Protein AF-A0A1F5AJS1-F1 (afdb_monomer)

Radius of gyration: 30.63 Å; Cα contacts (8 Å, |Δi|>4): 1383; chains: 1; bounding box: 76×81×74 Å

Foldseek 3Di:
DDQLLVVLLVLLVVLPPPPDDLVVLVVVLVVLVVCVVVSLPPDDPVSSVSSVVSSVSSNVSNPPDDDPDCVPVCPVVVQEDDDPPPPQVPDPSSLSHQLPVVDDDDDDPVSVVVSVLVSVVVNVVVVVVVCVQPDDDDPVVVVVLVVSVVVVLPDADDDPVSVLVVVVSLQQPLQPPPVVCVVVLVDCVSQVRCVVHPVDPDPPPDPPPPPDDDDDSLPRVCPRFLLSVLVPPPCVPPPLLVVLLVPQAQQQPDGPVRLVLLQVVCPDPLNVVVLVVLVVQQVVLVVDPADLADDQDSAQVCNVVVLVSQVNLVSNQVSLVSNCSNHVDVVSLLSNVVSLVSVLVNCNVRVQLQDNDDDRTRALNSVFCVLVSLLNNCSRCSNVVNDDPVRSSSSLSSSLSSLVRLLVCLVSVDDAAFLVNLRSLLSNLLCLLSRVSNPCSVVSVVSSVVCVLVNQVQAFLQGAGLLLFPVSLLSNCLSVLSSQVSCCRRPVDRQQPDDHPNGGNVSSLVVLLVQFDQCQFHAQAFQAWGDGLLPSPSSVVVCLVVLPLCSCLSSVPPPPPDPDPPPPRPDSDHDPDPDAWDAPVQSAKTWHWQGRHQQTKIKMFGAAFQSPPRGALAHRFMWIDGHNDTFFGQFHRPLRFHQRTQAKDKQNHGFAGKGKDWQAWFDDDQKTKTKIWIPSDVFKIKIWIWMDGPPFKIKIKIKIFGNPLAKMKMKRKTKTLAPDWDDDQQWIWGDDDQKIKIKGFAPPDPFFDKDKAKDFSPPDDPPVPPPPPCNTGRGIIIMIITMHIDSGMDMTIIMMGIGRHDDQPKHKHWDDDPFWTKIWIDRPLFIKIWIAGPPSRWIWIQGSVRDIDTGD

Solvent-accessible surface area (backbone atoms only — not comparable to full-atom values): 47138 Å² total; per-residue (Å²): 136,80,58,59,51,57,54,38,46,53,50,30,56,50,56,70,39,88,80,57,55,71,66,59,41,48,52,50,34,52,48,47,72,75,39,43,77,71,59,42,56,94,48,56,73,72,50,27,53,57,30,52,53,32,48,51,52,37,48,59,65,59,63,80,74,91,74,92,87,56,68,83,80,39,68,87,64,73,82,75,87,79,71,88,88,70,70,65,79,83,44,73,68,54,55,50,49,52,48,55,76,74,41,97,64,93,69,55,78,63,57,50,54,50,39,52,53,53,47,54,52,51,46,53,48,54,48,48,63,61,38,65,78,75,56,85,91,53,76,69,62,57,58,51,56,55,53,54,49,64,57,59,74,74,58,91,76,89,52,80,63,56,55,54,54,49,46,60,54,51,51,71,48,83,69,69,53,67,68,52,53,74,66,52,75,79,50,70,69,66,55,53,53,44,63,75,60,59,78,67,85,79,70,92,77,68,67,91,77,84,79,73,87,80,87,60,92,74,74,68,64,34,79,83,38,67,35,38,34,65,71,60,61,78,52,81,85,34,73,46,56,54,54,55,61,65,68,51,67,30,65,77,81,44,37,66,65,58,42,53,49,48,29,59,54,43,71,34,81,81,33,43,69,59,47,50,52,38,47,52,45,24,51,52,28,70,67,50,94,56,66,53,56,75,84,73,48,91,47,77,90,49,34,69,57,43,52,54,39,52,49,42,37,49,58,30,45,53,30,20,46,51,33,17,61,47,62,69,44,59,73,34,44,50,56,30,45,54,46,53,54,28,45,50,49,38,28,57,78,62,54,50,52,73,38,92,70,95,64,103,55,83,50,66,69,16,43,43,58,48,52,58,55,51,51,42,46,46,33,65,35,44,53,68,66,72,44,53,74,68,55,49,48,54,49,53,51,51,45,49,52,43,40,52,49,34,49,53,45,62,71,72,65,80,86,74,83,52,51,68,52,34,26,44,40,9,41,33,33,25,45,24,42,74,41,64,48,45,89,61,19,67,58,40,39,53,52,38,63,72,42,44,64,59,58,43,67,34,41,31,83,63,15,32,38,62,43,58,18,63,52,49,40,52,58,15,45,42,35,34,50,52,15,33,49,37,24,32,71,70,67,73,39,72,52,62,79,48,70,50,97,84,26,41,68,63,33,42,62,50,27,54,41,73,68,38,32,40,50,10,53,44,79,19,44,32,51,7,53,68,45,42,49,75,74,38,63,56,62,53,50,50,30,61,78,70,55,41,19,38,46,46,43,32,25,42,57,66,92,76,66,76,66,63,82,64,90,82,58,80,83,60,65,77,34,80,67,96,70,53,58,49,76,33,72,70,52,16,36,42,38,42,38,59,51,68,48,41,53,31,27,30,38,38,37,35,28,20,59,38,16,70,96,44,32,40,26,43,65,62,16,44,36,35,31,43,69,66,40,60,41,33,40,48,54,12,57,87,53,44,53,21,80,54,25,28,25,75,25,53,68,89,39,60,40,46,93,38,56,35,42,84,68,36,60,31,82,54,96,59,43,34,36,41,26,38,34,34,63,31,39,98,52,34,44,42,33,41,38,40,36,40,37,64,66,53,36,38,40,41,38,38,42,36,40,54,72,75,73,50,72,44,39,37,35,43,28,37,34,31,56,36,86,46,70,46,68,53,99,46,31,43,38,33,42,48,98,76,27,35,40,36,38,32,31,29,71,80,61,80,78,56,51,77,50,55,43,81,43,69,63,64,91,78,63,58,82,92,57,71,74,66,57,76,82,38,51,68,51,68,28,28,39,35,38,40,36,40,74,43,50,56,73,47,75,50,57,38,39,40,36,64,36,54,85,68,80,84,82,59,46,33,35,68,48,80,56,98,56,35,45,35,39,41,42,33,52,88,90,42,46,33,40,38,40,36,31,69,85,78,67,45,40,36,37,29,42,65,88,67,55,72,43,80,52,78

pLDDT: mean 73.3, std 24.86, range [25.78, 98.75]

Sequence (856 aa):
MLDQTRILKGLMYAADLSTVPADARKAWTEFVKSNLPGLVRDLTPSKEEETLEAAANVIEISGRYPAPGLESRLAGWRRWVMDPRFIGPEGDIGRLGLALVLLPGRPDAVALKYAETLLEAMIDASRYENEMHRFGTGPAGQALAHRLLSQVAAAPVKTLHDRKLNWILVTNYKYLTRKAAATALTDYAFEDALLEHGLLYHSRHFGPELLQETPGQLARAHYYSVIARFASENEKGSAWLSRAKSVMTPRLVATAEEWSRMIARNRTPAYAAEMKRTLEAAAAALALDVPVYYEPAPNLDERGRTNALAQGVGRKMGPLRAAYLATGDEKWGRAYKDVVMSQVRQFEDYGDFRCYYNLNIPGPWDGLGTVVSHSGAYDILAPRNLLTDDEKDRLILMVREIGRELAWTITYSNFIVHNAWGRWLGSLGFVASCWPDIPEAPDWKTLVEGRLPFLYSGIDKDGGWWEKTIAYHIFTFDLVEEWFDAARKLRGVDLFGREFNGRRLDMMLDWLVKIAPPGGEMPLFNDSQKLNLRNEGAALRMAKTLRRGDFFKAMNLDAVKAAPAEPDIPKIAWRTPGFTSLLLEESGYGIFRSGWEPDDFYGAVKFGEHGGGHGHYDKASIYVQAFGRPWLIDPGYGQRETYKHNTVVVDGRDQDRATGRLLAWHQGDDLDMIAVSHCGYADVVHRRAVFYVKPGMLLVADVLDPLDGRAHAYDWMLQFNSDNGIAGETSWLSRAQGSGIKVTFPGNDKDGARELGAALNVNELPSNYQRMDNNSLYLEIWRGKWAKKTEGRAVFAALIEPFSKNEPAKTLSQKLTDEAFVLEAKDGSRTRLFEWRLKDDTFSCTAPDGKRIELK

Secondary structure (DSSP, 8-state):
---HHHHHHHHHHHHHSTTS-HHHHHHHHHHHHHHHHHHSTT--HHHHHHHHHHHHHHHHHHT-SPPTT-HHHHTTTTTS---TTS--TTSHHHHHHHHHHS-SSS--HHHHHHHHHHHHHHHHHHHHHHHTTTS---HHHHHHHHHHHHHHTTS---SHHHHHHHHHHHHH-TT--THHHHHHTT-THHHHHHHHTT-----TT--GGGGSS---TTTTGGGT-HHHHHHHS--TT-HHHHHHHT--S--SS--HHHHHHHHHHHTSGGGHHHHHHHHHHHHHHHH----SS-PPPSSTTTHHHHHHHHHHHHHHHHHHHHHHHHH--HHHHHHHHHHHHHHHHHHHHH-----S---SS-STTTTTTHHHHHHHHHHHHGGGT-S-HHHHHHHHHHHHHHHHHHHHHHHH--S---HHHHHHHHHHHHHHHH-TTSTTHHHHHHHHHHHHHHHHTTB-TTS-BTT--HHHHHHHHHHHHHHHHHHHHHH----TT--BTTB-THHHHHHHHHHPPTTSBPP-TTT----BGGG-HHHHHHHHHTT-HHHHHHTT--TTS-PPP-TTS--PPP---S-SSEEETTTTEEEEES-SSTTS-EEEEE-S---GGG--S-TT-EEEEETTEEEE----TT---GGGSSSEEETTBPPPS---EEEEEE--SSEEEEEEEEEEETTEEEEEEEEEETTTEEEEEEEEEESSS--EEEEEEEEE-SSEEEE-SSEEEEEETTEEEEEEPBTT---SEEEEEEEES-TT--TTTTTS-GGGS--EEEEEEEEEEESS-EEEEEEEEEESSSPP--EEEEEE-SSEEEEEEEETTEEEEEEEETTTTEEEEE-TTS-EEEE-

Structure (mmCIF, N/CA/C/O backbone):
data_AF-A0A1F5AJS1-F1
#
_entry.id   AF-A0A1F5AJS1-F1
#
loop_
_atom_site.group_PDB
_atom_site.id
_atom_site.type_symbol
_atom_site.label_atom_id
_atom_site.label_alt_id
_atom_site.label_comp_id
_atom_site.label_asym_id
_atom_site.label_entity_id
_atom_site.label_seq_id
_atom_site.pdbx_PDB_ins_code
_atom_site.Cartn_x
_atom_site.Cartn_y
_atom_site.Cartn_z
_atom_site.occupancy
_atom_site.B_iso_or_equiv
_atom_site.auth_seq_id
_atom_site.auth_comp_id
_atom_site.auth_asym_id
_atom_site.auth_atom_id
_atom_site.pdbx_PDB_model_num
ATOM 1 N N . MET A 1 1 ? -18.292 -30.568 -20.063 1.00 30.80 1 MET A N 1
ATOM 2 C CA . MET A 1 1 ? -17.630 -31.592 -19.230 1.00 30.80 1 MET A CA 1
ATOM 3 C C . MET A 1 1 ? -16.307 -31.011 -18.770 1.00 30.80 1 MET A C 1
ATOM 5 O O . MET A 1 1 ? -15.469 -30.729 -19.614 1.00 30.80 1 MET A O 1
ATOM 9 N N . LEU A 1 2 ? -16.184 -30.686 -17.483 1.00 31.52 2 LEU A N 1
ATOM 10 C CA . LEU A 1 2 ? -14.940 -30.175 -16.899 1.00 31.52 2 LEU A CA 1
ATOM 11 C C . LEU A 1 2 ? -13.988 -31.350 -16.636 1.00 31.52 2 LEU A C 1
ATOM 13 O O . LEU A 1 2 ? -14.443 -32.421 -16.248 1.00 31.52 2 LEU A O 1
ATOM 17 N N . ASP A 1 3 ? -12.692 -31.131 -16.857 1.00 56.22 3 ASP A N 1
ATOM 18 C CA . ASP A 1 3 ? -11.611 -32.064 -16.512 1.00 56.22 3 ASP A CA 1
ATOM 19 C C . ASP A 1 3 ? -11.630 -32.368 -14.997 1.00 56.22 3 ASP A C 1
ATOM 21 O O . ASP A 1 3 ? -11.782 -31.453 -14.179 1.00 56.22 3 ASP A O 1
ATOM 25 N N . GLN A 1 4 ? -11.492 -33.644 -14.628 1.00 50.84 4 GLN A N 1
ATOM 26 C CA . GLN A 1 4 ? -11.555 -34.149 -13.251 1.00 50.84 4 GLN A CA 1
ATOM 27 C C . GLN A 1 4 ? -10.521 -33.461 -12.339 1.00 50.84 4 GLN A C 1
ATOM 29 O O . GLN A 1 4 ? -10.839 -33.123 -11.195 1.00 50.84 4 GLN A O 1
ATOM 34 N N . THR A 1 5 ? -9.341 -33.114 -12.870 1.00 46.16 5 THR A N 1
ATOM 35 C CA . THR A 1 5 ? -8.299 -32.359 -12.149 1.00 46.16 5 THR A CA 1
ATOM 36 C C . THR A 1 5 ? -8.745 -30.931 -11.806 1.00 46.16 5 THR A C 1
ATOM 38 O O . THR A 1 5 ? -8.427 -30.400 -10.741 1.00 46.16 5 THR A O 1
ATOM 41 N N . ARG A 1 6 ? -9.531 -30.283 -12.679 1.00 46.81 6 ARG A N 1
ATOM 42 C CA . ARG A 1 6 ? -10.058 -28.924 -12.441 1.00 46.81 6 ARG A CA 1
ATOM 43 C C . ARG A 1 6 ? -11.188 -28.908 -11.417 1.00 46.81 6 ARG A C 1
ATOM 45 O O . ARG A 1 6 ? -11.289 -27.945 -10.663 1.00 46.81 6 ARG A O 1
ATOM 52 N N . ILE A 1 7 ? -11.999 -29.966 -11.365 1.00 48.75 7 ILE A N 1
ATOM 53 C CA . ILE A 1 7 ? -13.036 -30.136 -10.338 1.00 48.75 7 ILE A CA 1
ATOM 54 C C . ILE A 1 7 ? -12.376 -30.256 -8.957 1.00 48.75 7 ILE A C 1
ATOM 56 O O . ILE A 1 7 ? -12.764 -29.541 -8.038 1.00 48.75 7 ILE A O 1
ATOM 60 N N . LEU A 1 8 ? -11.320 -31.065 -8.824 1.00 49.03 8 LEU A N 1
ATOM 61 C CA . LEU A 1 8 ? -10.590 -31.235 -7.561 1.00 49.03 8 LEU A CA 1
ATOM 62 C C . LEU A 1 8 ? -9.824 -29.986 -7.123 1.00 49.03 8 LEU A C 1
ATOM 64 O O . LEU A 1 8 ? -9.855 -29.641 -5.947 1.00 49.03 8 LEU A O 1
ATOM 68 N N . LYS A 1 9 ? -9.213 -29.247 -8.054 1.00 47.22 9 LYS A N 1
ATOM 69 C CA . LYS A 1 9 ? -8.603 -27.946 -7.738 1.00 47.22 9 LYS A CA 1
ATOM 70 C C . LYS A 1 9 ? -9.639 -26.914 -7.299 1.00 47.22 9 LYS A C 1
ATOM 72 O O . LYS A 1 9 ? -9.387 -26.179 -6.351 1.00 47.22 9 LYS A O 1
ATOM 77 N N . GLY A 1 10 ? -10.817 -26.896 -7.925 1.00 43.59 10 GLY A N 1
ATOM 78 C CA . GLY A 1 10 ? -11.945 -26.075 -7.476 1.00 43.59 10 GLY A CA 1
ATOM 79 C C . GLY A 1 10 ? -12.418 -26.437 -6.062 1.00 43.59 10 GLY A C 1
ATOM 80 O O . GLY A 1 10 ? -12.671 -25.544 -5.257 1.00 43.59 10 GLY A O 1
ATOM 81 N N . LEU A 1 11 ? -12.468 -27.733 -5.735 1.00 43.59 11 LEU A N 1
ATOM 82 C CA . LEU A 1 11 ? -12.800 -28.234 -4.394 1.00 43.59 11 LEU A CA 1
ATOM 83 C C . LEU A 1 11 ? -11.699 -27.923 -3.363 1.00 43.59 11 LEU A C 1
ATOM 85 O O . LEU A 1 11 ? -12.010 -27.616 -2.221 1.00 43.59 11 LEU A O 1
ATOM 89 N N . MET A 1 12 ? -10.424 -27.941 -3.752 1.00 45.62 12 MET A N 1
ATOM 90 C CA . MET A 1 12 ? -9.295 -27.569 -2.891 1.00 45.62 12 MET A CA 1
ATOM 91 C C . MET A 1 12 ? -9.331 -26.080 -2.530 1.00 45.62 12 MET A C 1
ATOM 93 O O . MET A 1 12 ? -9.241 -25.737 -1.355 1.00 45.62 12 MET A O 1
ATOM 97 N N . TYR A 1 13 ? -9.571 -25.208 -3.515 1.00 40.75 13 TYR A N 1
ATOM 98 C CA . TYR A 1 13 ? -9.762 -23.776 -3.273 1.00 40.75 13 TYR A CA 1
ATOM 99 C C . TYR A 1 13 ? -10.955 -23.501 -2.355 1.00 40.75 13 TYR A C 1
ATOM 101 O O . TYR A 1 13 ? -10.861 -22.656 -1.475 1.00 40.75 13 TYR A O 1
ATOM 109 N N . ALA A 1 14 ? -12.070 -24.215 -2.517 1.00 36.38 14 ALA A N 1
ATOM 110 C CA . ALA A 1 14 ? -13.219 -24.030 -1.638 1.00 36.38 14 ALA A CA 1
ATOM 111 C C . ALA A 1 14 ? -13.053 -24.694 -0.256 1.00 36.38 14 ALA A C 1
ATOM 113 O O . ALA A 1 14 ? -13.620 -24.200 0.710 1.00 36.38 14 ALA A O 1
ATOM 114 N N . ALA A 1 15 ? -12.242 -25.745 -0.113 1.00 39.25 15 ALA A N 1
ATOM 115 C CA . ALA A 1 15 ? -11.919 -26.329 1.189 1.00 39.25 15 ALA A CA 1
ATOM 116 C C . ALA A 1 15 ? -10.979 -25.433 2.021 1.00 39.25 15 ALA A C 1
ATOM 118 O O . ALA A 1 15 ? -11.141 -25.373 3.241 1.00 39.25 15 ALA A O 1
ATOM 119 N N . ASP A 1 16 ? -10.035 -24.739 1.373 1.00 39.81 16 ASP A N 1
ATOM 120 C CA . ASP A 1 16 ? -9.068 -23.821 2.003 1.00 39.81 16 ASP A CA 1
ATOM 121 C C . ASP A 1 16 ? -9.682 -22.449 2.359 1.00 39.81 16 ASP A C 1
ATOM 123 O O . ASP A 1 16 ? -9.185 -21.726 3.222 1.00 39.81 16 ASP A O 1
ATOM 127 N N . LEU A 1 17 ? -10.832 -22.107 1.763 1.00 35.12 17 LEU A N 1
ATOM 128 C CA . LEU A 1 17 ? -11.657 -20.990 2.215 1.00 35.12 17 LEU A CA 1
ATOM 129 C C . LEU A 1 17 ? -12.317 -21.367 3.551 1.00 35.12 17 LEU A C 1
ATOM 131 O O . LEU A 1 17 ? -13.228 -22.196 3.627 1.00 35.12 17 LEU A O 1
ATOM 135 N N . SER A 1 18 ? -11.886 -20.707 4.624 1.00 38.59 18 SER A N 1
ATOM 136 C CA . SER A 1 18 ? -12.386 -20.860 6.001 1.00 38.59 18 SER A CA 1
ATOM 137 C C . SER A 1 18 ? -13.908 -20.662 6.169 1.00 38.59 18 SER A C 1
ATOM 139 O O . SER A 1 18 ? -14.444 -20.935 7.244 1.00 38.59 18 SER A O 1
ATOM 141 N N . THR A 1 19 ? -14.622 -20.264 5.111 1.00 39.78 19 THR A N 1
ATOM 142 C CA . THR A 1 19 ? -16.060 -19.965 5.060 1.00 39.78 19 THR A CA 1
ATOM 143 C C . THR A 1 19 ? -16.970 -21.150 4.699 1.00 39.78 19 THR A C 1
ATOM 145 O O . THR A 1 19 ? -18.185 -21.030 4.856 1.00 39.78 19 THR A O 1
ATOM 148 N N . VAL A 1 20 ? -16.447 -22.299 4.244 1.00 44.59 20 VAL A N 1
ATOM 149 C CA . VAL A 1 20 ? -17.294 -23.468 3.917 1.00 44.59 20 VAL A CA 1
ATOM 150 C C . VAL A 1 20 ? -17.751 -24.194 5.194 1.00 44.59 20 VAL A C 1
ATOM 152 O O . VAL A 1 20 ? -16.917 -24.511 6.040 1.00 44.59 20 VAL A O 1
ATOM 155 N N . PRO A 1 21 ? -19.049 -24.497 5.376 1.00 47.78 21 PRO A N 1
ATOM 156 C CA . PRO A 1 21 ? -19.542 -25.243 6.536 1.00 47.78 21 PRO A CA 1
ATOM 157 C C . PRO A 1 21 ? -18.831 -26.596 6.751 1.00 47.78 21 PRO A C 1
ATOM 159 O O . PRO A 1 21 ? -18.429 -27.280 5.806 1.00 47.78 21 PRO A O 1
ATOM 162 N N . ALA A 1 22 ? -18.628 -26.990 8.014 1.00 49.50 22 ALA A N 1
ATOM 163 C CA . ALA A 1 22 ? -17.832 -28.173 8.373 1.00 49.50 22 ALA A CA 1
ATOM 164 C C . ALA A 1 22 ? -18.412 -29.502 7.843 1.00 49.50 22 ALA A C 1
ATOM 166 O O . ALA A 1 22 ? -17.666 -30.426 7.523 1.00 49.50 22 ALA A O 1
ATOM 167 N N . ASP A 1 23 ? -19.731 -29.582 7.714 1.00 50.88 23 ASP A N 1
ATOM 168 C CA . ASP A 1 23 ? -20.494 -30.679 7.117 1.00 50.88 23 ASP A CA 1
ATOM 169 C C . ASP A 1 23 ? -20.267 -30.799 5.603 1.00 50.88 23 ASP A C 1
ATOM 171 O O . ASP A 1 23 ? -20.047 -31.907 5.107 1.00 50.88 23 ASP A O 1
ATOM 175 N N . ALA A 1 24 ? -20.212 -29.676 4.883 1.00 51.84 24 ALA A N 1
ATOM 176 C CA . ALA A 1 24 ? -19.862 -29.658 3.464 1.00 51.84 24 ALA A CA 1
ATOM 177 C C . ALA A 1 24 ? -18.412 -30.126 3.237 1.00 51.84 24 ALA A C 1
ATOM 179 O O . ALA A 1 24 ? -18.172 -30.976 2.380 1.00 51.84 24 ALA A O 1
ATOM 180 N N . ARG A 1 25 ? -17.457 -29.681 4.069 1.00 51.59 25 ARG A N 1
ATOM 181 C CA . ARG A 1 25 ? -16.060 -30.163 4.024 1.00 51.59 25 ARG A CA 1
ATOM 182 C C . ARG A 1 25 ? -15.954 -31.665 4.290 1.00 51.59 25 ARG A C 1
ATOM 184 O O . ARG A 1 25 ? -15.229 -32.366 3.590 1.00 51.59 25 ARG A O 1
ATOM 191 N N . LYS A 1 26 ? -16.718 -32.180 5.258 1.00 57.66 26 LYS A N 1
ATOM 192 C CA . LYS A 1 26 ? -16.784 -33.619 5.551 1.00 57.66 26 LYS A CA 1
ATOM 193 C C . LYS A 1 26 ? -17.346 -34.410 4.366 1.00 57.66 26 LYS A C 1
ATOM 195 O O . LYS A 1 26 ? -16.777 -35.436 4.001 1.00 57.66 26 LYS A O 1
ATOM 200 N N . ALA A 1 27 ? -18.417 -33.925 3.738 1.00 56.38 27 ALA A N 1
ATOM 201 C CA . ALA A 1 27 ? -19.000 -34.554 2.556 1.00 56.38 27 ALA A CA 1
ATOM 202 C C . ALA A 1 27 ? -18.018 -34.590 1.371 1.00 56.38 27 ALA A C 1
ATOM 204 O O . ALA A 1 27 ? -17.968 -35.582 0.646 1.00 56.38 27 ALA A O 1
ATOM 205 N N . TRP A 1 28 ? -17.203 -33.547 1.196 1.00 57.69 28 TRP A N 1
ATOM 206 C CA . TRP A 1 28 ? -16.209 -33.471 0.120 1.00 57.69 28 TRP A CA 1
ATOM 207 C C . TRP A 1 28 ? -15.058 -34.444 0.336 1.00 57.69 28 TRP A C 1
ATOM 209 O O . TRP A 1 28 ? -14.650 -35.137 -0.592 1.00 57.69 28 TRP A O 1
ATOM 219 N N . THR A 1 29 ? -14.588 -34.568 1.570 1.00 56.72 29 THR A N 1
ATOM 220 C CA . THR A 1 29 ? -13.565 -35.550 1.932 1.00 56.72 29 THR A CA 1
ATOM 221 C C . THR A 1 29 ? -14.045 -36.977 1.738 1.00 56.72 29 THR A C 1
ATOM 223 O O . THR A 1 29 ? -13.311 -37.792 1.183 1.00 56.72 29 THR A O 1
ATOM 226 N N . GLU A 1 30 ? -15.278 -37.289 2.140 1.00 61.50 30 GLU A N 1
ATOM 227 C CA . GLU A 1 30 ? -15.865 -38.612 1.903 1.00 61.50 30 GLU A CA 1
ATOM 228 C C . GLU A 1 30 ? -16.081 -38.880 0.408 1.00 61.50 30 GLU A C 1
ATOM 230 O O . GLU A 1 30 ? -15.829 -39.991 -0.064 1.00 61.50 30 GLU A O 1
ATOM 235 N N . PHE A 1 31 ? -16.454 -37.854 -0.363 1.00 66.00 31 PHE A N 1
ATOM 236 C CA . PHE A 1 31 ? -16.539 -37.941 -1.817 1.00 66.00 31 PHE A CA 1
ATOM 237 C C . PHE A 1 31 ? -15.178 -38.256 -2.453 1.00 66.00 31 PHE A C 1
ATOM 239 O O . PHE A 1 31 ? -15.083 -39.223 -3.208 1.00 66.00 31 PHE A O 1
ATOM 246 N N . VAL A 1 32 ? -14.118 -37.503 -2.130 1.00 58.81 32 VAL A N 1
ATOM 247 C CA . VAL A 1 32 ? -12.772 -37.731 -2.684 1.00 58.81 32 VAL A CA 1
ATOM 248 C C . VAL A 1 32 ? -12.253 -39.111 -2.280 1.00 58.81 32 VAL A C 1
ATOM 250 O O . VAL A 1 32 ? -11.823 -39.865 -3.148 1.00 58.81 32 VAL A O 1
ATOM 253 N N . LYS A 1 33 ? -12.381 -39.503 -1.005 1.00 57.47 33 LYS A N 1
ATOM 254 C CA . LYS A 1 33 ? -11.964 -40.834 -0.523 1.00 57.47 33 LYS A CA 1
ATOM 255 C C . LYS A 1 33 ? -12.675 -41.979 -1.243 1.00 57.47 33 LYS A C 1
ATOM 257 O O . LYS A 1 33 ? -12.034 -42.966 -1.589 1.00 57.47 33 LYS A O 1
ATOM 262 N N . SER A 1 34 ? -13.980 -41.848 -1.479 1.00 62.84 34 SER A N 1
ATOM 263 C CA . SER A 1 34 ? -14.789 -42.915 -2.084 1.00 62.84 34 SER A CA 1
ATOM 264 C C . SER A 1 34 ? -14.625 -43.014 -3.602 1.00 62.84 34 SER A C 1
ATOM 266 O O . SER A 1 34 ? -14.922 -44.058 -4.178 1.00 62.84 34 SER A O 1
ATOM 268 N N . ASN A 1 35 ? -14.165 -41.944 -4.260 1.00 61.28 35 ASN A N 1
ATOM 269 C CA . ASN A 1 35 ? -14.143 -41.848 -5.722 1.00 61.28 35 ASN A CA 1
ATOM 270 C C . ASN A 1 35 ? -12.737 -41.662 -6.320 1.00 61.28 35 ASN A C 1
ATOM 272 O O . ASN A 1 35 ? -12.619 -41.645 -7.544 1.00 61.28 35 ASN A O 1
ATOM 276 N N . LEU A 1 36 ? -11.672 -41.568 -5.507 1.00 60.06 36 LEU A N 1
ATOM 277 C CA . LEU A 1 36 ? -10.298 -41.306 -5.968 1.00 60.06 36 LEU A CA 1
ATOM 278 C C . LEU A 1 36 ? -9.834 -42.220 -7.116 1.00 60.06 36 LEU A C 1
ATOM 280 O O . LEU A 1 36 ? -9.361 -41.678 -8.113 1.00 60.06 36 LEU A O 1
ATOM 284 N N . PRO A 1 37 ? -10.039 -43.555 -7.078 1.00 64.06 37 PRO A N 1
ATOM 285 C CA . PRO A 1 37 ? -9.635 -44.426 -8.183 1.00 64.06 37 PRO A CA 1
ATOM 286 C C . PRO A 1 37 ? -10.332 -44.098 -9.511 1.00 64.06 37 PRO A C 1
ATOM 288 O O . PRO A 1 37 ? -9.763 -44.324 -10.570 1.00 64.06 37 PRO A O 1
ATOM 291 N N . GLY A 1 38 ? -11.558 -43.565 -9.472 1.00 65.81 38 GLY A N 1
ATOM 292 C CA . GLY A 1 38 ? -12.298 -43.130 -10.660 1.00 65.81 38 GLY A CA 1
ATOM 293 C C . GLY A 1 38 ? -11.971 -41.703 -11.110 1.00 65.81 38 GLY A C 1
ATOM 294 O O . GLY A 1 38 ? -12.219 -41.372 -12.266 1.00 65.81 38 GLY A O 1
ATOM 295 N N . LEU A 1 39 ? -11.420 -40.876 -10.215 1.00 57.25 39 LEU A N 1
ATOM 296 C CA . LEU A 1 39 ? -11.001 -39.497 -10.489 1.00 57.25 39 LEU A CA 1
ATOM 297 C C . LEU A 1 39 ? -9.638 -39.412 -11.180 1.00 57.25 39 LEU A C 1
ATOM 299 O O . LEU A 1 39 ? -9.358 -38.400 -11.808 1.00 57.25 39 LEU A O 1
ATOM 303 N N . VAL A 1 40 ? -8.805 -40.447 -11.046 1.00 56.38 40 VAL A N 1
ATOM 304 C CA . VAL A 1 40 ? -7.486 -40.533 -11.697 1.00 56.38 40 VAL A CA 1
ATOM 305 C C . VAL A 1 40 ? -7.473 -41.455 -12.916 1.00 56.38 40 VAL A C 1
ATOM 307 O O . VAL A 1 40 ? -6.496 -41.496 -13.659 1.00 56.38 40 VAL A O 1
ATOM 310 N N . ARG A 1 41 ? -8.559 -42.206 -13.127 1.00 65.75 41 ARG A N 1
ATOM 311 C CA . ARG A 1 41 ? -8.666 -43.178 -14.214 1.00 65.75 41 ARG A CA 1
ATOM 312 C C . ARG A 1 41 ? -8.655 -42.466 -15.564 1.00 65.75 41 ARG A C 1
ATOM 314 O O . ARG A 1 41 ? -9.360 -41.481 -15.748 1.00 65.75 41 ARG A O 1
ATOM 321 N N . ASP A 1 42 ? -7.899 -43.015 -16.510 1.00 66.00 42 ASP A N 1
ATOM 322 C CA . ASP A 1 42 ? -7.802 -42.531 -17.894 1.00 66.00 42 ASP A CA 1
ATOM 323 C C . ASP A 1 42 ? -7.158 -41.130 -18.040 1.00 66.00 42 ASP A C 1
ATOM 325 O O . ASP A 1 42 ? -7.196 -40.535 -19.121 1.00 66.00 42 ASP A O 1
ATOM 329 N N . LEU A 1 43 ? -6.524 -40.608 -16.979 1.00 56.31 43 LEU A N 1
ATOM 330 C CA . LEU A 1 43 ? -5.712 -39.393 -17.039 1.00 56.31 43 LEU A CA 1
ATOM 331 C C . LEU A 1 43 ? -4.317 -39.683 -17.606 1.00 56.31 43 LEU A C 1
ATOM 333 O O . LEU A 1 43 ? -3.780 -40.784 -17.502 1.00 56.31 43 LEU A O 1
ATOM 337 N N . THR A 1 44 ? -3.695 -38.667 -18.205 1.00 60.53 44 THR A N 1
ATOM 338 C CA . THR A 1 44 ? -2.269 -38.753 -18.542 1.00 60.53 44 THR A CA 1
ATOM 339 C C . THR A 1 44 ? -1.437 -38.780 -17.253 1.00 60.53 44 THR A C 1
ATOM 341 O O . THR A 1 44 ? -1.866 -38.183 -16.268 1.00 60.53 44 THR A O 1
ATOM 344 N N . PRO A 1 45 ? -0.226 -39.368 -17.237 1.00 53.56 45 PRO A N 1
ATOM 345 C CA . PRO A 1 45 ? 0.573 -39.493 -16.009 1.00 53.56 45 PRO A CA 1
ATOM 346 C C . PRO A 1 45 ? 0.798 -38.165 -15.266 1.00 53.56 45 PRO A C 1
ATOM 348 O O . PRO A 1 45 ? 0.694 -38.098 -14.048 1.00 53.56 45 PRO A O 1
ATOM 351 N N . SER A 1 46 ? 1.013 -37.072 -16.008 1.00 45.06 46 SER A N 1
ATOM 352 C CA . SER A 1 46 ? 1.143 -35.727 -15.427 1.00 45.06 46 SER A CA 1
ATOM 353 C C . SER A 1 46 ? -0.159 -35.217 -14.797 1.00 45.06 46 SER A C 1
ATOM 355 O O . SER A 1 46 ? -0.108 -34.480 -13.817 1.00 45.06 46 SER A O 1
ATOM 357 N N . LYS A 1 47 ? -1.321 -35.580 -15.352 1.00 46.94 47 LYS A N 1
ATOM 358 C CA . LYS A 1 47 ? -2.634 -35.191 -14.822 1.00 46.94 47 LYS A CA 1
ATOM 359 C C . LYS A 1 47 ? -3.076 -36.085 -13.674 1.00 46.94 47 LYS A C 1
ATOM 361 O O . LYS A 1 47 ? -3.717 -35.591 -12.756 1.00 46.94 47 LYS A O 1
ATOM 366 N N . GLU A 1 48 ? -2.709 -37.358 -13.696 1.00 50.28 48 GLU A N 1
ATOM 367 C CA . GLU A 1 48 ? -2.877 -38.292 -12.585 1.00 50.28 48 GLU A CA 1
ATOM 368 C C . GLU A 1 48 ? -2.116 -37.807 -11.344 1.00 50.28 48 GLU A C 1
ATOM 370 O O . GLU A 1 48 ? -2.723 -37.654 -10.286 1.00 50.28 48 GLU A O 1
ATOM 375 N N . GLU A 1 49 ? -0.840 -37.444 -11.493 1.00 46.31 49 GLU A N 1
ATOM 376 C CA . GLU A 1 49 ? -0.011 -36.900 -10.408 1.00 46.31 49 GLU A CA 1
ATOM 377 C C . GLU A 1 49 ? -0.603 -35.599 -9.830 1.00 46.31 49 GLU A C 1
ATOM 379 O O . GLU A 1 49 ? -0.808 -35.480 -8.622 1.00 46.31 49 GLU A O 1
ATOM 384 N N . GLU A 1 50 ? -1.007 -34.666 -10.699 1.00 45.25 50 GLU A N 1
ATOM 385 C CA . GLU A 1 50 ? -1.655 -33.400 -10.319 1.00 45.25 50 GLU A CA 1
ATOM 386 C C . GLU A 1 50 ? -3.017 -33.606 -9.614 1.00 45.25 50 GLU A C 1
ATOM 388 O O . GLU A 1 50 ? -3.425 -32.810 -8.764 1.00 45.25 50 GLU A O 1
ATOM 393 N N . THR A 1 51 ? -3.740 -34.673 -9.963 1.00 48.12 51 THR A N 1
ATOM 394 C CA . THR A 1 51 ? -5.054 -35.029 -9.399 1.00 48.12 51 THR A CA 1
ATOM 395 C C . THR A 1 51 ? -4.912 -35.703 -8.036 1.00 48.12 51 THR A C 1
ATOM 397 O O . THR A 1 51 ? -5.689 -35.409 -7.126 1.00 48.12 51 THR A O 1
ATOM 400 N N . LEU A 1 52 ? -3.901 -36.560 -7.873 1.00 49.44 52 LEU A N 1
ATOM 401 C CA . LEU A 1 52 ? -3.548 -37.186 -6.599 1.00 49.44 52 LEU A CA 1
ATOM 402 C C . LEU A 1 52 ? -3.075 -36.144 -5.577 1.00 49.44 52 LEU A C 1
ATOM 404 O O . LEU A 1 52 ? -3.509 -36.185 -4.427 1.00 49.44 52 LEU A O 1
ATOM 408 N N . GLU A 1 53 ? -2.268 -35.170 -6.006 1.00 47.56 53 GLU A N 1
ATOM 409 C CA . GLU A 1 53 ? -1.824 -34.046 -5.172 1.00 47.56 53 GLU A CA 1
ATOM 410 C C . GLU A 1 53 ? -3.013 -33.192 -4.692 1.00 47.56 53 GLU A C 1
ATOM 412 O O . GLU A 1 53 ? -3.165 -32.931 -3.498 1.00 47.56 53 GLU A O 1
ATOM 417 N N . ALA A 1 54 ? -3.929 -32.824 -5.596 1.00 46.66 54 ALA A N 1
ATOM 418 C CA . ALA A 1 54 ? -5.126 -32.061 -5.235 1.00 46.66 54 ALA A CA 1
ATOM 419 C C . ALA A 1 54 ? -6.070 -32.838 -4.294 1.00 46.66 54 ALA A C 1
ATOM 421 O O . ALA A 1 54 ? -6.655 -32.258 -3.377 1.00 46.66 54 ALA A O 1
ATOM 422 N N . ALA A 1 55 ? -6.213 -34.152 -4.493 1.00 52.25 55 ALA A N 1
ATOM 423 C CA . ALA A 1 55 ? -7.018 -35.016 -3.634 1.00 52.25 55 ALA A CA 1
ATOM 424 C C . ALA A 1 55 ? -6.429 -35.158 -2.221 1.00 52.25 55 ALA A C 1
ATOM 426 O O . ALA A 1 55 ? -7.182 -35.135 -1.243 1.00 52.25 55 ALA A O 1
ATOM 427 N N . ALA A 1 56 ? -5.102 -35.260 -2.106 1.00 49.84 56 ALA A N 1
ATOM 428 C CA . ALA A 1 56 ? -4.402 -35.306 -0.825 1.00 49.84 56 ALA A CA 1
ATOM 429 C C . ALA A 1 56 ? -4.645 -34.026 -0.008 1.00 49.84 56 ALA A C 1
ATOM 431 O O . ALA A 1 56 ? -5.039 -34.107 1.158 1.00 49.84 56 ALA A O 1
ATOM 432 N N . ASN A 1 57 ? -4.547 -32.861 -0.653 1.00 46.00 57 ASN A N 1
ATOM 433 C CA . ASN A 1 57 ? -4.785 -31.566 -0.015 1.00 46.00 57 ASN A CA 1
ATOM 434 C C . ASN A 1 57 ? -6.234 -31.413 0.498 1.00 46.00 57 ASN A C 1
ATOM 436 O O . ASN A 1 57 ? -6.448 -30.947 1.615 1.00 46.00 57 ASN A O 1
ATOM 440 N N . VAL A 1 58 ? -7.251 -31.854 -0.260 1.00 49.47 58 VAL A N 1
ATOM 441 C CA . VAL A 1 58 ? -8.666 -31.813 0.188 1.00 49.47 58 VAL A CA 1
ATOM 442 C C . VAL A 1 58 ? -8.897 -32.688 1.428 1.00 49.47 58 VAL A C 1
ATOM 444 O O . VAL A 1 58 ? -9.605 -32.287 2.356 1.00 49.47 58 VAL A O 1
ATOM 447 N N . ILE A 1 59 ? -8.281 -33.873 1.472 1.00 51.94 59 ILE A N 1
ATOM 448 C CA . ILE A 1 59 ? -8.393 -34.793 2.611 1.00 51.94 59 ILE A CA 1
ATOM 449 C C . ILE A 1 59 ? -7.721 -34.194 3.857 1.00 51.94 59 ILE A C 1
ATOM 451 O O . ILE A 1 59 ? -8.305 -34.248 4.942 1.00 51.94 59 ILE A O 1
ATOM 455 N N . GLU A 1 60 ? -6.554 -33.567 3.701 1.00 45.78 60 GLU A N 1
ATOM 456 C CA . GLU A 1 60 ? -5.804 -32.917 4.782 1.00 45.78 60 GLU A CA 1
ATOM 457 C C . GLU A 1 60 ? -6.551 -31.716 5.393 1.00 45.78 60 GLU A C 1
ATOM 459 O O . GLU A 1 60 ? -6.666 -31.606 6.616 1.00 45.78 60 GLU A O 1
ATOM 464 N N . ILE A 1 61 ? -7.133 -30.846 4.560 1.00 38.69 61 ILE A N 1
ATOM 465 C CA . ILE A 1 61 ? -7.828 -29.626 5.009 1.00 38.69 61 ILE A CA 1
ATOM 466 C C . ILE A 1 61 ? -9.044 -29.941 5.905 1.00 38.69 61 ILE A C 1
ATOM 468 O O . ILE A 1 61 ? -9.335 -29.216 6.858 1.00 38.69 61 ILE A O 1
ATOM 472 N N . SER A 1 62 ? -9.738 -31.054 5.657 1.00 36.84 62 SER A N 1
ATOM 473 C CA . SER A 1 62 ? -10.937 -31.455 6.410 1.00 36.84 62 SER A CA 1
ATOM 474 C C . SER A 1 62 ? -10.690 -32.113 7.778 1.00 36.84 62 SER A C 1
ATOM 476 O O . SER A 1 62 ? -11.623 -32.240 8.571 1.00 36.84 62 SER A O 1
ATOM 478 N N . GLY A 1 63 ? -9.459 -32.549 8.066 1.00 39.06 63 GLY A N 1
ATOM 479 C CA . GLY A 1 63 ? -9.121 -33.380 9.230 1.00 39.06 63 GLY A CA 1
ATOM 480 C C . GLY A 1 63 ? -8.789 -32.624 10.523 1.00 39.06 63 GLY A C 1
ATOM 481 O O . GLY A 1 63 ? -8.266 -33.228 11.455 1.00 39.06 63 GLY A O 1
ATOM 482 N N . ARG A 1 64 ? -9.043 -31.312 10.598 1.00 34.34 64 ARG A N 1
ATOM 483 C CA . ARG A 1 64 ? -8.435 -30.421 11.606 1.00 34.34 64 ARG A CA 1
ATOM 484 C C . ARG A 1 64 ? -9.079 -30.362 13.011 1.00 34.34 64 ARG A C 1
ATOM 486 O O . ARG A 1 64 ? -8.587 -29.575 13.805 1.00 34.34 64 ARG A O 1
ATOM 493 N N . TYR A 1 65 ? -10.085 -31.172 13.385 1.00 31.19 65 TYR A N 1
ATOM 494 C CA . TYR A 1 65 ? -10.560 -31.254 14.793 1.00 31.19 65 TYR A CA 1
ATOM 495 C C . TYR A 1 65 ? -11.057 -32.659 15.219 1.00 31.19 65 TYR A C 1
ATOM 497 O O . TYR A 1 65 ? -11.577 -33.401 14.382 1.00 31.19 65 TYR A O 1
ATOM 505 N N . PRO A 1 66 ? -10.894 -33.051 16.506 1.00 31.88 66 PRO A N 1
ATOM 506 C CA . PRO A 1 66 ? -10.942 -34.447 16.949 1.00 31.88 66 PRO A CA 1
ATOM 507 C C . PRO A 1 66 ? -12.371 -34.965 17.175 1.00 31.88 66 PRO A C 1
ATOM 509 O O . PRO A 1 66 ? -13.180 -34.325 17.841 1.00 31.88 66 PRO A O 1
ATOM 512 N N . ALA A 1 67 ? -12.662 -36.175 16.687 1.00 30.58 67 ALA A N 1
ATOM 513 C CA . ALA A 1 67 ? -13.858 -36.936 17.051 1.00 30.58 67 ALA A CA 1
ATOM 514 C C . ALA A 1 67 ? -13.477 -38.065 18.038 1.00 30.58 67 ALA A C 1
ATOM 516 O O . ALA A 1 67 ? -12.653 -38.912 17.678 1.00 30.58 67 ALA A O 1
ATOM 517 N N . PRO A 1 68 ? -14.046 -38.114 19.258 1.00 29.27 68 PRO A N 1
ATOM 518 C CA . PRO A 1 68 ? -13.777 -39.185 20.222 1.00 29.27 68 PRO A CA 1
ATOM 519 C C . PRO A 1 68 ? -14.377 -40.528 19.775 1.00 29.27 68 PRO A C 1
ATOM 521 O O . PRO A 1 68 ? -15.512 -40.567 19.300 1.00 29.27 68 PRO A O 1
ATOM 524 N N . GLY A 1 69 ? -13.645 -41.635 19.965 1.00 39.47 69 GLY A N 1
ATOM 525 C CA . GLY A 1 69 ? -14.168 -43.002 19.790 1.00 39.47 69 GLY A CA 1
ATOM 526 C C . GLY A 1 69 ? -13.618 -43.811 18.607 1.00 39.47 69 GLY A C 1
ATOM 527 O O . GLY A 1 69 ? -14.087 -44.922 18.364 1.00 39.47 69 GLY A O 1
ATOM 528 N N . LEU A 1 70 ? -12.616 -43.307 17.877 1.00 37.81 70 LEU A N 1
ATOM 529 C CA . LEU A 1 70 ? -11.977 -44.034 16.766 1.00 37.81 70 LEU A CA 1
ATOM 530 C C . LEU A 1 70 ? -10.628 -44.693 17.126 1.00 37.81 70 LEU A C 1
ATOM 532 O O . LEU A 1 70 ? -9.977 -45.268 16.249 1.00 37.81 70 LEU A O 1
ATOM 536 N N . GLU A 1 71 ? -10.200 -44.669 18.396 1.00 39.88 71 GLU A N 1
ATOM 537 C CA . GLU A 1 71 ? -8.860 -45.135 18.794 1.00 39.88 71 GLU A CA 1
ATOM 538 C C . GLU A 1 71 ? -8.597 -46.627 18.542 1.00 39.88 71 GLU A C 1
ATOM 540 O O . GLU A 1 71 ? -7.469 -46.998 18.216 1.00 39.88 71 GLU A O 1
ATOM 545 N N . SER A 1 72 ? -9.608 -47.493 18.638 1.00 34.66 72 SER A N 1
ATOM 546 C CA . SER A 1 72 ? -9.397 -48.947 18.567 1.00 34.66 72 SER A CA 1
ATOM 547 C C . SER A 1 72 ? -9.283 -49.494 17.140 1.00 34.66 72 SER A C 1
ATOM 549 O O . SER A 1 72 ? -8.592 -50.488 16.926 1.00 34.66 72 SER A O 1
ATOM 551 N N . ARG A 1 73 ? -9.889 -48.835 16.138 1.00 34.44 73 ARG A N 1
ATOM 552 C CA . ARG A 1 73 ? -9.769 -49.239 14.719 1.00 34.44 73 ARG A CA 1
ATOM 553 C C . ARG A 1 73 ? -8.571 -48.596 14.014 1.00 34.44 73 ARG A C 1
ATOM 555 O O . ARG A 1 73 ? -8.092 -49.142 13.026 1.00 34.44 73 ARG A O 1
ATOM 562 N N . LEU A 1 74 ? -8.051 -47.483 14.540 1.00 35.56 74 LEU A N 1
ATOM 563 C CA . LEU A 1 74 ? -6.886 -46.776 13.989 1.00 35.56 74 LEU A CA 1
ATOM 564 C C . LEU A 1 74 ? -5.534 -47.288 14.511 1.00 35.56 74 LEU A C 1
ATOM 566 O O . LEU A 1 74 ? -4.501 -46.902 13.969 1.00 35.56 74 LEU A O 1
ATOM 570 N N . ALA A 1 75 ? -5.507 -48.185 15.502 1.00 33.94 75 ALA A N 1
ATOM 571 C CA . ALA A 1 75 ? -4.268 -48.714 16.084 1.00 33.94 75 ALA A CA 1
ATOM 572 C C . ALA A 1 75 ? -3.344 -49.421 15.065 1.00 33.94 75 ALA A C 1
ATOM 574 O O . ALA A 1 75 ? -2.130 -49.424 15.246 1.00 33.94 75 ALA A O 1
ATOM 575 N N . GLY A 1 76 ? -3.892 -49.959 13.967 1.00 30.67 76 GLY A N 1
ATOM 576 C CA . GLY A 1 76 ? -3.111 -50.611 12.904 1.00 30.67 76 GLY A CA 1
ATOM 577 C C . GLY A 1 76 ? -2.571 -49.680 11.810 1.00 30.67 76 GLY A C 1
ATOM 578 O O . GLY A 1 76 ? -1.714 -50.095 11.040 1.00 30.67 76 GLY A O 1
ATOM 579 N N . TRP A 1 77 ? -3.058 -48.439 11.724 1.00 28.11 77 TRP A N 1
ATOM 580 C CA . TRP A 1 77 ? -2.709 -47.479 10.658 1.00 28.11 77 TRP A CA 1
ATOM 581 C C . TRP A 1 77 ? -2.021 -46.215 11.188 1.00 28.11 77 TRP A C 1
ATOM 583 O O . TRP A 1 77 ? -1.579 -45.363 10.424 1.00 28.11 77 TRP A O 1
ATOM 593 N N . ARG A 1 78 ? -1.895 -46.101 12.512 1.00 30.47 78 ARG A N 1
ATOM 594 C CA . ARG A 1 78 ? -1.537 -44.883 13.246 1.00 30.47 78 ARG A CA 1
ATOM 595 C C . ARG A 1 78 ? -0.111 -44.356 13.077 1.00 30.47 78 ARG A C 1
ATOM 597 O O . ARG A 1 78 ? 0.304 -43.552 13.903 1.00 30.47 78 ARG A O 1
ATOM 604 N N . ARG A 1 79 ? 0.672 -44.791 12.089 1.00 31.73 79 ARG A N 1
ATOM 605 C CA . ARG A 1 79 ? 2.111 -44.473 12.089 1.00 31.73 79 ARG A CA 1
ATOM 606 C C . ARG A 1 79 ? 2.615 -43.494 11.042 1.00 31.73 79 ARG A C 1
ATOM 608 O O . ARG A 1 79 ? 3.816 -43.267 11.017 1.00 31.73 79 ARG A O 1
ATOM 615 N N . TRP A 1 80 ? 1.759 -42.909 10.213 1.00 30.47 80 TRP A N 1
ATOM 616 C CA . TRP A 1 80 ? 2.240 -42.081 9.111 1.00 30.47 80 TRP A CA 1
ATOM 617 C C . TRP A 1 80 ? 1.327 -40.883 8.870 1.00 30.47 80 TRP A C 1
ATOM 619 O O . TRP A 1 80 ? 0.116 -41.054 8.770 1.00 30.47 80 TRP A O 1
ATOM 629 N N . VAL A 1 81 ? 1.965 -39.721 8.700 1.00 27.70 81 VAL A N 1
ATOM 630 C CA . VAL A 1 81 ? 1.452 -38.431 8.201 1.00 27.70 81 VAL A CA 1
ATOM 631 C C . VAL A 1 81 ? 1.066 -37.406 9.286 1.00 27.70 81 VAL A C 1
ATOM 633 O O . VAL A 1 81 ? -0.024 -37.451 9.853 1.00 27.70 81 VAL A O 1
ATOM 636 N N . MET A 1 82 ? 1.986 -36.458 9.539 1.00 27.62 82 MET A N 1
ATOM 637 C CA . MET A 1 82 ? 1.791 -35.230 10.330 1.00 27.62 82 MET A CA 1
ATOM 638 C C . MET A 1 82 ? 2.505 -34.007 9.699 1.00 27.62 82 MET A C 1
ATOM 640 O O . MET A 1 82 ? 3.665 -34.108 9.316 1.00 27.62 82 MET A O 1
ATOM 644 N N . ASP A 1 83 ? 1.751 -32.900 9.620 1.00 34.06 83 ASP A N 1
ATOM 645 C CA . ASP A 1 83 ? 2.035 -31.440 9.655 1.00 34.06 83 ASP A CA 1
ATOM 646 C C . ASP A 1 83 ? 3.449 -30.870 9.315 1.00 34.06 83 ASP A C 1
ATOM 648 O O . ASP A 1 83 ? 4.390 -31.085 10.080 1.00 34.06 83 ASP A O 1
ATOM 652 N N . PRO A 1 84 ? 3.603 -30.007 8.278 1.00 29.98 84 PRO A N 1
ATOM 653 C CA . PRO A 1 84 ? 4.846 -29.273 7.980 1.00 29.98 84 PRO A CA 1
ATOM 654 C C . PRO A 1 84 ? 5.127 -28.037 8.857 1.00 29.98 84 PRO A C 1
ATOM 656 O O . PRO A 1 84 ? 6.219 -27.479 8.780 1.00 29.98 84 PRO A O 1
ATOM 659 N N . ARG A 1 85 ? 4.168 -27.552 9.659 1.00 27.50 85 ARG A N 1
ATOM 660 C CA . ARG A 1 85 ? 4.298 -26.282 10.409 1.00 27.50 85 ARG A CA 1
ATOM 661 C C . ARG A 1 85 ? 4.706 -26.455 11.873 1.00 27.50 85 ARG A C 1
ATOM 663 O O . ARG A 1 85 ? 5.011 -25.461 12.523 1.00 27.50 85 ARG A O 1
ATOM 670 N N . PHE A 1 86 ? 4.784 -27.695 12.362 1.00 26.89 86 PHE A N 1
ATOM 671 C CA . PHE A 1 86 ? 5.311 -28.043 13.691 1.00 26.89 86 PHE A CA 1
ATOM 672 C C . PHE A 1 86 ? 6.625 -28.841 13.659 1.00 26.89 86 PHE A C 1
ATOM 674 O O . PHE A 1 86 ? 7.045 -29.374 14.685 1.00 26.89 86 PHE A O 1
ATOM 681 N N . ILE A 1 87 ? 7.330 -28.895 12.525 1.00 34.19 87 ILE A N 1
ATOM 682 C CA . ILE A 1 87 ? 8.651 -29.537 12.458 1.00 34.19 87 ILE A CA 1
ATOM 683 C C . ILE A 1 87 ? 9.721 -28.566 12.978 1.00 34.19 87 ILE A C 1
ATOM 685 O O . ILE A 1 87 ? 10.538 -28.029 12.239 1.00 34.19 87 ILE A O 1
ATOM 689 N N . GLY A 1 88 ? 9.722 -28.362 14.293 1.00 33.41 88 GLY A N 1
ATOM 690 C CA . GLY A 1 88 ? 10.982 -28.301 15.020 1.00 33.41 88 GLY A CA 1
ATOM 691 C C . GLY A 1 88 ? 11.485 -29.743 15.162 1.00 33.41 88 GLY A C 1
ATOM 692 O O . GLY A 1 88 ? 10.717 -30.611 15.583 1.00 33.41 88 GLY A O 1
ATOM 693 N N . PRO A 1 89 ? 12.732 -30.067 14.806 1.00 34.81 89 PRO A N 1
ATOM 694 C CA . PRO A 1 89 ? 13.191 -31.452 14.709 1.00 34.81 89 PRO A CA 1
ATOM 695 C C . PRO A 1 89 ? 13.636 -32.056 16.049 1.00 34.81 89 PRO A C 1
ATOM 697 O O . PRO A 1 89 ? 14.615 -32.805 16.152 1.00 34.81 89 PRO A O 1
ATOM 700 N N . GLU A 1 90 ? 12.923 -31.705 17.108 1.00 33.50 90 GLU A N 1
ATOM 701 C CA . GLU A 1 90 ? 13.362 -31.962 18.474 1.00 33.50 90 GLU A CA 1
ATOM 702 C C . GLU A 1 90 ? 12.852 -33.304 19.024 1.00 33.50 90 GLU A C 1
ATOM 704 O O . GLU A 1 90 ? 13.290 -33.724 20.090 1.00 33.50 90 GLU A O 1
ATOM 709 N N . GLY A 1 91 ? 11.993 -34.026 18.283 1.00 34.53 91 GLY A N 1
ATOM 710 C CA . GLY A 1 91 ? 11.419 -35.309 18.713 1.00 34.53 91 GLY A CA 1
ATOM 711 C C . GLY A 1 91 ? 11.457 -36.435 17.672 1.00 34.53 91 GLY A C 1
ATOM 712 O O . GLY A 1 91 ? 11.286 -36.217 16.470 1.00 34.53 91 GLY A O 1
ATOM 713 N N . ASP A 1 92 ? 11.602 -37.671 18.159 1.00 33.44 92 ASP A N 1
ATOM 714 C CA . ASP A 1 92 ? 11.768 -38.903 17.364 1.00 33.44 92 ASP A CA 1
ATOM 715 C C . ASP A 1 92 ? 10.613 -39.187 16.387 1.00 33.44 92 ASP A C 1
ATOM 717 O O . ASP A 1 92 ? 10.806 -39.792 15.333 1.00 33.44 92 ASP A O 1
ATOM 721 N N . ILE A 1 93 ? 9.406 -38.707 16.698 1.00 33.84 93 ILE A N 1
ATOM 722 C CA . ILE A 1 93 ? 8.213 -38.871 15.854 1.00 33.84 93 ILE A CA 1
ATOM 723 C C . ILE A 1 93 ? 8.278 -37.969 14.606 1.00 33.84 93 ILE A C 1
ATOM 725 O O . ILE A 1 93 ? 7.846 -38.392 13.535 1.00 33.84 93 ILE A O 1
ATOM 729 N N . GLY A 1 94 ? 8.873 -36.773 14.709 1.00 37.91 94 GLY A N 1
ATOM 730 C CA . GLY A 1 94 ? 9.090 -35.869 13.570 1.00 37.91 94 GLY A CA 1
ATOM 731 C C . GLY A 1 94 ? 10.202 -36.359 12.637 1.00 37.91 94 GLY A C 1
ATOM 732 O O . GLY A 1 94 ? 10.065 -36.293 11.416 1.00 37.91 94 GLY A O 1
ATOM 733 N N . ARG A 1 95 ? 11.259 -36.952 13.209 1.00 39.16 95 ARG A N 1
ATOM 734 C CA . ARG A 1 95 ? 12.348 -37.603 12.457 1.00 39.16 95 ARG A CA 1
ATOM 735 C C . ARG A 1 95 ? 11.842 -38.805 11.665 1.00 39.16 95 ARG A C 1
ATOM 737 O O . ARG A 1 95 ? 12.170 -38.957 10.492 1.00 39.16 95 ARG A O 1
ATOM 744 N N . LEU A 1 96 ? 10.975 -39.615 12.279 1.00 33.84 96 LEU A N 1
ATOM 745 C CA . LEU A 1 96 ? 10.329 -40.729 11.596 1.00 33.84 96 LEU A CA 1
ATOM 746 C C . LEU A 1 96 ? 9.388 -40.208 10.498 1.00 33.84 96 LEU A C 1
ATOM 748 O O . LEU A 1 96 ? 9.500 -40.652 9.371 1.00 33.84 96 LEU A O 1
ATOM 752 N N . GLY A 1 97 ? 8.541 -39.205 10.753 1.00 36.72 97 GLY A N 1
ATOM 753 C CA . GLY A 1 97 ? 7.636 -38.640 9.738 1.00 36.72 97 GLY A CA 1
ATOM 754 C C . GLY A 1 97 ? 8.321 -38.178 8.439 1.00 36.72 97 GLY A C 1
ATOM 755 O O . GLY A 1 97 ? 7.792 -38.431 7.358 1.00 36.72 97 GLY A O 1
ATOM 756 N N . LEU A 1 98 ? 9.515 -37.581 8.524 1.00 36.94 98 LEU A N 1
ATOM 757 C CA . LEU A 1 98 ? 10.269 -37.119 7.351 1.00 36.94 98 LEU A CA 1
ATOM 758 C C . LEU A 1 98 ? 10.954 -38.269 6.587 1.00 36.94 98 LEU A C 1
ATOM 760 O O . LEU A 1 98 ? 10.860 -38.325 5.365 1.00 36.94 98 LEU A O 1
ATOM 764 N N . ALA A 1 99 ? 11.580 -39.225 7.289 1.00 33.81 99 ALA A N 1
ATOM 765 C CA . ALA A 1 99 ? 12.246 -40.397 6.685 1.00 33.81 99 ALA A CA 1
ATOM 766 C C . ALA A 1 99 ? 11.299 -41.240 5.813 1.00 33.81 99 ALA A C 1
ATOM 768 O O . ALA A 1 99 ? 11.689 -41.928 4.874 1.00 33.81 99 ALA A O 1
ATOM 769 N N . LEU A 1 100 ? 10.029 -41.162 6.161 1.00 33.91 100 LEU A N 1
ATOM 770 C CA . LEU A 1 100 ? 8.923 -41.915 5.628 1.00 33.91 100 LEU A CA 1
ATOM 771 C C . LEU A 1 100 ? 8.303 -41.240 4.382 1.00 33.91 100 LEU A C 1
ATOM 773 O O . LEU A 1 100 ? 7.933 -41.922 3.431 1.00 33.91 100 LEU A O 1
ATOM 777 N N . VAL A 1 101 ? 8.308 -39.905 4.308 1.00 36.72 101 VAL A N 1
ATOM 778 C CA . VAL A 1 101 ? 8.008 -39.161 3.065 1.00 36.72 101 VAL A CA 1
ATOM 779 C C . VAL A 1 101 ? 9.126 -39.328 2.021 1.00 36.72 101 VAL A C 1
ATOM 781 O O . VAL A 1 101 ? 8.857 -39.324 0.822 1.00 36.72 101 VAL A O 1
ATOM 784 N N . LEU A 1 102 ? 10.371 -39.516 2.469 1.00 33.44 102 LEU A N 1
ATOM 785 C CA . LEU A 1 102 ? 11.565 -39.594 1.620 1.00 33.44 102 LEU A CA 1
ATOM 786 C C . LEU A 1 102 ? 11.813 -40.978 0.979 1.00 33.44 102 LEU A C 1
ATOM 788 O O . LEU A 1 102 ? 12.595 -41.072 0.035 1.00 33.44 102 LEU A O 1
ATOM 792 N N . LEU A 1 103 ? 11.175 -42.053 1.462 1.00 34.75 103 LEU A N 1
ATOM 793 C CA . LEU A 1 103 ? 11.467 -43.433 1.042 1.00 34.75 103 LEU A CA 1
ATOM 794 C C . LEU A 1 103 ? 10.182 -44.201 0.664 1.00 34.75 103 LEU A C 1
ATOM 796 O O . LEU A 1 103 ? 9.478 -44.697 1.548 1.00 34.75 103 LEU A O 1
ATOM 800 N N . PRO A 1 104 ? 9.857 -44.370 -0.634 1.00 31.89 104 PRO A N 1
ATOM 801 C CA . PRO A 1 104 ? 8.747 -45.223 -1.039 1.00 31.89 104 PRO A CA 1
ATOM 802 C C . PRO A 1 104 ? 9.158 -46.705 -0.944 1.00 31.89 104 PRO A C 1
ATOM 804 O O . PRO A 1 104 ? 9.807 -47.245 -1.837 1.00 31.89 104 PRO A O 1
ATOM 807 N N . GLY A 1 105 ? 8.768 -47.377 0.145 1.00 40.25 105 GLY A N 1
ATOM 808 C CA . GLY A 1 105 ? 8.950 -48.826 0.350 1.00 40.25 105 GLY A CA 1
ATOM 809 C C . GLY A 1 105 ? 9.781 -49.194 1.587 1.00 40.25 105 GLY A C 1
ATOM 810 O O . GLY A 1 105 ? 10.382 -48.331 2.215 1.00 40.25 105 GLY A O 1
ATOM 811 N N . ARG A 1 106 ? 9.794 -50.486 1.974 1.00 38.31 106 ARG A N 1
ATOM 812 C CA . ARG A 1 106 ? 10.598 -50.991 3.111 1.00 38.31 106 ARG A CA 1
ATOM 813 C C . ARG A 1 106 ? 12.092 -50.807 2.792 1.00 38.31 106 ARG A C 1
ATOM 815 O O . ARG A 1 106 ? 12.585 -51.556 1.949 1.00 38.31 106 ARG A O 1
ATOM 822 N N . PRO A 1 107 ? 12.803 -49.857 3.425 1.00 39.62 107 PRO A N 1
ATOM 823 C CA . PRO A 1 107 ? 14.167 -49.532 3.034 1.00 39.62 107 PRO A CA 1
ATOM 824 C C . PRO A 1 107 ? 15.149 -50.542 3.626 1.00 39.62 107 PRO A C 1
ATOM 826 O O . PRO A 1 107 ? 14.914 -51.096 4.703 1.00 39.62 107 PRO A O 1
ATOM 829 N N . ASP A 1 108 ? 16.265 -50.764 2.937 1.00 40.69 108 ASP A N 1
ATOM 830 C CA . ASP A 1 108 ? 17.409 -51.456 3.523 1.00 40.69 108 ASP A CA 1
ATOM 831 C C . ASP A 1 108 ? 18.160 -50.547 4.521 1.00 40.69 108 ASP A C 1
ATOM 833 O O . ASP A 1 108 ? 17.894 -49.348 4.653 1.00 40.69 108 ASP A O 1
ATOM 837 N N . ALA A 1 109 ? 19.103 -51.132 5.263 1.00 38.88 109 ALA A N 1
ATOM 838 C CA . ALA A 1 109 ? 19.854 -50.429 6.304 1.00 38.88 109 ALA A CA 1
ATOM 839 C C . ALA A 1 109 ? 20.685 -49.243 5.770 1.00 38.88 109 ALA A C 1
ATOM 841 O O . ALA A 1 109 ? 21.020 -48.339 6.535 1.00 38.88 109 ALA A O 1
ATOM 842 N N . VAL A 1 110 ? 21.011 -49.228 4.475 1.00 40.19 110 VAL A N 1
ATOM 843 C CA . VAL A 1 110 ? 21.790 -48.159 3.841 1.00 40.19 110 VAL A CA 1
ATOM 844 C C . VAL A 1 110 ? 20.885 -46.967 3.531 1.00 40.19 110 VAL A C 1
ATOM 846 O O . VAL A 1 110 ? 21.250 -45.834 3.835 1.00 40.19 110 VAL A O 1
ATOM 849 N N . ALA A 1 111 ? 19.676 -47.216 3.022 1.00 37.97 111 ALA A N 1
ATOM 850 C CA . ALA A 1 111 ? 18.667 -46.184 2.784 1.00 37.97 111 ALA A CA 1
ATOM 851 C C . ALA A 1 111 ? 18.182 -45.515 4.084 1.00 37.97 111 ALA A C 1
ATOM 853 O O . ALA A 1 111 ? 17.985 -44.302 4.119 1.00 37.97 111 ALA A O 1
ATOM 854 N N . LEU A 1 112 ? 18.055 -46.284 5.172 1.00 40.00 112 LEU A N 1
ATOM 855 C CA . LEU A 1 112 ? 17.756 -45.747 6.506 1.00 40.00 112 LEU A CA 1
ATOM 856 C C . LEU A 1 112 ? 18.875 -44.837 7.026 1.00 40.00 112 LEU A C 1
ATOM 858 O O . LEU A 1 112 ? 18.600 -43.728 7.473 1.00 40.00 112 LEU A O 1
ATOM 862 N N . LYS A 1 113 ? 20.136 -45.259 6.888 1.00 42.06 113 LYS A N 1
ATOM 863 C CA . LYS A 1 113 ? 21.296 -44.464 7.315 1.00 42.06 113 LYS A CA 1
ATOM 864 C C . LYS A 1 113 ? 21.488 -43.193 6.478 1.00 42.06 113 LYS A C 1
ATOM 866 O O . LYS A 1 113 ? 21.915 -42.158 6.989 1.00 42.06 113 LYS A O 1
ATOM 871 N N . TYR A 1 114 ? 21.137 -43.256 5.195 1.00 40.47 114 TYR A N 1
ATOM 872 C CA . TYR A 1 114 ? 21.097 -42.101 4.302 1.00 40.47 114 TYR A CA 1
ATOM 873 C C . TYR A 1 114 ? 20.004 -41.101 4.706 1.00 40.47 114 TYR A C 1
ATOM 875 O O . TYR A 1 114 ? 20.282 -39.908 4.807 1.00 40.47 114 TYR A O 1
ATOM 883 N N . ALA A 1 115 ? 18.794 -41.578 5.017 1.00 39.69 115 ALA A N 1
ATOM 884 C CA . ALA A 1 115 ? 17.706 -40.729 5.498 1.00 39.69 115 ALA A CA 1
ATOM 885 C C . ALA A 1 115 ? 18.022 -40.086 6.857 1.00 39.69 115 ALA A C 1
ATOM 887 O O . ALA A 1 115 ? 17.730 -38.910 7.030 1.00 39.69 115 ALA A O 1
ATOM 888 N N . GLU A 1 116 ? 18.666 -40.809 7.780 1.00 40.84 116 GLU A N 1
ATOM 889 C CA . GLU A 1 116 ? 19.166 -40.257 9.051 1.00 40.84 116 GLU A CA 1
ATOM 890 C C . GLU A 1 116 ? 20.176 -39.122 8.825 1.00 40.84 116 GLU A C 1
ATOM 892 O O . GLU A 1 116 ? 20.024 -38.048 9.399 1.00 40.84 116 GLU A O 1
ATOM 897 N N . THR A 1 117 ? 21.144 -39.317 7.924 1.00 41.97 117 THR A N 1
ATOM 898 C CA . THR A 1 117 ? 22.160 -38.299 7.594 1.00 41.97 117 THR A CA 1
ATOM 899 C C . THR A 1 117 ? 21.534 -37.059 6.936 1.00 41.97 117 THR A C 1
ATOM 901 O O . THR A 1 117 ? 21.902 -35.926 7.245 1.00 41.97 117 THR A O 1
ATOM 904 N N . LEU A 1 118 ? 20.560 -37.258 6.039 1.00 40.47 118 LEU A N 1
ATOM 905 C CA . LEU A 1 118 ? 19.830 -36.179 5.367 1.00 40.47 118 LEU A CA 1
ATOM 906 C C . LEU A 1 118 ? 18.954 -35.391 6.354 1.00 40.47 118 LEU A C 1
ATOM 908 O O . LEU A 1 118 ? 18.898 -34.16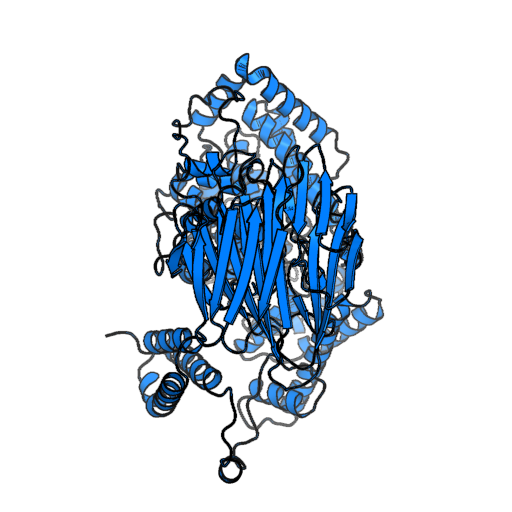4 6.296 1.00 40.47 118 LEU A O 1
ATOM 912 N N . LEU A 1 119 ? 18.308 -36.100 7.282 1.00 39.56 119 LEU A N 1
ATOM 913 C CA . LEU A 1 119 ? 17.557 -35.522 8.387 1.00 39.56 119 LEU A CA 1
ATOM 914 C C . LEU A 1 119 ? 18.465 -34.664 9.260 1.00 39.56 119 LEU A C 1
ATOM 916 O O . LEU A 1 119 ? 18.181 -33.487 9.412 1.00 39.56 119 LEU A O 1
ATOM 920 N N . GLU A 1 120 ? 19.578 -35.193 9.764 1.00 41.69 120 GLU A N 1
ATOM 921 C CA . GLU A 1 120 ? 20.536 -34.428 10.577 1.00 41.69 120 GLU A CA 1
ATOM 922 C C . GLU A 1 120 ? 21.034 -33.159 9.861 1.00 41.69 120 GLU A C 1
ATOM 924 O O . GLU A 1 120 ? 21.060 -32.083 10.459 1.00 41.69 120 GLU A O 1
ATOM 929 N N . ALA A 1 121 ? 21.308 -33.233 8.554 1.00 40.44 121 ALA A N 1
ATOM 930 C CA . ALA A 1 121 ? 21.691 -32.070 7.754 1.00 40.44 121 ALA A CA 1
ATOM 931 C C . ALA A 1 121 ? 20.570 -31.016 7.629 1.00 40.44 121 ALA A C 1
ATOM 933 O O . ALA A 1 121 ? 20.840 -29.816 7.690 1.00 40.44 121 ALA A O 1
ATOM 934 N N . MET A 1 122 ? 19.309 -31.438 7.475 1.00 39.28 122 MET A N 1
ATOM 935 C CA . MET A 1 122 ? 18.147 -30.537 7.436 1.00 39.28 122 MET A CA 1
ATOM 936 C C . MET A 1 122 ? 17.863 -29.901 8.802 1.00 39.28 122 MET A C 1
ATOM 938 O O . MET A 1 122 ? 17.498 -28.729 8.874 1.00 39.28 122 MET A O 1
ATOM 942 N N . ILE A 1 123 ? 18.069 -30.656 9.883 1.00 37.66 123 ILE A N 1
ATOM 943 C CA . ILE A 1 123 ? 17.943 -30.193 11.270 1.00 37.66 123 ILE A CA 1
ATOM 944 C C . ILE A 1 123 ? 18.934 -29.070 11.552 1.00 37.66 123 ILE A C 1
ATOM 946 O O . ILE A 1 123 ? 18.545 -28.017 12.062 1.00 37.66 123 ILE A O 1
ATOM 950 N N . ASP A 1 124 ? 20.192 -29.277 11.176 1.00 39.22 124 ASP A N 1
ATOM 951 C CA . ASP A 1 124 ? 21.249 -28.299 11.393 1.00 39.22 124 ASP A CA 1
ATOM 952 C C . ASP A 1 124 ? 21.120 -27.093 10.449 1.00 39.22 124 ASP A C 1
ATOM 954 O O . ASP A 1 124 ? 21.398 -25.969 10.863 1.00 39.22 124 ASP A O 1
ATOM 958 N N . ALA A 1 125 ? 20.605 -27.271 9.226 1.00 37.94 125 ALA A N 1
ATOM 959 C CA . ALA A 1 125 ? 20.310 -26.169 8.306 1.00 37.94 125 ALA A CA 1
ATOM 960 C C . ALA A 1 125 ? 19.121 -25.301 8.767 1.00 37.94 125 ALA A C 1
ATOM 962 O O . ALA A 1 125 ? 19.213 -24.075 8.727 1.00 37.94 125 ALA A O 1
ATOM 963 N N . SER A 1 126 ? 18.030 -25.898 9.262 1.00 34.94 126 SER A N 1
ATOM 964 C CA . SER A 1 126 ? 16.909 -25.139 9.843 1.00 34.94 126 SER A CA 1
ATOM 965 C C . SER A 1 126 ? 17.253 -24.519 11.198 1.00 34.94 126 SER A C 1
ATOM 967 O O . SER A 1 126 ? 16.733 -23.451 11.525 1.00 34.94 126 SER A O 1
ATOM 969 N N . ARG A 1 127 ? 18.138 -25.137 11.994 1.00 35.09 127 ARG A N 1
ATOM 970 C CA . ARG A 1 127 ? 18.729 -24.470 13.166 1.00 35.09 127 ARG A CA 1
ATOM 971 C C . ARG A 1 127 ? 19.560 -23.271 12.739 1.00 35.09 127 ARG A C 1
ATOM 973 O O . ARG A 1 127 ? 19.353 -22.199 13.282 1.00 35.09 127 ARG A O 1
ATOM 980 N N . TYR A 1 128 ? 20.394 -23.409 11.714 1.00 35.38 128 TYR A N 1
ATOM 981 C CA . TYR A 1 128 ? 21.190 -22.315 11.160 1.00 35.38 128 TYR A CA 1
ATOM 982 C C . TYR A 1 128 ? 20.330 -21.156 10.619 1.00 35.38 128 TYR A C 1
ATOM 984 O O . TYR A 1 128 ? 20.648 -19.994 10.862 1.00 35.38 128 TYR A O 1
ATOM 992 N N . GLU A 1 129 ? 19.209 -21.445 9.951 1.00 34.00 129 GLU A N 1
ATOM 993 C CA . GLU A 1 129 ? 18.269 -20.435 9.436 1.00 34.00 129 GLU A CA 1
ATOM 994 C C . GLU A 1 129 ? 17.509 -19.707 10.567 1.00 34.00 129 GLU A C 1
ATOM 996 O O . GLU A 1 129 ? 17.334 -18.489 10.521 1.00 34.00 129 GLU A O 1
ATOM 1001 N N . ASN A 1 130 ? 17.144 -20.418 11.641 1.00 31.42 130 ASN A N 1
ATOM 1002 C CA . ASN A 1 130 ? 16.540 -19.822 12.840 1.00 31.42 130 ASN A CA 1
ATOM 1003 C C . ASN A 1 130 ? 17.562 -19.086 13.738 1.00 31.42 130 ASN A C 1
ATOM 1005 O O . ASN A 1 130 ? 17.220 -18.092 14.383 1.00 31.42 130 ASN A O 1
ATOM 1009 N N . GLU A 1 131 ? 18.817 -19.538 13.786 1.00 32.34 131 GLU A N 1
ATOM 1010 C CA . GLU A 1 131 ? 19.905 -18.957 14.589 1.00 32.34 131 GLU A CA 1
ATOM 1011 C C . GLU A 1 131 ? 20.563 -17.741 13.917 1.00 32.34 131 GLU A C 1
ATOM 1013 O O . GLU A 1 131 ? 21.018 -16.841 14.625 1.00 32.34 131 GLU A O 1
ATOM 1018 N N . MET A 1 132 ? 20.513 -17.636 12.582 1.00 33.72 132 MET A N 1
ATOM 1019 C CA . MET A 1 132 ? 20.854 -16.430 11.802 1.00 33.72 132 MET A CA 1
ATOM 1020 C C . MET A 1 132 ? 20.100 -15.178 12.272 1.00 33.72 132 MET A C 1
ATOM 1022 O O . MET A 1 132 ? 20.594 -14.058 12.141 1.00 33.72 132 MET A O 1
ATOM 1026 N N . HIS A 1 133 ? 18.909 -15.357 12.847 1.00 34.50 133 HIS A N 1
ATOM 1027 C CA . HIS A 1 133 ? 18.127 -14.268 13.424 1.00 34.50 133 HIS A CA 1
ATOM 1028 C C . HIS A 1 133 ? 18.520 -13.917 14.870 1.00 34.50 133 HIS A C 1
ATOM 1030 O O . HIS A 1 133 ? 18.034 -12.912 15.387 1.00 34.50 133 HIS A O 1
ATOM 1036 N N . ARG A 1 134 ? 19.388 -14.701 15.533 1.00 31.73 134 ARG A N 1
ATOM 1037 C CA . ARG A 1 134 ? 19.723 -14.534 16.961 1.00 31.73 134 ARG A CA 1
ATOM 1038 C C . ARG A 1 134 ? 21.218 -14.356 17.292 1.00 31.73 134 ARG A C 1
ATOM 1040 O O . ARG A 1 134 ? 21.478 -13.674 18.277 1.00 31.73 134 ARG A O 1
ATOM 1047 N N . PHE A 1 135 ? 22.194 -14.861 16.522 1.00 27.45 135 PHE A N 1
ATOM 1048 C CA . PHE A 1 135 ? 23.639 -14.645 16.789 1.00 27.45 135 PHE A CA 1
ATOM 1049 C C . PHE A 1 135 ? 24.525 -14.624 15.518 1.00 27.45 135 PHE A C 1
ATOM 1051 O O . PHE A 1 135 ? 24.168 -15.182 14.488 1.00 27.45 135 PHE A O 1
ATOM 1058 N N . GLY A 1 136 ? 25.694 -13.963 15.597 1.00 36.50 136 GLY A N 1
ATOM 1059 C CA . GLY A 1 136 ? 26.630 -13.733 14.479 1.00 36.50 136 GLY A CA 1
ATOM 1060 C C . GLY A 1 136 ? 27.484 -14.941 14.044 1.00 36.50 136 GLY A C 1
ATOM 1061 O O . GLY A 1 136 ? 27.777 -15.847 14.824 1.00 36.50 136 GLY A O 1
ATOM 1062 N N . THR A 1 137 ? 27.916 -14.929 12.777 1.00 42.34 137 THR A N 1
ATOM 1063 C CA . THR A 1 137 ? 28.488 -16.062 12.025 1.00 42.34 137 THR A CA 1
ATOM 1064 C C . THR A 1 137 ? 30.004 -16.262 12.185 1.00 42.34 137 THR A C 1
ATOM 1066 O O . THR A 1 137 ? 30.802 -15.738 11.412 1.00 42.34 137 THR A O 1
ATOM 1069 N N . GLY A 1 138 ? 30.431 -17.084 13.150 1.00 36.44 138 GLY A N 1
ATOM 1070 C CA . GLY A 1 138 ? 31.848 -17.436 13.349 1.00 36.44 138 GLY A CA 1
ATOM 1071 C C . GLY A 1 138 ? 32.398 -18.576 12.451 1.00 36.44 138 GLY A C 1
ATOM 1072 O O . GLY A 1 138 ? 31.626 -19.355 11.885 1.00 36.44 138 GLY A O 1
ATOM 1073 N N . PRO A 1 139 ? 33.739 -18.759 12.382 1.00 33.47 139 PRO A N 1
ATOM 1074 C CA . PRO A 1 139 ? 34.436 -19.765 11.552 1.00 33.47 139 PRO A CA 1
ATOM 1075 C C . PRO A 1 139 ? 33.990 -21.226 11.750 1.00 33.47 139 PRO A C 1
ATOM 1077 O O . PRO A 1 139 ? 34.125 -22.055 10.850 1.00 33.47 139 PRO A O 1
ATOM 1080 N N . ALA A 1 140 ? 33.432 -21.551 12.918 1.00 38.31 140 ALA A N 1
ATOM 1081 C CA . ALA A 1 140 ? 32.917 -22.883 13.225 1.00 38.31 140 ALA A CA 1
ATOM 1082 C C . ALA A 1 140 ? 31.686 -23.259 12.375 1.00 38.31 140 ALA A C 1
ATOM 1084 O O . ALA A 1 140 ? 31.563 -24.415 11.968 1.00 38.31 140 ALA A O 1
ATOM 1085 N N . GLY A 1 141 ? 30.826 -22.288 12.036 1.00 40.16 141 GLY A N 1
ATOM 1086 C CA . GLY A 1 141 ? 29.660 -22.514 11.172 1.00 40.16 141 GLY A CA 1
ATOM 1087 C C . GLY A 1 141 ? 30.051 -22.821 9.723 1.00 40.16 141 GLY A C 1
ATOM 1088 O O . GLY A 1 141 ? 29.445 -23.669 9.073 1.00 40.16 141 GLY A O 1
ATOM 1089 N N . GLN A 1 142 ? 31.137 -22.214 9.236 1.00 38.44 142 GLN A N 1
ATOM 1090 C CA . GLN A 1 142 ? 31.659 -22.459 7.886 1.00 38.44 142 GLN A CA 1
ATOM 1091 C C . GLN A 1 142 ? 32.297 -23.852 7.747 1.00 38.44 142 GLN A C 1
ATOM 1093 O O . GLN A 1 142 ? 32.115 -24.521 6.731 1.00 38.44 142 GLN A O 1
ATOM 1098 N N . ALA A 1 143 ? 32.999 -24.332 8.778 1.00 41.00 143 ALA A N 1
ATOM 1099 C CA . ALA A 1 143 ? 33.581 -25.677 8.788 1.00 41.00 143 ALA A CA 1
ATOM 1100 C C . ALA A 1 143 ? 32.517 -26.793 8.854 1.00 41.00 143 ALA A C 1
ATOM 1102 O O . ALA A 1 143 ? 32.732 -27.891 8.334 1.00 41.00 143 ALA A O 1
ATOM 1103 N N . LEU A 1 144 ? 31.365 -26.523 9.478 1.00 40.00 144 LEU A N 1
ATOM 1104 C CA . LEU A 1 144 ? 30.229 -27.445 9.515 1.00 40.00 144 LEU A CA 1
ATOM 1105 C C . LEU A 1 144 ? 29.574 -27.585 8.133 1.00 40.00 144 LEU A C 1
ATOM 1107 O O . LEU A 1 144 ? 29.417 -28.705 7.650 1.00 40.00 144 LEU A O 1
ATOM 1111 N N . ALA A 1 145 ? 29.306 -26.464 7.460 1.00 39.56 145 ALA A N 1
ATOM 1112 C CA . ALA A 1 145 ? 28.731 -26.445 6.116 1.00 39.56 145 ALA A CA 1
ATOM 1113 C C . ALA A 1 145 ? 29.602 -27.199 5.086 1.00 39.56 145 ALA A C 1
ATOM 1115 O O . ALA A 1 145 ? 29.098 -27.984 4.282 1.00 39.56 145 ALA A O 1
ATOM 1116 N N . HIS A 1 146 ? 30.930 -27.053 5.179 1.00 39.69 146 HIS A N 1
ATOM 1117 C CA . HIS A 1 146 ? 31.877 -27.779 4.329 1.00 39.69 146 HIS A CA 1
ATOM 1118 C C . HIS A 1 146 ? 31.855 -29.303 4.520 1.00 39.69 146 HIS A C 1
ATOM 1120 O O . HIS A 1 146 ? 32.009 -30.031 3.543 1.00 39.69 146 HIS A O 1
ATOM 1126 N N . ARG A 1 147 ? 31.661 -29.807 5.747 1.00 42.84 147 ARG A N 1
ATOM 1127 C CA . ARG A 1 147 ? 31.583 -31.259 6.002 1.00 42.84 147 ARG A CA 1
ATOM 1128 C C . ARG A 1 147 ? 30.294 -31.876 5.468 1.00 42.84 147 ARG A C 1
ATOM 1130 O O . ARG A 1 147 ? 30.345 -32.970 4.914 1.00 42.84 147 ARG A O 1
ATOM 1137 N N . LEU A 1 148 ? 29.174 -31.167 5.606 1.00 38.34 148 LEU A N 1
ATOM 1138 C CA . LEU A 1 148 ? 27.863 -31.623 5.139 1.00 38.34 148 LEU A CA 1
ATOM 1139 C C . LEU A 1 148 ? 27.820 -31.739 3.608 1.00 38.34 148 LEU A C 1
ATOM 1141 O O . LEU A 1 148 ? 27.333 -32.732 3.075 1.00 38.34 148 LEU A O 1
ATOM 1145 N N . LEU A 1 149 ? 28.424 -30.790 2.886 1.00 36.88 149 LEU A N 1
ATOM 1146 C CA . LEU A 1 149 ? 28.519 -30.854 1.424 1.00 36.88 149 LEU A CA 1
ATOM 1147 C C . LEU A 1 149 ? 29.336 -32.039 0.909 1.00 36.88 149 LEU A C 1
ATOM 1149 O O . LEU A 1 149 ? 28.931 -32.675 -0.061 1.00 36.88 149 LEU A O 1
ATOM 1153 N N . SER A 1 150 ? 30.454 -32.365 1.561 1.00 39.19 150 SER A N 1
ATOM 1154 C CA . SER A 1 150 ? 31.277 -33.519 1.178 1.00 39.19 150 SER A CA 1
ATOM 1155 C C . SER A 1 150 ? 30.544 -34.851 1.360 1.00 39.19 150 SER A C 1
ATOM 1157 O O . SER A 1 150 ? 30.843 -35.815 0.664 1.00 39.19 150 SER A O 1
ATOM 1159 N N . GLN A 1 151 ? 29.578 -34.911 2.280 1.00 38.53 151 GLN A N 1
ATOM 1160 C CA . GLN A 1 151 ? 28.746 -36.093 2.508 1.00 38.53 151 GLN A CA 1
ATOM 1161 C C . GLN A 1 151 ? 27.579 -36.181 1.513 1.00 38.53 151 GLN A C 1
ATOM 1163 O O . GLN A 1 151 ? 27.272 -37.270 1.035 1.00 38.53 151 GLN A O 1
ATOM 1168 N N . VAL A 1 152 ? 26.970 -35.046 1.149 1.00 39.03 152 VAL A N 1
ATOM 1169 C CA . VAL A 1 152 ? 25.881 -34.979 0.155 1.00 39.03 152 VAL A CA 1
ATOM 1170 C C . VAL A 1 152 ? 26.387 -35.245 -1.270 1.00 39.03 152 VAL A C 1
ATOM 1172 O O . VAL A 1 152 ? 25.718 -35.933 -2.035 1.00 39.03 152 VAL A O 1
ATOM 1175 N N . ALA A 1 153 ? 27.587 -34.769 -1.618 1.00 36.66 153 ALA A N 1
ATOM 1176 C CA . ALA A 1 153 ? 28.190 -34.944 -2.945 1.00 36.66 153 ALA A CA 1
ATOM 1177 C C . ALA A 1 153 ? 28.541 -36.404 -3.303 1.00 36.66 153 ALA A C 1
ATOM 1179 O O . ALA A 1 153 ? 28.747 -36.708 -4.473 1.00 36.66 153 ALA A O 1
ATOM 1180 N N . ALA A 1 154 ? 28.608 -37.305 -2.319 1.00 36.88 154 ALA A N 1
ATOM 1181 C CA . ALA A 1 154 ? 28.991 -38.705 -2.509 1.00 36.88 154 ALA A CA 1
ATOM 1182 C C . ALA A 1 154 ? 27.793 -39.672 -2.675 1.00 36.88 154 ALA A C 1
ATOM 1184 O O . ALA A 1 154 ? 27.999 -40.885 -2.739 1.00 36.88 154 ALA A O 1
ATOM 1185 N N . ALA A 1 155 ? 26.548 -39.174 -2.714 1.00 35.31 155 ALA A N 1
ATOM 1186 C CA . ALA A 1 155 ? 25.338 -40.002 -2.709 1.00 35.31 155 ALA A CA 1
ATOM 1187 C C . ALA A 1 155 ? 24.633 -40.082 -4.088 1.00 35.31 155 ALA A C 1
ATOM 1189 O O . ALA A 1 155 ? 24.495 -39.062 -4.762 1.00 35.31 155 ALA A O 1
ATOM 1190 N N . PRO A 1 156 ? 24.136 -41.263 -4.514 1.00 32.91 156 PRO A N 1
ATOM 1191 C CA . PRO A 1 156 ? 23.511 -41.443 -5.830 1.00 32.91 156 PRO A CA 1
ATOM 1192 C C . PRO A 1 156 ? 22.079 -40.873 -5.895 1.00 32.91 156 PRO A C 1
ATOM 1194 O O . PRO A 1 156 ? 21.251 -41.162 -5.034 1.00 32.91 156 PRO A O 1
ATOM 1197 N N . VAL A 1 157 ? 21.765 -40.119 -6.957 1.00 42.06 157 VAL A N 1
ATOM 1198 C CA . VAL A 1 157 ? 20.518 -39.335 -7.121 1.00 42.06 157 VAL A CA 1
ATOM 1199 C C . VAL A 1 157 ? 19.576 -39.977 -8.156 1.00 42.06 157 VAL A C 1
ATOM 1201 O O . VAL A 1 157 ? 20.030 -40.329 -9.246 1.00 42.06 157 VAL A O 1
ATOM 1204 N N . LYS A 1 158 ? 18.267 -40.143 -7.866 1.00 32.81 158 LYS A N 1
ATOM 1205 C CA . LYS A 1 158 ? 17.337 -40.904 -8.743 1.00 32.81 158 LYS A CA 1
ATOM 1206 C C . LYS A 1 158 ? 15.963 -40.265 -9.032 1.00 32.81 158 LYS A C 1
ATOM 1208 O O . LYS A 1 158 ? 15.258 -40.796 -9.889 1.00 32.81 158 LYS A O 1
ATOM 1213 N N . THR A 1 159 ? 15.555 -39.147 -8.415 1.00 36.72 159 THR A N 1
ATOM 1214 C CA . THR A 1 159 ? 14.185 -38.594 -8.579 1.00 36.72 159 THR A CA 1
ATOM 1215 C C . THR A 1 159 ? 14.092 -37.071 -8.816 1.00 36.72 159 THR A C 1
ATOM 1217 O O . THR A 1 159 ? 15.018 -36.306 -8.551 1.00 36.72 159 THR A O 1
ATOM 1220 N N . LEU A 1 160 ? 12.933 -36.601 -9.316 1.00 31.28 160 LEU A N 1
ATOM 1221 C CA . LEU A 1 160 ? 12.584 -35.174 -9.495 1.00 31.28 160 LEU A CA 1
ATOM 1222 C C . LEU A 1 160 ? 12.548 -34.401 -8.157 1.00 31.28 160 LEU A C 1
ATOM 1224 O O . LEU A 1 160 ? 12.763 -33.189 -8.128 1.00 31.28 160 LEU A O 1
ATOM 1228 N N . HIS A 1 161 ? 12.307 -35.106 -7.051 1.00 34.47 161 HIS A N 1
ATOM 1229 C CA . HIS A 1 161 ? 12.325 -34.568 -5.693 1.00 34.47 161 HIS A CA 1
ATOM 1230 C C . HIS A 1 161 ? 13.766 -34.330 -5.203 1.00 34.47 161 HIS A C 1
ATOM 1232 O O . HIS A 1 161 ? 14.061 -33.268 -4.655 1.00 34.47 161 HIS A O 1
ATOM 1238 N N . ASP A 1 162 ? 14.699 -35.221 -5.551 1.00 38.84 162 ASP A N 1
ATOM 1239 C CA . ASP A 1 162 ? 16.134 -35.049 -5.274 1.00 38.84 162 ASP A CA 1
ATOM 1240 C C . ASP A 1 162 ? 16.723 -33.829 -6.014 1.00 38.84 162 ASP A C 1
ATOM 1242 O O . ASP A 1 162 ? 17.647 -33.166 -5.537 1.00 38.84 162 ASP A O 1
ATOM 1246 N N . ARG A 1 163 ? 16.151 -33.467 -7.173 1.00 38.41 163 ARG A N 1
ATOM 1247 C CA . ARG A 1 163 ? 16.487 -32.234 -7.912 1.00 38.41 163 ARG A CA 1
ATOM 1248 C C . ARG A 1 163 ? 15.998 -30.964 -7.198 1.00 38.41 163 ARG A C 1
ATOM 1250 O O . ARG A 1 163 ? 16.672 -29.939 -7.277 1.00 38.41 163 ARG A O 1
ATOM 1257 N N . LYS A 1 164 ? 14.875 -31.022 -6.466 1.00 34.94 164 LYS A N 1
ATOM 1258 C CA . LYS A 1 164 ? 14.345 -29.912 -5.641 1.00 34.94 164 LYS A CA 1
ATOM 1259 C C . LYS A 1 164 ? 15.130 -29.714 -4.337 1.00 34.94 164 LYS A C 1
ATOM 1261 O O . LYS A 1 164 ? 15.289 -28.585 -3.891 1.00 34.94 164 LYS A O 1
ATOM 1266 N N . LEU A 1 165 ? 15.657 -30.774 -3.735 1.00 35.44 165 LEU A N 1
ATOM 1267 C CA . LEU A 1 165 ? 16.527 -30.666 -2.554 1.00 35.44 165 LEU A CA 1
ATOM 1268 C C . LEU A 1 165 ? 17.920 -30.132 -2.916 1.00 35.44 165 LEU A C 1
ATOM 1270 O O . LEU A 1 165 ? 18.441 -29.249 -2.236 1.00 35.44 165 LEU A O 1
ATOM 1274 N N . ASN A 1 166 ? 18.464 -30.559 -4.060 1.00 38.12 166 ASN A N 1
ATOM 1275 C CA . ASN A 1 166 ? 19.663 -29.946 -4.633 1.00 38.12 166 ASN A CA 1
ATOM 1276 C C . ASN A 1 166 ? 19.450 -28.465 -4.984 1.00 38.12 166 ASN A C 1
ATOM 1278 O O . ASN A 1 166 ? 20.357 -27.665 -4.793 1.00 38.12 166 ASN A O 1
ATOM 1282 N N . TRP A 1 167 ? 18.249 -28.069 -5.421 1.00 34.19 167 TRP A N 1
ATOM 1283 C CA . TRP A 1 167 ? 17.873 -26.663 -5.609 1.00 34.19 167 TRP A CA 1
ATOM 1284 C C . TRP A 1 167 ? 18.002 -25.863 -4.302 1.00 34.19 167 TRP A C 1
ATOM 1286 O O . TRP A 1 167 ? 18.687 -24.847 -4.289 1.00 34.19 167 TRP A O 1
ATOM 1296 N N . ILE A 1 168 ? 17.458 -26.334 -3.177 1.00 35.34 168 ILE A N 1
ATOM 1297 C CA . ILE A 1 168 ? 17.566 -25.632 -1.879 1.00 35.34 168 ILE A CA 1
ATOM 1298 C C . ILE A 1 168 ? 19.034 -25.484 -1.436 1.00 35.34 168 ILE A C 1
ATOM 1300 O O . ILE A 1 168 ? 19.444 -24.416 -0.979 1.00 35.34 168 ILE A O 1
ATOM 1304 N N . LEU A 1 169 ? 19.850 -26.524 -1.623 1.00 33.53 169 LEU A N 1
ATOM 1305 C CA . LEU A 1 169 ? 21.257 -26.525 -1.214 1.00 33.53 169 LEU A CA 1
ATOM 1306 C C . LEU A 1 169 ? 22.151 -25.681 -2.139 1.00 33.53 169 LEU A C 1
ATOM 1308 O O . LEU A 1 169 ? 22.945 -24.887 -1.648 1.00 33.53 169 LEU A O 1
ATOM 1312 N N . VAL A 1 170 ? 21.996 -25.779 -3.463 1.00 32.94 170 VAL A N 1
ATOM 1313 C CA . VAL A 1 170 ? 22.799 -25.035 -4.457 1.00 32.94 170 VAL A CA 1
ATOM 1314 C C . VAL A 1 170 ? 22.464 -23.544 -4.460 1.00 32.94 170 VAL A C 1
ATOM 1316 O O . VAL A 1 170 ? 23.363 -22.710 -4.581 1.00 32.94 170 VAL A O 1
ATOM 1319 N N . THR A 1 171 ? 21.191 -23.180 -4.279 1.00 32.91 171 THR A N 1
ATOM 1320 C CA . THR A 1 171 ? 20.775 -21.766 -4.270 1.00 32.91 171 THR A CA 1
ATOM 1321 C C . THR A 1 171 ? 21.302 -21.032 -3.030 1.00 32.91 171 THR A C 1
ATOM 1323 O O . THR A 1 171 ? 21.657 -19.860 -3.123 1.00 32.91 171 THR A O 1
ATOM 1326 N N . ASN A 1 172 ? 21.474 -21.738 -1.904 1.00 32.22 172 ASN A N 1
ATOM 1327 C CA . ASN A 1 172 ? 22.103 -21.203 -0.692 1.00 32.22 172 ASN A CA 1
ATOM 1328 C C . ASN A 1 172 ? 23.648 -21.171 -0.742 1.00 32.22 172 ASN A C 1
ATOM 1330 O O . ASN A 1 172 ? 24.264 -20.471 0.060 1.00 32.22 172 ASN A O 1
ATOM 1334 N N . TYR A 1 173 ? 24.292 -21.864 -1.694 1.00 32.97 173 TYR A N 1
ATOM 1335 C CA . TYR A 1 173 ? 25.754 -22.062 -1.734 1.00 32.97 173 TYR A CA 1
ATOM 1336 C C . TYR A 1 173 ? 26.489 -21.391 -2.911 1.00 32.97 173 TYR A C 1
ATOM 1338 O O . TYR A 1 173 ? 27.665 -21.682 -3.140 1.00 32.97 173 TYR A O 1
ATOM 1346 N N . LYS A 1 174 ? 25.864 -20.440 -3.628 1.00 34.66 174 LYS A N 1
ATOM 1347 C CA . LYS A 1 174 ? 26.464 -19.678 -4.757 1.00 34.66 174 LYS A CA 1
ATOM 1348 C C . LYS A 1 174 ? 27.759 -18.887 -4.418 1.00 34.66 174 LYS A C 1
ATOM 1350 O O . LYS A 1 174 ? 28.290 -18.200 -5.282 1.00 34.66 174 LYS A O 1
ATOM 1355 N N . TYR A 1 175 ? 28.301 -18.991 -3.197 1.00 31.67 175 TYR A N 1
ATOM 1356 C CA . TYR A 1 175 ? 29.475 -18.252 -2.709 1.00 31.67 175 TYR A CA 1
ATOM 1357 C C . TYR A 1 175 ? 30.682 -19.110 -2.282 1.00 31.67 175 TYR A C 1
ATOM 1359 O O . TYR A 1 175 ? 31.574 -18.608 -1.592 1.00 31.67 175 TYR A O 1
ATOM 1367 N N . LEU A 1 176 ? 30.796 -20.370 -2.723 1.00 33.34 176 LEU A N 1
ATOM 1368 C CA . LEU A 1 176 ? 32.110 -21.032 -2.740 1.00 33.34 176 LEU A CA 1
ATOM 1369 C C . LEU A 1 176 ? 32.975 -20.414 -3.837 1.00 33.34 176 LEU A C 1
ATOM 1371 O O . LEU A 1 176 ? 33.132 -20.937 -4.937 1.00 33.34 176 LEU A O 1
ATOM 1375 N N . THR A 1 177 ? 33.501 -19.240 -3.505 1.00 30.67 177 THR A N 1
ATOM 1376 C CA . THR A 1 177 ? 34.469 -18.468 -4.270 1.00 30.67 177 THR A CA 1
ATOM 1377 C C . THR A 1 177 ? 35.543 -19.371 -4.874 1.00 30.67 177 THR A C 1
ATOM 1379 O O . THR A 1 177 ? 35.985 -20.337 -4.249 1.00 30.67 177 THR A O 1
ATOM 1382 N N . ARG A 1 178 ? 35.958 -19.012 -6.098 1.00 34.41 178 ARG A N 1
ATOM 1383 C CA . ARG A 1 178 ? 37.055 -19.517 -6.957 1.00 34.41 178 ARG A CA 1
ATOM 1384 C C . ARG A 1 178 ? 38.104 -20.450 -6.337 1.00 34.41 178 ARG A C 1
ATOM 1386 O O . ARG A 1 178 ? 38.584 -21.338 -7.027 1.00 34.41 178 ARG A O 1
ATOM 1393 N N . LYS A 1 179 ? 38.474 -20.266 -5.071 1.00 30.45 179 LYS A N 1
ATOM 1394 C CA . LYS A 1 179 ? 39.393 -21.123 -4.321 1.00 30.45 179 LYS A CA 1
ATOM 1395 C C . LYS A 1 179 ? 38.865 -22.554 -4.152 1.00 30.45 179 LYS A C 1
ATOM 1397 O O . LYS A 1 179 ? 39.631 -23.483 -4.351 1.00 30.45 179 LYS A O 1
ATOM 1402 N N . ALA A 1 180 ? 37.578 -22.758 -3.869 1.00 31.62 180 ALA A N 1
ATOM 1403 C CA . ALA A 1 180 ? 37.004 -24.104 -3.764 1.00 31.62 180 ALA A CA 1
ATOM 1404 C C . ALA A 1 180 ? 36.903 -24.792 -5.134 1.00 31.62 180 ALA A C 1
ATOM 1406 O O . ALA A 1 180 ? 37.313 -25.938 -5.266 1.00 31.62 180 ALA A O 1
ATOM 1407 N N . ALA A 1 181 ? 36.471 -24.066 -6.172 1.00 34.19 181 ALA A N 1
ATOM 1408 C CA . ALA A 1 181 ? 36.451 -24.571 -7.546 1.00 34.19 181 ALA A CA 1
ATOM 1409 C C . ALA A 1 181 ? 37.864 -24.930 -8.050 1.00 34.19 181 ALA A C 1
ATOM 1411 O O . ALA A 1 181 ? 38.062 -26.013 -8.585 1.00 34.19 181 ALA A O 1
ATOM 1412 N N . ALA A 1 182 ? 38.874 -24.094 -7.787 1.00 34.16 182 ALA A N 1
ATOM 1413 C CA . ALA A 1 182 ? 40.268 -24.383 -8.137 1.00 34.16 182 ALA A CA 1
ATOM 1414 C C . ALA A 1 182 ? 40.875 -25.572 -7.362 1.00 34.16 182 ALA A C 1
ATOM 1416 O O . ALA A 1 182 ? 41.879 -26.120 -7.804 1.00 34.16 182 ALA A O 1
ATOM 1417 N N . THR A 1 183 ? 40.280 -25.970 -6.229 1.00 32.28 183 THR A N 1
ATOM 1418 C CA . THR A 1 183 ? 40.760 -27.090 -5.396 1.00 32.28 183 THR A CA 1
ATOM 1419 C C . THR A 1 183 ? 39.936 -28.374 -5.595 1.00 32.28 183 THR A C 1
ATOM 1421 O O . THR A 1 183 ? 40.444 -29.457 -5.341 1.00 32.28 183 THR A O 1
ATOM 1424 N N . ALA A 1 184 ? 38.682 -28.277 -6.055 1.00 31.59 184 ALA A N 1
ATOM 1425 C CA . ALA A 1 184 ? 37.781 -29.414 -6.282 1.00 31.59 184 ALA A CA 1
ATOM 1426 C C . ALA A 1 184 ? 37.803 -29.934 -7.733 1.00 31.59 184 ALA A C 1
ATOM 1428 O O . ALA A 1 184 ? 37.544 -31.110 -7.964 1.00 31.59 184 ALA A O 1
ATOM 1429 N N . LEU A 1 185 ? 38.169 -29.095 -8.713 1.00 33.41 185 LEU A N 1
ATOM 1430 C CA . LEU A 1 185 ? 38.273 -29.470 -10.137 1.00 33.41 185 LEU A CA 1
ATOM 1431 C C . LEU A 1 185 ? 39.443 -30.419 -10.468 1.00 33.41 185 LEU A C 1
ATOM 1433 O O . LEU A 1 185 ? 39.698 -30.703 -11.636 1.00 33.41 185 LEU A O 1
ATOM 1437 N N . THR A 1 186 ? 40.169 -30.919 -9.469 1.00 34.00 186 THR A N 1
ATOM 1438 C CA . THR A 1 186 ? 41.173 -31.974 -9.660 1.00 34.00 186 THR A CA 1
ATOM 1439 C C . THR A 1 186 ? 40.590 -33.386 -9.597 1.00 34.00 186 THR A C 1
ATOM 1441 O O . THR A 1 186 ? 41.318 -34.328 -9.899 1.00 34.00 186 THR A O 1
ATOM 1444 N N . ASP A 1 187 ? 39.317 -33.549 -9.219 1.00 37.56 187 ASP A N 1
ATOM 1445 C CA . ASP A 1 187 ? 38.700 -34.864 -9.021 1.00 37.56 187 ASP A CA 1
ATOM 1446 C C . ASP A 1 187 ? 37.599 -35.138 -10.062 1.00 37.56 187 ASP A C 1
ATOM 1448 O O . ASP A 1 187 ? 36.478 -34.631 -9.979 1.00 37.56 187 ASP A O 1
ATOM 1452 N N . TYR A 1 188 ? 37.948 -35.934 -11.077 1.00 34.28 188 TYR A N 1
ATOM 1453 C CA . TYR A 1 188 ? 37.104 -36.284 -12.230 1.00 34.28 188 TYR A CA 1
ATOM 1454 C C . TYR A 1 188 ? 35.774 -36.969 -11.835 1.00 34.28 188 TYR A C 1
ATOM 1456 O O . TYR A 1 188 ? 34.803 -36.913 -12.587 1.00 34.28 188 TYR A O 1
ATOM 1464 N N . ALA A 1 189 ? 35.687 -37.559 -10.637 1.00 34.88 189 ALA A N 1
ATOM 1465 C CA . ALA A 1 189 ? 34.531 -38.336 -10.182 1.00 34.88 189 ALA A CA 1
ATOM 1466 C C . ALA A 1 189 ? 33.254 -37.506 -9.932 1.00 34.88 189 ALA A C 1
ATOM 1468 O O . ALA A 1 189 ? 32.145 -38.018 -10.080 1.00 34.88 189 ALA A O 1
ATOM 1469 N N . PHE A 1 190 ? 33.381 -36.225 -9.569 1.00 36.25 190 PHE A N 1
ATOM 1470 C CA . PHE A 1 190 ? 32.218 -35.355 -9.336 1.00 36.25 190 PHE A CA 1
ATOM 1471 C C . PHE A 1 190 ? 31.550 -34.922 -10.650 1.00 36.25 190 PHE A C 1
ATOM 1473 O O . PHE A 1 190 ? 30.344 -34.691 -10.714 1.00 36.25 190 PHE A O 1
ATOM 1480 N N . GLU A 1 191 ? 32.337 -34.839 -11.718 1.00 38.12 191 GLU A N 1
ATOM 1481 C CA . GLU A 1 191 ? 31.900 -34.409 -13.041 1.00 38.12 191 GLU A CA 1
ATOM 1482 C C . GLU A 1 191 ? 31.131 -35.513 -13.782 1.00 38.12 191 GLU A C 1
ATOM 1484 O O . GLU A 1 191 ? 30.065 -35.249 -14.346 1.00 38.12 191 GLU A O 1
ATOM 1489 N N . ASP A 1 192 ? 31.608 -36.757 -13.693 1.00 38.81 192 ASP A N 1
ATOM 1490 C CA . ASP A 1 192 ? 30.935 -37.929 -14.267 1.00 38.81 192 ASP A CA 1
ATOM 1491 C C . ASP A 1 192 ? 29.586 -38.206 -13.578 1.00 38.81 192 ASP A C 1
ATOM 1493 O O . ASP A 1 192 ? 28.600 -38.513 -14.249 1.00 38.81 192 ASP A O 1
ATOM 1497 N N . ALA A 1 193 ? 29.484 -37.966 -12.265 1.00 34.94 193 ALA A N 1
ATOM 1498 C CA . ALA A 1 193 ? 28.222 -38.071 -11.531 1.00 34.94 193 ALA A CA 1
ATOM 1499 C C . ALA A 1 193 ? 27.171 -37.047 -12.014 1.00 34.94 193 ALA A C 1
ATOM 1501 O O . ALA A 1 193 ? 25.990 -37.366 -12.154 1.00 34.94 193 ALA A O 1
ATOM 1502 N N . LEU A 1 194 ? 27.567 -35.809 -12.328 1.00 34.59 194 LEU A N 1
ATOM 1503 C CA . LEU A 1 194 ? 26.632 -34.783 -12.815 1.00 34.59 194 LEU A CA 1
ATOM 1504 C C . LEU A 1 194 ? 26.144 -35.058 -14.253 1.00 34.59 194 LEU A C 1
ATOM 1506 O O . LEU A 1 194 ? 24.987 -34.756 -14.576 1.00 34.59 194 LEU A O 1
ATOM 1510 N N . LEU A 1 195 ? 26.997 -35.664 -15.089 1.00 36.75 195 LEU A N 1
ATOM 1511 C CA . LEU A 1 195 ? 26.687 -36.121 -16.451 1.00 36.75 195 LEU A CA 1
ATOM 1512 C C . LEU A 1 195 ? 25.771 -37.359 -16.460 1.00 36.75 195 LEU A C 1
ATOM 1514 O O . LEU A 1 195 ? 24.776 -37.362 -17.188 1.00 36.75 195 LEU A O 1
ATOM 1518 N N . GLU A 1 196 ? 26.038 -38.368 -15.623 1.00 33.06 196 GLU A N 1
ATOM 1519 C CA . GLU A 1 196 ? 25.208 -39.582 -15.514 1.00 33.06 196 GLU A CA 1
ATOM 1520 C C . GLU A 1 196 ? 23.812 -39.314 -14.917 1.00 33.06 196 GLU A C 1
ATOM 1522 O O . GLU A 1 196 ? 22.852 -40.018 -15.240 1.00 33.06 196 GLU A O 1
ATOM 1527 N N . HIS A 1 197 ? 23.651 -38.271 -14.093 1.00 29.91 197 HIS A N 1
ATOM 1528 C CA . HIS A 1 197 ? 22.393 -37.977 -13.386 1.00 29.91 197 HIS A CA 1
ATOM 1529 C C . HIS A 1 197 ? 21.465 -36.954 -14.081 1.00 29.91 197 HIS A C 1
ATOM 1531 O O . HIS A 1 197 ? 20.407 -36.587 -13.546 1.00 29.91 197 HIS A O 1
ATOM 1537 N N . GLY A 1 198 ? 21.796 -36.518 -15.304 1.00 27.33 198 GLY A N 1
ATOM 1538 C CA . GLY A 1 198 ? 20.901 -35.718 -16.154 1.00 27.33 198 GLY A CA 1
ATOM 1539 C C . GLY A 1 198 ? 20.587 -34.315 -15.617 1.00 27.33 198 GLY A C 1
ATOM 1540 O O . GLY A 1 198 ? 19.512 -33.777 -15.891 1.00 27.33 198 GLY A O 1
ATOM 1541 N N . LEU A 1 199 ? 21.507 -33.730 -14.841 1.00 29.30 199 LEU A N 1
ATOM 1542 C CA . LEU A 1 199 ? 21.445 -32.345 -14.346 1.00 29.30 199 LEU A CA 1
ATOM 1543 C C . LEU A 1 199 ? 21.920 -31.315 -15.396 1.00 29.30 199 LEU A C 1
ATOM 1545 O O . LEU A 1 199 ? 21.833 -30.110 -15.174 1.00 29.30 199 LEU A O 1
ATOM 1549 N N . LEU A 1 200 ? 22.335 -31.798 -16.571 1.00 29.64 200 LEU A N 1
ATOM 1550 C CA . LEU A 1 200 ? 22.543 -31.051 -17.810 1.00 29.64 200 LEU A CA 1
ATOM 1551 C C . LEU A 1 200 ? 21.307 -31.206 -18.707 1.00 29.64 200 LEU A C 1
ATOM 1553 O O . LEU A 1 200 ? 21.181 -32.192 -19.430 1.00 29.64 200 LEU A O 1
ATOM 1557 N N . TYR A 1 201 ? 20.375 -30.251 -18.679 1.00 26.25 201 TYR A N 1
ATOM 1558 C CA . TYR A 1 201 ? 19.205 -30.287 -19.564 1.00 26.25 201 TYR A CA 1
ATOM 1559 C C . TYR A 1 201 ? 19.268 -29.195 -20.636 1.00 26.25 201 TYR A C 1
ATOM 1561 O O . TYR A 1 201 ? 18.616 -28.169 -20.516 1.00 26.25 201 TYR A O 1
ATOM 1569 N N . HIS A 1 202 ? 20.043 -29.457 -21.695 1.00 25.78 202 HIS A N 1
ATOM 1570 C CA . HIS A 1 202 ? 19.781 -29.020 -23.079 1.00 25.78 202 HIS A CA 1
ATOM 1571 C C . HIS A 1 202 ? 20.469 -29.979 -24.079 1.00 25.78 202 HIS A C 1
ATOM 1573 O O . HIS A 1 202 ? 21.253 -29.580 -24.932 1.00 25.78 202 HIS A O 1
ATOM 1579 N N . SER A 1 203 ? 20.176 -31.283 -23.993 1.00 29.69 203 SER A N 1
ATOM 1580 C CA . SER A 1 203 ? 20.749 -32.307 -24.889 1.00 29.69 203 SER A CA 1
ATOM 1581 C C . SER A 1 203 ? 19.900 -32.638 -26.126 1.00 29.69 203 SER A C 1
ATOM 1583 O O . SER A 1 203 ? 20.280 -33.492 -26.917 1.00 29.69 203 SER A O 1
ATOM 1585 N N . ARG A 1 204 ? 18.775 -31.952 -26.375 1.00 26.61 204 ARG A N 1
ATOM 1586 C CA . ARG A 1 204 ? 17.950 -32.202 -27.579 1.00 26.61 204 ARG A CA 1
ATOM 1587 C C . ARG A 1 204 ? 18.438 -31.506 -28.860 1.00 26.61 204 ARG A C 1
ATOM 1589 O O . ARG A 1 204 ? 17.739 -31.577 -29.866 1.00 26.61 204 ARG A O 1
ATOM 1596 N N . HIS A 1 205 ? 19.582 -30.819 -28.851 1.00 29.23 205 HIS A N 1
ATOM 1597 C CA . HIS A 1 205 ? 20.073 -30.045 -30.008 1.00 29.23 205 HIS A CA 1
ATOM 1598 C C . HIS A 1 205 ? 21.475 -30.410 -30.511 1.00 29.23 205 HIS A C 1
ATOM 1600 O O . HIS A 1 205 ? 21.926 -29.817 -31.486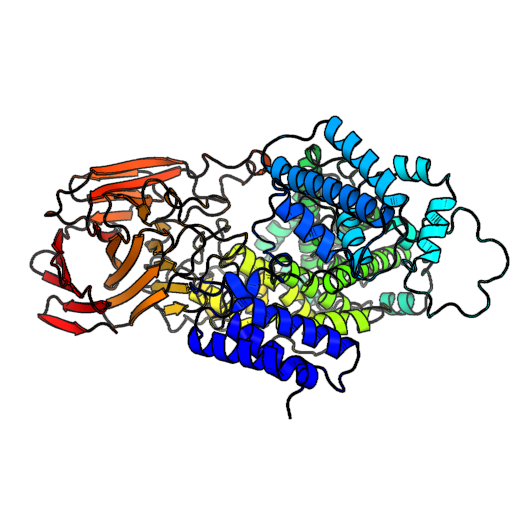 1.00 29.23 205 HIS A O 1
ATOM 1606 N N . PHE A 1 206 ? 22.140 -31.415 -29.938 1.00 29.86 206 PHE A N 1
ATOM 1607 C CA . PHE A 1 206 ? 23.414 -31.895 -30.473 1.00 29.86 206 PHE A CA 1
ATOM 1608 C C . PHE A 1 206 ? 23.208 -33.235 -31.176 1.00 29.86 206 PHE A C 1
ATOM 1610 O O . PHE A 1 206 ? 22.804 -34.221 -30.564 1.00 29.86 206 PHE A O 1
ATOM 1617 N N . GLY A 1 207 ? 23.410 -33.223 -32.496 1.00 29.34 207 GLY A N 1
ATOM 1618 C CA . GLY A 1 207 ? 23.355 -34.406 -33.348 1.00 29.34 207 GLY A CA 1
ATOM 1619 C C . GLY A 1 207 ? 24.462 -35.426 -33.033 1.00 29.34 207 GLY A C 1
ATOM 1620 O O . GLY A 1 207 ? 25.293 -35.186 -32.157 1.00 29.34 207 GLY A O 1
ATOM 1621 N N . PRO A 1 208 ? 24.502 -36.558 -33.761 1.00 28.28 208 PRO A N 1
ATOM 1622 C CA . PRO A 1 208 ? 25.331 -37.735 -33.455 1.00 28.28 208 PRO A CA 1
ATOM 1623 C C . PRO A 1 208 ? 26.862 -37.540 -33.424 1.00 28.28 208 PRO A C 1
ATOM 1625 O O . PRO A 1 208 ? 27.587 -38.507 -33.218 1.00 28.28 208 PRO A O 1
ATOM 1628 N N . GLU A 1 209 ? 27.379 -36.329 -33.628 1.00 32.16 209 GLU A N 1
ATOM 1629 C CA . GLU A 1 209 ? 28.807 -36.061 -33.853 1.00 32.16 209 GLU A CA 1
ATOM 1630 C C . GLU A 1 209 ? 29.594 -35.672 -32.588 1.00 32.16 209 GLU A C 1
ATOM 1632 O O . GLU A 1 209 ? 30.810 -35.535 -32.647 1.00 32.16 209 GLU A O 1
ATOM 1637 N N . LEU A 1 210 ? 28.953 -35.558 -31.417 1.00 29.38 210 LEU A N 1
ATOM 1638 C CA . LEU A 1 210 ? 29.638 -35.202 -30.158 1.00 29.38 210 LEU A CA 1
ATOM 1639 C C . LEU A 1 210 ? 30.190 -36.406 -29.367 1.00 29.38 210 LEU A C 1
ATOM 1641 O O . LEU A 1 210 ? 30.607 -36.258 -28.221 1.00 29.38 210 LEU A O 1
ATOM 1645 N N . LEU A 1 211 ? 30.216 -37.596 -29.977 1.00 30.25 211 LEU A N 1
ATOM 1646 C CA . LEU A 1 211 ? 30.711 -38.840 -29.372 1.00 30.25 211 LEU A CA 1
ATOM 1647 C C . LEU A 1 211 ? 32.086 -39.297 -29.885 1.00 30.25 211 LEU A C 1
ATOM 1649 O O . LEU A 1 211 ? 32.411 -40.475 -29.754 1.00 30.25 211 LEU A O 1
ATOM 1653 N N . GLN A 1 212 ? 32.925 -38.406 -30.425 1.00 30.03 212 GLN A N 1
ATOM 1654 C CA . GLN A 1 212 ? 34.320 -38.766 -30.708 1.00 30.03 212 GLN A CA 1
ATOM 1655 C C . GLN A 1 212 ? 35.343 -37.865 -30.002 1.00 30.03 212 GLN A C 1
ATOM 1657 O O . GLN A 1 212 ? 35.469 -36.674 -30.264 1.00 30.03 212 GLN A O 1
ATOM 1662 N N . GLU A 1 213 ? 36.030 -38.531 -29.069 1.00 37.09 213 GLU A N 1
ATOM 1663 C CA . GLU A 1 213 ? 37.370 -38.334 -28.510 1.00 37.09 213 GLU A CA 1
ATOM 1664 C C . GLU A 1 213 ? 37.773 -36.924 -28.029 1.00 37.09 213 GLU A C 1
ATOM 1666 O O . GLU A 1 213 ? 38.539 -36.191 -28.643 1.00 37.09 213 GLU A O 1
ATOM 1671 N N . THR A 1 214 ? 37.385 -36.683 -26.770 1.00 38.69 214 THR A N 1
ATOM 1672 C CA . THR A 1 214 ? 38.072 -35.873 -25.739 1.00 38.69 214 THR A CA 1
ATOM 1673 C C . THR A 1 214 ? 37.976 -34.338 -25.836 1.00 38.69 214 THR A C 1
ATOM 1675 O O . THR A 1 214 ? 38.901 -33.671 -26.300 1.00 38.69 214 THR A O 1
ATOM 1678 N N . PRO A 1 215 ? 36.927 -33.718 -25.257 1.00 31.27 215 PRO A N 1
ATOM 1679 C CA . PRO A 1 215 ? 36.939 -32.292 -24.933 1.00 31.27 215 PRO A CA 1
ATOM 1680 C C . PRO A 1 215 ? 37.875 -32.035 -23.737 1.00 31.27 215 PRO A C 1
ATOM 1682 O O . PRO A 1 215 ? 37.718 -32.656 -22.683 1.00 31.27 215 PRO A O 1
ATOM 1685 N N . GLY A 1 216 ? 38.844 -31.126 -23.889 1.00 32.44 216 GLY A N 1
ATOM 1686 C CA . GLY A 1 216 ? 39.827 -30.778 -22.852 1.00 32.44 216 GLY A CA 1
ATOM 1687 C C . GLY A 1 216 ? 39.254 -30.045 -21.625 1.00 32.44 216 GLY A C 1
ATOM 1688 O O . GLY A 1 216 ? 38.167 -29.470 -21.671 1.00 32.44 216 GLY A O 1
ATOM 1689 N N . GLN A 1 217 ? 40.046 -30.030 -20.543 1.00 32.47 217 GLN A N 1
ATOM 1690 C CA . GLN A 1 217 ? 39.736 -29.593 -19.163 1.00 32.47 217 GLN A CA 1
ATOM 1691 C C . GLN A 1 217 ? 39.073 -28.211 -18.982 1.00 32.47 217 GLN A C 1
ATOM 1693 O O . GLN A 1 217 ? 38.512 -27.952 -17.922 1.00 32.47 217 GLN A O 1
ATOM 1698 N N . LEU A 1 218 ? 39.103 -27.318 -19.977 1.00 30.25 218 LEU A N 1
ATOM 1699 C CA . LEU A 1 218 ? 38.416 -26.025 -19.881 1.00 30.25 218 LEU A CA 1
ATOM 1700 C C . LEU A 1 218 ? 36.920 -26.099 -20.218 1.00 30.25 218 LEU A C 1
ATOM 1702 O O . LEU A 1 218 ? 36.169 -25.315 -19.658 1.00 30.25 218 LEU A O 1
ATOM 1706 N N . ALA A 1 219 ? 36.470 -27.052 -21.044 1.00 32.62 219 ALA A N 1
ATOM 1707 C CA . ALA A 1 219 ? 35.136 -27.042 -21.661 1.00 32.62 219 ALA A CA 1
ATOM 1708 C C . ALA A 1 219 ? 33.948 -27.366 -20.721 1.00 32.62 219 ALA A C 1
ATOM 1710 O O . ALA A 1 219 ? 32.795 -27.297 -21.144 1.00 32.62 219 ALA A O 1
ATOM 1711 N N . ARG A 1 220 ? 34.193 -27.732 -19.453 1.00 34.06 220 ARG A N 1
ATOM 1712 C CA . ARG A 1 220 ? 33.166 -28.300 -18.552 1.00 34.06 220 ARG A CA 1
ATOM 1713 C C . ARG A 1 220 ? 32.800 -27.433 -17.338 1.00 34.06 220 ARG A C 1
ATOM 1715 O O . ARG A 1 220 ? 31.673 -27.506 -16.855 1.00 34.06 220 ARG A O 1
ATOM 1722 N N . ALA A 1 221 ? 33.650 -26.474 -16.952 1.00 28.25 221 ALA A N 1
ATOM 1723 C CA . ALA A 1 221 ? 33.318 -25.419 -15.973 1.00 28.25 221 ALA A CA 1
ATOM 1724 C C . ALA A 1 221 ? 32.166 -24.481 -16.429 1.00 28.25 221 ALA A C 1
ATOM 1726 O O . ALA A 1 221 ? 31.695 -23.625 -15.678 1.00 28.25 221 ALA A O 1
ATOM 1727 N N . HIS A 1 222 ? 31.706 -24.674 -17.665 1.00 31.56 222 HIS A N 1
ATOM 1728 C CA . HIS A 1 222 ? 30.768 -23.882 -18.449 1.00 31.56 222 HIS A CA 1
ATOM 1729 C C . HIS A 1 222 ? 29.324 -23.896 -17.926 1.00 31.56 222 HIS A C 1
ATOM 1731 O O . HIS A 1 222 ? 28.528 -23.036 -18.295 1.00 31.56 222 HIS A O 1
ATOM 1737 N N . TYR A 1 223 ? 28.964 -24.857 -17.069 1.00 33.44 223 TYR A N 1
ATOM 1738 C CA . TYR A 1 223 ? 27.557 -25.098 -16.746 1.00 33.44 223 TYR A CA 1
ATOM 1739 C C . TYR A 1 223 ? 27.048 -24.469 -15.444 1.00 33.44 223 TYR A C 1
ATOM 1741 O O . TYR A 1 223 ? 25.852 -24.187 -15.368 1.00 33.44 223 TYR A O 1
ATOM 1749 N N . TYR A 1 224 ? 27.910 -24.189 -14.458 1.00 34.69 224 TYR A N 1
ATOM 1750 C CA . TYR A 1 224 ? 27.465 -23.767 -13.115 1.00 34.69 224 TYR A CA 1
ATOM 1751 C C . TYR A 1 224 ? 27.792 -22.328 -12.721 1.00 34.69 224 TYR A C 1
ATOM 1753 O O . TYR A 1 224 ? 27.166 -21.810 -11.799 1.00 34.69 224 TYR A O 1
ATOM 1761 N N . SER A 1 225 ? 28.717 -21.652 -13.405 1.00 41.25 225 SER A N 1
ATOM 1762 C CA . SER A 1 225 ? 28.882 -20.210 -13.210 1.00 41.25 225 SER A CA 1
ATOM 1763 C C . SER A 1 225 ? 28.296 -19.472 -14.404 1.00 41.25 225 SER A C 1
ATOM 1765 O O . SER A 1 225 ? 28.662 -19.741 -15.547 1.00 41.25 225 SER A O 1
ATOM 1767 N N . VAL A 1 226 ? 27.386 -18.536 -14.128 1.00 47.72 226 VAL A N 1
ATOM 1768 C CA . VAL A 1 226 ? 26.845 -17.589 -15.115 1.00 47.72 226 VAL A CA 1
ATOM 1769 C C . VAL A 1 226 ? 27.984 -16.943 -15.914 1.00 47.72 226 VAL A C 1
ATOM 1771 O O . VAL A 1 226 ? 27.895 -16.823 -17.128 1.00 47.72 226 VAL A O 1
ATOM 1774 N N . ILE A 1 227 ? 29.108 -16.666 -15.245 1.00 42.12 227 ILE A N 1
ATOM 1775 C CA . ILE A 1 227 ? 30.366 -16.183 -15.828 1.00 42.12 227 ILE A CA 1
ATOM 1776 C C . ILE A 1 227 ? 30.928 -17.145 -16.888 1.00 42.12 227 ILE A C 1
ATOM 1778 O O . ILE A 1 227 ? 31.266 -16.721 -17.988 1.00 42.12 227 ILE A O 1
ATOM 1782 N N . ALA A 1 228 ? 31.036 -18.444 -16.590 1.00 40.31 228 ALA A N 1
ATOM 1783 C CA . ALA A 1 228 ? 31.590 -19.422 -17.527 1.00 40.31 228 ALA A CA 1
ATOM 1784 C C . ALA A 1 228 ? 30.636 -19.740 -18.687 1.00 40.31 228 ALA A C 1
ATOM 1786 O O . ALA A 1 228 ? 31.109 -20.023 -19.785 1.00 40.31 228 ALA A O 1
ATOM 1787 N N . ARG A 1 229 ? 29.314 -19.660 -18.487 1.00 50.94 229 ARG A N 1
ATOM 1788 C CA . ARG A 1 229 ? 28.331 -19.798 -19.574 1.00 50.94 229 ARG A CA 1
ATOM 1789 C C . ARG A 1 229 ? 28.369 -18.591 -20.512 1.00 50.94 229 ARG A C 1
ATOM 1791 O O . ARG A 1 229 ? 28.557 -18.763 -21.712 1.00 50.94 229 ARG A O 1
ATOM 1798 N N . PHE A 1 230 ? 28.322 -17.386 -19.941 1.00 49.09 230 PHE A N 1
ATOM 1799 C CA . PHE A 1 230 ? 28.470 -16.117 -20.657 1.00 49.09 230 PHE A CA 1
ATOM 1800 C C . PHE A 1 230 ? 29.780 -16.049 -21.459 1.00 49.09 230 PHE A C 1
ATOM 1802 O O . PHE A 1 230 ? 29.792 -15.587 -22.594 1.00 49.09 230 PHE A O 1
ATOM 1809 N N . ALA A 1 231 ? 30.888 -16.541 -20.895 1.00 45.56 231 ALA A N 1
ATOM 1810 C CA . ALA A 1 231 ? 32.192 -16.527 -21.556 1.00 45.56 231 ALA A CA 1
ATOM 1811 C C . ALA A 1 231 ? 32.368 -17.607 -22.642 1.00 45.56 231 ALA A C 1
ATOM 1813 O O . ALA A 1 231 ? 33.305 -17.509 -23.436 1.00 45.56 231 ALA A O 1
ATOM 1814 N N . SER A 1 232 ? 31.524 -18.645 -22.675 1.00 41.06 232 SER A N 1
ATOM 1815 C CA . SER A 1 232 ? 31.750 -19.827 -23.516 1.00 41.06 232 SER A CA 1
ATOM 1816 C C . SER A 1 232 ? 30.746 -20.071 -24.628 1.00 41.06 232 SER A C 1
ATOM 1818 O O . SER A 1 232 ? 31.107 -20.680 -25.639 1.00 41.06 232 SER A O 1
ATOM 1820 N N . GLU A 1 233 ? 29.515 -19.585 -24.487 1.00 54.59 233 GLU A N 1
ATOM 1821 C CA . GLU A 1 233 ? 28.613 -19.442 -25.621 1.00 54.59 233 GLU A CA 1
ATOM 1822 C C . GLU A 1 233 ? 29.180 -18.307 -26.485 1.00 54.59 233 GLU A C 1
ATOM 1824 O O . GLU A 1 233 ? 28.898 -17.129 -26.281 1.00 54.59 233 GLU A O 1
ATOM 1829 N N . ASN A 1 234 ? 30.077 -18.640 -27.420 1.00 51.25 234 ASN A N 1
ATOM 1830 C CA . ASN A 1 234 ? 30.623 -17.664 -28.356 1.00 51.25 234 ASN A CA 1
ATOM 1831 C C . ASN A 1 234 ? 29.537 -17.302 -29.378 1.00 51.25 234 ASN A C 1
ATOM 1833 O O . ASN A 1 234 ? 29.488 -17.821 -30.490 1.00 51.25 234 ASN A O 1
ATOM 1837 N N . GLU A 1 235 ? 28.618 -16.435 -28.962 1.00 59.09 235 GLU A N 1
ATOM 1838 C CA . GLU A 1 235 ? 27.470 -15.994 -29.755 1.00 59.09 235 GLU A CA 1
ATOM 1839 C C . GLU A 1 235 ? 27.784 -14.779 -30.625 1.00 59.09 235 GLU A C 1
ATOM 1841 O O . GLU A 1 235 ? 26.914 -14.312 -31.371 1.00 59.09 235 GLU A O 1
ATOM 1846 N N . LYS A 1 236 ? 29.028 -14.280 -30.559 1.00 59.59 236 LYS A N 1
ATOM 1847 C CA . LYS A 1 236 ? 29.522 -13.194 -31.405 1.00 59.59 236 LYS A CA 1
ATOM 1848 C C . LYS A 1 236 ? 29.328 -13.568 -32.872 1.00 59.59 236 LYS A C 1
ATOM 1850 O O . LYS A 1 236 ? 29.894 -14.533 -33.373 1.00 59.59 236 LYS A O 1
ATOM 1855 N N . GLY A 1 237 ? 28.499 -12.786 -33.560 1.00 63.28 237 GLY A N 1
ATOM 1856 C CA . GLY A 1 237 ? 28.172 -13.004 -34.971 1.00 63.28 237 GLY A CA 1
ATOM 1857 C C . GLY A 1 237 ? 27.061 -14.025 -35.236 1.00 63.28 237 GLY A C 1
ATOM 1858 O O . GLY A 1 237 ? 26.760 -14.283 -36.400 1.00 63.28 237 GLY A O 1
ATOM 1859 N N . SER A 1 238 ? 26.402 -14.574 -34.207 1.00 81.31 238 SER A N 1
ATOM 1860 C CA . SER A 1 238 ? 25.218 -15.413 -34.414 1.00 81.31 238 SER A CA 1
ATOM 1861 C C . SER A 1 238 ? 24.100 -14.629 -35.121 1.00 81.31 238 SER A C 1
ATOM 1863 O O . SER A 1 238 ? 23.957 -13.406 -34.981 1.00 81.31 238 SER A O 1
ATOM 1865 N N . ALA A 1 239 ? 23.285 -15.332 -35.912 1.00 86.00 239 ALA A N 1
ATOM 1866 C CA . ALA A 1 239 ? 22.219 -14.697 -36.685 1.00 86.00 239 ALA A CA 1
ATOM 1867 C C . ALA A 1 239 ? 21.155 -14.046 -35.786 1.00 86.00 239 ALA A C 1
ATOM 1869 O O . ALA A 1 239 ? 20.604 -13.007 -36.143 1.00 86.00 239 ALA A O 1
ATOM 1870 N N . TRP A 1 240 ? 20.864 -14.639 -34.625 1.00 88.06 240 TRP A N 1
ATOM 1871 C CA . TRP A 1 240 ? 19.885 -14.095 -33.685 1.00 88.06 240 TRP A CA 1
ATOM 1872 C C . TRP A 1 240 ? 20.417 -12.834 -32.992 1.00 88.06 240 TRP A C 1
ATOM 1874 O O . TRP A 1 240 ? 19.700 -11.837 -32.935 1.00 88.06 240 TRP A O 1
ATOM 1884 N N . LEU A 1 241 ? 21.689 -12.826 -32.573 1.00 88.31 241 LEU A N 1
ATOM 1885 C CA . LEU A 1 241 ? 22.312 -11.667 -31.932 1.00 88.31 241 LEU A CA 1
ATOM 1886 C C . LEU A 1 241 ? 22.439 -10.499 -32.913 1.00 88.31 241 LEU A C 1
ATOM 1888 O O . LEU A 1 241 ? 22.164 -9.354 -32.565 1.00 88.31 241 LEU A O 1
ATOM 1892 N N . SER A 1 242 ? 22.759 -10.790 -34.177 1.00 89.44 242 SER A N 1
ATOM 1893 C CA . SER A 1 242 ? 22.732 -9.797 -35.256 1.00 89.44 242 SER A CA 1
ATOM 1894 C C . SER A 1 242 ? 21.340 -9.175 -35.441 1.00 89.44 242 SER A C 1
ATOM 1896 O O . SER A 1 242 ? 21.236 -7.957 -35.585 1.00 89.44 242 SER A O 1
ATOM 1898 N N . ARG A 1 243 ? 20.259 -9.971 -35.380 1.00 90.44 243 ARG A N 1
ATOM 1899 C CA . ARG A 1 243 ? 18.884 -9.438 -35.429 1.00 90.44 243 ARG A CA 1
ATOM 1900 C C . ARG A 1 243 ? 18.559 -8.600 -34.196 1.00 90.44 243 ARG A C 1
ATOM 1902 O O . ARG A 1 243 ? 18.113 -7.467 -34.357 1.00 90.44 243 ARG A O 1
ATOM 1909 N N . ALA A 1 244 ? 18.863 -9.096 -32.997 1.00 88.56 244 ALA A N 1
ATOM 1910 C CA . ALA A 1 244 ? 18.646 -8.366 -31.749 1.00 88.56 244 ALA A CA 1
ATOM 1911 C C . ALA A 1 244 ? 19.364 -7.003 -31.754 1.00 88.56 244 ALA A C 1
ATOM 1913 O O . ALA A 1 244 ? 18.778 -5.989 -31.374 1.00 88.56 244 ALA A O 1
ATOM 1914 N N . LYS A 1 245 ? 20.599 -6.959 -32.275 1.00 89.25 245 LYS A N 1
ATOM 1915 C CA . LYS A 1 245 ? 21.383 -5.728 -32.438 1.00 89.25 245 LYS A CA 1
ATOM 1916 C C . LYS A 1 245 ? 20.819 -4.745 -33.456 1.00 89.25 245 LYS A C 1
ATOM 1918 O O . LYS A 1 245 ? 20.998 -3.540 -33.296 1.00 89.25 245 LYS A O 1
ATOM 1923 N N . SER A 1 246 ? 20.172 -5.244 -34.511 1.00 83.50 246 SER A N 1
ATOM 1924 C CA . SER A 1 246 ? 19.695 -4.424 -35.635 1.00 83.50 246 SER A CA 1
ATOM 1925 C C . SER A 1 246 ? 18.619 -3.404 -35.242 1.00 83.50 246 SER A C 1
ATOM 1927 O O . SER A 1 246 ? 18.339 -2.467 -35.992 1.00 83.50 246 SER A O 1
ATOM 1929 N N . VAL A 1 247 ? 18.044 -3.542 -34.045 1.00 74.75 247 VAL A N 1
ATOM 1930 C CA . VAL A 1 247 ? 17.126 -2.565 -33.463 1.00 74.75 247 VAL A CA 1
ATOM 1931 C C . VAL A 1 247 ? 17.893 -1.292 -33.090 1.00 74.75 247 VAL A C 1
ATOM 1933 O O . VAL A 1 247 ? 18.486 -1.190 -32.019 1.00 74.75 247 VAL A O 1
ATOM 1936 N N . MET A 1 248 ? 17.845 -0.302 -33.982 1.00 74.25 248 MET A N 1
ATOM 1937 C CA . MET A 1 248 ? 18.566 0.975 -33.864 1.00 74.25 248 MET A CA 1
ATOM 1938 C C . MET A 1 248 ? 17.627 2.185 -33.752 1.00 74.25 248 MET A C 1
ATOM 1940 O O . MET A 1 248 ? 18.034 3.315 -34.003 1.00 74.25 248 MET A O 1
ATOM 1944 N N . THR A 1 249 ? 16.362 1.979 -33.386 1.00 75.88 249 THR A N 1
ATOM 1945 C CA . THR A 1 249 ? 15.389 3.063 -33.191 1.00 75.88 249 THR A CA 1
ATOM 1946 C C . THR A 1 249 ? 14.880 3.047 -31.751 1.00 75.88 249 THR A C 1
ATOM 1948 O O . THR A 1 249 ? 14.356 2.007 -31.343 1.00 75.88 249 THR A O 1
ATOM 1951 N N . PRO A 1 250 ? 14.990 4.167 -31.002 1.00 81.81 250 PRO A N 1
ATOM 1952 C CA . PRO A 1 250 ? 14.416 4.279 -29.666 1.00 81.81 250 PRO A CA 1
ATOM 1953 C C . PRO A 1 250 ? 12.909 4.037 -29.721 1.00 81.81 250 PRO A C 1
ATOM 1955 O O . PRO A 1 250 ? 12.215 4.628 -30.556 1.00 81.81 250 PRO A O 1
ATOM 1958 N N . ARG A 1 251 ? 12.412 3.143 -28.871 1.00 85.25 251 ARG A N 1
ATOM 1959 C CA . ARG A 1 251 ? 11.016 2.672 -28.895 1.00 85.25 251 ARG A CA 1
ATOM 1960 C C . ARG A 1 251 ? 10.444 2.347 -27.518 1.00 85.25 251 ARG A C 1
ATOM 1962 O O . ARG A 1 251 ? 9.235 2.169 -27.395 1.00 85.25 251 ARG A O 1
ATOM 1969 N N . LEU A 1 252 ? 11.294 2.240 -26.500 1.00 84.88 252 LEU A N 1
ATOM 1970 C CA . LEU A 1 252 ? 10.916 1.837 -25.150 1.00 84.88 252 LEU A CA 1
ATOM 1971 C C . LEU A 1 252 ? 10.864 3.045 -24.207 1.00 84.88 252 LEU A C 1
ATOM 1973 O O . LEU A 1 252 ? 9.832 3.300 -23.587 1.00 84.88 252 LEU A O 1
ATOM 1977 N N . VAL A 1 253 ? 11.972 3.788 -24.107 1.00 84.69 253 VAL A N 1
ATOM 1978 C CA . VAL A 1 253 ? 12.096 4.936 -23.191 1.00 84.69 253 VAL A CA 1
ATOM 1979 C C . VAL A 1 253 ? 11.363 6.152 -23.748 1.00 84.69 253 VAL A C 1
ATOM 1981 O O . VAL A 1 253 ? 10.607 6.802 -23.031 1.00 84.69 253 VAL A O 1
ATOM 1984 N N . ALA A 1 254 ? 11.601 6.447 -25.021 1.00 82.75 254 ALA A N 1
ATOM 1985 C CA . ALA A 1 254 ? 10.900 7.448 -25.813 1.00 82.75 254 ALA A CA 1
ATOM 1986 C C . ALA A 1 254 ? 11.112 7.104 -27.287 1.00 82.75 254 ALA A C 1
ATOM 1988 O O . ALA A 1 254 ? 12.195 6.656 -27.663 1.00 82.75 254 ALA A O 1
ATOM 1989 N N . THR A 1 255 ? 10.117 7.342 -28.132 1.00 86.56 255 THR A N 1
ATOM 1990 C CA . THR A 1 255 ? 10.315 7.297 -29.584 1.00 86.56 255 THR A CA 1
ATOM 1991 C C . THR A 1 255 ? 11.272 8.405 -30.035 1.00 86.56 255 THR A C 1
ATOM 1993 O O . THR A 1 255 ? 11.450 9.420 -29.354 1.00 86.56 255 THR A O 1
ATOM 1996 N N . ALA A 1 256 ? 11.880 8.256 -31.216 1.00 85.50 256 ALA A N 1
ATOM 1997 C CA . ALA A 1 256 ? 12.752 9.292 -31.781 1.00 85.50 256 ALA A CA 1
ATOM 1998 C C . ALA A 1 256 ? 12.053 10.667 -31.894 1.00 85.50 256 ALA A C 1
ATOM 2000 O O . ALA A 1 256 ? 12.676 11.709 -31.664 1.00 85.50 256 ALA A O 1
ATOM 2001 N N . GLU A 1 257 ? 10.756 10.669 -32.211 1.00 86.00 257 GLU A N 1
ATOM 2002 C CA . GLU A 1 257 ? 9.933 11.875 -32.309 1.00 86.00 257 GLU A CA 1
ATOM 2003 C C . GLU A 1 257 ? 9.636 12.487 -30.933 1.00 86.00 257 GLU A C 1
ATOM 2005 O O . GLU A 1 257 ? 9.852 13.684 -30.735 1.00 86.00 257 GLU A O 1
ATOM 2010 N N . GLU A 1 258 ? 9.184 11.686 -29.961 1.00 85.81 258 GLU A N 1
ATOM 2011 C CA . GLU A 1 258 ? 8.954 12.145 -28.580 1.00 85.81 258 GLU A CA 1
ATOM 2012 C C . GLU A 1 258 ? 10.228 12.721 -27.963 1.00 85.81 258 GLU A C 1
ATOM 2014 O O . GLU A 1 258 ? 10.199 13.785 -27.345 1.00 85.81 258 GLU A O 1
ATOM 2019 N N . TRP A 1 259 ? 11.371 12.065 -28.175 1.00 88.31 259 TRP A N 1
ATOM 2020 C CA . TRP A 1 259 ? 12.638 12.540 -27.638 1.00 88.31 259 TRP A CA 1
ATOM 2021 C C . TRP A 1 259 ? 13.068 13.869 -28.273 1.00 88.31 259 TRP A C 1
ATOM 2023 O O . TRP A 1 259 ? 13.471 14.796 -27.569 1.00 88.31 259 TRP A O 1
ATOM 2033 N N . SER A 1 260 ? 12.921 14.006 -29.594 1.00 88.38 260 SER A N 1
ATOM 2034 C CA . SER A 1 260 ? 13.228 15.257 -30.300 1.00 88.38 260 SER A CA 1
ATOM 2035 C C . SER A 1 260 ? 12.351 16.414 -29.809 1.00 88.38 260 SER A C 1
ATOM 2037 O O . SER A 1 260 ? 12.859 17.512 -29.562 1.00 88.38 260 SER A O 1
ATOM 2039 N N . ARG A 1 261 ? 11.054 16.159 -29.590 1.00 87.69 261 ARG A N 1
ATOM 2040 C CA . ARG A 1 261 ? 10.124 17.139 -29.009 1.00 87.69 261 ARG A CA 1
ATOM 2041 C C . ARG A 1 261 ? 10.495 17.509 -27.577 1.00 87.69 261 ARG A C 1
ATOM 2043 O O . ARG A 1 261 ? 10.539 18.696 -27.256 1.00 87.69 261 ARG A O 1
ATOM 2050 N N . MET A 1 262 ? 10.850 16.531 -26.743 1.00 87.12 262 MET A N 1
ATOM 2051 C CA . MET A 1 262 ? 11.311 16.773 -25.373 1.00 87.12 262 MET A CA 1
ATOM 2052 C C . MET A 1 262 ? 12.549 17.682 -25.339 1.00 87.12 262 MET A C 1
ATOM 2054 O O . MET A 1 262 ? 12.568 18.655 -24.586 1.00 87.12 262 MET A O 1
ATOM 2058 N N . ILE A 1 263 ? 13.557 17.430 -26.181 1.00 90.44 263 ILE A N 1
ATOM 2059 C CA . ILE A 1 263 ? 14.759 18.278 -26.258 1.00 90.44 263 ILE A CA 1
ATOM 2060 C C . ILE A 1 263 ? 14.392 19.705 -26.691 1.00 90.44 263 ILE A C 1
ATOM 2062 O O . ILE A 1 263 ? 14.870 20.672 -26.096 1.00 90.44 263 ILE A O 1
ATOM 2066 N N . ALA A 1 264 ? 13.535 19.857 -27.706 1.00 90.06 264 ALA A N 1
ATOM 2067 C CA . ALA A 1 264 ? 13.095 21.169 -28.179 1.00 90.06 264 ALA A CA 1
ATOM 2068 C C . ALA A 1 264 ? 12.343 21.950 -27.086 1.00 90.06 264 ALA A C 1
ATOM 2070 O O . ALA A 1 264 ? 12.664 23.109 -26.820 1.00 90.06 264 ALA A O 1
ATOM 2071 N N . ARG A 1 265 ? 11.402 21.293 -26.399 1.00 87.00 265 ARG A N 1
ATOM 2072 C CA . ARG A 1 265 ? 10.646 21.832 -25.258 1.00 87.00 265 ARG A CA 1
ATOM 2073 C C . ARG A 1 265 ? 11.573 22.322 -24.149 1.00 87.00 265 ARG A C 1
ATOM 2075 O O . ARG A 1 265 ? 11.429 23.441 -23.656 1.00 87.00 265 ARG A O 1
ATOM 2082 N N . ASN A 1 266 ? 12.549 21.501 -23.787 1.00 89.69 266 ASN A N 1
ATOM 2083 C CA . ASN A 1 266 ? 13.451 21.760 -22.676 1.00 89.69 266 ASN A CA 1
ATOM 2084 C C . ASN A 1 266 ? 14.421 22.935 -22.915 1.00 89.69 266 ASN A C 1
ATOM 2086 O O . ASN A 1 266 ? 15.013 23.442 -21.964 1.00 89.69 266 ASN A O 1
ATOM 2090 N N . ARG A 1 267 ? 14.576 23.392 -24.166 1.00 89.50 267 ARG A N 1
ATOM 2091 C CA . ARG A 1 267 ? 15.346 24.600 -24.518 1.00 89.50 267 ARG A CA 1
ATOM 2092 C C . ARG A 1 267 ? 14.560 25.899 -24.326 1.00 89.50 267 ARG A C 1
ATOM 2094 O O . ARG A 1 267 ? 15.130 26.978 -24.466 1.00 89.50 267 ARG A O 1
ATOM 2101 N N . THR A 1 268 ? 13.263 25.824 -24.032 1.00 89.62 268 THR A N 1
ATOM 2102 C CA . THR A 1 268 ? 12.426 27.017 -23.860 1.00 89.62 268 THR A CA 1
ATOM 2103 C C . THR A 1 268 ? 12.607 27.645 -22.468 1.00 89.62 268 THR A C 1
ATOM 2105 O O . THR A 1 268 ? 12.851 26.924 -21.496 1.00 89.62 268 THR A O 1
ATOM 2108 N N . PRO A 1 269 ? 12.431 28.976 -22.319 1.00 89.06 269 PRO A N 1
ATOM 2109 C CA . PRO A 1 269 ? 12.568 29.656 -21.026 1.00 89.06 269 PRO A CA 1
ATOM 2110 C C . PRO A 1 269 ? 11.669 29.087 -19.922 1.00 89.06 269 PRO A C 1
ATOM 2112 O O . PRO A 1 269 ? 12.052 29.087 -18.755 1.00 89.06 269 PRO A O 1
ATOM 2115 N N . ALA A 1 270 ? 10.499 28.554 -20.289 1.00 85.12 270 ALA A N 1
ATOM 2116 C CA . ALA A 1 270 ? 9.547 27.975 -19.347 1.00 85.12 270 ALA A CA 1
ATOM 2117 C C . ALA A 1 270 ? 10.123 26.769 -18.577 1.00 85.12 270 ALA A C 1
ATOM 2119 O O . ALA A 1 270 ? 9.779 26.570 -17.417 1.00 85.12 270 ALA A O 1
ATOM 2120 N N . TYR A 1 271 ? 11.040 26.008 -19.184 1.00 85.12 271 TYR A N 1
ATOM 2121 C CA . TYR A 1 271 ? 11.659 24.820 -18.582 1.00 85.12 271 TYR A CA 1
ATOM 2122 C C . TYR A 1 271 ? 13.073 25.076 -18.039 1.00 85.12 271 TYR A C 1
ATOM 2124 O O . TYR A 1 271 ? 13.714 24.157 -17.529 1.00 85.12 271 TYR A O 1
ATOM 2132 N N . ALA A 1 272 ? 13.575 26.316 -18.088 1.00 88.38 272 ALA A N 1
ATOM 2133 C CA . ALA A 1 272 ? 14.956 26.631 -17.716 1.00 88.38 272 ALA A CA 1
ATOM 2134 C C . ALA A 1 272 ? 15.301 26.228 -16.269 1.00 88.38 272 ALA A C 1
ATOM 2136 O O . ALA A 1 272 ? 16.392 25.722 -16.007 1.00 88.38 272 ALA A O 1
ATOM 2137 N N . ALA A 1 273 ? 14.365 26.396 -15.328 1.00 88.06 273 ALA A N 1
ATOM 2138 C CA . ALA A 1 273 ? 14.568 26.012 -13.930 1.00 88.06 273 ALA A CA 1
ATOM 2139 C C . ALA A 1 273 ? 14.641 24.485 -13.734 1.00 88.06 273 ALA A C 1
ATOM 2141 O O . ALA A 1 273 ? 15.441 24.003 -12.935 1.00 88.06 273 ALA A O 1
ATOM 2142 N N . GLU A 1 274 ? 13.823 23.720 -14.460 1.00 86.50 274 GLU A N 1
ATOM 2143 C CA . GLU A 1 274 ? 13.852 22.252 -14.437 1.00 86.50 274 GLU A CA 1
ATOM 2144 C C . GLU A 1 274 ? 15.128 21.713 -15.084 1.00 86.50 274 GLU A C 1
ATOM 2146 O O . GLU A 1 274 ? 15.793 20.843 -14.517 1.00 86.50 274 GLU A O 1
ATOM 2151 N N . MET A 1 275 ? 15.516 22.287 -16.224 1.00 92.50 275 MET A N 1
ATOM 2152 C CA . MET A 1 275 ? 16.763 21.952 -16.901 1.00 92.50 275 MET A CA 1
ATOM 2153 C C . MET A 1 275 ? 17.970 22.221 -15.998 1.00 92.50 275 MET A C 1
ATOM 2155 O O . MET A 1 275 ? 18.825 21.352 -15.844 1.00 92.50 275 MET A O 1
ATOM 2159 N N . LYS A 1 276 ? 18.012 23.383 -15.331 1.00 94.31 276 LYS A N 1
ATOM 2160 C CA . LYS A 1 276 ? 19.073 23.714 -14.372 1.00 94.31 276 LYS A CA 1
ATOM 2161 C C . LYS A 1 276 ? 19.190 22.653 -13.272 1.00 94.31 276 LYS A C 1
ATOM 2163 O O . LYS A 1 276 ? 20.276 22.114 -13.088 1.00 94.31 276 LYS A O 1
ATOM 2168 N N . ARG A 1 277 ? 18.080 22.288 -12.614 1.00 93.00 277 ARG A N 1
ATOM 2169 C CA . ARG A 1 277 ? 18.073 21.235 -11.577 1.00 93.00 277 ARG A CA 1
ATOM 2170 C C . ARG A 1 277 ? 18.552 19.885 -12.113 1.00 93.00 277 ARG A C 1
ATOM 2172 O O . ARG A 1 277 ? 19.313 19.196 -11.443 1.00 93.00 277 ARG A O 1
ATOM 2179 N N . THR A 1 278 ? 18.123 19.517 -13.320 1.00 93.38 278 THR A N 1
ATOM 2180 C CA . THR A 1 278 ? 18.515 18.256 -13.969 1.00 93.38 278 THR A CA 1
ATOM 2181 C C . THR A 1 278 ? 20.025 18.205 -14.216 1.00 93.38 278 THR A C 1
ATOM 2183 O O . THR A 1 278 ? 20.673 17.206 -13.907 1.00 93.38 278 THR A O 1
ATOM 2186 N N . LEU A 1 279 ? 20.604 19.295 -14.726 1.00 96.75 279 LEU A N 1
ATOM 2187 C CA . LEU A 1 279 ? 22.040 19.394 -14.994 1.00 96.75 279 LEU A CA 1
ATOM 2188 C C . LEU A 1 279 ? 22.876 19.475 -13.713 1.00 96.75 279 LEU A C 1
ATOM 2190 O O . LEU A 1 279 ? 23.937 18.858 -13.647 1.00 96.75 279 LEU A O 1
ATOM 2194 N N . GLU A 1 280 ? 22.402 20.187 -12.689 1.00 96.62 280 GLU A N 1
ATOM 2195 C CA . GLU A 1 280 ? 23.044 20.231 -11.369 1.00 96.62 280 GLU A CA 1
ATOM 2196 C C . GLU A 1 280 ? 23.067 18.843 -10.716 1.00 96.62 280 GLU A C 1
ATOM 2198 O O . GLU A 1 280 ? 24.109 18.421 -10.216 1.00 96.62 280 GLU A O 1
ATOM 2203 N N . ALA A 1 281 ? 21.965 18.088 -10.793 1.00 94.62 281 ALA A N 1
ATOM 2204 C CA . ALA A 1 281 ? 21.908 16.713 -10.299 1.00 94.62 281 ALA A CA 1
ATOM 2205 C C . ALA A 1 281 ? 22.873 15.782 -11.054 1.00 94.62 281 ALA A C 1
ATOM 2207 O O . ALA A 1 281 ? 23.546 14.958 -10.437 1.00 94.62 281 ALA A O 1
ATOM 2208 N N . ALA A 1 282 ? 22.984 15.923 -12.379 1.00 96.19 282 ALA A N 1
ATOM 2209 C CA . ALA A 1 282 ? 23.928 15.146 -13.180 1.00 96.19 282 ALA A CA 1
ATOM 2210 C C . ALA A 1 282 ? 25.394 15.520 -12.900 1.00 96.19 282 ALA A C 1
ATOM 2212 O O . ALA A 1 282 ? 26.256 14.644 -12.831 1.00 96.19 282 ALA A O 1
ATOM 2213 N N . ALA A 1 283 ? 25.686 16.804 -12.681 1.00 95.38 283 ALA A N 1
ATOM 2214 C CA . ALA A 1 283 ? 27.010 17.256 -12.263 1.00 95.38 283 ALA A CA 1
ATOM 2215 C C . ALA A 1 283 ? 27.377 16.716 -10.870 1.00 95.38 283 ALA A C 1
ATOM 2217 O O . ALA A 1 283 ? 28.482 16.209 -10.683 1.00 95.38 283 ALA A O 1
ATOM 2218 N N . ALA A 1 284 ? 26.440 16.749 -9.918 1.00 94.00 284 ALA A N 1
ATOM 2219 C CA . ALA A 1 284 ? 26.624 16.157 -8.596 1.00 94.00 284 ALA A CA 1
ATOM 2220 C C . ALA A 1 284 ? 26.857 14.639 -8.681 1.00 94.00 284 ALA A C 1
ATOM 2222 O O . ALA A 1 284 ? 27.748 14.120 -8.017 1.00 94.00 284 ALA A O 1
ATOM 2223 N N . ALA A 1 285 ? 26.122 13.937 -9.550 1.00 91.50 285 ALA A N 1
ATOM 2224 C CA . ALA A 1 285 ? 26.317 12.512 -9.810 1.00 91.50 285 ALA A CA 1
ATOM 2225 C C . ALA A 1 285 ? 27.727 12.185 -10.336 1.00 91.50 285 ALA A C 1
ATOM 2227 O O . ALA A 1 285 ? 28.326 11.205 -9.892 1.00 91.50 285 ALA A O 1
ATOM 2228 N N . LEU A 1 286 ? 28.285 13.004 -11.235 1.00 90.00 286 LEU A N 1
ATOM 2229 C CA . LEU A 1 286 ? 29.673 12.847 -11.694 1.00 90.00 286 LEU A CA 1
ATOM 2230 C C . LEU A 1 286 ? 30.691 13.047 -10.567 1.00 90.00 286 LEU A C 1
ATOM 2232 O O . LEU A 1 286 ? 31.707 12.359 -10.541 1.00 90.00 286 LEU A O 1
ATOM 2236 N N . ALA A 1 287 ? 30.410 13.967 -9.644 1.00 89.69 287 ALA A N 1
ATOM 2237 C CA . ALA A 1 287 ? 31.284 14.281 -8.517 1.00 89.69 287 ALA A CA 1
ATOM 2238 C C . ALA A 1 287 ? 31.209 13.260 -7.366 1.00 89.69 287 ALA A C 1
ATOM 2240 O O . ALA A 1 287 ? 32.035 13.317 -6.457 1.00 89.69 287 ALA A O 1
ATOM 2241 N N . LEU A 1 288 ? 30.238 12.335 -7.373 1.00 85.50 288 LEU A N 1
ATOM 2242 C CA . LEU A 1 288 ? 30.135 11.297 -6.346 1.00 85.50 288 LEU A CA 1
ATOM 2243 C C . LEU A 1 288 ? 31.369 10.387 -6.375 1.00 85.50 288 LEU A C 1
ATOM 2245 O O . LEU A 1 288 ? 31.616 9.696 -7.368 1.00 85.50 288 LEU A O 1
ATOM 2249 N N . ASP A 1 289 ? 32.069 10.290 -5.248 1.00 83.25 289 ASP A N 1
ATOM 2250 C CA . ASP A 1 289 ? 33.154 9.326 -5.037 1.00 83.25 289 ASP A CA 1
ATOM 2251 C C . ASP A 1 289 ? 32.594 7.938 -4.685 1.00 83.25 289 ASP A C 1
ATOM 2253 O O . ASP A 1 289 ? 32.742 7.410 -3.585 1.00 83.25 289 ASP A O 1
ATOM 2257 N N . VAL A 1 290 ? 31.821 7.380 -5.618 1.00 74.94 290 VAL A N 1
ATOM 2258 C CA . VAL A 1 290 ? 31.304 6.012 -5.539 1.00 74.94 290 VAL A CA 1
ATOM 2259 C C . VAL A 1 290 ? 31.893 5.214 -6.700 1.00 74.94 290 VAL A C 1
ATOM 2261 O O . VAL A 1 290 ? 31.659 5.598 -7.859 1.00 74.94 290 VAL A O 1
ATOM 2264 N N . PRO A 1 291 ? 32.616 4.111 -6.434 1.00 78.12 291 PRO A N 1
ATOM 2265 C CA . PRO A 1 291 ? 33.100 3.239 -7.488 1.00 78.12 291 PRO A CA 1
ATOM 2266 C C . PRO A 1 291 ? 31.916 2.544 -8.170 1.00 78.12 291 PRO A C 1
ATOM 2268 O O . PRO A 1 291 ? 31.039 1.979 -7.519 1.00 78.12 291 PRO A O 1
ATOM 2271 N N . VAL A 1 292 ? 31.884 2.608 -9.501 1.00 73.88 292 VAL A N 1
ATOM 2272 C CA . VAL A 1 292 ? 30.848 1.970 -10.341 1.00 73.88 292 VAL A CA 1
ATOM 2273 C C . VAL A 1 292 ? 31.168 0.516 -10.690 1.00 73.88 292 VAL A C 1
ATOM 2275 O O . VAL A 1 292 ? 30.365 -0.162 -11.322 1.00 73.88 292 VAL A O 1
ATOM 2278 N N . TYR A 1 293 ? 32.340 0.056 -10.260 1.00 79.31 293 TYR A N 1
ATOM 2279 C CA . TYR A 1 293 ? 32.828 -1.314 -10.306 1.00 79.31 293 TYR A CA 1
ATOM 2280 C C . TYR A 1 293 ? 33.458 -1.599 -8.944 1.00 79.31 293 TYR A C 1
ATOM 2282 O O . TYR A 1 293 ? 34.249 -0.787 -8.459 1.00 79.31 293 TYR A O 1
ATOM 2290 N N . TYR A 1 294 ? 33.114 -2.713 -8.313 1.00 69.50 294 TYR A N 1
ATOM 2291 C CA . TYR A 1 294 ? 33.583 -3.032 -6.968 1.00 69.50 294 TYR A CA 1
ATOM 2292 C C . TYR A 1 294 ? 33.626 -4.539 -6.752 1.00 69.50 294 TYR A C 1
ATOM 2294 O O . TYR A 1 294 ? 32.819 -5.277 -7.299 1.00 69.50 294 TYR A O 1
ATOM 2302 N N . GLU A 1 295 ? 34.536 -5.023 -5.914 1.00 66.62 295 GLU A N 1
ATOM 2303 C CA . GLU A 1 295 ? 34.522 -6.438 -5.553 1.00 66.62 295 GLU A CA 1
ATOM 2304 C C . GLU A 1 295 ? 33.326 -6.723 -4.622 1.00 66.62 295 GLU A C 1
ATOM 2306 O O . GLU A 1 295 ? 33.154 -6.025 -3.612 1.00 66.62 295 GLU A O 1
ATOM 2311 N N . PRO A 1 296 ? 32.456 -7.697 -4.942 1.00 63.16 296 PRO A N 1
ATOM 2312 C CA . PRO A 1 296 ? 31.328 -8.007 -4.083 1.00 63.16 296 PRO A CA 1
ATOM 2313 C C . PRO A 1 296 ? 31.797 -8.622 -2.759 1.00 63.16 296 PRO A C 1
ATOM 2315 O O . PRO A 1 296 ? 32.670 -9.489 -2.740 1.00 63.16 296 PRO A O 1
ATOM 2318 N N . ALA A 1 297 ? 31.190 -8.198 -1.644 1.00 54.69 297 ALA A N 1
ATOM 2319 C CA . ALA A 1 297 ? 31.601 -8.618 -0.304 1.00 54.69 297 ALA A CA 1
ATOM 2320 C C . ALA A 1 297 ? 31.665 -10.152 -0.168 1.00 54.69 297 ALA A C 1
ATOM 2322 O O . ALA A 1 297 ? 30.709 -10.824 -0.565 1.00 54.69 297 ALA A O 1
ATOM 2323 N N . PRO A 1 298 ? 32.740 -10.709 0.422 1.00 46.03 298 PRO A N 1
ATOM 2324 C CA . PRO A 1 298 ? 32.994 -12.147 0.430 1.00 46.03 298 PRO A CA 1
ATOM 2325 C C . PRO A 1 298 ? 32.042 -12.950 1.330 1.00 46.03 298 PRO A C 1
ATOM 2327 O O . PRO A 1 298 ? 31.982 -14.173 1.223 1.00 46.03 298 PRO A O 1
ATOM 2330 N N . ASN A 1 299 ? 31.327 -12.284 2.241 1.00 45.62 299 ASN A N 1
ATOM 2331 C CA . ASN A 1 299 ? 30.448 -12.897 3.234 1.00 45.62 299 ASN A CA 1
ATOM 2332 C C . ASN A 1 299 ? 29.267 -11.973 3.598 1.00 45.62 299 ASN A C 1
ATOM 2334 O O . ASN A 1 299 ? 29.181 -10.832 3.137 1.00 45.62 299 ASN A O 1
ATOM 2338 N N . LEU A 1 300 ? 28.340 -12.495 4.408 1.00 42.06 300 LEU A N 1
ATOM 2339 C CA . LEU A 1 300 ? 27.100 -11.823 4.814 1.00 42.06 300 LEU A CA 1
ATOM 2340 C C . LEU A 1 300 ? 27.340 -10.576 5.683 1.00 42.06 300 LEU A C 1
ATOM 2342 O O . LEU A 1 300 ? 26.665 -9.569 5.476 1.00 42.06 300 LEU A O 1
ATOM 2346 N N . ASP A 1 301 ? 28.331 -10.602 6.576 1.00 42.78 301 ASP A N 1
ATOM 2347 C CA . ASP A 1 301 ? 28.629 -9.504 7.510 1.00 42.78 301 ASP A CA 1
ATOM 2348 C C . ASP A 1 301 ? 29.126 -8.235 6.793 1.00 42.78 301 ASP A C 1
ATOM 2350 O O . ASP A 1 301 ? 28.875 -7.106 7.222 1.00 42.78 301 ASP A O 1
ATOM 2354 N N . GLU A 1 302 ? 29.788 -8.399 5.646 1.00 49.00 302 GLU A N 1
ATOM 2355 C CA . GLU A 1 302 ? 30.306 -7.290 4.842 1.00 49.00 302 GLU A CA 1
ATOM 2356 C C . GLU A 1 302 ? 29.333 -6.813 3.739 1.00 49.00 302 GLU A C 1
ATOM 2358 O O . GLU A 1 302 ? 29.569 -5.765 3.126 1.00 49.00 302 GLU A O 1
ATOM 2363 N N . ARG A 1 303 ? 28.192 -7.499 3.514 1.00 54.34 303 ARG A N 1
ATOM 2364 C CA . ARG A 1 303 ? 27.222 -7.176 2.435 1.00 54.34 303 ARG A CA 1
ATOM 2365 C C . ARG A 1 303 ? 26.614 -5.787 2.522 1.00 54.34 303 ARG A C 1
ATOM 2367 O O . ARG A 1 303 ? 26.339 -5.181 1.485 1.00 54.34 303 ARG A O 1
ATOM 2374 N N . GLY A 1 304 ? 26.444 -5.250 3.730 1.00 55.69 304 GLY A N 1
ATOM 2375 C CA . GLY A 1 304 ? 25.941 -3.888 3.916 1.00 55.69 304 GLY A CA 1
ATOM 2376 C C . GLY A 1 304 ? 26.791 -2.837 3.186 1.00 55.69 304 GLY A C 1
ATOM 2377 O O . GLY A 1 304 ? 26.261 -1.808 2.768 1.00 55.69 304 GLY A O 1
ATOM 2378 N N . ARG A 1 305 ? 28.092 -3.103 2.981 1.00 62.47 305 ARG A N 1
ATOM 2379 C CA . ARG A 1 305 ? 28.987 -2.232 2.201 1.00 62.47 305 ARG A CA 1
ATOM 2380 C C . ARG A 1 305 ? 28.691 -2.326 0.707 1.00 62.47 305 ARG A C 1
ATOM 2382 O O . ARG A 1 305 ? 28.516 -1.295 0.066 1.00 62.47 305 ARG A O 1
ATOM 2389 N N . THR A 1 306 ? 28.564 -3.534 0.160 1.00 61.88 306 THR A N 1
ATOM 2390 C CA . THR A 1 306 ? 28.252 -3.731 -1.265 1.00 61.88 306 THR A CA 1
ATOM 2391 C C . THR A 1 306 ? 26.876 -3.175 -1.639 1.00 61.88 306 THR A C 1
ATOM 2393 O O . THR A 1 306 ? 26.742 -2.543 -2.681 1.00 61.88 306 THR A O 1
ATOM 2396 N N . ASN A 1 307 ? 25.875 -3.299 -0.763 1.00 61.00 307 ASN A N 1
ATOM 2397 C CA . ASN A 1 307 ? 24.549 -2.713 -0.993 1.00 61.00 307 ASN A CA 1
ATOM 2398 C C . ASN A 1 307 ? 24.602 -1.180 -1.068 1.00 61.00 307 ASN A C 1
ATOM 2400 O O . ASN A 1 307 ? 23.987 -0.574 -1.945 1.00 61.00 307 ASN A O 1
ATOM 2404 N N . ALA A 1 308 ? 25.373 -0.538 -0.185 1.00 65.75 308 ALA A N 1
ATOM 2405 C CA . ALA A 1 308 ? 25.562 0.910 -0.219 1.00 65.75 308 ALA A CA 1
ATOM 2406 C C . ALA A 1 308 ? 26.268 1.375 -1.509 1.00 65.75 308 ALA A C 1
ATOM 2408 O O . ALA A 1 308 ? 25.934 2.440 -2.040 1.00 65.75 308 ALA A O 1
ATOM 2409 N N . LEU A 1 309 ? 27.200 0.567 -2.031 1.00 73.62 309 LEU A N 1
ATOM 2410 C CA . LEU A 1 309 ? 27.852 0.804 -3.321 1.00 73.62 309 LEU A CA 1
ATOM 2411 C C . LEU A 1 309 ? 26.858 0.670 -4.480 1.00 73.62 309 LEU A C 1
ATOM 2413 O O . LEU A 1 309 ? 26.746 1.606 -5.266 1.00 73.62 309 LEU A O 1
ATOM 2417 N N . ALA A 1 310 ? 26.068 -0.407 -4.537 1.00 70.25 310 ALA A N 1
ATOM 2418 C CA . ALA A 1 310 ? 25.021 -0.602 -5.546 1.00 70.25 310 ALA A CA 1
ATOM 2419 C C . ALA A 1 310 ? 24.002 0.554 -5.562 1.00 70.25 310 ALA A C 1
ATOM 2421 O O . ALA A 1 310 ? 23.697 1.120 -6.613 1.00 70.25 310 ALA A O 1
ATOM 2422 N N . GLN A 1 311 ? 23.543 0.991 -4.385 1.00 70.00 311 GLN A N 1
ATOM 2423 C CA . GLN A 1 311 ? 22.685 2.173 -4.263 1.00 70.00 311 GLN A CA 1
ATOM 2424 C C . GLN A 1 311 ? 23.381 3.450 -4.748 1.00 70.00 311 GLN A C 1
ATOM 2426 O O . GLN A 1 311 ? 22.753 4.329 -5.339 1.00 70.00 311 GLN A O 1
ATOM 2431 N N . GLY A 1 312 ? 24.684 3.574 -4.499 1.00 73.44 312 GLY A N 1
ATOM 2432 C CA . GLY A 1 312 ? 25.486 4.675 -5.012 1.00 73.44 312 GLY A CA 1
ATOM 2433 C C . GLY A 1 312 ? 25.639 4.656 -6.535 1.00 73.44 312 GLY A C 1
ATOM 2434 O O . GLY A 1 312 ? 25.615 5.725 -7.144 1.00 73.44 312 GLY A O 1
ATOM 2435 N N . VAL A 1 313 ? 25.695 3.478 -7.166 1.00 81.69 313 VAL A N 1
ATOM 2436 C CA . VAL A 1 313 ? 25.682 3.351 -8.631 1.00 81.69 313 VAL A CA 1
ATOM 2437 C C . VAL A 1 313 ? 24.399 3.928 -9.213 1.00 81.69 313 VAL A C 1
ATOM 2439 O O . VAL A 1 313 ? 24.469 4.745 -10.131 1.00 81.69 313 VAL A O 1
ATOM 2442 N N . GLY A 1 314 ? 23.223 3.593 -8.677 1.00 76.62 314 GLY A N 1
ATOM 2443 C CA . GLY A 1 314 ? 21.991 4.167 -9.223 1.00 76.62 314 GLY A CA 1
ATOM 2444 C C . GLY A 1 314 ? 21.818 5.663 -8.909 1.00 76.62 314 GLY A C 1
ATOM 2445 O O . GLY A 1 314 ? 21.260 6.381 -9.743 1.00 76.62 314 GLY A O 1
ATOM 2446 N N . ARG A 1 315 ? 22.416 6.182 -7.816 1.00 82.56 315 ARG A N 1
ATOM 2447 C CA . ARG A 1 315 ? 22.566 7.641 -7.594 1.00 82.56 315 ARG A CA 1
ATOM 2448 C C . ARG A 1 315 ? 23.408 8.328 -8.678 1.00 82.56 315 ARG A C 1
ATOM 2450 O O . ARG A 1 315 ? 23.229 9.523 -8.891 1.00 82.56 315 ARG A O 1
ATOM 2457 N N . LYS A 1 316 ? 24.280 7.598 -9.387 1.00 87.81 316 LYS A N 1
ATOM 2458 C CA . LYS A 1 316 ? 24.955 8.091 -10.600 1.00 87.81 316 LYS A CA 1
ATOM 2459 C C . LYS A 1 316 ? 24.104 7.894 -11.850 1.00 87.81 316 LYS A C 1
ATOM 2461 O O . LYS A 1 316 ? 23.900 8.823 -12.627 1.00 87.81 316 LYS A O 1
ATOM 2466 N N . MET A 1 317 ? 23.589 6.682 -12.028 1.00 88.19 317 MET A N 1
ATOM 2467 C CA . MET A 1 317 ? 22.912 6.239 -13.242 1.00 88.19 317 MET A CA 1
ATOM 2468 C C . MET A 1 317 ? 21.670 7.086 -13.577 1.00 88.19 317 MET A C 1
ATOM 2470 O O . MET A 1 317 ? 21.508 7.515 -14.720 1.00 88.19 317 MET A O 1
ATOM 2474 N N . GLY A 1 318 ? 20.809 7.354 -12.588 1.00 88.81 318 GLY A N 1
ATOM 2475 C CA . GLY A 1 318 ? 19.548 8.082 -12.775 1.00 88.81 318 GLY A CA 1
ATOM 2476 C C . GLY A 1 318 ? 19.727 9.524 -13.272 1.00 88.81 318 GLY A C 1
ATOM 2477 O O . GLY A 1 318 ? 19.191 9.858 -14.332 1.00 88.81 318 GLY A O 1
ATOM 2478 N N . PRO A 1 319 ? 20.493 10.380 -12.566 1.00 94.00 319 PRO A N 1
ATOM 2479 C CA . PRO A 1 319 ? 20.719 11.764 -12.986 1.00 94.00 319 PRO A CA 1
ATOM 2480 C C . PRO A 1 319 ? 21.419 11.894 -14.344 1.00 94.00 319 PRO A C 1
ATOM 2482 O O . PRO A 1 319 ? 21.044 12.749 -15.144 1.00 94.00 319 PRO A O 1
ATOM 2485 N N . LEU A 1 320 ? 22.391 11.023 -14.645 1.00 95.62 320 LEU A N 1
ATOM 2486 C CA . LEU A 1 320 ? 23.084 11.025 -15.940 1.00 95.62 320 LEU A CA 1
ATOM 2487 C C . LEU A 1 320 ? 22.136 10.669 -17.091 1.00 95.62 320 LEU A C 1
ATOM 2489 O O . LEU A 1 320 ? 22.103 11.373 -18.103 1.00 95.62 320 LEU A O 1
ATOM 2493 N N . ARG A 1 321 ? 21.308 9.630 -16.911 1.00 94.44 321 ARG A N 1
ATOM 2494 C CA . ARG A 1 321 ? 20.242 9.276 -17.860 1.00 94.44 321 ARG A CA 1
ATOM 2495 C C . ARG A 1 321 ? 19.275 10.442 -18.063 1.00 94.44 321 ARG A C 1
ATOM 2497 O O . ARG A 1 321 ? 18.944 10.758 -19.203 1.00 94.44 321 ARG A O 1
ATOM 2504 N N . ALA A 1 322 ? 18.832 11.081 -16.980 1.00 93.00 322 ALA A N 1
ATOM 2505 C CA . ALA A 1 322 ? 17.894 12.200 -17.037 1.00 93.00 322 ALA A CA 1
ATOM 2506 C C . ALA A 1 322 ? 18.471 13.395 -17.811 1.00 93.00 322 ALA A C 1
ATOM 2508 O O . ALA A 1 322 ? 17.803 13.920 -18.698 1.00 93.00 322 ALA A O 1
ATOM 2509 N N . ALA A 1 323 ? 19.724 13.782 -17.551 1.00 96.12 323 ALA A N 1
ATOM 2510 C CA . ALA A 1 323 ? 20.384 14.857 -18.292 1.00 96.12 323 ALA A CA 1
ATOM 2511 C C . ALA A 1 323 ? 20.584 14.513 -19.772 1.00 96.12 323 ALA A C 1
ATOM 2513 O O . ALA A 1 323 ? 20.357 15.371 -20.631 1.00 96.12 323 ALA A O 1
ATOM 2514 N N . TYR A 1 324 ? 20.949 13.267 -20.091 1.00 95.94 324 TYR A N 1
ATOM 2515 C CA . TYR A 1 324 ? 21.085 12.834 -21.480 1.00 95.94 324 TYR A CA 1
ATOM 2516 C C . TYR A 1 324 ? 19.752 12.889 -22.228 1.00 95.94 324 TYR A C 1
ATOM 2518 O O . TYR A 1 324 ? 19.671 13.475 -23.306 1.00 95.94 324 TYR A O 1
ATOM 2526 N N . LEU A 1 325 ? 18.684 12.362 -21.625 1.00 92.06 325 LEU A N 1
ATOM 2527 C CA . LEU A 1 325 ? 17.336 12.460 -22.177 1.00 92.06 325 LEU A CA 1
ATOM 2528 C C . LEU A 1 325 ? 16.916 13.923 -22.356 1.00 92.06 325 LEU A C 1
ATOM 2530 O O . LEU A 1 325 ? 16.437 14.301 -23.421 1.00 92.06 325 LEU A O 1
ATOM 2534 N N . ALA A 1 326 ? 17.151 14.768 -21.354 1.00 92.44 326 ALA A N 1
ATOM 2535 C CA . ALA A 1 326 ? 16.687 16.146 -21.371 1.00 92.44 326 A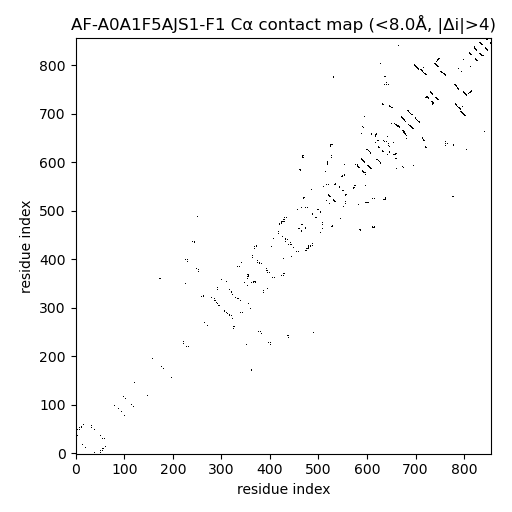LA A CA 1
ATOM 2536 C C . ALA A 1 326 ? 17.391 17.022 -22.423 1.00 92.44 326 ALA A C 1
ATOM 2538 O O . ALA A 1 326 ? 16.776 17.967 -22.921 1.00 92.44 326 ALA A O 1
ATOM 2539 N N . THR A 1 327 ? 18.654 16.729 -22.754 1.00 94.25 327 THR A N 1
ATOM 2540 C CA . THR A 1 327 ? 19.506 17.602 -23.587 1.00 94.25 327 THR A CA 1
ATOM 2541 C C . THR A 1 327 ? 19.896 17.018 -24.942 1.00 94.25 327 THR A C 1
ATOM 2543 O O . THR A 1 327 ? 20.126 17.780 -25.884 1.00 94.25 327 THR A O 1
ATOM 2546 N N . GLY A 1 328 ? 20.001 15.691 -25.043 1.00 92.62 328 GLY A N 1
ATOM 2547 C CA . GLY A 1 328 ? 20.658 15.002 -26.153 1.00 92.62 328 GLY A CA 1
ATOM 2548 C C . GLY A 1 328 ? 22.184 15.173 -26.194 1.00 92.62 328 GLY A C 1
ATOM 2549 O O . GLY A 1 328 ? 22.799 14.754 -27.170 1.00 92.62 328 GLY A O 1
ATOM 2550 N N . ASP A 1 329 ? 22.805 15.786 -25.179 1.00 95.38 329 ASP A N 1
ATOM 2551 C CA . ASP A 1 329 ? 24.250 16.041 -25.146 1.00 95.38 329 ASP A CA 1
ATOM 2552 C C . ASP A 1 329 ? 25.031 14.746 -24.857 1.00 95.38 329 ASP A C 1
ATOM 2554 O O . ASP A 1 329 ? 24.876 14.109 -23.808 1.00 95.38 329 ASP A O 1
ATOM 2558 N N . GLU A 1 330 ? 25.894 14.364 -25.802 1.00 95.56 330 GLU A N 1
ATOM 2559 C CA . GLU A 1 330 ? 26.716 13.157 -25.728 1.00 95.56 330 GLU A CA 1
ATOM 2560 C C . GLU A 1 330 ? 27.622 13.108 -24.502 1.00 95.56 330 GLU A C 1
ATOM 2562 O O . GLU A 1 330 ? 27.962 12.008 -24.073 1.00 95.56 330 GLU A O 1
ATOM 2567 N N . LYS A 1 331 ? 27.996 14.244 -23.901 1.00 95.88 331 LYS A N 1
ATOM 2568 C CA . LYS A 1 331 ? 28.757 14.255 -22.646 1.00 95.88 331 LYS A CA 1
ATOM 2569 C C . LYS A 1 331 ? 28.046 13.428 -21.572 1.00 95.88 331 LYS A C 1
ATOM 2571 O O . LYS A 1 331 ? 28.662 12.573 -20.936 1.00 95.88 331 LYS A O 1
ATOM 2576 N N . TRP A 1 332 ? 26.748 13.666 -21.385 1.00 96.81 332 TRP A N 1
ATOM 2577 C CA . TRP A 1 332 ? 25.942 12.936 -20.406 1.00 96.81 332 TRP A CA 1
ATOM 2578 C C . TRP A 1 332 ? 25.678 11.504 -20.860 1.00 96.81 332 TRP A C 1
ATOM 2580 O O . TRP A 1 332 ? 25.716 10.594 -20.038 1.00 96.81 332 TRP A O 1
ATOM 2590 N N . GLY A 1 333 ? 25.475 11.295 -22.165 1.00 96.12 333 GLY A N 1
ATOM 2591 C CA . GLY A 1 333 ? 25.295 9.964 -22.746 1.00 96.12 333 GLY A CA 1
ATOM 2592 C C . GLY A 1 333 ? 26.512 9.054 -22.552 1.00 96.12 333 GLY A C 1
ATOM 2593 O O . GLY A 1 333 ? 26.353 7.903 -22.159 1.00 96.12 333 GLY A O 1
ATOM 2594 N N . ARG A 1 334 ? 27.730 9.572 -22.757 1.00 96.56 334 ARG A N 1
ATOM 2595 C CA . ARG A 1 334 ? 28.994 8.850 -22.533 1.00 96.56 334 ARG A CA 1
ATOM 2596 C C . ARG A 1 334 ? 29.213 8.556 -21.052 1.00 96.56 334 ARG A C 1
ATOM 2598 O O . ARG A 1 334 ? 29.465 7.413 -20.707 1.00 96.56 334 ARG A O 1
ATOM 2605 N N . ALA A 1 335 ? 28.991 9.532 -20.172 1.00 95.50 335 ALA A N 1
ATOM 2606 C CA . ALA A 1 335 ? 29.067 9.291 -18.732 1.00 95.50 335 ALA A CA 1
ATOM 2607 C C . ALA A 1 335 ? 28.051 8.236 -18.256 1.00 95.50 335 ALA A C 1
ATOM 2609 O O . ALA A 1 335 ? 28.381 7.366 -17.457 1.00 95.50 335 ALA A O 1
ATOM 2610 N N . TYR A 1 336 ? 26.812 8.290 -18.754 1.00 96.00 336 TYR A N 1
ATOM 2611 C CA . TYR A 1 336 ? 25.790 7.285 -18.462 1.00 96.00 336 TYR A CA 1
ATOM 2612 C C . TYR A 1 336 ? 26.200 5.898 -18.975 1.00 96.00 336 TYR A C 1
ATOM 2614 O O . TYR A 1 336 ? 26.113 4.920 -18.232 1.00 96.00 336 TYR A O 1
ATOM 2622 N N . LYS A 1 337 ? 26.706 5.825 -20.214 1.00 95.75 337 LYS A N 1
ATOM 2623 C CA . LYS A 1 337 ? 27.274 4.609 -20.801 1.00 95.75 337 LYS A CA 1
ATOM 2624 C C . LYS A 1 337 ? 28.375 4.022 -19.919 1.00 95.75 337 LYS A C 1
ATOM 2626 O O . LYS A 1 337 ? 28.347 2.820 -19.685 1.00 95.75 337 LYS A O 1
ATOM 2631 N N . ASP A 1 338 ? 29.314 4.827 -19.430 1.00 93.44 338 ASP A N 1
ATOM 2632 C CA . ASP A 1 338 ? 30.440 4.332 -18.628 1.00 93.44 338 ASP A CA 1
ATOM 2633 C C . ASP A 1 338 ? 29.952 3.632 -17.352 1.00 93.44 338 ASP A C 1
ATOM 2635 O O . ASP A 1 338 ? 30.461 2.570 -16.986 1.00 93.44 338 ASP A O 1
ATOM 2639 N N . VAL A 1 339 ? 28.908 4.171 -16.709 1.00 91.69 339 VAL A N 1
ATOM 2640 C CA . VAL A 1 339 ? 28.254 3.522 -15.562 1.00 91.69 339 VAL A CA 1
ATOM 2641 C C . VAL A 1 339 ? 27.607 2.199 -15.980 1.00 91.69 339 VAL A C 1
ATOM 2643 O O . VAL A 1 339 ? 27.845 1.180 -15.337 1.00 91.69 339 VAL A O 1
ATOM 2646 N N . VAL A 1 340 ? 26.832 2.193 -17.069 1.00 91.69 340 VAL A N 1
ATOM 2647 C CA . VAL A 1 340 ? 26.152 0.993 -17.595 1.00 91.69 340 VAL A CA 1
ATOM 2648 C C . VAL A 1 340 ? 27.157 -0.108 -17.942 1.00 91.69 340 VAL A C 1
ATOM 2650 O O . VAL A 1 340 ? 27.012 -1.242 -17.496 1.00 91.69 340 VAL A O 1
ATOM 2653 N N . MET A 1 341 ? 28.217 0.216 -18.682 1.00 91.25 341 MET A N 1
ATOM 2654 C CA . MET A 1 341 ? 29.225 -0.767 -19.084 1.00 91.25 341 MET A CA 1
ATOM 2655 C C . MET A 1 341 ? 30.098 -1.225 -17.915 1.00 91.25 341 MET A C 1
ATOM 2657 O O . MET A 1 341 ? 30.587 -2.353 -17.933 1.00 91.25 341 MET A O 1
ATOM 2661 N N . SER A 1 342 ? 30.247 -0.408 -16.868 1.00 87.06 342 SER A N 1
ATOM 2662 C CA . SER A 1 342 ? 30.869 -0.852 -15.616 1.00 87.06 342 SER A CA 1
ATOM 2663 C C . SER A 1 342 ? 30.021 -1.908 -14.906 1.00 87.06 342 SER A C 1
ATOM 2665 O O . SER A 1 342 ? 30.583 -2.843 -14.348 1.00 87.06 342 SER A O 1
ATOM 2667 N N . GLN A 1 343 ? 28.688 -1.806 -14.968 1.00 83.62 343 GLN A N 1
ATOM 2668 C CA . GLN A 1 343 ? 27.778 -2.830 -14.439 1.00 83.62 343 GLN A CA 1
ATOM 2669 C C . GLN A 1 343 ? 27.763 -4.097 -15.303 1.00 83.62 343 GLN A C 1
ATOM 2671 O O . GLN A 1 343 ? 27.753 -5.196 -14.762 1.00 83.62 343 GLN A O 1
ATOM 2676 N N . VAL A 1 344 ? 27.860 -3.968 -16.630 1.00 81.62 344 VAL A N 1
ATOM 2677 C CA . VAL A 1 344 ? 28.076 -5.128 -17.516 1.00 81.62 344 VAL A CA 1
ATOM 2678 C C . VAL A 1 344 ? 29.384 -5.834 -17.155 1.00 81.62 344 VAL A C 1
ATOM 2680 O O . VAL A 1 344 ? 29.400 -7.044 -16.974 1.00 81.62 344 VAL A O 1
ATOM 2683 N N . ARG A 1 345 ? 30.473 -5.085 -16.958 1.00 78.69 345 ARG A N 1
ATOM 2684 C CA . ARG A 1 345 ? 31.757 -5.654 -16.530 1.00 78.69 345 ARG A CA 1
ATOM 2685 C C . ARG A 1 345 ? 31.687 -6.288 -15.136 1.00 78.69 345 ARG A C 1
ATOM 2687 O O . ARG A 1 345 ? 32.249 -7.353 -14.924 1.00 78.69 345 ARG A O 1
ATOM 2694 N N . GLN A 1 346 ? 30.989 -5.655 -14.193 1.00 75.50 346 GLN A N 1
ATOM 2695 C CA . GLN A 1 346 ? 30.715 -6.210 -12.864 1.00 75.50 346 GLN A CA 1
ATOM 2696 C C . GLN A 1 346 ? 30.016 -7.575 -12.972 1.00 75.50 346 GLN A C 1
ATOM 2698 O O . GLN A 1 346 ? 30.399 -8.530 -12.298 1.00 75.50 346 GLN A O 1
ATOM 2703 N N . PHE A 1 347 ? 29.012 -7.671 -13.845 1.00 73.81 347 PHE A N 1
ATOM 2704 C CA . PHE A 1 347 ? 28.300 -8.911 -14.117 1.00 73.81 347 PHE A CA 1
ATOM 2705 C C . PHE A 1 347 ? 29.215 -9.979 -14.730 1.00 73.81 347 PHE A C 1
ATOM 2707 O O . PHE A 1 347 ? 29.205 -11.123 -14.286 1.00 73.81 347 PHE A O 1
ATOM 2714 N N . GLU A 1 348 ? 30.046 -9.614 -15.701 1.00 71.94 348 GLU A N 1
ATOM 2715 C CA . GLU A 1 348 ? 30.998 -10.533 -16.332 1.00 71.94 348 GLU A CA 1
ATOM 2716 C C . GLU A 1 348 ? 32.043 -11.067 -15.349 1.00 71.94 348 GLU A C 1
ATOM 2718 O O . GLU A 1 348 ? 32.336 -12.260 -15.345 1.00 71.94 348 GLU A O 1
ATOM 2723 N N . ASP A 1 349 ? 32.589 -10.196 -14.500 1.00 64.81 349 ASP A N 1
ATOM 2724 C CA . ASP A 1 349 ? 33.681 -10.551 -13.595 1.00 64.81 349 ASP A CA 1
ATOM 2725 C C . ASP A 1 349 ? 33.189 -11.365 -12.382 1.00 64.81 349 ASP A C 1
ATOM 2727 O O . ASP A 1 349 ? 33.945 -12.181 -11.843 1.00 64.81 349 ASP A O 1
ATOM 2731 N N . TYR A 1 350 ? 31.930 -11.181 -11.959 1.00 62.00 350 TYR A N 1
ATOM 2732 C CA . TYR A 1 350 ? 31.423 -11.741 -10.698 1.00 62.00 350 TYR A CA 1
ATOM 2733 C C . TYR A 1 350 ? 30.134 -12.561 -10.802 1.00 62.00 350 TYR A C 1
ATOM 2735 O O . TYR A 1 350 ? 29.754 -13.200 -9.820 1.00 62.00 350 TYR A O 1
ATOM 2743 N N . GLY A 1 351 ? 29.452 -12.576 -11.951 1.00 57.41 351 GLY A N 1
ATOM 2744 C CA . GLY A 1 351 ? 28.102 -13.147 -12.068 1.00 57.41 351 GLY A CA 1
ATOM 2745 C C . GLY A 1 351 ? 27.121 -12.469 -11.110 1.00 57.41 351 GLY A C 1
ATOM 2746 O O . GLY A 1 351 ? 26.114 -13.058 -10.717 1.00 57.41 351 GLY A O 1
ATOM 2747 N N . ASP A 1 352 ? 27.480 -11.263 -10.667 1.00 52.03 352 ASP A N 1
ATOM 2748 C CA . ASP A 1 352 ? 26.812 -10.553 -9.600 1.00 52.03 352 ASP A CA 1
ATOM 2749 C C . ASP A 1 352 ? 25.680 -9.751 -10.212 1.00 52.03 352 ASP A C 1
ATOM 2751 O O . ASP A 1 352 ? 25.880 -8.752 -10.898 1.00 52.03 352 ASP A O 1
ATOM 2755 N N . PHE A 1 353 ? 24.473 -10.240 -9.994 1.00 54.00 353 PHE A N 1
ATOM 2756 C CA . PHE A 1 353 ? 23.270 -9.648 -10.541 1.00 54.00 353 PHE A CA 1
ATOM 2757 C C . PHE A 1 353 ? 22.810 -8.418 -9.731 1.00 54.00 353 PHE A C 1
ATOM 2759 O O . PHE A 1 353 ? 21.852 -7.781 -10.142 1.00 54.00 353 PHE A O 1
ATOM 2766 N N . ARG A 1 354 ? 23.420 -8.123 -8.566 1.00 46.84 354 ARG A N 1
ATOM 2767 C CA . ARG A 1 354 ? 22.831 -7.361 -7.441 1.00 46.84 354 ARG A CA 1
ATOM 2768 C C . ARG A 1 354 ? 22.019 -6.127 -7.843 1.00 46.84 354 ARG A C 1
ATOM 2770 O O . ARG A 1 354 ? 22.563 -5.116 -8.287 1.00 46.84 354 ARG A O 1
ATOM 2777 N N . CYS A 1 355 ? 20.718 -6.175 -7.548 1.00 36.50 355 CYS A N 1
ATOM 2778 C CA . CYS A 1 355 ? 19.866 -4.995 -7.494 1.00 36.50 355 CYS A CA 1
ATOM 2779 C C . CYS A 1 355 ? 19.708 -4.484 -6.053 1.00 36.50 355 CYS A C 1
ATOM 2781 O O . CYS A 1 355 ? 20.091 -5.104 -5.067 1.00 36.50 355 CYS A O 1
ATOM 2783 N N . TYR A 1 356 ? 19.109 -3.306 -5.971 1.00 33.41 356 TYR A N 1
ATOM 2784 C CA . TYR A 1 356 ? 18.883 -2.427 -4.828 1.00 33.41 356 TYR A CA 1
ATOM 2785 C C . TYR A 1 356 ? 18.336 -3.014 -3.503 1.00 33.41 356 TYR A C 1
ATOM 2787 O O . TYR A 1 356 ? 18.252 -2.251 -2.537 1.00 33.41 356 TYR A O 1
ATOM 2795 N N . TYR A 1 357 ? 17.948 -4.294 -3.416 1.00 31.55 357 TYR A N 1
ATOM 2796 C CA . TYR A 1 357 ? 17.171 -4.831 -2.289 1.00 31.55 357 TYR A CA 1
ATOM 2797 C C . TYR A 1 357 ? 17.846 -5.965 -1.504 1.00 31.55 357 TYR A C 1
ATOM 2799 O O . TYR A 1 357 ? 18.544 -6.830 -2.015 1.00 31.55 357 TYR A O 1
ATOM 2807 N N . ASN A 1 358 ? 17.610 -5.894 -0.198 1.00 32.53 358 ASN A N 1
ATOM 2808 C CA . ASN A 1 358 ? 18.378 -6.457 0.900 1.00 32.53 358 ASN A CA 1
ATOM 2809 C C . ASN A 1 358 ? 17.865 -7.842 1.343 1.00 32.53 358 ASN A C 1
ATOM 2811 O O . ASN A 1 358 ? 17.203 -7.926 2.375 1.00 32.53 358 ASN A O 1
ATOM 2815 N N . LEU A 1 359 ? 18.140 -8.923 0.604 1.00 32.41 359 LEU A N 1
ATOM 2816 C CA . LEU A 1 359 ? 17.814 -10.282 1.069 1.00 32.41 359 LEU A CA 1
ATOM 2817 C C . LEU A 1 359 ? 19.035 -11.213 0.987 1.00 32.41 359 LEU A C 1
ATOM 2819 O O . LEU A 1 359 ? 19.813 -11.193 0.038 1.00 32.41 359 LEU A O 1
ATOM 2823 N N . ASN A 1 360 ? 19.234 -11.997 2.046 1.00 33.62 360 ASN A N 1
ATOM 2824 C CA . ASN A 1 360 ? 20.468 -12.693 2.433 1.00 33.62 360 ASN A CA 1
ATOM 2825 C C . ASN A 1 360 ? 20.931 -13.855 1.521 1.00 33.62 360 ASN A C 1
ATOM 2827 O O . ASN A 1 360 ? 21.759 -14.660 1.931 1.00 33.62 360 ASN A O 1
ATOM 2831 N N . ILE A 1 361 ? 20.517 -13.924 0.252 1.00 33.22 361 ILE A N 1
ATOM 2832 C CA . ILE A 1 361 ? 20.879 -15.008 -0.682 1.00 33.22 361 ILE A CA 1
ATOM 2833 C C . ILE A 1 361 ? 21.137 -14.401 -2.076 1.00 33.22 361 ILE A C 1
ATOM 2835 O O . ILE A 1 361 ? 20.270 -13.664 -2.541 1.00 33.22 361 ILE A O 1
ATOM 2839 N N . PRO A 1 362 ? 22.277 -14.669 -2.756 1.00 32.69 362 PRO A N 1
ATOM 2840 C CA . PRO A 1 362 ? 22.425 -14.324 -4.168 1.00 32.69 362 PRO A CA 1
ATOM 2841 C C . PRO A 1 362 ? 21.403 -15.140 -4.951 1.00 32.69 362 PRO A C 1
ATOM 2843 O O . PRO A 1 362 ? 21.398 -16.372 -4.891 1.00 32.69 362 PRO A O 1
ATOM 2846 N N . GLY A 1 363 ? 20.505 -14.469 -5.650 1.00 41.38 363 GLY A N 1
ATOM 2847 C CA . GLY A 1 363 ? 19.309 -15.113 -6.160 1.00 41.38 363 GLY A CA 1
ATOM 2848 C C . GLY A 1 363 ? 18.619 -14.305 -7.247 1.00 41.38 363 GLY A C 1
ATOM 2849 O O . GLY A 1 363 ? 19.044 -13.208 -7.583 1.00 41.38 363 GLY A O 1
ATOM 2850 N N . PRO A 1 364 ? 17.504 -14.806 -7.785 1.00 41.72 364 PRO A N 1
ATOM 2851 C CA . PRO A 1 364 ? 16.702 -14.124 -8.812 1.00 41.72 364 PRO A CA 1
ATOM 2852 C C . PRO A 1 364 ? 16.205 -12.729 -8.421 1.00 41.72 364 PRO A C 1
ATOM 2854 O O . PRO A 1 364 ? 15.692 -11.995 -9.261 1.00 41.72 364 PRO A O 1
ATOM 2857 N N . TRP A 1 365 ? 16.339 -12.366 -7.145 1.00 45.66 365 TRP A N 1
ATOM 2858 C CA . TRP A 1 365 ? 16.177 -11.013 -6.632 1.00 45.66 365 TRP A CA 1
ATOM 2859 C C . TRP A 1 365 ? 17.109 -10.021 -7.298 1.00 45.66 365 TRP A C 1
ATOM 2861 O O . TRP A 1 365 ? 16.703 -8.904 -7.571 1.00 45.66 365 TRP A O 1
ATOM 2871 N N . ASP A 1 366 ? 18.322 -10.437 -7.613 1.00 49.16 366 ASP A N 1
ATOM 2872 C CA . ASP A 1 366 ? 19.376 -9.563 -8.073 1.00 49.16 366 ASP A CA 1
ATOM 2873 C C . ASP A 1 366 ? 19.105 -9.053 -9.514 1.00 49.16 366 ASP A C 1
ATOM 2875 O O . ASP A 1 366 ? 19.250 -7.872 -9.797 1.00 49.16 366 ASP A O 1
ATOM 2879 N N . GLY A 1 367 ? 18.537 -9.869 -10.410 1.00 52.84 367 GLY A N 1
ATOM 2880 C CA . GLY A 1 367 ? 18.185 -9.454 -11.782 1.00 52.84 367 GLY A CA 1
ATOM 2881 C C . GLY A 1 367 ? 16.964 -8.521 -11.917 1.00 52.84 367 GLY A C 1
ATOM 2882 O O . GLY A 1 367 ? 16.655 -8.061 -13.024 1.00 52.84 367 GLY A O 1
ATOM 2883 N N . LEU A 1 368 ? 16.252 -8.248 -10.817 1.00 66.56 368 LEU A N 1
ATOM 2884 C CA . LEU A 1 368 ? 14.991 -7.502 -10.812 1.00 66.56 368 LEU A CA 1
ATOM 2885 C C . LEU A 1 368 ? 15.191 -6.031 -11.179 1.00 66.56 368 LEU A C 1
ATOM 2887 O O . LEU A 1 368 ? 15.955 -5.306 -10.548 1.00 66.56 368 LEU A O 1
ATOM 2891 N N . GLY A 1 369 ? 14.489 -5.568 -12.214 1.00 70.62 369 GLY A N 1
ATOM 2892 C CA . GLY A 1 369 ? 14.586 -4.185 -12.700 1.00 70.62 369 GLY A CA 1
ATOM 2893 C C . GLY A 1 369 ? 15.915 -3.835 -13.395 1.00 70.62 369 GLY A C 1
ATOM 2894 O O . GLY A 1 369 ? 15.960 -2.868 -14.161 1.00 70.62 369 GLY A O 1
ATOM 2895 N N . THR A 1 370 ? 16.971 -4.641 -13.222 1.00 78.38 370 THR A N 1
ATOM 2896 C CA . THR A 1 370 ? 18.242 -4.538 -13.959 1.00 78.38 370 THR A CA 1
ATOM 2897 C C . THR A 1 370 ? 18.006 -4.715 -15.453 1.00 78.38 370 THR A C 1
ATOM 2899 O O . THR A 1 370 ? 18.461 -3.884 -16.240 1.00 78.38 370 THR A O 1
ATOM 2902 N N . VAL A 1 371 ? 17.217 -5.720 -15.850 1.00 85.25 371 VAL A N 1
ATOM 2903 C CA . VAL A 1 371 ? 16.833 -5.924 -17.258 1.00 85.25 371 VAL A CA 1
ATOM 2904 C C . VAL A 1 371 ? 16.039 -4.751 -17.822 1.00 85.25 371 VAL A C 1
ATOM 2906 O O . VAL A 1 371 ? 16.288 -4.358 -18.957 1.00 85.25 371 VAL A O 1
ATOM 2909 N N . VAL A 1 372 ? 15.154 -4.131 -17.035 1.00 87.25 372 VAL A N 1
ATOM 2910 C CA . VAL A 1 372 ? 14.400 -2.937 -17.456 1.00 87.25 372 VAL A CA 1
ATOM 2911 C C . VAL A 1 372 ? 15.351 -1.765 -17.684 1.00 87.25 372 VAL A C 1
ATOM 2913 O O . VAL A 1 372 ? 15.361 -1.156 -18.754 1.00 87.25 372 VAL A O 1
ATOM 2916 N N . SER A 1 373 ? 16.221 -1.500 -16.708 1.00 86.25 373 SER A N 1
ATOM 2917 C CA . SER A 1 373 ? 17.175 -0.388 -16.745 1.00 86.25 373 SER A CA 1
ATOM 2918 C C . SER A 1 373 ? 18.178 -0.513 -17.895 1.00 86.25 373 SER A C 1
ATOM 2920 O O . SER A 1 373 ? 18.406 0.462 -18.610 1.00 86.25 373 SER A O 1
ATOM 2922 N N . HIS A 1 374 ? 18.748 -1.701 -18.115 1.00 89.75 374 HIS A N 1
ATOM 2923 C CA . HIS A 1 374 ? 19.762 -1.933 -19.149 1.00 89.75 374 HIS A CA 1
ATOM 2924 C C . HIS A 1 374 ? 19.157 -2.074 -20.548 1.00 89.75 374 HIS A C 1
ATOM 2926 O O . HIS A 1 374 ? 19.754 -1.597 -21.512 1.00 89.75 374 HIS A O 1
ATOM 2932 N N . SER A 1 375 ? 17.940 -2.616 -20.674 1.00 92.19 375 SER A N 1
ATOM 2933 C CA . SER A 1 375 ? 17.202 -2.553 -21.945 1.00 92.19 375 SER A CA 1
ATOM 2934 C C . SER A 1 375 ? 16.881 -1.107 -22.321 1.00 92.19 375 SER A C 1
ATOM 2936 O O . SER A 1 375 ? 17.054 -0.718 -23.472 1.00 92.19 375 SER A O 1
ATOM 2938 N N . GLY A 1 376 ? 16.485 -0.283 -21.343 1.00 91.69 376 GLY A N 1
ATOM 2939 C CA . GLY A 1 376 ? 16.300 1.155 -21.537 1.00 91.69 376 GLY A CA 1
ATOM 2940 C C . GLY A 1 376 ? 17.599 1.889 -21.886 1.00 91.69 376 GLY A C 1
ATOM 2941 O O . GLY A 1 376 ? 17.575 2.802 -22.707 1.00 91.69 376 GLY A O 1
ATOM 2942 N N . ALA A 1 377 ? 18.737 1.481 -21.313 1.00 93.12 377 ALA A N 1
ATOM 2943 C CA . ALA A 1 377 ? 20.048 2.019 -21.673 1.00 93.12 377 ALA A CA 1
ATOM 2944 C C . ALA A 1 377 ? 20.399 1.710 -23.134 1.00 93.12 377 ALA A C 1
ATOM 2946 O O . ALA A 1 377 ? 20.792 2.612 -23.875 1.00 93.12 377 ALA A O 1
ATOM 2947 N N . TYR A 1 378 ? 20.205 0.460 -23.564 1.00 94.38 378 TYR A N 1
ATOM 2948 C CA . TYR A 1 378 ? 20.402 0.058 -24.955 1.00 94.38 378 TYR A CA 1
ATOM 2949 C C . TYR A 1 378 ? 19.518 0.878 -25.905 1.00 94.38 378 TYR A C 1
ATOM 2951 O O . TYR A 1 378 ? 20.026 1.431 -26.881 1.00 94.38 378 TYR A O 1
ATOM 2959 N N . ASP A 1 379 ? 18.228 1.023 -25.576 1.00 92.12 379 ASP A N 1
ATOM 2960 C CA . ASP A 1 379 ? 17.222 1.736 -26.378 1.00 92.12 379 ASP A CA 1
ATOM 2961 C C . ASP A 1 379 ? 17.597 3.197 -26.677 1.00 92.12 379 ASP A C 1
ATOM 2963 O O . ASP A 1 379 ? 17.249 3.711 -27.737 1.00 92.12 379 ASP A O 1
ATOM 2967 N N . ILE A 1 380 ? 18.342 3.866 -25.787 1.00 92.00 380 ILE A N 1
ATOM 2968 C CA . ILE A 1 380 ? 18.727 5.277 -25.968 1.00 92.00 380 ILE A CA 1
ATOM 2969 C C . ILE A 1 380 ? 20.193 5.482 -26.376 1.00 92.00 380 ILE A C 1
ATOM 2971 O O . ILE A 1 380 ? 20.502 6.494 -27.005 1.00 92.00 380 ILE A O 1
ATOM 2975 N N . LEU A 1 381 ? 21.099 4.547 -26.057 1.00 94.31 381 LEU A N 1
ATOM 2976 C CA . LEU A 1 381 ? 22.530 4.657 -26.372 1.00 94.31 381 LEU A CA 1
ATOM 2977 C C . LEU A 1 381 ? 22.896 4.046 -27.733 1.00 94.31 381 LEU A C 1
ATOM 2979 O O . LEU A 1 381 ? 23.694 4.635 -28.470 1.00 94.31 381 LEU A O 1
ATOM 2983 N N . ALA A 1 382 ? 22.333 2.882 -28.088 1.00 92.56 382 ALA A N 1
ATOM 2984 C CA . ALA A 1 382 ? 22.679 2.190 -29.333 1.00 92.56 382 ALA A CA 1
ATOM 2985 C C . ALA A 1 382 ? 22.298 3.003 -30.586 1.00 92.56 382 ALA A C 1
ATOM 2987 O O . ALA A 1 382 ? 23.176 3.201 -31.429 1.00 92.56 382 ALA A O 1
ATOM 2988 N N . PRO A 1 383 ? 21.083 3.586 -30.694 1.00 88.88 383 PRO A N 1
ATOM 2989 C CA . PRO A 1 383 ? 20.677 4.399 -31.852 1.00 88.88 383 PRO A CA 1
ATOM 2990 C C . PRO A 1 383 ? 21.543 5.631 -32.126 1.00 88.88 383 PRO A C 1
ATOM 2992 O O . PRO A 1 383 ? 21.482 6.218 -33.204 1.00 88.88 383 PRO A O 1
ATOM 2995 N N . ARG A 1 384 ? 22.327 6.061 -31.134 1.00 87.81 384 ARG A N 1
ATOM 2996 C CA . ARG A 1 384 ? 23.197 7.240 -31.196 1.00 87.81 384 ARG A CA 1
ATOM 2997 C C . ARG A 1 384 ? 24.664 6.876 -31.394 1.00 87.81 384 ARG A C 1
ATOM 2999 O O . ARG A 1 384 ? 25.521 7.739 -31.262 1.00 87.81 384 ARG A O 1
ATOM 3006 N N . ASN A 1 385 ? 24.953 5.610 -31.707 1.00 91.19 385 ASN A N 1
ATOM 3007 C CA . ASN A 1 385 ? 26.307 5.085 -31.892 1.00 91.19 385 ASN A CA 1
ATOM 3008 C C . ASN A 1 385 ? 27.226 5.327 -30.682 1.00 91.19 385 ASN A C 1
ATOM 3010 O O . ASN A 1 385 ? 28.445 5.403 -30.828 1.00 91.19 385 ASN A O 1
ATOM 3014 N N . LEU A 1 386 ? 26.652 5.443 -29.477 1.00 94.94 386 LEU A N 1
ATOM 3015 C CA . LEU A 1 386 ? 27.441 5.559 -28.252 1.00 94.94 386 LEU A CA 1
ATOM 3016 C C . LEU A 1 386 ? 27.967 4.194 -27.801 1.00 94.94 386 LEU A C 1
ATOM 3018 O O . LEU A 1 386 ? 29.040 4.132 -27.204 1.00 94.94 386 LEU A O 1
ATOM 3022 N N . LEU A 1 387 ? 27.255 3.108 -28.116 1.00 94.81 387 LEU A N 1
ATOM 3023 C CA . LEU A 1 387 ? 27.723 1.735 -27.913 1.00 94.81 387 LEU A CA 1
ATOM 3024 C C . LEU A 1 387 ? 28.449 1.228 -29.163 1.00 94.81 387 LEU A C 1
ATOM 3026 O O . LEU A 1 387 ? 27.909 1.291 -30.271 1.00 94.81 387 LEU A O 1
ATOM 3030 N N . THR A 1 388 ? 29.647 0.686 -28.969 1.00 93.81 388 THR A N 1
ATOM 3031 C CA . THR A 1 388 ? 30.343 -0.140 -29.964 1.00 93.81 388 THR A CA 1
ATOM 3032 C C . THR A 1 388 ? 29.602 -1.462 -30.167 1.00 93.81 388 THR A C 1
ATOM 3034 O O . THR A 1 388 ? 28.788 -1.863 -29.334 1.00 93.81 388 THR A O 1
ATOM 3037 N N . ASP A 1 389 ? 29.880 -2.171 -31.260 1.00 89.25 389 ASP A N 1
ATOM 3038 C CA . ASP A 1 389 ? 29.210 -3.450 -31.524 1.00 89.25 389 ASP A CA 1
ATOM 3039 C C . ASP A 1 389 ? 29.530 -4.530 -30.479 1.00 89.25 389 ASP A C 1
ATOM 3041 O O . ASP A 1 389 ? 28.643 -5.311 -30.141 1.00 89.25 389 ASP A O 1
ATOM 3045 N N . ASP A 1 390 ? 30.741 -4.529 -29.912 1.00 88.19 390 ASP A N 1
ATOM 3046 C CA . ASP A 1 390 ? 31.112 -5.419 -28.803 1.00 88.19 390 ASP A CA 1
ATOM 3047 C C . ASP A 1 390 ? 30.326 -5.097 -27.523 1.00 88.19 390 ASP A C 1
ATOM 3049 O O . ASP A 1 390 ? 29.809 -5.991 -26.859 1.00 88.19 390 ASP A O 1
ATOM 3053 N N . GLU A 1 391 ? 30.163 -3.813 -27.196 1.00 92.00 391 GLU A N 1
ATOM 3054 C CA . GLU A 1 391 ? 29.388 -3.394 -26.022 1.00 92.00 391 GLU A CA 1
ATOM 3055 C C . GLU A 1 391 ? 27.895 -3.709 -26.175 1.00 92.00 391 GLU A C 1
ATOM 3057 O O . GLU A 1 391 ? 27.247 -4.089 -25.199 1.00 92.00 391 GLU A O 1
ATOM 3062 N N . LYS A 1 392 ? 27.349 -3.597 -27.397 1.00 92.06 392 LYS A N 1
ATOM 3063 C CA . LYS A 1 392 ? 25.982 -4.043 -27.708 1.00 92.06 392 LYS A CA 1
ATOM 3064 C C . LYS A 1 392 ? 25.828 -5.541 -27.454 1.00 92.06 392 LYS A C 1
ATOM 3066 O O . LYS A 1 392 ? 24.871 -5.931 -26.791 1.00 92.06 392 LYS A O 1
ATOM 3071 N N . ASP A 1 393 ? 26.765 -6.353 -27.950 1.00 88.94 393 ASP A N 1
ATOM 3072 C CA . ASP A 1 393 ? 26.757 -7.804 -27.740 1.00 88.94 393 ASP A CA 1
ATOM 3073 C C . ASP A 1 393 ? 26.760 -8.134 -26.246 1.00 88.94 393 ASP A C 1
ATOM 3075 O O . ASP A 1 393 ? 25.858 -8.814 -25.764 1.00 88.94 393 ASP A O 1
ATOM 3079 N N . ARG A 1 394 ? 27.711 -7.581 -25.489 1.00 87.50 394 ARG A N 1
ATOM 3080 C CA . ARG A 1 394 ? 27.863 -7.851 -24.050 1.00 87.50 394 ARG A CA 1
ATOM 3081 C C . ARG A 1 394 ? 26.621 -7.480 -23.240 1.00 87.50 394 ARG A C 1
ATOM 3083 O O . ARG A 1 394 ? 26.196 -8.248 -22.379 1.00 87.50 394 ARG A O 1
ATOM 3090 N N . LEU A 1 395 ? 25.995 -6.341 -23.541 1.00 89.00 395 LEU A N 1
ATOM 3091 C CA . LEU A 1 395 ? 24.758 -5.927 -22.877 1.00 89.00 395 LEU A CA 1
ATOM 3092 C C . LEU A 1 395 ? 23.596 -6.881 -23.199 1.00 89.00 395 LEU A C 1
ATOM 3094 O O . LEU A 1 395 ? 22.898 -7.310 -22.280 1.00 89.00 395 LEU A O 1
ATOM 3098 N N . ILE A 1 396 ? 23.393 -7.241 -24.473 1.00 90.19 396 ILE A N 1
ATOM 3099 C CA . ILE A 1 396 ? 22.321 -8.169 -24.882 1.00 90.19 396 ILE A CA 1
ATOM 3100 C C . ILE A 1 396 ? 22.518 -9.542 -24.230 1.00 90.19 396 ILE A C 1
ATOM 3102 O O . ILE A 1 396 ? 21.561 -10.119 -23.713 1.00 90.19 396 ILE A O 1
ATOM 3106 N N . LEU A 1 397 ? 23.755 -10.041 -24.208 1.00 84.19 397 LEU A N 1
ATOM 3107 C CA . LEU A 1 397 ? 24.105 -11.309 -23.572 1.00 84.19 397 LEU A CA 1
ATOM 3108 C C . LEU A 1 397 ? 23.841 -11.274 -22.063 1.00 84.19 397 LEU A C 1
ATOM 3110 O O . LEU A 1 397 ? 23.254 -12.209 -21.527 1.00 84.19 397 LEU A O 1
ATOM 3114 N N . MET A 1 398 ? 24.165 -10.170 -21.382 1.00 84.62 398 MET A N 1
ATOM 3115 C CA . MET A 1 398 ? 23.838 -10.011 -19.963 1.00 84.62 398 MET A CA 1
ATOM 3116 C C . MET A 1 398 ? 22.320 -10.056 -19.740 1.00 84.62 398 MET A C 1
ATOM 3118 O O . MET A 1 398 ? 21.849 -10.749 -18.840 1.00 84.62 398 MET A O 1
ATOM 3122 N N . VAL A 1 399 ? 21.535 -9.358 -20.569 1.00 88.06 399 VAL A N 1
ATOM 3123 C CA . VAL A 1 399 ? 20.064 -9.389 -20.484 1.00 88.06 399 VAL A CA 1
ATOM 3124 C C . VAL A 1 399 ? 19.522 -10.805 -20.695 1.00 88.06 399 VAL A C 1
ATOM 3126 O O . VAL A 1 399 ? 18.620 -11.222 -19.964 1.00 88.06 399 VAL A O 1
ATOM 3129 N N . ARG A 1 400 ? 20.075 -11.556 -21.654 1.00 86.94 400 ARG A N 1
ATOM 3130 C CA . ARG A 1 400 ? 19.707 -12.955 -21.908 1.00 86.94 400 ARG A CA 1
ATOM 3131 C C . ARG A 1 400 ? 19.996 -13.844 -20.701 1.00 86.94 400 ARG A C 1
ATOM 3133 O O . ARG A 1 400 ? 19.106 -14.582 -20.285 1.00 86.94 400 ARG A O 1
ATOM 3140 N N . GLU A 1 401 ? 21.183 -13.739 -20.107 1.00 79.56 401 GLU A N 1
ATOM 3141 C CA . GLU A 1 401 ? 21.550 -14.534 -18.929 1.00 79.56 401 GLU A CA 1
ATOM 3142 C C . GLU A 1 401 ? 20.669 -14.218 -17.716 1.00 79.56 401 GLU A C 1
ATOM 3144 O O . GLU A 1 401 ? 20.190 -15.135 -17.048 1.00 79.56 401 GLU A O 1
ATOM 3149 N N . ILE A 1 402 ? 20.351 -12.940 -17.473 1.00 79.56 402 ILE A N 1
ATOM 3150 C CA . ILE A 1 402 ? 19.381 -12.578 -16.430 1.00 79.56 402 ILE A CA 1
ATOM 3151 C C . ILE A 1 402 ? 18.009 -13.208 -16.723 1.00 79.56 402 ILE A C 1
ATOM 3153 O O . ILE A 1 402 ? 17.366 -13.747 -15.822 1.00 79.56 402 ILE A O 1
ATOM 3157 N N . GLY A 1 403 ? 17.557 -13.170 -17.981 1.00 82.75 403 GLY A N 1
ATOM 3158 C CA . GLY A 1 403 ? 16.304 -13.796 -18.410 1.00 82.75 403 GLY A CA 1
ATOM 3159 C C . GLY A 1 403 ? 16.266 -15.305 -18.148 1.00 82.75 403 GLY A C 1
ATOM 3160 O O . GLY A 1 403 ? 15.261 -15.815 -17.650 1.00 82.75 403 GLY A O 1
ATOM 3161 N N . ARG A 1 404 ? 17.370 -16.017 -18.405 1.00 77.25 404 ARG A N 1
ATOM 3162 C CA . ARG A 1 404 ? 17.506 -17.458 -18.130 1.00 77.25 404 ARG A CA 1
ATOM 3163 C C . ARG A 1 404 ? 17.369 -17.771 -16.640 1.00 77.25 404 ARG A C 1
ATOM 3165 O O . ARG A 1 404 ? 16.600 -18.665 -16.283 1.00 77.25 404 ARG A O 1
ATOM 3172 N N . GLU A 1 405 ? 18.043 -17.014 -15.774 1.00 73.94 405 GLU A N 1
ATOM 3173 C CA . GLU A 1 405 ? 17.928 -17.189 -14.317 1.00 73.94 405 GLU A CA 1
ATOM 3174 C C . GLU A 1 405 ? 16.508 -16.885 -13.821 1.00 73.94 405 GLU A C 1
ATOM 3176 O O . GLU A 1 405 ? 15.946 -17.655 -13.041 1.00 73.94 405 GLU A O 1
ATOM 3181 N N . LEU A 1 406 ? 15.881 -15.810 -14.314 1.00 77.44 406 LEU A N 1
ATOM 3182 C CA . LEU A 1 406 ? 14.494 -15.481 -13.975 1.00 77.44 406 LEU A CA 1
ATOM 3183 C C . LEU A 1 406 ? 13.530 -16.596 -14.398 1.00 77.44 406 LEU A C 1
ATOM 3185 O O . LEU A 1 406 ? 12.666 -16.993 -13.616 1.00 77.44 406 LEU A O 1
ATOM 3189 N N . ALA A 1 407 ? 13.678 -17.127 -15.615 1.00 75.88 407 ALA A N 1
ATOM 3190 C CA . ALA A 1 407 ? 12.847 -18.216 -16.122 1.00 75.88 407 ALA A CA 1
ATOM 3191 C C . ALA A 1 407 ? 13.004 -19.488 -15.291 1.00 75.88 407 ALA A C 1
ATOM 3193 O O . ALA A 1 407 ? 12.010 -20.137 -14.951 1.00 75.88 407 ALA A O 1
ATOM 3194 N N . TRP A 1 408 ? 14.239 -19.814 -14.914 1.00 68.75 408 TRP A N 1
ATOM 3195 C CA . TRP A 1 408 ? 14.521 -20.914 -14.005 1.00 68.75 408 TRP A CA 1
ATOM 3196 C C . TRP A 1 408 ? 13.815 -20.702 -12.662 1.00 68.75 408 TRP A C 1
ATOM 3198 O O . TRP A 1 408 ? 13.042 -21.556 -12.229 1.00 68.75 408 TRP A O 1
ATOM 3208 N N . THR A 1 409 ? 13.961 -19.530 -12.046 1.00 69.88 409 THR A N 1
ATOM 3209 C CA . THR A 1 409 ? 13.284 -19.212 -10.784 1.00 69.88 409 THR A CA 1
ATOM 3210 C C . THR A 1 409 ? 11.775 -19.327 -10.886 1.00 69.88 409 THR A C 1
ATOM 3212 O O . THR A 1 409 ? 11.170 -20.031 -10.087 1.00 69.88 409 THR A O 1
ATOM 3215 N N . ILE A 1 410 ? 11.150 -18.692 -11.875 1.00 71.44 410 ILE A N 1
ATOM 3216 C CA . ILE A 1 410 ? 9.691 -18.728 -12.040 1.00 71.44 410 ILE A CA 1
ATOM 3217 C C . ILE A 1 410 ? 9.196 -20.166 -12.235 1.00 71.44 410 ILE A C 1
ATOM 3219 O O . ILE A 1 410 ? 8.119 -20.524 -11.760 1.00 71.44 410 ILE A O 1
ATOM 3223 N N . THR A 1 411 ? 9.976 -21.006 -12.915 1.00 66.44 411 THR A N 1
ATOM 3224 C CA . THR A 1 411 ? 9.626 -22.412 -13.143 1.00 66.44 411 THR A CA 1
ATOM 3225 C C . THR A 1 411 ? 9.588 -23.207 -11.836 1.00 66.44 411 THR A C 1
ATOM 3227 O O . THR A 1 411 ? 8.666 -24.007 -11.640 1.00 66.44 411 THR A O 1
ATOM 3230 N N . TYR A 1 412 ? 10.543 -22.968 -10.931 1.00 56.28 412 TYR A N 1
ATOM 3231 C CA . TYR A 1 412 ? 10.746 -23.782 -9.725 1.00 56.28 412 TYR A CA 1
ATOM 3232 C C . TYR A 1 412 ? 10.211 -23.160 -8.421 1.00 56.28 412 TYR A C 1
ATOM 3234 O O . TYR A 1 412 ? 10.007 -23.882 -7.446 1.00 56.28 412 TYR A O 1
ATOM 3242 N N . SER A 1 413 ? 9.896 -21.864 -8.393 1.00 52.41 413 SER A N 1
ATOM 3243 C CA . SER A 1 413 ? 9.276 -21.171 -7.255 1.00 52.41 413 SER A CA 1
ATOM 3244 C C . SER A 1 413 ? 7.742 -21.248 -7.329 1.00 52.41 413 SER A C 1
ATOM 3246 O O . SER A 1 413 ? 7.097 -20.312 -7.796 1.00 52.41 413 SER A O 1
ATOM 3248 N N . ASN A 1 414 ? 7.145 -22.365 -6.888 1.00 45.81 414 ASN A N 1
ATOM 3249 C CA . ASN A 1 414 ? 5.689 -22.622 -6.981 1.00 45.81 414 ASN A CA 1
ATOM 3250 C C . ASN A 1 414 ? 4.957 -22.710 -5.625 1.00 45.81 414 ASN A C 1
ATOM 3252 O O . ASN A 1 414 ? 3.922 -23.362 -5.543 1.00 45.81 414 ASN A O 1
ATOM 3256 N N . PHE A 1 415 ? 5.472 -22.103 -4.553 1.00 47.66 415 PHE A N 1
ATOM 3257 C CA . PHE A 1 415 ? 5.001 -22.453 -3.206 1.00 47.66 415 PHE A CA 1
ATOM 3258 C C . PHE A 1 415 ? 3.966 -21.483 -2.606 1.00 47.66 415 PHE A C 1
ATOM 3260 O O . PHE A 1 415 ? 3.038 -21.962 -1.965 1.00 47.66 415 PHE A O 1
ATOM 3267 N N . ILE A 1 416 ? 4.073 -20.157 -2.810 1.00 52.12 416 ILE A N 1
ATOM 3268 C CA . ILE A 1 416 ? 3.158 -19.138 -2.236 1.00 52.12 416 ILE A CA 1
ATOM 3269 C C . ILE A 1 416 ? 3.153 -17.872 -3.125 1.00 52.12 416 ILE A C 1
ATOM 3271 O O . ILE A 1 416 ? 4.200 -17.494 -3.655 1.00 52.12 416 ILE A O 1
ATOM 3275 N N . VAL A 1 417 ? 2.000 -17.208 -3.299 1.00 63.75 417 VAL A N 1
ATOM 3276 C CA . VAL A 1 417 ? 1.926 -15.873 -3.931 1.00 63.75 417 VAL A CA 1
ATOM 3277 C C . VAL A 1 417 ? 2.648 -14.867 -3.032 1.00 63.75 417 VAL A C 1
ATOM 3279 O O . VAL A 1 417 ? 2.355 -14.790 -1.851 1.00 63.75 417 VAL A O 1
ATOM 3282 N N . HIS A 1 418 ? 3.601 -14.099 -3.555 1.00 71.69 418 HIS A N 1
ATOM 3283 C CA . HIS A 1 418 ? 4.402 -13.139 -2.779 1.00 71.69 418 HIS A CA 1
ATOM 3284 C C . HIS A 1 418 ? 4.893 -12.014 -3.699 1.00 71.69 418 HIS A C 1
ATOM 3286 O O . HIS A 1 418 ? 4.986 -12.222 -4.914 1.00 71.69 418 HIS A O 1
ATOM 3292 N N . ASN A 1 419 ? 5.226 -10.839 -3.154 1.00 74.88 419 ASN A N 1
ATOM 3293 C CA . ASN A 1 419 ? 5.638 -9.673 -3.952 1.00 74.88 419 ASN A CA 1
ATOM 3294 C C . ASN A 1 419 ? 6.787 -9.954 -4.944 1.00 74.88 419 ASN A C 1
ATOM 3296 O O . ASN A 1 419 ? 6.768 -9.488 -6.085 1.00 74.88 419 ASN A O 1
ATOM 3300 N N . ALA A 1 420 ? 7.740 -10.797 -4.534 1.00 76.06 420 ALA A N 1
ATOM 3301 C CA . ALA A 1 420 ? 8.848 -11.307 -5.343 1.00 76.06 420 ALA A CA 1
ATOM 3302 C C . ALA A 1 420 ? 8.404 -11.782 -6.727 1.00 76.06 420 ALA A C 1
ATOM 3304 O O . ALA A 1 420 ? 9.039 -11.514 -7.745 1.00 76.06 420 ALA A O 1
ATOM 3305 N N . TRP A 1 421 ? 7.291 -12.510 -6.740 1.00 76.50 421 TRP A N 1
ATOM 3306 C CA . TRP A 1 421 ? 6.823 -13.240 -7.897 1.00 76.50 421 TRP A CA 1
ATOM 3307 C C . TRP A 1 421 ? 6.268 -12.294 -8.954 1.00 76.50 421 TRP A C 1
ATOM 3309 O O . TRP A 1 421 ? 6.598 -12.439 -10.130 1.00 76.50 421 TRP A O 1
ATOM 3319 N N . GLY A 1 422 ? 5.517 -11.270 -8.529 1.00 85.44 422 GLY A N 1
ATOM 3320 C CA . GLY A 1 422 ? 5.090 -10.182 -9.412 1.00 85.44 422 GLY A CA 1
ATOM 3321 C C . GLY A 1 422 ? 6.283 -9.537 -10.110 1.00 85.44 422 GLY A C 1
ATOM 3322 O O . GLY A 1 422 ? 6.282 -9.382 -11.331 1.00 85.44 422 GLY A O 1
ATOM 3323 N N . ARG A 1 423 ? 7.367 -9.294 -9.371 1.00 87.81 423 ARG A N 1
ATOM 3324 C CA . ARG A 1 423 ? 8.584 -8.700 -9.930 1.00 87.81 423 ARG A CA 1
ATOM 3325 C C . ARG A 1 423 ? 9.369 -9.624 -10.854 1.00 87.81 423 ARG A C 1
ATOM 3327 O O . ARG A 1 423 ? 9.846 -9.153 -11.890 1.00 87.81 423 ARG A O 1
ATOM 3334 N N . TRP A 1 424 ? 9.493 -10.915 -10.539 1.00 84.56 424 TRP A N 1
ATOM 3335 C CA . TRP A 1 424 ? 10.149 -11.876 -11.435 1.00 84.56 424 TRP A CA 1
ATOM 3336 C C . TRP A 1 424 ? 9.376 -12.008 -12.746 1.00 84.56 424 TRP A C 1
ATOM 3338 O O . TRP A 1 424 ? 9.967 -11.884 -13.820 1.00 84.56 424 TRP A O 1
ATOM 3348 N N . LEU A 1 425 ? 8.053 -12.193 -12.661 1.00 88.81 425 LEU A N 1
ATOM 3349 C CA . LEU A 1 425 ? 7.181 -12.279 -13.831 1.00 88.81 425 LEU A CA 1
ATOM 3350 C C . LEU A 1 425 ? 7.223 -11.004 -14.667 1.00 88.81 425 LEU A C 1
ATOM 3352 O O . LEU A 1 425 ? 7.377 -11.085 -15.883 1.00 88.81 425 LEU A O 1
ATOM 3356 N N . GLY A 1 426 ? 7.127 -9.842 -14.016 1.00 92.94 426 GLY A N 1
ATOM 3357 C CA . GLY A 1 426 ? 7.248 -8.545 -14.668 1.00 92.94 426 GLY A CA 1
ATOM 3358 C C . GLY A 1 426 ? 8.581 -8.401 -15.399 1.00 92.94 426 GLY A C 1
ATOM 3359 O O . GLY A 1 426 ? 8.610 -8.102 -16.585 1.00 92.94 426 GLY A O 1
ATOM 3360 N N . SER A 1 427 ? 9.698 -8.725 -14.747 1.00 92.44 427 SER A N 1
ATOM 3361 C CA . SER A 1 427 ? 11.029 -8.635 -15.366 1.00 92.44 427 SER A CA 1
ATOM 3362 C C . SER A 1 427 ? 11.186 -9.568 -16.570 1.00 92.44 427 SER A C 1
ATOM 3364 O O . SER A 1 427 ? 11.630 -9.135 -17.633 1.00 92.44 427 SER A O 1
ATOM 3366 N N . LEU A 1 428 ? 10.808 -10.844 -16.436 1.00 91.88 428 LEU A N 1
ATOM 3367 C CA . LEU A 1 428 ? 10.960 -11.815 -17.520 1.00 91.88 428 LEU A CA 1
ATOM 3368 C C . LEU A 1 428 ? 9.997 -11.533 -18.678 1.00 91.88 428 LEU A C 1
ATOM 3370 O O . LEU A 1 428 ? 10.384 -11.608 -19.844 1.00 91.88 428 LEU A O 1
ATOM 3374 N N . GLY A 1 429 ? 8.756 -11.163 -18.365 1.00 95.62 429 GLY A N 1
ATOM 3375 C CA . GLY A 1 429 ? 7.776 -10.769 -19.365 1.00 95.62 429 GLY A CA 1
ATOM 3376 C C . GLY A 1 429 ? 8.204 -9.514 -20.112 1.00 95.62 429 GLY A C 1
ATOM 3377 O O . GLY A 1 429 ? 8.091 -9.455 -21.338 1.00 95.62 429 GLY A O 1
ATOM 3378 N N . PHE A 1 430 ? 8.769 -8.537 -19.404 1.00 95.81 430 PHE A N 1
ATOM 3379 C CA . PHE A 1 430 ? 9.360 -7.354 -20.010 1.00 95.81 430 PHE A CA 1
ATOM 3380 C C . PHE A 1 430 ? 10.474 -7.727 -20.993 1.00 95.81 430 PHE A C 1
ATOM 3382 O O . PHE A 1 430 ? 10.468 -7.236 -22.123 1.00 95.81 430 PHE A O 1
ATOM 3389 N N . VAL A 1 431 ? 11.396 -8.620 -20.608 1.00 93.75 431 VAL A N 1
ATOM 3390 C CA . VAL A 1 431 ? 12.469 -9.097 -21.498 1.00 93.75 431 VAL A CA 1
ATOM 3391 C C . VAL A 1 431 ? 11.883 -9.780 -22.729 1.00 93.75 431 VAL A C 1
ATOM 3393 O O . VAL A 1 431 ? 12.247 -9.412 -23.844 1.00 93.75 431 VAL A O 1
ATOM 3396 N N . ALA A 1 432 ? 10.929 -10.696 -22.552 1.00 95.75 432 ALA A N 1
ATOM 3397 C CA . ALA A 1 432 ? 10.272 -11.389 -23.658 1.00 95.75 432 ALA A CA 1
ATOM 3398 C C . ALA A 1 432 ? 9.553 -10.419 -24.620 1.00 95.75 432 ALA A C 1
ATOM 3400 O O . ALA A 1 432 ? 9.547 -10.621 -25.835 1.00 95.75 432 ALA A O 1
ATOM 3401 N N . SER A 1 433 ? 8.989 -9.326 -24.095 1.00 95.50 433 SER A N 1
ATOM 3402 C CA . SER A 1 433 ? 8.385 -8.257 -24.894 1.00 95.50 433 SER A CA 1
ATOM 3403 C C . SER A 1 433 ? 9.420 -7.365 -25.583 1.00 95.50 433 SER A C 1
ATOM 3405 O O . SER A 1 433 ? 9.190 -6.958 -26.720 1.00 95.50 433 SER A O 1
ATOM 3407 N N . CYS A 1 434 ? 10.548 -7.046 -24.949 1.00 93.44 434 CYS A N 1
ATOM 3408 C CA . CYS A 1 434 ? 11.548 -6.111 -25.484 1.00 93.44 434 CYS A CA 1
ATOM 3409 C C . CYS A 1 434 ? 12.527 -6.760 -26.470 1.00 93.44 434 CYS A C 1
ATOM 3411 O O . CYS A 1 434 ? 12.915 -6.124 -27.456 1.00 93.44 434 CYS A O 1
ATOM 3413 N N . TRP A 1 435 ? 12.868 -8.026 -26.238 1.00 93.19 435 TRP A N 1
ATOM 3414 C CA . TRP A 1 435 ? 13.939 -8.762 -26.908 1.00 93.19 435 TRP A CA 1
ATOM 3415 C C . TRP A 1 435 ? 13.413 -10.057 -27.543 1.00 93.19 435 TRP A C 1
ATOM 3417 O O . TRP A 1 435 ? 13.726 -11.151 -27.086 1.00 93.19 435 TRP A O 1
ATOM 3427 N N . PRO A 1 436 ? 12.611 -9.957 -28.616 1.00 92.69 436 PRO A N 1
ATOM 3428 C CA . PRO A 1 436 ? 11.912 -11.102 -29.197 1.00 92.69 436 PRO A CA 1
ATOM 3429 C C . PRO A 1 436 ? 12.861 -12.017 -29.984 1.00 92.69 436 PRO A C 1
ATOM 3431 O O . PRO A 1 436 ? 12.523 -13.159 -30.266 1.00 92.69 436 PRO A O 1
ATOM 3434 N N . ASP A 1 437 ? 14.024 -11.487 -30.376 1.00 92.69 437 ASP A N 1
ATOM 3435 C CA . ASP A 1 437 ? 15.052 -12.185 -31.141 1.00 92.69 437 ASP A CA 1
ATOM 3436 C C . ASP A 1 437 ? 15.953 -13.053 -30.257 1.00 92.69 437 ASP A C 1
ATOM 3438 O O . ASP A 1 437 ? 16.702 -13.865 -30.798 1.00 92.69 437 ASP A O 1
ATOM 3442 N N . ILE A 1 438 ? 15.882 -12.902 -28.924 1.00 90.69 438 ILE A N 1
ATOM 3443 C CA . ILE A 1 438 ? 16.520 -13.842 -27.998 1.00 90.69 438 ILE A CA 1
ATOM 3444 C C . ILE A 1 438 ? 15.843 -15.210 -28.183 1.00 90.69 438 ILE A C 1
ATOM 3446 O O . ILE A 1 438 ? 14.613 -15.276 -28.096 1.00 90.69 438 ILE A O 1
ATOM 3450 N N . PRO A 1 439 ? 16.602 -16.298 -28.416 1.00 88.44 439 PRO A N 1
ATOM 3451 C CA . PRO A 1 439 ? 16.036 -17.607 -28.740 1.00 88.44 439 PRO A CA 1
ATOM 3452 C C . PRO A 1 439 ? 15.001 -18.114 -27.729 1.00 88.44 439 PRO A C 1
ATOM 3454 O O . PRO A 1 439 ? 14.003 -18.711 -28.119 1.00 88.44 439 PRO A O 1
ATOM 3457 N N . GLU A 1 440 ? 15.216 -17.847 -26.443 1.00 89.19 440 GLU A N 1
ATOM 3458 C CA . GLU A 1 440 ? 14.361 -18.294 -25.343 1.00 89.19 440 GLU A CA 1
ATOM 3459 C C . GLU A 1 440 ? 13.120 -17.408 -25.107 1.00 89.19 440 GLU A C 1
ATOM 3461 O O . GLU A 1 440 ? 12.209 -17.800 -24.375 1.00 89.19 440 GLU A O 1
ATOM 3466 N N . ALA A 1 441 ? 13.042 -16.220 -25.719 1.00 91.31 441 ALA A N 1
ATOM 3467 C CA . ALA A 1 441 ? 11.965 -15.259 -25.468 1.00 91.31 441 ALA A CA 1
ATOM 3468 C C . ALA A 1 441 ? 10.538 -15.809 -25.710 1.00 91.31 441 ALA A C 1
ATOM 3470 O O . ALA A 1 441 ? 9.650 -15.489 -24.910 1.00 91.31 441 ALA A O 1
ATOM 3471 N N . PRO A 1 442 ? 10.263 -16.644 -26.739 1.00 91.19 442 PRO A N 1
ATOM 3472 C CA . PRO A 1 442 ? 8.947 -17.266 -26.916 1.00 91.19 442 PRO A CA 1
ATOM 3473 C C . PRO A 1 442 ? 8.539 -18.191 -25.757 1.00 91.19 442 PRO A C 1
ATOM 3475 O O . PRO A 1 442 ? 7.382 -18.167 -25.319 1.00 91.19 442 PRO A O 1
ATOM 3478 N N . ASP A 1 443 ? 9.486 -18.965 -25.223 1.00 88.19 443 ASP A N 1
ATOM 3479 C CA . ASP A 1 443 ? 9.251 -19.861 -24.088 1.00 88.19 443 ASP A CA 1
ATOM 3480 C C . ASP A 1 443 ? 9.034 -19.054 -22.809 1.00 88.19 443 ASP A C 1
ATOM 3482 O O . ASP A 1 443 ? 8.102 -19.321 -22.048 1.00 88.19 443 ASP A O 1
ATOM 3486 N N . TRP A 1 444 ? 9.825 -17.998 -22.609 1.00 93.00 444 TRP A N 1
ATOM 3487 C CA . TRP A 1 444 ? 9.659 -17.069 -21.493 1.00 93.00 444 TRP A CA 1
ATOM 3488 C C . TRP A 1 444 ? 8.299 -16.385 -21.508 1.00 93.00 444 TRP A C 1
ATOM 3490 O O . TRP A 1 444 ? 7.631 -16.356 -20.477 1.00 93.00 444 TRP A O 1
ATOM 3500 N N . LYS A 1 445 ? 7.850 -15.898 -22.673 1.00 95.00 445 LYS A N 1
ATOM 3501 C CA . LYS A 1 445 ? 6.507 -15.328 -22.852 1.00 95.00 445 LYS A CA 1
ATOM 3502 C C . LYS A 1 445 ? 5.428 -16.330 -22.445 1.00 95.00 445 LYS A C 1
ATOM 3504 O O . LYS A 1 445 ? 4.514 -15.983 -21.699 1.00 95.00 445 LYS A O 1
ATOM 3509 N N . THR A 1 446 ? 5.538 -17.568 -22.926 1.00 90.25 446 THR A N 1
ATOM 3510 C CA . THR A 1 446 ? 4.587 -18.643 -22.609 1.00 90.25 446 THR A CA 1
ATOM 3511 C C . THR A 1 446 ? 4.568 -18.938 -21.110 1.00 90.25 446 THR A C 1
ATOM 3513 O O . THR A 1 446 ? 3.491 -19.032 -20.518 1.00 90.25 446 THR A O 1
ATOM 3516 N N . LEU A 1 447 ? 5.745 -19.008 -20.481 1.00 84.56 447 LEU A N 1
ATOM 3517 C CA . LEU A 1 447 ? 5.894 -19.207 -19.045 1.00 84.56 447 LEU A CA 1
ATOM 3518 C C . LEU A 1 447 ? 5.200 -18.092 -18.254 1.00 84.56 447 LEU A C 1
ATOM 3520 O O . LEU A 1 447 ? 4.317 -18.390 -17.453 1.00 84.56 447 LEU A O 1
ATOM 3524 N N . VAL A 1 448 ? 5.547 -16.819 -18.480 1.00 91.44 448 VAL A N 1
ATOM 3525 C CA . VAL A 1 448 ? 5.004 -15.714 -17.670 1.00 91.44 448 VAL A CA 1
ATOM 3526 C C . VAL A 1 448 ? 3.509 -15.498 -17.885 1.00 91.44 448 VAL A C 1
ATOM 3528 O O . VAL A 1 448 ? 2.784 -15.243 -16.924 1.00 91.44 448 VAL A O 1
ATOM 3531 N N . GLU A 1 449 ? 3.004 -15.655 -19.112 1.00 91.00 449 GLU A N 1
ATOM 3532 C CA . GLU A 1 449 ? 1.570 -15.525 -19.374 1.00 91.00 449 GLU A CA 1
ATOM 3533 C C . GLU A 1 449 ? 0.776 -16.680 -18.757 1.00 91.00 449 GLU A C 1
ATOM 3535 O O . GLU A 1 449 ? -0.301 -16.450 -18.206 1.00 91.00 449 GLU A O 1
ATOM 3540 N N . GLY A 1 450 ? 1.330 -17.898 -18.763 1.00 84.75 450 GLY A N 1
ATOM 3541 C CA . GLY A 1 450 ? 0.753 -19.051 -18.066 1.00 84.75 450 GLY A CA 1
ATOM 3542 C C . GLY A 1 450 ? 0.713 -18.892 -16.541 1.00 84.75 450 GLY A C 1
ATOM 3543 O O . GLY A 1 450 ? -0.042 -19.591 -15.866 1.00 84.75 450 GLY A O 1
ATOM 3544 N N . ARG A 1 451 ? 1.492 -17.953 -15.991 1.00 84.19 451 ARG A N 1
ATOM 3545 C CA . ARG A 1 451 ? 1.565 -17.634 -14.560 1.00 84.19 451 ARG A CA 1
ATOM 3546 C C . ARG A 1 451 ? 0.676 -16.465 -14.124 1.00 84.19 451 ARG A C 1
ATOM 3548 O O . ARG A 1 451 ? 0.434 -16.325 -12.925 1.00 84.19 451 ARG A O 1
ATOM 3555 N N . LEU A 1 452 ? 0.104 -15.693 -15.053 1.00 85.50 452 LEU A N 1
ATOM 3556 C CA . LEU A 1 452 ? -0.806 -14.582 -14.732 1.00 85.50 452 LEU A CA 1
ATOM 3557 C C . LEU A 1 452 ? -1.967 -14.973 -13.793 1.00 85.50 452 LEU A C 1
ATOM 3559 O O . LEU A 1 452 ? -2.200 -14.223 -12.847 1.00 85.50 452 LEU A O 1
ATOM 3563 N N . PRO A 1 453 ? -2.649 -16.130 -13.943 1.00 81.44 453 PRO A N 1
ATOM 3564 C CA . PRO A 1 453 ? -3.731 -16.500 -13.027 1.00 81.44 453 PRO A CA 1
ATOM 3565 C C . PRO A 1 453 ? -3.306 -16.591 -11.554 1.00 81.44 453 PRO A C 1
ATOM 3567 O O . PRO A 1 453 ? -4.071 -16.208 -10.674 1.00 81.44 453 PRO A O 1
ATOM 3570 N N . PHE A 1 454 ? -2.087 -17.063 -11.270 1.00 77.31 454 PHE A N 1
ATOM 3571 C CA . PHE A 1 454 ? -1.575 -17.142 -9.897 1.00 77.31 454 PHE A CA 1
ATOM 3572 C C . PHE A 1 454 ? -1.172 -15.761 -9.373 1.00 77.31 454 PHE A C 1
ATOM 3574 O O . PHE A 1 454 ? -1.465 -15.448 -8.226 1.00 77.31 454 PHE A O 1
ATOM 3581 N N . LEU A 1 455 ? -0.602 -14.890 -10.213 1.00 83.06 455 LEU A N 1
ATOM 3582 C CA . LEU A 1 455 ? -0.276 -13.512 -9.822 1.00 83.06 455 LEU A CA 1
ATOM 3583 C C . LEU A 1 455 ? -1.556 -12.772 -9.427 1.00 83.06 455 LEU A C 1
ATOM 3585 O O . LEU A 1 455 ? -1.624 -12.135 -8.382 1.00 83.06 455 LEU A O 1
ATOM 3589 N N . TYR A 1 456 ? -2.591 -12.922 -10.250 1.00 85.50 456 TYR A N 1
ATOM 3590 C CA . TYR A 1 456 ? -3.884 -12.287 -10.042 1.00 85.50 456 TYR A CA 1
ATOM 3591 C C . TYR A 1 456 ? -4.611 -12.863 -8.829 1.00 85.50 456 TYR A C 1
ATOM 3593 O O . TYR A 1 456 ? -5.425 -12.166 -8.244 1.00 85.50 456 TYR A O 1
ATOM 3601 N N . SER A 1 457 ? -4.303 -14.091 -8.400 1.00 81.88 457 SER A N 1
ATOM 3602 C CA . SER A 1 457 ? -4.865 -14.644 -7.163 1.00 81.88 457 SER A CA 1
ATOM 3603 C C . SER A 1 457 ? -4.407 -13.914 -5.893 1.00 81.88 457 SER A C 1
ATOM 3605 O O . SER A 1 457 ? -5.079 -14.031 -4.877 1.00 81.88 457 SER A O 1
ATOM 3607 N N . GLY A 1 458 ? -3.324 -13.125 -5.961 1.00 84.38 458 GLY A N 1
ATOM 3608 C CA . GLY A 1 458 ? -2.878 -12.251 -4.869 1.00 84.38 458 GLY A CA 1
ATOM 3609 C C . GLY A 1 458 ? -3.504 -10.856 -4.858 1.00 84.38 458 GLY A C 1
ATOM 3610 O O . GLY A 1 458 ? -3.190 -10.070 -3.966 1.00 84.38 458 GLY A O 1
ATOM 3611 N N . ILE A 1 459 ? -4.339 -10.525 -5.848 1.00 92.00 459 ILE A N 1
ATOM 3612 C CA . ILE A 1 459 ? -5.083 -9.264 -5.897 1.00 92.00 459 ILE A CA 1
ATOM 3613 C C . ILE A 1 459 ? -6.453 -9.522 -5.269 1.00 92.00 459 ILE A C 1
ATOM 3615 O O . ILE A 1 459 ? -7.181 -10.396 -5.722 1.00 92.00 459 ILE A O 1
ATOM 3619 N N . ASP A 1 460 ? -6.844 -8.781 -4.248 1.00 92.38 460 ASP A N 1
ATOM 3620 C CA . ASP A 1 460 ? -8.187 -8.859 -3.677 1.00 92.38 460 ASP A CA 1
ATOM 3621 C C . ASP A 1 460 ? -9.227 -8.333 -4.684 1.00 92.38 460 ASP A C 1
ATOM 3623 O O . ASP A 1 460 ? -8.910 -7.518 -5.556 1.00 92.38 460 ASP A O 1
ATOM 3627 N N . LYS A 1 461 ? -10.503 -8.727 -4.584 1.00 91.50 461 LYS A N 1
ATOM 3628 C CA . LYS A 1 461 ? -11.546 -8.207 -5.498 1.00 91.50 461 LYS A CA 1
ATOM 3629 C C . LYS A 1 461 ? -11.809 -6.708 -5.355 1.00 91.50 461 LYS A C 1
ATOM 3631 O O . LYS A 1 461 ? -12.424 -6.112 -6.234 1.00 91.50 461 LYS A O 1
ATOM 3636 N N . ASP A 1 462 ? -11.366 -6.088 -4.270 1.00 95.19 462 ASP A N 1
ATOM 3637 C CA . ASP A 1 462 ? -11.389 -4.634 -4.093 1.00 95.19 462 ASP A CA 1
ATOM 3638 C C . ASP A 1 462 ? -10.077 -3.948 -4.533 1.00 95.19 462 ASP A C 1
ATOM 3640 O O . ASP A 1 462 ? -10.013 -2.712 -4.554 1.00 95.19 462 ASP A O 1
ATOM 3644 N N . GLY A 1 463 ? -9.090 -4.741 -4.973 1.00 96.12 463 GLY A N 1
ATOM 3645 C CA . GLY A 1 463 ? -7.837 -4.329 -5.600 1.00 96.12 463 GLY A CA 1
ATOM 3646 C C . GLY A 1 463 ? -6.601 -4.413 -4.702 1.00 96.12 463 GLY A C 1
ATOM 3647 O O . GLY A 1 463 ? -5.498 -4.194 -5.198 1.00 96.12 463 GLY A O 1
ATOM 3648 N N . GLY A 1 464 ? -6.758 -4.722 -3.411 1.00 95.50 464 GLY A N 1
ATOM 3649 C CA . GLY A 1 464 ? -5.644 -4.830 -2.466 1.00 95.50 464 GLY A CA 1
ATOM 3650 C C . GLY A 1 464 ? -4.645 -5.916 -2.852 1.00 95.50 464 GLY A C 1
ATOM 3651 O O . GLY A 1 464 ? -4.981 -6.872 -3.539 1.00 95.50 464 GLY A O 1
ATOM 3652 N N . TRP A 1 465 ? -3.388 -5.769 -2.432 1.00 94.19 465 TRP A N 1
ATOM 3653 C CA . TRP A 1 465 ? -2.423 -6.867 -2.549 1.00 94.19 465 TRP A CA 1
ATOM 3654 C C . TRP A 1 465 ? -2.469 -7.695 -1.269 1.00 94.19 465 TRP A C 1
ATOM 3656 O O . TRP A 1 465 ? -2.524 -7.113 -0.185 1.00 94.19 465 TRP A O 1
ATOM 3666 N N . TRP A 1 466 ? -2.409 -9.023 -1.380 1.00 84.94 466 TRP A N 1
ATOM 3667 C CA . TRP A 1 466 ? -2.678 -9.944 -0.269 1.00 84.94 466 TRP A CA 1
ATOM 3668 C C . TRP A 1 466 ? -1.822 -9.709 0.991 1.00 84.94 466 TRP A C 1
ATOM 3670 O O . TRP A 1 466 ? -2.287 -9.964 2.098 1.00 84.94 466 TRP A O 1
ATOM 3680 N N . GLU A 1 467 ? -0.604 -9.170 0.853 1.00 86.56 467 GLU A N 1
ATOM 3681 C CA . GLU A 1 467 ? 0.296 -8.859 1.983 1.00 86.56 467 GLU A CA 1
ATOM 3682 C C . GLU A 1 467 ? -0.198 -7.688 2.840 1.00 86.56 467 GLU A C 1
ATOM 3684 O O . GLU A 1 467 ? 0.329 -7.443 3.921 1.00 86.56 467 GLU A O 1
ATOM 3689 N N . LYS A 1 468 ? -1.208 -6.953 2.359 1.00 90.38 468 LYS A N 1
ATOM 3690 C CA . LYS A 1 468 ? -1.831 -5.802 3.025 1.00 90.38 468 LYS A CA 1
ATOM 3691 C C . LYS A 1 468 ? -0.827 -4.692 3.394 1.00 90.38 468 LYS A C 1
ATOM 3693 O O . LYS A 1 468 ? -1.083 -3.886 4.287 1.00 90.38 468 LYS A O 1
ATOM 3698 N N . THR A 1 469 ? 0.315 -4.637 2.712 1.00 90.88 469 THR A N 1
ATOM 3699 C CA . THR A 1 469 ? 1.365 -3.627 2.898 1.00 90.88 469 THR A CA 1
ATOM 3700 C C . THR A 1 469 ? 1.386 -2.685 1.704 1.00 90.88 469 THR A C 1
ATOM 3702 O O . THR A 1 469 ? 1.495 -3.137 0.566 1.00 90.88 469 THR A O 1
ATOM 3705 N N . ILE A 1 470 ? 1.343 -1.373 1.940 1.00 91.06 470 ILE A N 1
ATOM 3706 C CA . ILE A 1 470 ? 1.267 -0.369 0.865 1.00 91.06 470 ILE A CA 1
ATOM 3707 C C . ILE A 1 470 ? 2.553 -0.349 0.035 1.00 91.06 470 ILE A C 1
ATOM 3709 O O . ILE A 1 470 ? 2.499 -0.333 -1.195 1.00 91.06 470 ILE A O 1
ATOM 3713 N N . ALA A 1 471 ? 3.710 -0.419 0.700 1.00 85.50 471 ALA A N 1
ATOM 3714 C CA . ALA A 1 471 ? 4.998 -0.496 0.019 1.00 85.50 471 ALA A CA 1
ATOM 3715 C C . ALA A 1 471 ? 5.081 -1.745 -0.878 1.00 85.50 471 ALA A C 1
ATOM 3717 O O . ALA A 1 471 ? 5.404 -1.630 -2.060 1.00 85.50 471 ALA A O 1
ATOM 3718 N N . TYR A 1 472 ? 4.710 -2.924 -0.358 1.00 89.25 472 TYR A N 1
ATOM 3719 C CA . TYR A 1 472 ? 4.745 -4.160 -1.146 1.00 89.25 472 TYR A CA 1
ATOM 3720 C C . TYR A 1 472 ? 3.655 -4.252 -2.213 1.00 89.25 472 TYR A C 1
ATOM 3722 O O . TYR A 1 472 ? 3.858 -4.903 -3.234 1.00 89.25 472 TYR A O 1
ATOM 3730 N N . HIS A 1 473 ? 2.537 -3.555 -2.037 1.00 94.12 473 HIS A N 1
ATOM 3731 C CA . HIS A 1 473 ? 1.516 -3.421 -3.065 1.00 94.12 473 HIS A CA 1
ATOM 3732 C C . HIS A 1 473 ? 2.090 -2.748 -4.323 1.00 94.12 473 HIS A C 1
ATOM 3734 O O . HIS A 1 473 ? 2.009 -3.316 -5.413 1.00 94.12 473 HIS A O 1
ATOM 3740 N N . ILE A 1 474 ? 2.745 -1.590 -4.170 1.00 91.69 474 ILE A N 1
ATOM 3741 C CA . ILE A 1 474 ? 3.400 -0.880 -5.284 1.00 91.69 474 ILE A CA 1
ATOM 3742 C C . ILE A 1 474 ? 4.584 -1.687 -5.821 1.00 91.69 474 ILE A C 1
ATOM 3744 O O . ILE A 1 474 ? 4.713 -1.876 -7.030 1.00 91.69 474 ILE A O 1
ATOM 3748 N N . PHE A 1 475 ? 5.412 -2.219 -4.922 1.00 87.69 475 PHE A N 1
ATOM 3749 C CA . PHE A 1 475 ? 6.569 -3.046 -5.266 1.00 87.69 475 PHE A CA 1
ATOM 3750 C C . PHE A 1 475 ? 6.195 -4.298 -6.069 1.00 87.69 475 PHE A C 1
ATOM 3752 O O . PHE A 1 475 ? 7.012 -4.793 -6.831 1.00 87.69 475 PHE A O 1
ATOM 3759 N N . THR A 1 476 ? 4.983 -4.832 -5.909 1.00 89.69 476 THR A N 1
ATOM 3760 C CA . THR A 1 476 ? 4.537 -6.012 -6.659 1.00 89.69 476 THR A CA 1
ATOM 3761 C C . THR A 1 476 ? 4.193 -5.668 -8.102 1.00 89.69 476 THR A C 1
ATOM 3763 O O . THR A 1 476 ? 4.594 -6.398 -9.012 1.00 89.69 476 THR A O 1
ATOM 3766 N N . PHE A 1 477 ? 3.426 -4.596 -8.331 1.00 93.44 477 PHE A N 1
ATOM 3767 C CA . PHE A 1 477 ? 2.943 -4.289 -9.678 1.00 93.44 477 PHE A CA 1
ATOM 3768 C C . PHE A 1 477 ? 3.933 -3.477 -10.514 1.00 93.44 477 PHE A C 1
ATOM 3770 O O . PHE A 1 477 ? 3.754 -3.428 -11.726 1.00 93.44 477 PHE A O 1
ATOM 3777 N N . ASP A 1 478 ? 4.959 -2.853 -9.926 1.00 90.62 478 ASP A N 1
ATOM 3778 C CA . ASP A 1 478 ? 5.838 -1.919 -10.640 1.00 90.62 478 ASP A CA 1
ATOM 3779 C C . ASP A 1 478 ? 6.491 -2.515 -11.901 1.00 90.62 478 ASP A C 1
ATOM 3781 O O . ASP A 1 478 ? 6.417 -1.921 -12.972 1.00 90.62 478 ASP A O 1
ATOM 3785 N N . LEU A 1 479 ? 7.071 -3.714 -11.817 1.00 91.88 479 LEU A N 1
ATOM 3786 C CA . LEU A 1 479 ? 7.692 -4.389 -12.961 1.00 91.88 479 LEU A CA 1
ATOM 3787 C C . LEU A 1 479 ? 6.666 -5.115 -13.839 1.00 91.88 479 LEU A C 1
ATOM 3789 O O . LEU A 1 479 ? 6.930 -5.369 -15.014 1.00 91.88 479 LEU A O 1
ATOM 3793 N N . VAL A 1 480 ? 5.493 -5.447 -13.294 1.00 95.00 480 VAL A N 1
ATOM 3794 C CA . VAL A 1 480 ? 4.379 -5.999 -14.080 1.00 95.00 480 VAL A CA 1
ATOM 3795 C C . VAL A 1 480 ? 3.804 -4.918 -14.997 1.00 95.00 480 VAL A C 1
ATOM 3797 O O . VAL A 1 480 ? 3.519 -5.184 -16.162 1.00 95.00 480 VAL A O 1
ATOM 3800 N N . GLU A 1 481 ? 3.693 -3.687 -14.502 1.00 95.00 481 GLU A N 1
ATOM 3801 C CA . GLU A 1 481 ? 3.295 -2.513 -15.276 1.00 95.00 481 GLU A CA 1
ATOM 3802 C C . GLU A 1 481 ? 4.282 -2.220 -16.408 1.00 95.00 481 GLU A C 1
ATOM 3804 O O . GLU A 1 481 ? 3.846 -2.059 -17.547 1.00 95.00 481 GLU A O 1
ATOM 3809 N N . GLU A 1 482 ? 5.590 -2.239 -16.133 1.00 92.94 482 GLU A N 1
ATOM 3810 C CA . GLU A 1 482 ? 6.634 -2.092 -17.162 1.00 92.94 482 GLU A CA 1
ATOM 3811 C C . GLU A 1 482 ? 6.504 -3.171 -18.251 1.00 92.94 482 GLU A C 1
ATOM 3813 O O . GLU A 1 482 ? 6.575 -2.874 -19.447 1.00 92.94 482 GLU A O 1
ATOM 3818 N N . TRP A 1 483 ? 6.258 -4.432 -17.870 1.00 95.31 483 TRP A N 1
ATOM 3819 C CA . TRP A 1 483 ? 5.992 -5.504 -18.833 1.00 95.31 483 TRP A CA 1
ATOM 3820 C C . TRP A 1 483 ? 4.756 -5.222 -19.686 1.00 95.31 483 TRP A C 1
ATOM 3822 O O . TRP A 1 483 ? 4.808 -5.353 -20.913 1.00 95.31 483 TRP A O 1
ATOM 3832 N N . PHE A 1 484 ? 3.646 -4.847 -19.056 1.00 96.31 484 PHE A N 1
ATOM 3833 C CA . PHE A 1 484 ? 2.382 -4.621 -19.748 1.00 96.31 484 PHE A CA 1
ATOM 3834 C C . PHE A 1 484 ? 2.484 -3.431 -20.706 1.00 96.31 484 PHE A C 1
ATOM 3836 O O . PHE A 1 484 ? 1.997 -3.506 -21.837 1.00 96.31 484 PHE A O 1
ATOM 3843 N N . ASP A 1 485 ? 3.177 -2.365 -20.305 1.00 92.19 485 ASP A N 1
ATOM 3844 C CA . ASP A 1 485 ? 3.437 -1.218 -21.166 1.00 92.19 485 ASP A CA 1
ATOM 3845 C C . ASP A 1 485 ? 4.372 -1.575 -22.333 1.00 92.19 485 ASP A C 1
ATOM 3847 O O . ASP A 1 485 ? 4.073 -1.231 -23.479 1.00 92.19 485 ASP A O 1
ATOM 3851 N N . ALA A 1 486 ? 5.438 -2.349 -22.094 1.00 93.69 486 ALA A N 1
ATOM 3852 C CA . ALA A 1 486 ? 6.320 -2.840 -23.155 1.00 93.69 486 ALA A CA 1
ATOM 3853 C C . ALA A 1 486 ? 5.583 -3.754 -24.150 1.00 93.69 486 ALA A C 1
ATOM 3855 O O . ALA A 1 486 ? 5.756 -3.619 -25.363 1.00 93.69 486 ALA A O 1
ATOM 3856 N N . ALA A 1 487 ? 4.724 -4.658 -23.668 1.00 95.44 487 ALA A N 1
ATOM 3857 C CA . ALA A 1 487 ? 3.886 -5.505 -24.517 1.00 95.44 487 ALA A CA 1
ATOM 3858 C C . ALA A 1 487 ? 2.945 -4.659 -25.393 1.00 95.44 487 ALA A C 1
ATOM 3860 O O . ALA A 1 487 ? 2.830 -4.892 -26.599 1.00 95.44 487 ALA A O 1
ATOM 3861 N N . ARG A 1 488 ? 2.337 -3.618 -24.819 1.00 92.94 488 ARG A N 1
ATOM 3862 C CA . ARG A 1 488 ? 1.459 -2.701 -25.549 1.00 92.94 488 ARG A CA 1
ATOM 3863 C C . ARG A 1 488 ? 2.222 -1.903 -26.607 1.00 92.94 488 ARG A C 1
ATOM 3865 O O . ARG A 1 488 ? 1.836 -1.928 -27.772 1.00 92.94 488 ARG A O 1
ATOM 3872 N N . LYS A 1 489 ? 3.316 -1.237 -26.227 1.00 89.31 489 LYS A N 1
ATOM 3873 C CA . LYS A 1 489 ? 4.106 -0.358 -27.110 1.00 89.31 489 LYS A CA 1
ATOM 3874 C C . LYS A 1 489 ? 4.832 -1.114 -28.219 1.00 89.31 489 LYS A C 1
ATOM 3876 O O . LYS A 1 489 ? 4.853 -0.659 -29.357 1.00 89.31 489 LYS A O 1
ATOM 3881 N N . LEU A 1 490 ? 5.442 -2.254 -27.893 1.00 91.81 490 LEU A N 1
ATOM 3882 C CA . LEU A 1 490 ? 6.351 -2.961 -28.803 1.00 91.81 490 LEU A CA 1
ATOM 3883 C C . LEU A 1 490 ? 5.683 -4.113 -29.554 1.00 91.81 490 LEU A C 1
ATOM 3885 O O . LEU A 1 490 ? 6.207 -4.553 -30.579 1.00 91.81 490 LEU A O 1
ATOM 3889 N N . ARG A 1 491 ? 4.561 -4.635 -2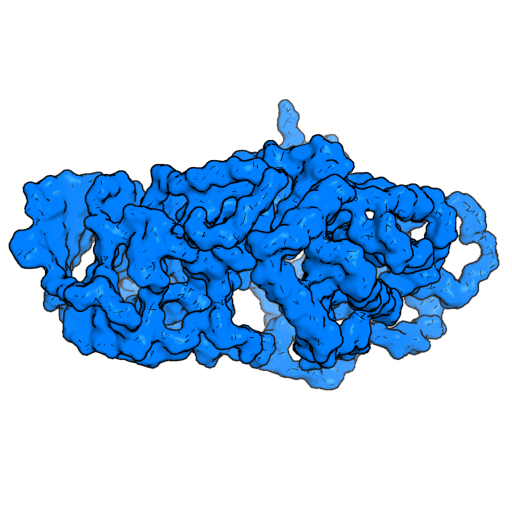9.040 1.00 92.44 491 ARG A N 1
ATOM 3890 C CA . ARG A 1 491 ? 3.861 -5.799 -29.609 1.00 92.44 491 ARG A CA 1
ATOM 3891 C C . ARG A 1 491 ? 2.402 -5.533 -29.960 1.00 92.44 491 ARG A C 1
ATOM 3893 O O . ARG A 1 491 ? 1.784 -6.404 -30.560 1.00 92.44 491 ARG A O 1
ATOM 3900 N N . GLY A 1 492 ? 1.847 -4.375 -29.597 1.00 93.19 492 GLY A N 1
ATOM 3901 C CA . GLY A 1 492 ? 0.423 -4.089 -29.785 1.00 93.19 492 GLY A CA 1
ATOM 3902 C C . GLY A 1 492 ? -0.491 -4.984 -28.940 1.00 93.19 492 GLY A C 1
ATOM 3903 O O . GLY A 1 492 ? -1.658 -5.152 -29.280 1.00 93.19 492 GLY A O 1
ATOM 3904 N N . VAL A 1 493 ? 0.032 -5.588 -27.866 1.00 94.56 493 VAL A N 1
ATOM 3905 C CA . VAL A 1 493 ? -0.721 -6.494 -26.989 1.00 94.56 493 VAL A CA 1
ATOM 3906 C C . VAL A 1 493 ? -1.146 -5.742 -25.735 1.00 94.56 493 VAL A C 1
ATOM 3908 O O . VAL A 1 493 ? -0.303 -5.345 -24.935 1.00 94.56 493 VAL A O 1
ATOM 3911 N N . ASP A 1 494 ? -2.453 -5.579 -25.537 1.00 94.44 494 ASP A N 1
ATOM 3912 C CA . ASP A 1 494 ? -2.989 -4.993 -24.309 1.00 94.44 494 ASP A CA 1
ATOM 3913 C C . ASP A 1 494 ? -3.130 -6.057 -23.211 1.00 94.44 494 ASP A C 1
ATOM 3915 O O . ASP A 1 494 ? -4.066 -6.859 -23.199 1.00 94.44 494 ASP A O 1
ATOM 3919 N N . LEU A 1 495 ? -2.162 -6.081 -22.293 1.00 96.06 495 LEU A N 1
ATOM 3920 C CA . LEU A 1 495 ? -2.208 -6.940 -21.112 1.00 96.06 495 LEU A CA 1
ATOM 3921 C C . LEU A 1 495 ? -2.991 -6.310 -19.949 1.00 96.06 495 LEU A C 1
ATOM 3923 O O . LEU A 1 495 ? -3.485 -7.055 -19.106 1.00 96.06 495 LEU A O 1
ATOM 3927 N N . PHE A 1 496 ? -3.168 -4.981 -19.910 1.00 94.81 496 PHE A N 1
ATOM 3928 C CA . PHE A 1 496 ? -3.927 -4.313 -18.841 1.00 94.81 496 PHE A CA 1
ATOM 3929 C C . PHE A 1 496 ? -5.412 -4.685 -18.879 1.00 94.81 496 PHE A C 1
ATOM 3931 O O . PHE A 1 496 ? -6.043 -4.786 -17.830 1.00 94.81 496 PHE A O 1
ATOM 3938 N N . GLY A 1 497 ? -5.952 -4.929 -20.076 1.00 92.94 497 GLY A N 1
ATOM 3939 C CA . GLY A 1 497 ? -7.321 -5.406 -20.268 1.00 92.94 497 GLY A CA 1
ATOM 3940 C C . GLY A 1 497 ? -7.554 -6.879 -19.907 1.00 92.94 497 GLY A C 1
ATOM 3941 O O . GLY A 1 497 ? -8.696 -7.333 -19.977 1.00 92.94 497 GLY A O 1
ATOM 3942 N N . ARG A 1 498 ? -6.517 -7.653 -19.541 1.00 93.12 498 ARG A N 1
ATOM 3943 C CA . ARG A 1 498 ? -6.699 -9.056 -19.136 1.00 93.12 498 ARG A CA 1
ATOM 3944 C C . ARG A 1 498 ? -7.342 -9.139 -17.757 1.00 93.12 498 ARG A C 1
ATOM 3946 O O . ARG A 1 498 ? -6.907 -8.489 -16.811 1.00 93.12 498 ARG A O 1
ATOM 3953 N N . GLU A 1 499 ? -8.341 -10.006 -17.649 1.00 92.12 499 GLU A N 1
ATOM 3954 C CA . GLU A 1 499 ? -9.066 -10.269 -16.412 1.00 92.12 499 GLU A CA 1
ATOM 3955 C C . GLU A 1 499 ? -9.006 -11.754 -16.053 1.00 92.12 499 GLU A C 1
ATOM 3957 O O . GLU A 1 499 ? -9.199 -12.622 -16.907 1.00 92.12 499 GLU A O 1
ATOM 3962 N N . PHE A 1 500 ? -8.778 -12.044 -14.771 1.00 87.19 500 PHE A N 1
ATOM 3963 C CA . PHE A 1 500 ? -8.844 -13.394 -14.220 1.00 87.19 500 PHE A CA 1
ATOM 3964 C C . PHE A 1 500 ? -9.698 -13.393 -12.953 1.00 87.19 500 PHE A C 1
ATOM 3966 O O . PHE A 1 500 ? -9.342 -12.767 -11.960 1.00 87.19 500 PHE A O 1
ATOM 3973 N N . ASN A 1 501 ? -10.824 -14.113 -12.973 1.00 85.00 501 ASN A N 1
ATOM 3974 C CA . ASN A 1 501 ? -11.753 -14.219 -11.840 1.00 85.00 501 ASN A CA 1
ATOM 3975 C C . ASN A 1 501 ? -12.184 -12.852 -11.268 1.00 85.00 501 ASN A C 1
ATOM 3977 O O . ASN A 1 501 ? -12.166 -12.667 -10.049 1.00 85.00 501 ASN A O 1
ATOM 3981 N N . GLY A 1 502 ? -12.535 -11.896 -12.137 1.00 85.31 502 GLY A N 1
ATOM 3982 C CA . GLY A 1 502 ? -12.950 -10.549 -11.731 1.00 85.31 502 GLY A CA 1
ATOM 3983 C C . GLY A 1 502 ? -11.808 -9.630 -11.295 1.00 85.31 502 GLY A C 1
ATOM 3984 O O . GLY A 1 502 ? -12.075 -8.585 -10.712 1.00 85.31 502 GLY A O 1
ATOM 3985 N N . ARG A 1 503 ? -10.548 -10.019 -11.528 1.00 91.56 503 ARG A N 1
ATOM 3986 C CA . ARG A 1 503 ? -9.359 -9.268 -11.105 1.00 91.56 503 ARG A CA 1
ATOM 3987 C C . ARG A 1 503 ? -8.572 -8.776 -12.303 1.00 91.56 503 ARG A C 1
ATOM 3989 O O . ARG A 1 503 ? -8.398 -9.515 -13.272 1.00 91.56 503 ARG A O 1
ATOM 3996 N N . ARG A 1 504 ? -8.062 -7.552 -12.201 1.00 94.56 504 ARG A N 1
ATOM 3997 C CA . ARG A 1 504 ? -7.237 -6.877 -13.205 1.00 94.56 504 ARG A CA 1
ATOM 3998 C C . ARG A 1 504 ? -6.120 -6.095 -12.534 1.00 94.56 504 ARG A C 1
ATOM 4000 O O . ARG A 1 504 ? -6.275 -5.647 -11.400 1.00 94.56 504 ARG A O 1
ATOM 4007 N N . LEU A 1 505 ? -5.017 -5.881 -13.248 1.00 94.94 505 LEU A N 1
ATOM 4008 C CA . LEU A 1 505 ? -3.888 -5.120 -12.707 1.00 94.94 505 LEU A CA 1
ATOM 4009 C C . LEU A 1 505 ? -4.291 -3.680 -12.332 1.00 94.94 505 LEU A C 1
ATOM 4011 O O . LEU A 1 505 ? -3.851 -3.167 -11.309 1.00 94.94 505 LEU A O 1
ATOM 4015 N N . ASP A 1 506 ? -5.166 -3.032 -13.112 1.00 94.81 506 ASP A N 1
ATOM 4016 C CA . ASP A 1 506 ? -5.629 -1.657 -12.856 1.00 94.81 506 ASP A CA 1
ATOM 4017 C C . ASP A 1 506 ? -6.416 -1.486 -11.549 1.00 94.81 506 ASP A C 1
ATOM 4019 O O . ASP A 1 506 ? -6.494 -0.371 -11.026 1.00 94.81 506 ASP A O 1
ATOM 4023 N N . MET A 1 507 ? -6.936 -2.576 -10.982 1.00 96.56 507 MET A N 1
ATOM 4024 C CA . MET A 1 507 ? -7.582 -2.569 -9.670 1.00 96.56 507 MET A CA 1
ATOM 4025 C C . MET A 1 507 ? -6.589 -2.283 -8.541 1.00 96.56 507 MET A C 1
ATOM 4027 O O . MET A 1 507 ? -6.980 -1.683 -7.545 1.00 96.56 507 MET A O 1
ATOM 4031 N N . MET A 1 508 ? -5.307 -2.622 -8.708 1.00 97.00 508 MET A N 1
ATOM 4032 C CA . MET A 1 508 ? -4.269 -2.271 -7.733 1.00 97.00 508 MET A CA 1
ATOM 4033 C C . MET A 1 508 ? -4.092 -0.747 -7.650 1.00 97.00 508 MET A C 1
ATOM 4035 O O . MET A 1 508 ? -4.115 -0.155 -6.573 1.00 97.00 508 MET A O 1
ATOM 4039 N N . LEU A 1 509 ? -4.066 -0.065 -8.799 1.00 95.25 509 LEU A N 1
ATOM 4040 C CA . LEU A 1 509 ? -4.043 1.400 -8.830 1.00 95.25 509 LEU A CA 1
ATOM 4041 C C . LEU A 1 509 ? -5.330 2.015 -8.251 1.00 95.25 509 LEU A C 1
ATOM 4043 O O . LEU A 1 509 ? -5.282 3.042 -7.575 1.00 95.25 509 LEU A O 1
ATOM 4047 N N . ASP A 1 510 ? -6.481 1.392 -8.507 1.00 95.50 510 ASP A N 1
ATOM 4048 C CA . ASP A 1 510 ? -7.766 1.811 -7.944 1.00 95.50 510 ASP A CA 1
ATOM 4049 C C . ASP A 1 510 ? -7.799 1.707 -6.411 1.00 95.50 510 ASP A C 1
ATOM 4051 O O . ASP A 1 510 ? -8.300 2.605 -5.733 1.00 95.50 510 ASP A O 1
ATOM 4055 N N . TRP A 1 511 ? -7.205 0.652 -5.858 1.00 97.00 511 TRP A N 1
ATOM 4056 C CA . TRP A 1 511 ? -7.079 0.455 -4.419 1.00 97.00 511 TRP A CA 1
ATOM 4057 C C . TRP A 1 511 ? -6.254 1.556 -3.745 1.00 97.00 511 TRP A C 1
ATOM 4059 O O . TRP A 1 511 ? -6.666 2.078 -2.708 1.00 97.00 511 TRP A O 1
ATOM 4069 N N . LEU A 1 512 ? -5.153 1.994 -4.370 1.00 95.81 512 LEU A N 1
ATOM 4070 C CA . LEU A 1 512 ? -4.368 3.130 -3.871 1.00 95.81 512 LEU A CA 1
ATOM 4071 C C . LEU A 1 512 ? -5.202 4.415 -3.785 1.00 95.81 512 LEU A C 1
ATOM 4073 O O . LEU A 1 512 ? -5.094 5.130 -2.794 1.00 95.81 512 LEU A O 1
ATOM 4077 N N . VAL A 1 513 ? -6.068 4.697 -4.771 1.00 94.94 513 VAL A N 1
ATOM 4078 C CA . VAL A 1 513 ? -7.006 5.837 -4.692 1.00 94.94 513 VAL A CA 1
ATOM 4079 C C . VAL A 1 513 ? -7.944 5.654 -3.506 1.00 94.94 513 VAL A C 1
ATOM 4081 O O . VAL A 1 513 ? -8.100 6.562 -2.698 1.00 94.94 513 VAL A O 1
ATOM 4084 N N . LYS A 1 514 ? -8.556 4.476 -3.382 1.00 96.31 514 LYS A N 1
ATOM 4085 C CA . LYS A 1 514 ? -9.542 4.165 -2.344 1.00 96.31 514 LYS A CA 1
ATOM 4086 C C . LYS A 1 514 ? -9.001 4.355 -0.924 1.00 96.31 514 LYS A C 1
ATOM 4088 O O . LYS A 1 514 ? -9.690 4.966 -0.104 1.00 96.31 514 LYS A O 1
ATOM 4093 N N . ILE A 1 515 ? -7.779 3.897 -0.654 1.00 95.44 515 ILE A N 1
ATOM 4094 C CA . ILE A 1 515 ? -7.161 3.940 0.680 1.00 95.44 515 ILE A CA 1
ATOM 4095 C C . ILE A 1 515 ? -6.333 5.211 0.947 1.00 95.44 515 ILE A C 1
ATOM 4097 O O . ILE A 1 515 ? -5.915 5.437 2.076 1.00 95.44 515 ILE A O 1
ATOM 4101 N N . ALA A 1 516 ? -6.085 6.066 -0.050 1.00 94.44 516 ALA A N 1
ATOM 4102 C CA . ALA A 1 516 ? -5.275 7.266 0.155 1.00 94.44 516 ALA A CA 1
ATOM 4103 C C . ALA A 1 516 ? -5.948 8.267 1.114 1.00 94.44 516 ALA A C 1
ATOM 4105 O O . ALA A 1 516 ? -7.097 8.674 0.877 1.00 94.44 516 ALA A O 1
ATOM 4106 N N . PRO A 1 517 ? -5.247 8.735 2.161 1.00 94.81 517 PRO A N 1
ATOM 4107 C CA . PRO A 1 517 ? -5.660 9.924 2.886 1.00 94.81 517 PRO A CA 1
ATOM 4108 C C . PRO A 1 517 ? -5.609 11.167 1.983 1.00 94.81 517 PRO A C 1
ATOM 4110 O O . PRO A 1 517 ? -4.792 11.226 1.053 1.00 94.81 517 PRO A O 1
ATOM 4113 N N . PRO A 1 518 ? -6.438 12.194 2.248 1.00 91.31 518 PRO A N 1
ATOM 4114 C CA . PRO A 1 518 ? -6.266 13.497 1.621 1.00 91.31 518 PRO A CA 1
ATOM 4115 C C . PRO A 1 518 ? -4.832 13.999 1.832 1.00 91.31 518 PRO A C 1
ATOM 4117 O O . PRO A 1 518 ? -4.252 13.838 2.902 1.00 91.31 518 PRO A O 1
ATOM 4120 N N . GLY A 1 519 ? -4.219 14.563 0.793 1.00 87.44 519 GLY A N 1
ATOM 4121 C CA . GLY A 1 519 ? -2.807 14.962 0.834 1.00 87.44 519 GLY A CA 1
ATOM 4122 C C . GLY A 1 519 ? -1.807 13.907 0.334 1.00 87.44 519 GLY A C 1
ATOM 4123 O O . GLY A 1 519 ? -0.682 14.277 -0.009 1.00 87.44 519 GLY A O 1
ATOM 4124 N N . GLY A 1 520 ? -2.216 12.637 0.222 1.00 89.31 520 GLY A N 1
ATOM 4125 C CA . GLY A 1 520 ? -1.448 11.561 -0.417 1.00 89.31 520 GLY A CA 1
ATOM 4126 C C . GLY A 1 520 ? -0.348 10.916 0.437 1.00 89.31 520 GLY A C 1
ATOM 4127 O O . GLY A 1 520 ? 0.366 10.055 -0.076 1.00 89.31 520 GLY A O 1
ATOM 4128 N N . GLU A 1 521 ? -0.184 11.313 1.704 1.00 91.06 521 GLU A N 1
ATOM 4129 C CA . GLU A 1 521 ? 0.662 10.599 2.676 1.00 91.06 521 GLU A CA 1
ATOM 4130 C C . GLU A 1 521 ? -0.090 9.356 3.162 1.00 91.06 521 GLU A C 1
ATOM 4132 O O . GLU A 1 521 ? -1.182 9.469 3.711 1.00 91.06 521 GLU A O 1
ATOM 4137 N N . MET A 1 522 ? 0.456 8.171 2.895 1.00 93.25 522 MET A N 1
ATOM 4138 C CA . MET A 1 522 ? -0.225 6.897 3.119 1.00 93.25 522 MET A CA 1
ATOM 4139 C C . MET A 1 522 ? -0.044 6.400 4.563 1.00 93.25 522 MET A C 1
ATOM 4141 O O . MET A 1 522 ? 1.021 6.613 5.141 1.00 93.25 522 MET A O 1
ATOM 4145 N N . PRO A 1 523 ? -1.033 5.692 5.144 1.00 93.69 523 PRO A N 1
ATOM 4146 C CA . PRO A 1 523 ? -0.901 5.108 6.477 1.00 93.69 523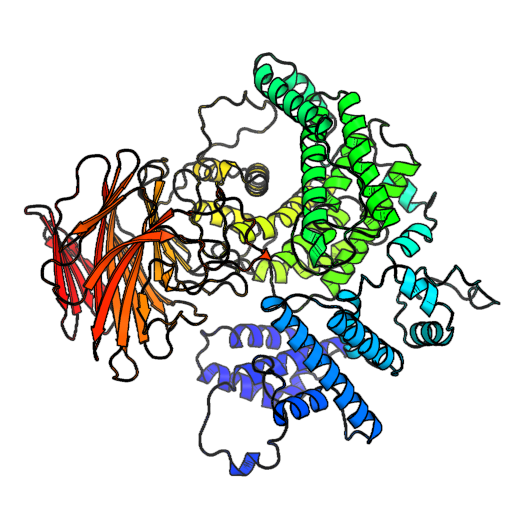 PRO A CA 1
ATOM 4147 C C . PRO A 1 523 ? 0.143 3.982 6.482 1.00 93.69 523 PRO A C 1
ATOM 4149 O O . PRO A 1 523 ? 0.218 3.189 5.548 1.00 93.69 523 PRO A O 1
ATOM 4152 N N . LEU A 1 524 ? 0.923 3.860 7.556 1.00 92.25 524 LEU A N 1
ATOM 4153 C CA . LEU A 1 524 ? 2.027 2.894 7.657 1.00 92.25 524 LEU A CA 1
ATOM 4154 C C . LEU A 1 524 ? 1.566 1.483 8.066 1.00 92.25 524 LEU A C 1
ATOM 4156 O O . LEU A 1 524 ? 2.250 0.813 8.824 1.00 92.25 524 LEU A O 1
ATOM 4160 N N . PHE A 1 525 ? 0.422 1.009 7.568 1.00 93.62 525 PHE A N 1
ATOM 4161 C CA . PHE A 1 525 ? -0.062 -0.328 7.919 1.00 93.62 525 PHE A CA 1
ATOM 4162 C C . PHE A 1 525 ? 0.931 -1.420 7.506 1.00 93.62 525 PHE A C 1
ATOM 4164 O O . PHE A 1 525 ? 1.425 -1.408 6.369 1.00 93.62 525 PHE A O 1
ATOM 4171 N N . ASN A 1 526 ? 1.128 -2.408 8.387 1.00 91.81 526 ASN A N 1
ATOM 4172 C CA . ASN A 1 526 ? 2.036 -3.539 8.170 1.00 91.81 526 ASN A CA 1
ATOM 4173 C C . ASN A 1 526 ? 3.483 -3.077 7.914 1.00 91.81 526 ASN A C 1
ATOM 4175 O O . ASN A 1 526 ? 3.897 -2.015 8.376 1.00 91.81 526 ASN A O 1
ATOM 4179 N N . ASP A 1 527 ? 4.286 -3.864 7.189 1.00 88.88 527 ASP A N 1
ATOM 4180 C CA . ASP A 1 527 ? 5.675 -3.526 6.852 1.00 88.88 527 ASP A CA 1
ATOM 4181 C C . ASP A 1 527 ? 5.803 -2.371 5.828 1.00 88.88 527 ASP A C 1
ATOM 4183 O O . ASP A 1 527 ? 6.468 -2.482 4.798 1.00 88.88 527 ASP A O 1
ATOM 4187 N N . SER A 1 528 ? 5.150 -1.241 6.096 1.00 87.88 528 SER A N 1
ATOM 4188 C CA . SER A 1 528 ? 5.193 -0.023 5.291 1.00 87.88 528 SER A CA 1
ATOM 4189 C C . SER A 1 528 ? 6.174 0.994 5.876 1.00 87.88 528 SER A C 1
ATOM 4191 O O . SER A 1 528 ? 6.414 1.062 7.081 1.00 87.88 528 SER A O 1
ATOM 4193 N N . GLN A 1 529 ? 6.725 1.826 4.999 1.00 84.75 529 GLN A N 1
ATOM 4194 C CA . GLN A 1 529 ? 7.517 3.004 5.352 1.00 84.75 529 GLN A CA 1
ATOM 4195 C C . GLN A 1 529 ? 6.707 4.265 5.036 1.00 84.75 529 GLN A C 1
ATOM 4197 O O . GLN A 1 529 ? 5.728 4.192 4.288 1.00 84.75 529 GLN A O 1
ATOM 4202 N N . LYS A 1 530 ? 7.117 5.422 5.574 1.00 86.00 530 LYS A N 1
ATOM 4203 C CA . LYS A 1 530 ? 6.553 6.724 5.192 1.00 86.00 530 LYS A CA 1
ATOM 4204 C C . LYS A 1 530 ? 6.607 6.871 3.677 1.00 86.00 530 LYS A C 1
ATOM 4206 O O . LYS A 1 530 ? 7.681 6.920 3.079 1.00 86.00 530 LYS A O 1
ATOM 4211 N N . LEU A 1 531 ? 5.428 6.943 3.078 1.00 86.69 531 LEU A N 1
ATOM 4212 C CA . LEU A 1 531 ? 5.242 6.946 1.640 1.00 86.69 531 LEU A CA 1
ATOM 4213 C C . LEU A 1 531 ? 4.240 8.035 1.286 1.00 86.69 531 LEU A C 1
ATOM 4215 O O . LEU A 1 531 ? 3.147 8.100 1.847 1.00 86.69 531 LEU A O 1
ATOM 4219 N N . ASN A 1 532 ? 4.616 8.890 0.340 1.00 88.25 532 ASN A N 1
ATOM 4220 C CA . ASN A 1 532 ? 3.705 9.866 -0.236 1.00 88.25 532 ASN A CA 1
ATOM 4221 C C . ASN A 1 532 ? 3.516 9.537 -1.712 1.00 88.25 532 ASN A C 1
ATOM 4223 O O . ASN A 1 532 ? 4.496 9.509 -2.458 1.00 88.25 532 ASN A O 1
ATOM 4227 N N . LEU A 1 533 ? 2.266 9.350 -2.142 1.00 86.56 533 LEU A N 1
ATOM 4228 C CA . LEU A 1 533 ? 1.943 8.976 -3.520 1.00 86.56 533 LEU A CA 1
ATOM 4229 C C . LEU A 1 533 ? 2.524 9.948 -4.557 1.00 86.56 533 LEU A C 1
ATOM 4231 O O . LEU A 1 533 ? 2.805 9.523 -5.672 1.00 86.56 533 LEU A O 1
ATOM 4235 N N . ARG A 1 534 ? 2.779 11.222 -4.206 1.00 81.88 534 ARG A N 1
ATOM 4236 C CA . ARG A 1 534 ? 3.466 12.203 -5.075 1.00 81.88 534 ARG A CA 1
ATOM 4237 C C . ARG A 1 534 ? 4.846 11.746 -5.540 1.00 81.88 534 ARG A C 1
ATOM 4239 O O . ARG A 1 534 ? 5.273 12.141 -6.622 1.00 81.88 534 ARG A O 1
ATOM 4246 N N . ASN A 1 535 ? 5.517 10.935 -4.731 1.00 77.94 535 ASN A N 1
ATOM 4247 C CA . ASN A 1 535 ? 6.869 10.450 -4.977 1.00 77.94 535 ASN A CA 1
ATOM 4248 C C . ASN A 1 535 ? 6.884 9.032 -5.579 1.00 77.94 535 ASN A C 1
ATOM 4250 O O . ASN A 1 535 ? 7.951 8.525 -5.922 1.00 77.94 535 ASN A O 1
ATOM 4254 N N . GLU A 1 536 ? 5.716 8.409 -5.770 1.00 81.81 536 GLU A N 1
ATOM 4255 C CA . GLU A 1 536 ? 5.600 7.033 -6.254 1.00 81.81 536 GLU A CA 1
ATOM 4256 C C . GLU A 1 536 ? 5.571 6.964 -7.781 1.00 81.81 536 GLU A C 1
ATOM 4258 O O . GLU A 1 536 ? 4.521 6.960 -8.433 1.00 81.81 536 GLU A O 1
ATOM 4263 N N . GLY A 1 537 ? 6.769 6.890 -8.367 1.00 80.69 537 GLY A N 1
ATOM 4264 C CA . GLY A 1 537 ? 6.963 6.898 -9.816 1.00 80.69 537 GLY A CA 1
ATOM 4265 C C . GLY A 1 537 ? 6.197 5.795 -10.552 1.00 80.69 537 GLY A C 1
ATOM 4266 O O . GLY A 1 537 ? 5.614 6.073 -11.597 1.00 80.69 537 GLY A O 1
ATOM 4267 N N . ALA A 1 538 ? 6.148 4.573 -10.011 1.00 86.12 538 ALA A N 1
ATOM 4268 C CA . ALA A 1 538 ? 5.453 3.451 -10.647 1.00 86.12 538 ALA A CA 1
ATOM 4269 C C . ALA A 1 538 ? 3.935 3.664 -10.723 1.00 86.12 538 ALA A C 1
ATOM 4271 O O . ALA A 1 538 ? 3.336 3.529 -11.789 1.00 86.12 538 ALA A O 1
ATOM 4272 N N . ALA A 1 539 ? 3.318 4.088 -9.620 1.00 88.31 539 ALA A N 1
ATOM 4273 C CA . ALA A 1 539 ? 1.888 4.365 -9.588 1.00 88.31 539 ALA A CA 1
ATOM 4274 C C . ALA A 1 539 ? 1.522 5.556 -10.496 1.00 88.31 539 ALA A C 1
ATOM 4276 O O . ALA A 1 539 ? 0.545 5.491 -11.243 1.00 88.31 539 ALA A O 1
ATOM 4277 N N . LEU A 1 540 ? 2.349 6.612 -10.519 1.00 86.44 540 LEU A N 1
ATOM 4278 C CA . LEU A 1 540 ? 2.172 7.740 -11.438 1.00 86.44 540 LEU A CA 1
ATOM 4279 C C . LEU A 1 540 ? 2.293 7.319 -12.913 1.00 86.44 540 LEU A C 1
ATOM 4281 O O . LEU A 1 540 ? 1.484 7.759 -13.735 1.00 86.44 540 LEU A O 1
ATOM 4285 N N . ARG A 1 541 ? 3.277 6.481 -13.270 1.00 85.94 541 ARG A N 1
ATOM 4286 C CA . ARG A 1 541 ? 3.414 5.946 -14.638 1.00 85.94 541 ARG A CA 1
ATOM 4287 C C . ARG A 1 541 ? 2.178 5.153 -15.038 1.00 85.94 541 ARG A C 1
ATOM 4289 O O . ARG A 1 541 ? 1.576 5.465 -16.067 1.00 85.94 541 ARG A O 1
ATOM 4296 N N . MET A 1 542 ? 1.734 4.230 -14.187 1.00 89.62 542 MET A N 1
ATOM 4297 C CA . MET A 1 542 ? 0.534 3.437 -14.432 1.00 89.62 542 MET A CA 1
ATOM 4298 C C . MET A 1 542 ? -0.709 4.323 -14.600 1.00 89.62 542 MET A C 1
ATOM 4300 O O . MET A 1 542 ? -1.486 4.138 -15.537 1.00 89.62 542 MET A O 1
ATOM 4304 N N . ALA A 1 543 ? -0.873 5.347 -13.755 1.00 89.31 543 ALA A N 1
ATOM 4305 C CA . ALA A 1 543 ? -1.975 6.300 -13.853 1.00 89.31 543 ALA A CA 1
ATOM 4306 C C . ALA A 1 543 ? -1.956 7.104 -15.158 1.00 89.31 543 ALA A C 1
ATOM 4308 O O . ALA A 1 543 ? -3.015 7.332 -15.745 1.00 89.31 543 ALA A O 1
ATOM 4309 N N . LYS A 1 544 ? -0.775 7.497 -15.655 1.00 85.44 544 LYS A N 1
ATOM 4310 C CA . LYS A 1 544 ? -0.630 8.122 -16.981 1.00 85.44 544 LYS A CA 1
ATOM 4311 C C . LYS A 1 544 ? -0.998 7.137 -18.095 1.00 85.44 544 LYS A C 1
ATOM 4313 O O . LYS A 1 544 ? -1.816 7.470 -18.952 1.00 85.44 544 LYS A O 1
ATOM 4318 N N . THR A 1 545 ? -0.466 5.918 -18.030 1.00 85.19 545 THR A N 1
ATOM 4319 C CA . THR A 1 545 ? -0.715 4.815 -18.974 1.00 85.19 545 THR A CA 1
ATOM 4320 C C . THR A 1 545 ? -2.198 4.465 -19.104 1.00 85.19 545 THR A C 1
ATOM 4322 O O . THR A 1 545 ? -2.667 4.217 -20.218 1.00 85.19 545 THR A O 1
ATOM 4325 N N . LEU A 1 546 ? -2.931 4.493 -17.989 1.00 88.06 546 LEU A N 1
ATOM 4326 C CA . LEU A 1 546 ? -4.362 4.183 -17.896 1.00 88.06 546 LEU A CA 1
ATOM 4327 C C . LEU A 1 546 ? -5.267 5.423 -17.890 1.00 88.06 546 LEU A C 1
ATOM 4329 O O . LEU A 1 546 ? -6.485 5.302 -17.786 1.00 88.06 546 LEU A O 1
ATOM 4333 N N . ARG A 1 547 ? -4.689 6.625 -17.997 1.00 87.19 547 ARG A N 1
ATOM 4334 C CA . ARG A 1 547 ? -5.401 7.915 -17.994 1.00 87.19 547 ARG A CA 1
ATOM 4335 C C . ARG A 1 547 ? -6.299 8.132 -16.759 1.00 87.19 547 ARG A C 1
ATOM 4337 O O . ARG A 1 547 ? -7.389 8.697 -16.866 1.00 87.19 547 ARG A O 1
ATOM 4344 N N . ARG A 1 548 ? -5.834 7.721 -15.574 1.00 87.62 548 ARG A N 1
ATOM 4345 C CA . ARG A 1 548 ? -6.539 7.823 -14.279 1.00 87.62 548 ARG A CA 1
ATOM 4346 C C . ARG A 1 548 ? -6.398 9.209 -13.644 1.00 87.62 548 ARG A C 1
ATOM 4348 O O . ARG A 1 548 ? -5.570 9.437 -12.768 1.00 87.62 548 ARG A O 1
ATOM 4355 N N . GLY A 1 549 ? -7.231 10.152 -14.081 1.00 85.62 549 GLY A N 1
ATOM 4356 C CA . GLY A 1 549 ? -7.228 11.526 -13.560 1.00 85.62 549 GLY A CA 1
ATOM 4357 C C . GLY A 1 549 ? -7.710 11.693 -12.114 1.00 85.62 549 GLY A C 1
ATOM 4358 O O . GLY A 1 549 ? -7.505 12.745 -11.514 1.00 85.62 549 GLY A O 1
ATOM 4359 N N . ASP A 1 550 ? -8.329 10.663 -11.546 1.00 90.06 550 ASP A N 1
ATOM 4360 C CA . ASP A 1 550 ? -8.664 10.554 -10.126 1.00 90.06 550 ASP A CA 1
ATOM 4361 C C . ASP A 1 550 ? -7.468 10.217 -9.241 1.00 90.06 550 ASP A C 1
ATOM 4363 O O . ASP A 1 550 ? -7.354 10.747 -8.135 1.00 90.06 550 ASP A O 1
ATOM 4367 N N . PHE A 1 551 ? -6.519 9.439 -9.760 1.00 89.19 551 PHE A N 1
ATOM 4368 C CA . PHE A 1 551 ? -5.255 9.188 -9.078 1.00 89.19 551 PHE A CA 1
ATOM 4369 C C . PHE A 1 551 ? -4.476 10.487 -8.828 1.00 89.19 551 PHE A C 1
ATOM 4371 O O . PHE A 1 551 ? -3.891 10.661 -7.765 1.00 89.19 551 PHE A O 1
ATOM 4378 N N . PHE A 1 552 ? -4.537 11.459 -9.744 1.00 86.12 552 PHE A N 1
ATOM 4379 C CA . PHE A 1 552 ? -3.857 12.751 -9.571 1.00 86.12 552 PHE A CA 1
ATOM 4380 C C . PHE A 1 552 ? -4.419 13.576 -8.409 1.00 86.12 552 PHE A C 1
ATOM 4382 O O . PHE A 1 552 ? -3.656 14.263 -7.727 1.00 86.12 552 PHE A O 1
ATOM 4389 N N . LYS A 1 553 ? -5.730 13.473 -8.143 1.00 85.44 553 LYS A N 1
ATOM 4390 C CA . LYS A 1 553 ? -6.344 14.083 -6.958 1.00 85.44 553 LYS A CA 1
ATOM 4391 C C . LYS A 1 553 ? -5.946 13.341 -5.681 1.00 85.44 553 LYS A C 1
ATOM 4393 O O . LYS A 1 553 ? -5.627 14.004 -4.702 1.00 85.44 553 LYS A O 1
ATOM 4398 N N . ALA A 1 554 ? -5.895 12.006 -5.695 1.00 88.00 554 ALA A N 1
ATOM 4399 C CA . ALA A 1 554 ? -5.448 11.203 -4.547 1.00 88.00 554 ALA A CA 1
ATOM 4400 C C . ALA A 1 554 ? -3.964 11.423 -4.200 1.00 88.00 554 ALA A C 1
ATOM 4402 O O . ALA A 1 554 ? -3.607 11.532 -3.032 1.00 88.00 554 ALA A O 1
ATOM 4403 N N . MET A 1 555 ? -3.109 11.605 -5.210 1.00 84.12 555 MET A N 1
ATOM 4404 C CA . MET A 1 555 ? -1.734 12.080 -5.034 1.00 84.12 555 MET A CA 1
ATOM 4405 C C . MET A 1 555 ? -1.669 13.514 -4.499 1.00 84.12 555 MET A C 1
ATOM 4407 O O . MET A 1 555 ? -0.582 14.017 -4.248 1.00 84.12 555 MET A O 1
ATOM 4411 N N . ASN A 1 556 ? -2.795 14.223 -4.399 1.00 81.56 556 ASN A N 1
ATOM 4412 C CA . ASN A 1 556 ? -2.828 15.643 -4.100 1.00 81.56 556 ASN A CA 1
ATOM 4413 C C . ASN A 1 556 ? -1.887 16.422 -5.027 1.00 81.56 556 ASN A C 1
ATOM 4415 O O . ASN A 1 556 ? -1.213 17.315 -4.561 1.00 81.56 556 ASN A O 1
ATOM 4419 N N . LEU A 1 557 ? -1.702 16.086 -6.308 1.00 75.12 557 LEU A N 1
ATOM 4420 C CA . LEU A 1 557 ? -0.793 16.883 -7.144 1.00 75.12 557 LEU A CA 1
ATOM 4421 C C . LEU A 1 557 ? -1.276 18.352 -7.144 1.00 75.12 557 LEU A C 1
ATOM 4423 O O . LEU A 1 557 ? -2.477 18.616 -7.180 1.00 75.12 557 LEU A O 1
ATOM 4427 N N . ASP A 1 558 ? -0.368 19.326 -7.052 1.00 62.28 558 ASP A N 1
ATOM 4428 C CA . ASP A 1 558 ? -0.776 20.733 -7.134 1.00 62.28 558 ASP A CA 1
ATOM 4429 C C . ASP A 1 558 ? -1.239 20.991 -8.577 1.00 62.28 558 ASP A C 1
ATOM 4431 O O . ASP A 1 558 ? -0.409 21.143 -9.471 1.00 62.28 558 ASP A O 1
ATOM 4435 N N . ALA A 1 559 ? -2.549 21.093 -8.825 1.00 51.25 559 ALA A N 1
ATOM 4436 C CA . ALA A 1 559 ? -3.080 21.463 -10.145 1.00 51.25 559 ALA A CA 1
ATOM 4437 C C . ALA A 1 559 ? -2.583 22.849 -10.629 1.00 51.25 559 ALA A C 1
ATOM 4439 O O . ALA A 1 559 ? -2.762 23.201 -11.793 1.00 51.25 559 ALA A O 1
ATOM 4440 N N . VAL A 1 560 ? -1.975 23.636 -9.726 1.00 41.12 560 VAL A N 1
ATOM 4441 C CA . VAL A 1 560 ? -1.665 25.065 -9.888 1.00 41.12 560 VAL A CA 1
ATOM 4442 C C . VAL A 1 560 ? -0.164 25.394 -9.780 1.00 41.12 560 VAL A C 1
ATOM 4444 O O . VAL A 1 560 ? 0.241 26.481 -10.192 1.00 41.12 560 VAL A O 1
ATOM 4447 N N . LYS A 1 561 ? 0.716 24.482 -9.336 1.00 45.47 561 LYS A N 1
ATOM 4448 C CA . LYS A 1 561 ? 2.163 24.704 -9.518 1.00 45.47 561 LYS A CA 1
ATOM 4449 C C . LYS A 1 561 ? 2.540 24.248 -10.914 1.00 45.47 561 LYS A C 1
ATOM 4451 O O . LYS A 1 561 ? 2.760 23.066 -11.149 1.00 45.47 561 LYS A O 1
ATOM 4456 N N . ALA A 1 562 ? 2.567 25.217 -11.823 1.00 40.53 562 ALA A N 1
ATOM 4457 C CA . ALA A 1 562 ? 2.963 25.086 -13.213 1.00 40.53 562 ALA A CA 1
ATOM 4458 C C . ALA A 1 562 ? 4.323 24.375 -13.358 1.00 40.53 562 ALA A C 1
ATOM 4460 O O . ALA A 1 562 ? 5.366 25.011 -13.501 1.00 40.53 562 ALA A O 1
ATOM 4461 N N . ALA A 1 563 ? 4.308 23.040 -13.396 1.00 43.66 563 ALA A N 1
ATOM 4462 C CA . ALA A 1 563 ? 5.105 22.367 -14.404 1.00 43.66 563 ALA A CA 1
ATOM 4463 C C . ALA A 1 563 ? 4.643 22.977 -15.734 1.00 43.66 563 ALA A C 1
ATOM 4465 O O . ALA A 1 563 ? 3.426 23.103 -15.946 1.00 43.66 563 ALA A O 1
ATOM 4466 N N . PRO A 1 564 ? 5.553 23.468 -16.584 1.00 46.62 564 PRO A N 1
ATOM 4467 C CA . PRO A 1 564 ? 5.108 24.043 -17.834 1.00 46.62 564 PRO A CA 1
ATOM 4468 C C . PRO A 1 564 ? 4.334 22.961 -18.592 1.00 46.62 564 PRO A C 1
ATOM 4470 O O . PRO A 1 564 ? 4.599 21.772 -18.423 1.00 46.62 564 PRO A O 1
ATOM 4473 N N . ALA A 1 565 ? 3.311 23.359 -19.351 1.00 48.12 565 ALA A N 1
ATOM 4474 C CA . ALA A 1 565 ? 2.445 22.401 -20.025 1.00 48.12 565 ALA A CA 1
ATOM 4475 C C . ALA A 1 565 ? 3.304 21.426 -20.842 1.00 48.12 565 ALA A C 1
ATOM 4477 O O . ALA A 1 565 ? 4.047 21.869 -21.722 1.00 48.12 565 ALA A O 1
ATOM 4478 N N . GLU A 1 566 ? 3.237 20.129 -20.523 1.00 50.53 566 GLU A N 1
ATOM 4479 C CA . GLU A 1 566 ? 3.858 19.084 -21.331 1.00 50.53 566 GLU A CA 1
ATOM 4480 C C . GLU A 1 566 ? 3.072 19.033 -22.651 1.00 50.53 566 GLU A C 1
ATOM 4482 O O . GLU A 1 566 ? 1.936 18.558 -22.642 1.00 50.53 566 GLU A O 1
ATOM 4487 N N . PRO A 1 567 ? 3.603 19.563 -23.771 1.00 42.72 567 PRO A N 1
ATOM 4488 C CA . PRO A 1 567 ? 2.801 19.814 -24.971 1.00 42.72 567 PRO A CA 1
ATOM 4489 C C . PRO A 1 567 ? 2.264 18.527 -25.615 1.00 42.72 567 PRO A C 1
ATOM 4491 O O . PRO A 1 567 ? 1.305 18.579 -26.378 1.00 42.72 567 PRO A O 1
ATOM 4494 N N . ASP A 1 568 ? 2.869 17.381 -25.284 1.00 41.09 568 ASP A N 1
ATOM 4495 C CA . ASP A 1 568 ? 2.693 16.107 -25.981 1.00 41.09 568 ASP A CA 1
ATOM 4496 C C . ASP A 1 568 ? 2.019 15.010 -25.142 1.00 41.09 568 ASP A C 1
ATOM 4498 O O . ASP A 1 568 ? 1.755 13.926 -25.659 1.00 41.09 568 ASP A O 1
ATOM 4502 N N . ILE A 1 569 ? 1.700 15.264 -23.866 1.00 49.41 569 ILE A N 1
ATOM 4503 C CA . ILE A 1 569 ? 0.888 14.335 -23.066 1.00 49.41 569 ILE A CA 1
ATOM 4504 C C . ILE A 1 569 ? -0.576 14.762 -23.216 1.00 49.41 569 ILE A C 1
ATOM 4506 O O . ILE A 1 569 ? -0.919 15.869 -22.790 1.00 49.41 569 ILE A O 1
ATOM 4510 N N . PRO A 1 570 ? -1.472 13.921 -23.780 1.00 50.91 570 PRO A N 1
ATOM 4511 C CA . PRO A 1 570 ? -2.896 14.227 -23.817 1.00 50.91 570 PRO A CA 1
ATOM 4512 C C . PRO A 1 570 ? -3.370 14.615 -22.420 1.00 50.91 570 PRO A C 1
ATOM 4514 O O . PRO A 1 570 ? -3.186 13.845 -21.476 1.00 50.91 570 PRO A O 1
ATOM 4517 N N . LYS A 1 571 ? -3.973 15.802 -22.276 1.00 70.38 571 LYS A N 1
ATOM 4518 C CA . LYS A 1 571 ? -4.430 16.302 -20.975 1.00 70.38 571 LYS A CA 1
ATOM 4519 C C . LYS A 1 571 ? -5.359 15.263 -20.341 1.00 70.38 571 LYS A C 1
ATOM 4521 O O . LYS A 1 571 ? -6.473 15.035 -20.812 1.00 70.38 571 LYS A O 1
ATOM 4526 N N . ILE A 1 572 ? -4.889 14.604 -19.288 1.00 76.94 572 ILE A N 1
ATOM 4527 C CA . ILE A 1 572 ? -5.722 13.722 -18.475 1.00 76.94 572 ILE A CA 1
ATOM 4528 C C . ILE A 1 572 ? -6.564 14.646 -17.597 1.00 76.94 572 ILE A C 1
ATOM 4530 O O . ILE A 1 572 ? -6.028 15.461 -16.843 1.00 76.94 572 ILE A O 1
ATOM 4534 N N . ALA A 1 573 ? -7.884 14.582 -17.757 1.00 80.31 573 ALA A N 1
ATOM 4535 C CA . ALA A 1 573 ? -8.797 15.420 -16.996 1.00 80.31 573 ALA A CA 1
ATOM 4536 C C . ALA A 1 573 ? -8.755 15.010 -15.524 1.00 80.31 573 ALA A C 1
ATOM 4538 O O . ALA A 1 573 ? -8.972 13.846 -15.199 1.00 80.31 573 ALA A O 1
ATOM 4539 N N . TRP A 1 574 ? -8.480 15.968 -14.646 1.00 82.44 574 TRP A N 1
ATOM 4540 C CA . TRP A 1 574 ? -8.482 15.738 -13.210 1.00 82.44 574 TRP A CA 1
ATOM 4541 C C . TRP A 1 574 ? -9.904 15.457 -12.746 1.00 82.44 574 TRP A C 1
ATOM 4543 O O . TRP A 1 574 ? -10.839 16.146 -13.160 1.00 82.44 574 TRP A O 1
ATOM 4553 N N . ARG A 1 575 ? -10.066 14.450 -11.889 1.00 86.06 575 ARG A N 1
ATOM 4554 C CA . ARG A 1 575 ? -11.375 14.048 -11.377 1.00 86.06 575 ARG A CA 1
ATOM 4555 C C . ARG A 1 575 ? -11.296 13.862 -9.874 1.00 86.06 575 ARG A C 1
ATOM 4557 O O . ARG A 1 575 ? -10.540 13.027 -9.405 1.00 86.06 575 ARG A O 1
ATOM 4564 N N . THR A 1 576 ? -12.106 14.579 -9.111 1.00 90.06 576 THR A N 1
ATOM 4565 C CA . THR A 1 576 ? -12.275 14.228 -7.698 1.00 90.06 576 THR A CA 1
ATOM 4566 C C . THR A 1 576 ? -13.009 12.887 -7.609 1.00 90.06 576 THR A C 1
ATOM 4568 O O . THR A 1 576 ? -14.040 12.737 -8.273 1.00 90.06 576 THR A O 1
ATOM 4571 N N . PRO A 1 577 ? -12.498 11.895 -6.858 1.00 92.31 577 PRO A N 1
ATOM 4572 C CA . PRO A 1 577 ? -13.210 10.637 -6.667 1.00 92.31 577 PRO A CA 1
ATOM 4573 C C . PRO A 1 577 ? -14.616 10.876 -6.096 1.00 92.31 577 PRO A C 1
ATOM 4575 O O . PRO A 1 577 ? -14.801 11.684 -5.190 1.00 92.31 577 PRO A O 1
ATOM 4578 N N . GLY A 1 578 ? -15.614 10.170 -6.632 1.00 91.56 578 GLY A N 1
ATOM 4579 C CA . GLY A 1 578 ? -17.030 10.349 -6.281 1.00 91.56 578 GLY A CA 1
ATOM 4580 C C . GLY A 1 578 ? -17.460 9.685 -4.969 1.00 91.56 578 GLY A C 1
ATOM 4581 O O . GLY A 1 578 ? -18.644 9.423 -4.791 1.00 91.56 578 GLY A O 1
ATOM 4582 N N . PHE A 1 579 ? -16.516 9.357 -4.089 1.00 92.75 579 PHE A N 1
ATOM 4583 C CA . PHE A 1 579 ? -16.757 8.689 -2.812 1.00 92.75 579 PHE A CA 1
ATOM 4584 C C . PHE A 1 579 ? -15.923 9.337 -1.705 1.00 92.75 579 PHE A C 1
ATOM 4586 O O . PHE A 1 579 ? -14.876 9.935 -1.968 1.00 92.75 579 PHE A O 1
ATOM 4593 N N . THR A 1 580 ? -16.375 9.188 -0.461 1.00 93.25 580 THR A N 1
ATOM 4594 C CA . THR A 1 580 ? -15.649 9.622 0.736 1.00 93.25 580 THR A CA 1
ATOM 4595 C C . THR A 1 580 ? -15.384 8.438 1.657 1.00 93.25 580 THR A C 1
ATOM 4597 O O . THR A 1 580 ? -14.250 7.975 1.708 1.00 93.25 580 THR A O 1
ATOM 4600 N N . SER A 1 581 ? -16.407 7.896 2.313 1.00 94.56 581 SER A N 1
ATOM 4601 C CA . SER A 1 581 ? -16.301 6.661 3.097 1.00 94.56 581 SER A CA 1
ATOM 4602 C C . SER A 1 581 ? -16.504 5.429 2.218 1.00 94.56 581 SER A C 1
ATOM 4604 O O . SER A 1 581 ? -17.275 5.471 1.254 1.00 94.56 581 SER A O 1
ATOM 4606 N N . LEU A 1 582 ? -15.804 4.342 2.535 1.00 96.56 582 LEU A N 1
ATOM 4607 C CA . LEU A 1 582 ? -15.875 3.089 1.787 1.00 96.56 582 LEU A CA 1
ATOM 4608 C C . LEU A 1 582 ? -15.477 1.883 2.647 1.00 96.56 582 LEU A C 1
ATOM 4610 O O . LEU A 1 582 ? -14.650 1.994 3.552 1.00 96.56 582 LEU A O 1
ATOM 4614 N N . LEU A 1 583 ? -16.017 0.720 2.291 1.00 97.81 583 LEU A N 1
ATOM 4615 C CA . LEU A 1 583 ? -15.596 -0.575 2.807 1.00 97.81 583 LEU A CA 1
ATOM 4616 C C . LEU A 1 583 ? -14.756 -1.293 1.745 1.00 97.81 583 LEU A C 1
ATOM 4618 O O . LEU A 1 583 ? -15.214 -1.507 0.622 1.00 97.81 583 LEU A O 1
ATOM 4622 N N . LEU A 1 584 ? -13.538 -1.670 2.115 1.00 97.56 584 LEU A N 1
ATOM 4623 C CA . LEU A 1 584 ? -12.671 -2.579 1.371 1.00 97.56 584 LEU A CA 1
ATOM 4624 C C . LEU A 1 584 ? -12.706 -3.921 2.102 1.00 97.56 584 LEU A C 1
ATOM 4626 O O . LEU A 1 584 ? -11.891 -4.159 2.988 1.00 97.56 584 LEU A O 1
ATOM 4630 N N . GLU A 1 585 ? -13.724 -4.738 1.841 1.00 95.06 585 GLU A N 1
ATOM 4631 C CA . GLU A 1 585 ? -14.023 -5.917 2.662 1.00 95.06 585 GLU A CA 1
ATOM 4632 C C . GLU A 1 585 ? -12.955 -7.019 2.558 1.00 95.06 585 GLU A C 1
ATOM 4634 O O . GLU A 1 585 ? -12.557 -7.569 3.581 1.00 95.06 585 GLU A O 1
ATOM 4639 N N . GLU A 1 586 ? -12.451 -7.311 1.354 1.00 91.19 586 GLU A N 1
ATOM 4640 C CA . GLU A 1 586 ? -11.477 -8.395 1.120 1.00 91.19 586 GLU A CA 1
ATOM 4641 C C . GLU A 1 586 ? -10.054 -7.955 1.496 1.00 91.19 586 GLU A C 1
ATOM 4643 O O . GLU A 1 586 ? -9.292 -8.711 2.104 1.00 91.19 586 GLU A O 1
ATOM 4648 N N . SER A 1 587 ? -9.722 -6.685 1.250 1.00 94.25 587 SER A N 1
ATOM 4649 C CA . SER A 1 587 ? -8.523 -6.067 1.827 1.00 94.25 587 SER A CA 1
ATOM 4650 C C . SER A 1 587 ? -8.618 -5.943 3.354 1.00 94.25 587 SER A C 1
ATOM 4652 O O . SER A 1 587 ? -7.605 -5.989 4.054 1.00 94.25 587 SER A O 1
ATOM 4654 N N . GLY A 1 588 ? -9.842 -5.775 3.858 1.00 96.38 588 GLY A N 1
ATOM 4655 C CA . GLY A 1 588 ? -10.233 -5.621 5.252 1.00 96.38 588 GLY A CA 1
ATOM 4656 C C . GLY A 1 588 ? -9.886 -4.273 5.874 1.00 96.38 588 GLY A C 1
ATOM 4657 O O . GLY A 1 588 ? -9.220 -4.207 6.914 1.00 96.38 588 GLY A O 1
ATOM 4658 N N . TYR A 1 589 ? -10.386 -3.207 5.246 1.00 98.12 589 TYR A N 1
ATOM 4659 C CA . TYR A 1 589 ? -10.330 -1.839 5.753 1.00 98.12 589 TYR A CA 1
ATOM 4660 C C . TYR A 1 589 ? -11.702 -1.161 5.688 1.00 98.12 589 TYR A C 1
ATOM 4662 O O . TYR A 1 589 ? -12.378 -1.201 4.662 1.00 98.12 589 TYR A O 1
ATOM 4670 N N . GLY A 1 590 ? -12.092 -0.480 6.764 1.00 98.12 590 GLY A N 1
ATOM 4671 C CA . GLY A 1 590 ? -13.167 0.514 6.748 1.00 98.12 590 GLY A CA 1
ATOM 4672 C C . GLY A 1 590 ? -12.574 1.913 6.703 1.00 98.12 590 GLY A C 1
ATOM 4673 O O . GLY A 1 590 ? -11.784 2.249 7.582 1.00 98.12 590 GLY A O 1
ATOM 4674 N N . ILE A 1 591 ? -12.929 2.714 5.701 1.00 98.06 591 ILE A N 1
ATOM 4675 C CA . ILE A 1 591 ? -12.381 4.057 5.491 1.00 98.06 591 ILE A CA 1
ATOM 4676 C C . ILE A 1 591 ? -13.471 5.104 5.696 1.00 98.06 591 ILE A C 1
ATOM 4678 O O . ILE A 1 591 ? -14.560 4.999 5.131 1.00 98.06 591 ILE A O 1
ATOM 4682 N N . PHE A 1 592 ? -13.136 6.150 6.443 1.00 97.81 592 PHE A N 1
ATOM 4683 C CA . PHE A 1 592 ? -13.954 7.332 6.680 1.00 97.81 592 PHE A CA 1
ATOM 4684 C C . PHE A 1 592 ? -13.233 8.565 6.151 1.00 97.81 592 PHE A C 1
ATOM 4686 O O . PHE A 1 592 ? -12.039 8.732 6.396 1.00 97.81 592 PHE A O 1
ATOM 4693 N N . ARG A 1 593 ? -13.937 9.447 5.439 1.00 95.12 593 ARG A N 1
ATOM 4694 C CA . ARG A 1 593 ? -13.329 10.662 4.877 1.00 95.12 593 ARG A CA 1
ATOM 4695 C C . ARG A 1 593 ? -14.342 11.808 4.826 1.00 95.12 593 ARG A C 1
ATOM 4697 O O . ARG A 1 593 ? -15.507 11.556 4.528 1.00 95.12 593 ARG A O 1
ATOM 4704 N N . SER A 1 594 ? -13.925 13.054 5.068 1.00 95.50 594 SER A N 1
ATOM 4705 C CA . SER A 1 594 ? -14.808 14.226 4.877 1.00 95.50 594 SER A CA 1
ATOM 4706 C C . SER A 1 594 ? -14.773 14.789 3.455 1.00 95.50 594 SER A C 1
ATOM 4708 O O . SER A 1 594 ? -15.762 15.355 2.998 1.00 95.50 594 SER A O 1
ATOM 4710 N N . GLY A 1 595 ? -13.662 14.606 2.742 1.00 93.94 595 GLY A N 1
ATOM 4711 C CA . GLY A 1 595 ? -13.432 15.156 1.407 1.00 93.94 595 GLY A CA 1
ATOM 4712 C C . GLY A 1 595 ? -12.044 14.793 0.875 1.00 93.94 595 GLY A C 1
ATOM 4713 O O . GLY A 1 595 ? -11.432 13.851 1.360 1.00 93.94 595 GLY A O 1
ATOM 4714 N N . TRP A 1 596 ? -11.549 15.496 -0.142 1.00 92.69 596 TRP A N 1
ATOM 4715 C CA . TRP A 1 596 ? -10.271 15.195 -0.811 1.00 92.69 596 TRP A CA 1
ATOM 4716 C C . TRP A 1 596 ? -9.262 16.349 -0.760 1.00 92.69 596 TRP A C 1
ATOM 4718 O O . TRP A 1 596 ? -8.247 16.314 -1.461 1.00 92.69 596 TRP A O 1
ATOM 4728 N N . GLU A 1 597 ? -9.544 17.390 0.018 1.00 92.38 597 GLU A N 1
ATOM 4729 C CA . GLU A 1 597 ? -8.618 18.494 0.241 1.00 92.38 597 GLU A CA 1
ATOM 4730 C C . GLU A 1 597 ? -7.623 18.151 1.360 1.00 92.38 597 GLU A C 1
ATOM 4732 O O . GLU A 1 597 ? -7.972 17.406 2.268 1.00 92.38 597 GLU A O 1
ATOM 4737 N N . PRO A 1 598 ? -6.381 18.669 1.338 1.00 89.75 598 PRO A N 1
ATOM 4738 C CA . PRO A 1 598 ? -5.332 18.257 2.282 1.00 89.75 598 PRO A CA 1
ATOM 4739 C C . PRO A 1 598 ? -5.705 18.336 3.771 1.00 89.75 598 PRO A C 1
ATOM 4741 O O . PRO A 1 598 ? -5.207 17.543 4.567 1.00 89.75 598 PRO A O 1
ATOM 4744 N N . ASP A 1 599 ? -6.588 19.265 4.141 1.00 92.06 599 ASP A N 1
ATOM 4745 C CA . ASP A 1 599 ? -7.021 19.469 5.525 1.00 92.06 599 ASP A CA 1
ATOM 4746 C C . ASP A 1 599 ? -8.208 18.588 5.947 1.00 92.06 599 ASP A C 1
ATOM 4748 O O . ASP A 1 599 ? -8.558 18.572 7.131 1.00 92.06 599 ASP A O 1
ATOM 4752 N N . ASP A 1 600 ? -8.812 17.850 5.010 1.00 94.75 600 ASP A N 1
ATOM 4753 C CA . ASP A 1 600 ? -9.957 16.983 5.274 1.00 94.75 600 ASP A CA 1
ATOM 4754 C C . ASP A 1 600 ? -9.627 15.855 6.262 1.00 94.75 600 ASP A C 1
ATOM 4756 O O . ASP A 1 600 ? -8.501 15.362 6.367 1.00 94.75 600 ASP A O 1
ATOM 4760 N N . PHE A 1 601 ? -10.656 15.430 6.992 1.00 97.00 601 PHE A N 1
ATOM 4761 C CA . PHE A 1 601 ? -10.591 14.309 7.913 1.00 97.00 601 PHE A CA 1
ATOM 4762 C C . PHE A 1 601 ? -10.452 12.987 7.154 1.00 97.00 601 PHE A C 1
ATOM 4764 O O . PHE A 1 601 ? -11.132 12.752 6.150 1.00 97.00 601 PHE A O 1
ATOM 4771 N N . TYR A 1 602 ? -9.634 12.094 7.701 1.00 97.94 602 TYR A N 1
ATOM 4772 C CA . TYR A 1 602 ? -9.493 10.711 7.283 1.00 97.94 602 TYR A CA 1
ATOM 4773 C C . TYR A 1 602 ? -9.366 9.794 8.501 1.00 97.94 602 TYR A C 1
ATOM 4775 O O . TYR A 1 602 ? -8.554 10.029 9.395 1.00 97.94 602 TYR A O 1
ATOM 4783 N N . GLY A 1 603 ? -10.143 8.716 8.507 1.00 98.12 603 GLY A N 1
ATOM 4784 C CA . GLY A 1 603 ? -10.053 7.635 9.477 1.00 98.12 603 GLY A CA 1
ATOM 4785 C C . GLY A 1 603 ? -10.005 6.288 8.768 1.00 98.12 603 GLY A C 1
ATOM 4786 O O . GLY A 1 603 ? -10.638 6.113 7.728 1.00 98.12 603 GLY A O 1
ATOM 4787 N N . ALA A 1 604 ? -9.282 5.326 9.329 1.00 98.31 604 ALA A N 1
ATOM 4788 C CA . ALA A 1 604 ? -9.278 3.957 8.830 1.00 98.31 604 ALA A CA 1
ATOM 4789 C C . ALA A 1 604 ? -9.321 2.953 9.983 1.00 98.31 604 ALA A C 1
ATOM 4791 O O . ALA A 1 604 ? -8.700 3.178 11.019 1.00 98.31 604 ALA A O 1
ATOM 4792 N N . VAL A 1 605 ? -10.035 1.846 9.785 1.00 98.62 605 VAL A N 1
ATOM 4793 C CA . VAL A 1 605 ? -10.080 0.693 10.694 1.00 98.62 605 VAL A CA 1
ATOM 4794 C C . VAL A 1 605 ? -9.575 -0.526 9.940 1.00 98.62 605 VAL A C 1
ATOM 4796 O O . VAL A 1 605 ? -10.143 -0.883 8.907 1.00 98.62 605 VAL A O 1
ATOM 4799 N N . LYS A 1 606 ? -8.527 -1.171 10.451 1.00 97.69 606 LYS A N 1
ATOM 4800 C CA . LYS A 1 606 ? -7.939 -2.372 9.854 1.00 97.69 606 LYS A CA 1
ATOM 4801 C C . LYS A 1 606 ? -8.483 -3.624 10.533 1.00 97.69 606 LYS A C 1
ATOM 4803 O O . LYS A 1 606 ? -8.382 -3.778 11.749 1.00 97.69 606 LYS A O 1
ATOM 4808 N N . PHE A 1 607 ? -9.018 -4.554 9.749 1.00 96.75 607 PHE A N 1
ATOM 4809 C CA . PHE A 1 607 ? -9.546 -5.818 10.269 1.00 96.75 607 PHE A CA 1
ATOM 4810 C C . PHE A 1 607 ? -9.236 -7.039 9.404 1.00 96.75 607 PHE A C 1
ATOM 4812 O O . PHE A 1 607 ? -9.426 -8.144 9.889 1.00 96.75 607 PHE A O 1
ATOM 4819 N N . GLY A 1 608 ? -8.753 -6.873 8.171 1.00 92.75 608 GLY A N 1
ATOM 4820 C CA . GLY A 1 608 ? -8.576 -7.966 7.208 1.00 92.75 608 GLY A CA 1
ATOM 4821 C C . GLY A 1 608 ? -7.577 -9.048 7.585 1.00 92.75 608 GLY A C 1
ATOM 4822 O O . GLY A 1 608 ? -7.098 -9.146 8.718 1.00 92.75 608 GLY A O 1
ATOM 4823 N N . GLU A 1 609 ? -7.231 -9.863 6.593 1.00 88.94 609 GLU A N 1
ATOM 4824 C CA . GLU A 1 609 ? -6.234 -10.923 6.740 1.00 88.94 609 GLU A CA 1
ATOM 4825 C C . GLU A 1 609 ? -4.899 -10.403 7.291 1.00 88.94 609 GLU A C 1
ATOM 4827 O O . GLU A 1 609 ? -4.579 -9.213 7.228 1.00 88.94 609 GLU A O 1
ATOM 4832 N N . HIS A 1 610 ? -4.106 -11.297 7.884 1.00 86.44 610 HIS A N 1
ATOM 4833 C CA . HIS A 1 610 ? -2.837 -10.920 8.504 1.00 86.44 610 HIS A CA 1
ATOM 4834 C C . HIS A 1 610 ? -1.852 -10.286 7.509 1.00 86.44 610 HIS A C 1
ATOM 4836 O O . HIS A 1 610 ? -1.234 -9.291 7.863 1.00 86.44 610 HIS A O 1
ATOM 4842 N N . GLY A 1 611 ? -1.746 -10.804 6.279 1.00 81.75 611 GLY A N 1
ATOM 4843 C CA . GLY A 1 611 ? -0.738 -10.359 5.302 1.00 81.75 611 GLY A CA 1
ATOM 4844 C C . GLY A 1 611 ? 0.566 -11.172 5.329 1.00 81.75 611 GLY A C 1
ATOM 4845 O O . GLY A 1 611 ? 1.600 -10.742 4.823 1.00 81.75 611 GLY A O 1
ATOM 4846 N N . GLY A 1 612 ? 0.539 -12.364 5.936 1.00 78.69 612 GLY A N 1
ATOM 4847 C CA . GLY A 1 612 ? 1.641 -13.327 5.885 1.00 78.69 612 GLY A CA 1
ATOM 4848 C C 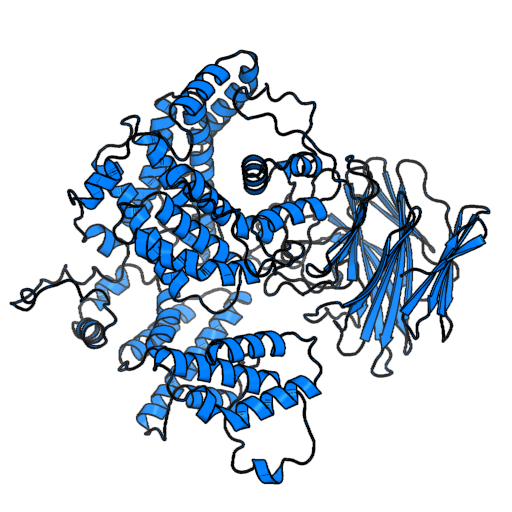. GLY A 1 612 ? 2.926 -12.848 6.567 1.00 78.69 612 GLY A C 1
ATOM 4849 O O . GLY A 1 612 ? 2.911 -12.428 7.720 1.00 78.69 612 GLY A O 1
ATOM 4850 N N . GLY A 1 613 ? 4.058 -12.971 5.868 1.00 74.12 613 GLY A N 1
ATOM 4851 C CA . GLY A 1 613 ? 5.384 -12.624 6.391 1.00 74.12 613 GLY A CA 1
ATOM 4852 C C . GLY A 1 613 ? 5.578 -11.136 6.683 1.00 74.12 613 GLY A C 1
ATOM 4853 O O . GLY A 1 613 ? 6.458 -10.817 7.476 1.00 74.12 613 GLY A O 1
ATOM 4854 N N . HIS A 1 614 ? 4.750 -10.268 6.097 1.00 82.31 614 HIS A N 1
ATOM 4855 C CA . HIS A 1 614 ? 4.774 -8.809 6.258 1.00 82.31 614 HIS A CA 1
ATOM 4856 C C . HIS A 1 614 ? 3.627 -8.269 7.119 1.00 82.31 614 HIS A C 1
ATOM 4858 O O . HIS A 1 614 ? 3.552 -7.065 7.357 1.00 82.31 614 HIS A O 1
ATOM 4864 N N . GLY A 1 615 ? 2.755 -9.165 7.584 1.00 86.44 615 GLY A N 1
ATOM 4865 C CA . GLY A 1 615 ? 1.621 -8.863 8.440 1.00 86.44 615 GLY A CA 1
ATOM 4866 C C . GLY A 1 615 ? 1.999 -8.532 9.880 1.00 86.44 615 GLY A C 1
ATOM 4867 O O . GLY A 1 615 ? 2.959 -9.083 10.424 1.00 86.44 615 GLY A O 1
ATOM 4868 N N . HIS A 1 616 ? 1.221 -7.653 10.510 1.00 92.50 616 HIS A N 1
ATOM 4869 C CA . HIS A 1 616 ? 1.349 -7.267 11.921 1.00 92.50 616 HIS A CA 1
ATOM 4870 C C . HIS A 1 616 ? 0.220 -7.846 12.790 1.00 92.50 616 HIS A C 1
ATOM 4872 O O . HIS A 1 616 ? -0.795 -8.347 12.285 1.00 92.50 616 HIS A O 1
ATOM 4878 N N . TYR A 1 617 ? 0.410 -7.811 14.111 1.00 95.88 617 TYR A N 1
ATOM 4879 C CA . TYR A 1 617 ? -0.530 -8.315 15.118 1.00 95.88 617 TYR A CA 1
ATOM 4880 C C . TYR A 1 617 ? -1.493 -7.208 15.574 1.00 95.88 617 TYR A C 1
ATOM 4882 O O . TYR A 1 617 ? -1.520 -6.808 16.737 1.00 95.88 617 TYR A O 1
ATOM 4890 N N . ASP A 1 618 ? -2.260 -6.672 14.624 1.00 96.88 618 ASP A N 1
ATOM 4891 C CA . ASP A 1 618 ? -2.882 -5.347 14.725 1.00 96.88 618 ASP A CA 1
ATOM 4892 C C . ASP A 1 618 ? -4.364 -5.311 14.324 1.00 96.88 618 ASP A C 1
ATOM 4894 O O . ASP A 1 618 ? -4.876 -4.309 13.807 1.00 96.88 618 ASP A O 1
ATOM 4898 N N . LYS A 1 619 ? -5.090 -6.412 14.534 1.00 97.88 619 LYS A N 1
ATOM 4899 C CA . LYS A 1 619 ? -6.519 -6.441 14.213 1.00 97.88 619 LYS A CA 1
ATOM 4900 C C . LYS A 1 619 ? -7.277 -5.419 15.060 1.00 97.88 619 LYS A C 1
ATOM 4902 O O . LYS A 1 619 ? -6.918 -5.127 16.204 1.00 97.88 619 LYS A O 1
ATOM 4907 N N . ALA A 1 620 ? -8.302 -4.848 14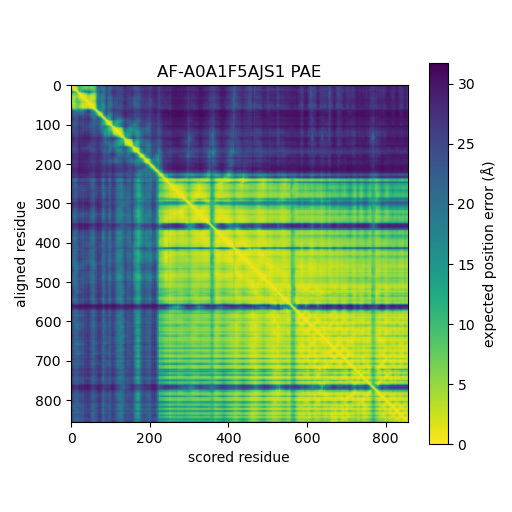.428 1.00 98.25 620 ALA A N 1
ATOM 4908 C CA . ALA A 1 620 ? -9.104 -3.738 14.922 1.00 98.25 620 ALA A CA 1
ATOM 4909 C C . ALA A 1 620 ? -8.328 -2.423 15.160 1.00 98.25 620 ALA A C 1
ATOM 4911 O O . ALA A 1 620 ? -8.900 -1.489 15.721 1.00 98.25 620 ALA A O 1
ATOM 4912 N N . SER A 1 621 ? -7.069 -2.295 14.714 1.00 98.38 621 SER A N 1
ATOM 4913 C CA . SER A 1 621 ? -6.309 -1.040 14.816 1.00 98.38 621 SER A CA 1
ATOM 4914 C C . SER A 1 621 ? -6.980 0.097 14.034 1.00 98.38 621 SER A C 1
ATOM 4916 O O . SER A 1 621 ? -7.589 -0.124 12.981 1.00 98.38 621 SER A O 1
ATOM 4918 N N . ILE A 1 622 ? -6.866 1.322 14.554 1.00 98.62 622 ILE A N 1
ATOM 4919 C CA . ILE A 1 622 ? -7.367 2.547 13.918 1.00 98.62 622 ILE A CA 1
ATOM 4920 C C . ILE A 1 622 ? -6.230 3.480 13.488 1.00 98.62 622 ILE A C 1
ATOM 4922 O O . ILE A 1 622 ? -5.165 3.502 14.095 1.00 98.62 622 ILE A O 1
ATOM 4926 N N . TYR A 1 623 ? -6.486 4.297 12.472 1.00 98.19 623 TYR A N 1
ATOM 4927 C CA . TYR A 1 623 ? -5.619 5.386 12.014 1.00 98.19 623 TYR A CA 1
ATOM 4928 C C . TYR A 1 623 ? -6.455 6.653 11.843 1.00 98.19 623 TYR A C 1
ATOM 4930 O O . TYR A 1 623 ? -7.592 6.571 11.373 1.00 98.19 623 TYR A O 1
ATOM 4938 N N . VAL A 1 624 ? -5.906 7.817 12.202 1.00 98.00 624 VAL A N 1
ATOM 4939 C CA . VAL A 1 624 ? -6.606 9.110 12.098 1.00 98.00 624 VAL A CA 1
ATOM 4940 C C . VAL A 1 624 ? -5.671 10.193 11.584 1.00 98.00 624 VAL A C 1
ATOM 4942 O O . VAL A 1 624 ? -4.600 10.420 12.145 1.00 98.00 624 VAL A O 1
ATOM 4945 N N . GLN A 1 625 ? -6.132 10.920 10.572 1.00 96.06 625 GLN A N 1
ATOM 4946 C CA . GLN A 1 625 ? -5.488 12.088 9.986 1.00 96.06 625 GLN A CA 1
ATOM 4947 C C . GLN A 1 625 ? -6.505 13.221 9.825 1.00 96.06 625 GLN A C 1
ATOM 4949 O O . GLN A 1 625 ? -7.659 12.993 9.475 1.00 96.06 625 GLN A O 1
ATOM 4954 N N . ALA A 1 626 ? -6.080 14.450 10.104 1.00 94.94 626 ALA A N 1
ATOM 4955 C CA . ALA A 1 626 ? -6.881 15.660 9.922 1.00 94.94 626 ALA A CA 1
ATOM 4956 C C . ALA A 1 626 ? -5.963 16.885 9.912 1.00 94.94 626 ALA A C 1
ATOM 4958 O O . ALA A 1 626 ? -4.905 16.857 10.548 1.00 94.94 626 ALA A O 1
ATOM 4959 N N . PHE A 1 627 ? -6.378 17.965 9.241 1.00 93.12 627 PHE A N 1
ATOM 4960 C CA . PHE A 1 627 ? -5.589 19.203 9.132 1.00 93.12 627 PHE A CA 1
ATOM 4961 C C . PHE A 1 627 ? -4.186 18.953 8.552 1.00 93.12 627 PHE A C 1
ATOM 4963 O O . PHE A 1 627 ? -3.181 19.410 9.098 1.00 93.12 627 PHE A O 1
ATOM 4970 N N . GLY A 1 628 ? -4.111 18.134 7.497 1.00 90.06 628 GLY A N 1
ATOM 4971 C CA . GLY A 1 628 ? -2.869 17.871 6.774 1.00 90.06 628 GLY A CA 1
ATOM 4972 C C . GLY A 1 628 ? -1.847 17.004 7.507 1.00 90.06 628 GLY A C 1
ATOM 4973 O O . GLY A 1 628 ? -0.723 16.897 7.024 1.00 90.06 628 GLY A O 1
ATOM 4974 N N . ARG A 1 629 ? -2.195 16.385 8.650 1.00 91.06 629 ARG A N 1
ATOM 4975 C CA . ARG A 1 629 ? -1.258 15.539 9.405 1.00 91.06 629 ARG A CA 1
ATOM 4976 C C . ARG A 1 629 ? -1.886 14.287 10.025 1.00 91.06 629 ARG A C 1
ATOM 4978 O O . ARG A 1 629 ? -3.034 14.334 10.482 1.00 91.06 629 ARG A O 1
ATOM 4985 N N . PRO A 1 630 ? -1.129 13.182 10.115 1.00 94.00 630 PRO A N 1
ATOM 4986 C CA . PRO A 1 630 ? -1.532 12.030 10.902 1.00 94.00 630 PRO A CA 1
ATOM 4987 C C . PRO A 1 630 ? -1.434 12.328 12.397 1.00 94.00 630 PRO A C 1
ATOM 4989 O O . PRO A 1 630 ? -0.434 12.876 12.866 1.00 94.00 630 PRO A O 1
ATOM 4992 N N . TRP A 1 631 ? -2.470 11.941 13.137 1.00 95.44 631 TRP A N 1
ATOM 4993 C CA . TRP A 1 631 ? -2.576 12.078 14.588 1.00 95.44 631 TRP A CA 1
ATOM 4994 C C . TRP A 1 631 ? -2.466 10.739 15.294 1.00 95.44 631 TRP A C 1
ATOM 4996 O O . TRP A 1 631 ? -1.673 10.631 16.221 1.00 95.44 631 TRP A O 1
ATOM 5006 N N . LEU A 1 632 ? -3.235 9.743 14.846 1.00 97.12 632 LEU A N 1
ATOM 5007 C CA . LEU A 1 632 ? -3.123 8.362 15.307 1.00 97.12 632 LEU A CA 1
ATOM 5008 C C . LEU A 1 632 ? -2.477 7.550 14.196 1.00 97.12 632 LEU A C 1
ATOM 5010 O O . LEU A 1 632 ? -3.057 7.412 13.119 1.00 97.12 632 LEU A O 1
ATOM 5014 N N . ILE A 1 633 ? -1.263 7.079 14.455 1.00 95.31 633 ILE A N 1
ATOM 5015 C CA . ILE A 1 633 ? -0.388 6.453 13.461 1.00 95.31 633 ILE A CA 1
ATOM 5016 C C . ILE A 1 633 ? -0.282 4.950 13.675 1.00 95.31 633 ILE A C 1
ATOM 5018 O O . ILE A 1 633 ? -0.445 4.460 14.789 1.00 95.31 633 ILE A O 1
ATOM 5022 N N . ASP A 1 634 ? 0.042 4.240 12.602 1.00 94.25 634 ASP A N 1
ATOM 5023 C CA . ASP A 1 634 ? 0.543 2.870 12.674 1.00 94.25 634 ASP A CA 1
ATOM 5024 C C . ASP A 1 634 ? 2.086 2.905 12.712 1.00 94.25 634 ASP A C 1
ATOM 5026 O O . ASP A 1 634 ? 2.679 3.826 12.127 1.00 94.25 634 ASP A O 1
ATOM 5030 N N . PRO A 1 635 ? 2.756 1.980 13.422 1.00 88.56 635 PRO A N 1
ATOM 5031 C CA . PRO A 1 635 ? 4.186 2.095 13.686 1.00 88.56 635 PRO A CA 1
ATOM 5032 C C . PRO A 1 635 ? 5.062 1.792 12.462 1.00 88.56 635 PRO A C 1
ATOM 5034 O O . PRO A 1 635 ? 6.180 2.309 12.390 1.00 88.56 635 PRO A O 1
ATOM 5037 N N . GLY A 1 636 ? 4.555 1.029 11.488 1.00 88.94 636 GLY A N 1
ATOM 5038 C CA . GLY A 1 636 ? 5.255 0.702 10.249 1.00 88.94 636 GLY A CA 1
ATOM 5039 C C . GLY A 1 636 ? 6.321 -0.382 10.388 1.00 88.94 636 GLY A C 1
ATOM 5040 O O . GLY A 1 636 ? 6.313 -1.208 11.298 1.00 88.94 636 GLY A O 1
ATOM 5041 N N . TYR A 1 637 ? 7.240 -0.404 9.428 1.00 83.75 637 TYR A N 1
ATOM 5042 C CA . TYR A 1 637 ? 8.149 -1.520 9.174 1.00 83.75 637 TYR A CA 1
ATOM 5043 C C . TYR A 1 637 ? 8.824 -2.129 10.416 1.00 83.75 637 TYR A C 1
ATOM 5045 O O . TYR A 1 637 ? 9.557 -1.460 11.146 1.00 83.75 637 TYR A O 1
ATOM 5053 N N . GLY A 1 638 ? 8.645 -3.445 10.591 1.00 77.19 638 GLY A N 1
ATOM 5054 C CA . GLY A 1 638 ? 9.323 -4.229 11.627 1.00 77.19 638 GLY A CA 1
ATOM 5055 C C . GLY A 1 638 ? 8.810 -4.023 13.057 1.00 77.19 638 GLY A C 1
ATOM 5056 O O . GLY A 1 638 ? 9.363 -4.633 13.964 1.00 77.19 638 GLY A O 1
ATOM 5057 N N . GLN A 1 639 ? 7.774 -3.207 13.267 1.00 83.12 639 GLN A N 1
ATOM 5058 C CA . GLN A 1 639 ? 7.166 -2.936 14.576 1.00 83.12 639 GLN A CA 1
ATOM 5059 C C . GLN A 1 639 ? 5.842 -3.702 14.724 1.00 83.12 639 GLN A C 1
ATOM 5061 O O . GLN A 1 639 ? 4.772 -3.107 14.670 1.00 83.12 639 GLN A O 1
ATOM 5066 N N . ARG A 1 640 ? 5.907 -5.033 14.823 1.00 87.69 640 ARG A N 1
ATOM 5067 C CA . ARG A 1 640 ? 4.736 -5.914 14.622 1.00 87.69 640 ARG A CA 1
ATOM 5068 C C . ARG A 1 640 ? 3.893 -6.161 15.872 1.00 87.69 640 ARG A C 1
ATOM 5070 O O . ARG A 1 640 ? 2.821 -6.754 15.762 1.00 87.69 640 ARG A O 1
ATOM 5077 N N . GLU A 1 641 ? 4.421 -5.810 17.038 1.00 91.31 641 GLU A N 1
ATOM 5078 C CA . GLU A 1 641 ? 3.872 -6.124 18.354 1.00 91.31 641 GLU A CA 1
ATOM 5079 C C . GLU A 1 641 ? 2.591 -5.325 18.627 1.00 91.31 641 GLU A C 1
ATOM 5081 O O . GLU A 1 641 ? 2.533 -4.113 18.408 1.00 91.31 641 GLU A O 1
ATOM 5086 N N . THR A 1 642 ? 1.563 -5.973 19.175 1.00 96.38 642 THR A N 1
ATOM 5087 C CA . THR A 1 642 ? 0.217 -5.403 19.347 1.00 96.38 642 THR A CA 1
ATOM 5088 C C . THR A 1 642 ? 0.223 -4.119 20.173 1.00 96.38 642 THR A C 1
ATOM 5090 O O . THR A 1 642 ? -0.522 -3.186 19.872 1.00 96.38 642 THR A O 1
ATOM 5093 N N . TYR A 1 643 ? 1.100 -4.018 21.177 1.00 95.31 643 TYR A N 1
ATOM 5094 C CA . TYR A 1 643 ? 1.197 -2.832 22.038 1.00 95.31 643 TYR A CA 1
ATOM 5095 C C . TYR A 1 643 ? 1.646 -1.558 21.298 1.00 95.31 643 TYR A C 1
ATOM 5097 O O . TYR A 1 643 ? 1.499 -0.448 21.826 1.00 95.31 643 TYR A O 1
ATOM 5105 N N . LYS A 1 644 ? 2.195 -1.705 20.085 1.00 93.94 644 LYS A N 1
ATOM 5106 C CA . LYS A 1 644 ? 2.596 -0.610 19.193 1.00 93.94 644 LYS A CA 1
ATOM 5107 C C . LYS A 1 644 ? 1.478 -0.179 18.243 1.00 93.94 644 LYS A C 1
ATOM 5109 O O . LYS A 1 644 ? 1.674 0.780 17.510 1.00 93.94 644 LYS A O 1
ATOM 5114 N N . HIS A 1 645 ? 0.307 -0.813 18.272 1.00 97.56 645 HIS A N 1
ATOM 5115 C CA . HIS A 1 645 ? -0.840 -0.457 17.431 1.00 97.56 645 HIS A CA 1
ATOM 5116 C C . HIS A 1 645 ? -1.957 0.220 18.236 1.00 97.56 645 HIS A C 1
ATOM 5118 O O . HIS A 1 645 ? -1.943 0.239 19.467 1.00 97.56 645 HIS A O 1
ATOM 5124 N N . ASN A 1 646 ? -2.936 0.804 17.540 1.00 98.44 646 ASN A N 1
ATOM 5125 C CA . ASN A 1 646 ? -4.078 1.494 18.147 1.00 98.44 646 ASN A CA 1
ATOM 5126 C C . ASN A 1 646 ? -5.210 0.504 18.460 1.00 98.44 646 ASN A C 1
ATOM 5128 O O . ASN A 1 646 ? -6.316 0.632 17.933 1.00 98.44 646 ASN A O 1
ATOM 5132 N N . THR A 1 647 ? -4.923 -0.535 19.243 1.00 98.69 647 THR A N 1
ATOM 5133 C CA . THR A 1 647 ? -5.852 -1.632 19.569 1.00 98.69 647 THR A CA 1
ATOM 5134 C C . THR A 1 647 ? -5.697 -2.067 21.033 1.00 98.69 647 THR A C 1
ATOM 5136 O O . THR A 1 647 ? -5.086 -1.348 21.824 1.00 98.69 647 THR A O 1
ATOM 5139 N N . VAL A 1 648 ? -6.299 -3.189 21.431 1.00 98.69 648 VAL A N 1
ATOM 5140 C CA . VAL A 1 648 ? -6.238 -3.698 22.809 1.00 98.69 648 VAL A CA 1
ATOM 5141 C C . VAL A 1 648 ? -5.230 -4.835 22.932 1.00 98.69 648 VAL A C 1
ATOM 5143 O O . VAL A 1 648 ? -5.233 -5.758 22.121 1.00 98.69 648 VAL A O 1
ATOM 5146 N N . VAL A 1 649 ? -4.396 -4.767 23.970 1.00 98.69 649 VAL A N 1
ATOM 5147 C CA . VAL A 1 649 ? -3.484 -5.835 24.396 1.00 98.69 649 VAL A CA 1
ATOM 5148 C C . VAL A 1 649 ? -4.140 -6.633 25.521 1.00 98.69 649 VAL A C 1
ATOM 5150 O O . VAL A 1 649 ? -4.657 -6.041 26.470 1.00 98.69 649 VAL A O 1
ATOM 5153 N N . VAL A 1 650 ? -4.092 -7.965 25.442 1.00 98.44 650 VAL A N 1
ATOM 5154 C CA . VAL A 1 650 ? -4.642 -8.878 26.459 1.00 98.44 650 VAL A CA 1
ATOM 5155 C C . VAL A 1 650 ? -3.505 -9.611 27.168 1.00 98.44 650 VAL A C 1
ATOM 5157 O O . VAL A 1 650 ? -2.673 -10.252 26.533 1.00 98.44 650 VAL A O 1
ATOM 5160 N N . ASP A 1 651 ? -3.449 -9.509 28.495 1.00 97.69 651 ASP A N 1
ATOM 5161 C CA . ASP A 1 651 ? -2.437 -10.118 29.373 1.00 97.69 651 ASP A CA 1
ATOM 5162 C C . ASP A 1 651 ? -0.982 -9.834 28.966 1.00 97.69 651 ASP A C 1
ATOM 5164 O O . ASP A 1 651 ? -0.096 -10.667 29.155 1.00 97.69 651 ASP A O 1
ATOM 5168 N N . GLY A 1 652 ? -0.730 -8.663 28.374 1.00 96.38 652 GLY A N 1
ATOM 5169 C CA . GLY A 1 652 ? 0.594 -8.295 27.867 1.00 96.38 652 GLY A CA 1
ATOM 5170 C C . GLY A 1 652 ? 1.066 -9.130 26.671 1.00 96.38 652 GLY A C 1
ATOM 5171 O O . GLY A 1 652 ? 2.259 -9.129 26.379 1.00 96.38 652 GLY A O 1
ATOM 5172 N N . ARG A 1 653 ? 0.162 -9.858 26.000 1.00 96.31 653 ARG A N 1
ATOM 5173 C CA . ARG A 1 653 ? 0.465 -10.698 24.837 1.00 96.31 653 ARG A CA 1
ATOM 5174 C C . ARG A 1 653 ? 0.145 -9.986 23.529 1.00 96.31 653 ARG A C 1
ATOM 5176 O O . ARG A 1 653 ? -0.848 -9.259 23.417 1.00 96.31 653 ARG A O 1
ATOM 5183 N N . ASP A 1 654 ? 0.943 -10.287 22.516 1.00 95.75 654 ASP A N 1
ATOM 5184 C CA . ASP A 1 654 ? 0.581 -9.995 21.135 1.00 95.75 654 ASP A CA 1
ATOM 5185 C C . ASP A 1 654 ? -0.591 -10.873 20.686 1.00 95.75 654 ASP A C 1
ATOM 5187 O O . ASP A 1 654 ? -0.808 -11.971 21.205 1.00 95.75 654 ASP A O 1
ATOM 5191 N N . GLN A 1 655 ? -1.354 -10.373 19.720 1.00 94.69 655 GLN A N 1
ATOM 5192 C CA . GLN A 1 655 ? -2.330 -11.180 18.999 1.00 94.69 655 GLN A CA 1
ATOM 5193 C C . GLN A 1 655 ? -1.610 -12.283 18.208 1.00 94.69 655 GLN A C 1
ATOM 5195 O O . GLN A 1 655 ? -0.525 -12.075 17.673 1.00 94.69 655 GLN A O 1
ATOM 5200 N N . ASP A 1 656 ? -2.262 -13.424 18.028 1.00 90.81 656 ASP A N 1
ATOM 5201 C CA . ASP A 1 656 ? -1.915 -14.395 17.002 1.00 90.81 656 ASP A CA 1
ATOM 5202 C C . ASP A 1 656 ? -2.249 -13.861 15.599 1.00 90.81 656 ASP A C 1
ATOM 5204 O O . ASP A 1 656 ? -3.012 -12.906 15.402 1.00 90.81 656 ASP A O 1
ATOM 5208 N N . ARG A 1 657 ? -1.717 -14.535 14.572 1.00 86.94 657 ARG A N 1
ATOM 5209 C CA . ARG A 1 657 ? -2.146 -14.304 13.187 1.00 86.94 657 ARG A CA 1
ATOM 5210 C C . ARG A 1 657 ? -3.642 -14.574 13.059 1.00 86.94 657 ARG A C 1
ATOM 5212 O O . ARG A 1 657 ? -4.077 -15.720 13.118 1.00 86.94 657 ARG A O 1
ATOM 5219 N N . ALA A 1 658 ? -4.410 -13.523 12.804 1.00 86.81 658 ALA A N 1
ATOM 5220 C CA . ALA A 1 658 ? -5.855 -13.608 12.662 1.00 86.81 658 ALA A CA 1
ATOM 5221 C C . ALA A 1 658 ? -6.359 -12.855 11.426 1.00 86.81 658 ALA A C 1
ATOM 5223 O O . ALA A 1 658 ? -5.716 -11.936 10.915 1.00 86.81 658 ALA A O 1
ATOM 5224 N N . THR A 1 659 ? -7.553 -13.240 10.986 1.00 90.38 659 THR A N 1
ATOM 5225 C CA . THR A 1 659 ? -8.382 -12.478 10.052 1.00 90.38 659 THR A CA 1
ATOM 5226 C C . THR A 1 659 ? -9.587 -11.992 10.837 1.00 90.38 659 THR A C 1
ATOM 5228 O O . THR A 1 659 ? -10.285 -12.794 11.460 1.00 90.38 659 THR A O 1
ATOM 5231 N N . GLY A 1 660 ? -9.813 -10.684 10.859 1.00 93.12 660 GLY A N 1
ATOM 5232 C CA . GLY A 1 660 ? -11.021 -10.129 11.446 1.00 93.12 660 GLY A CA 1
ATOM 5233 C C . GLY A 1 660 ? -12.229 -10.351 10.544 1.00 93.12 660 GLY A C 1
ATOM 5234 O O . GLY A 1 660 ? -12.126 -10.530 9.333 1.00 93.12 660 GLY A O 1
ATOM 5235 N N . ARG A 1 661 ? -13.400 -10.332 11.165 1.00 95.94 661 ARG A N 1
ATOM 5236 C CA . ARG A 1 661 ? -14.706 -10.469 10.533 1.00 95.94 661 ARG A CA 1
ATOM 5237 C C . ARG A 1 661 ? -15.442 -9.140 10.615 1.00 95.94 661 ARG A C 1
ATOM 5239 O O . ARG A 1 661 ? -15.503 -8.542 11.688 1.00 95.94 661 ARG A O 1
ATOM 5246 N N . LEU A 1 662 ? -16.040 -8.726 9.503 1.00 97.62 662 LEU A N 1
ATOM 5247 C CA . LEU A 1 662 ? -17.001 -7.630 9.477 1.00 97.62 662 LEU A CA 1
ATOM 5248 C C . LEU A 1 662 ? -18.279 -8.053 10.217 1.00 97.62 662 LEU A C 1
ATOM 5250 O O . LEU A 1 662 ? -18.865 -9.093 9.908 1.00 97.62 662 LEU A O 1
ATOM 5254 N N . LEU A 1 663 ? -18.689 -7.257 11.202 1.00 96.38 663 LEU A N 1
ATOM 5255 C CA . LEU A 1 663 ? -19.959 -7.419 11.912 1.00 96.38 663 LEU A CA 1
ATOM 5256 C C . LEU A 1 663 ? -21.048 -6.546 11.284 1.00 96.38 663 LEU A C 1
ATOM 5258 O O . LEU A 1 663 ? -22.140 -7.040 11.033 1.00 96.38 663 LEU A O 1
ATOM 5262 N N . ALA A 1 664 ? -20.736 -5.276 11.011 1.00 96.62 664 ALA A N 1
ATOM 5263 C CA . ALA A 1 664 ? -21.673 -4.316 10.429 1.00 96.62 664 ALA A CA 1
ATOM 5264 C C . ALA A 1 664 ? -20.940 -3.192 9.677 1.00 96.62 664 ALA A C 1
ATOM 5266 O O . ALA A 1 664 ? -19.805 -2.838 10.020 1.00 96.62 664 ALA A O 1
ATOM 5267 N N . TRP A 1 665 ? -21.600 -2.615 8.671 1.00 97.12 665 TRP A N 1
ATOM 5268 C CA . TRP A 1 665 ? -21.119 -1.460 7.910 1.00 97.12 665 TRP A CA 1
ATOM 5269 C C . TRP A 1 665 ? -22.294 -0.566 7.515 1.00 97.12 665 TRP A C 1
ATOM 5271 O O . TRP A 1 665 ? -23.171 -0.953 6.740 1.00 97.12 665 TRP A O 1
ATOM 5281 N N . HIS A 1 666 ? -22.246 0.684 7.967 1.00 96.81 666 HIS A N 1
ATOM 5282 C CA . HIS A 1 666 ? -23.237 1.695 7.635 1.00 96.81 666 HIS A CA 1
ATOM 5283 C C . HIS A 1 666 ? -22.578 2.914 6.998 1.00 96.81 666 HIS A C 1
ATOM 5285 O O . HIS A 1 666 ? -21.572 3.422 7.488 1.00 96.81 666 HIS A O 1
ATOM 5291 N N . GLN A 1 667 ? -23.207 3.428 5.945 1.00 95.25 667 GLN A N 1
ATOM 5292 C CA . GLN A 1 667 ? -22.872 4.708 5.339 1.00 95.25 667 GLN A CA 1
ATOM 5293 C C . GLN A 1 667 ? -24.143 5.553 5.241 1.00 95.25 667 GLN A C 1
ATOM 5295 O O . GLN A 1 667 ? -25.151 5.090 4.701 1.00 95.25 667 GLN A O 1
ATOM 5300 N N . GLY A 1 668 ? -24.093 6.778 5.756 1.00 92.62 668 GLY A N 1
ATOM 5301 C CA . GLY A 1 668 ? -25.239 7.685 5.837 1.00 92.62 668 GLY A CA 1
ATOM 5302 C C . GLY A 1 668 ? -24.827 9.151 5.737 1.00 92.62 668 GLY A C 1
ATOM 5303 O O . GLY A 1 668 ? -23.644 9.466 5.675 1.00 92.62 668 GLY A O 1
ATOM 5304 N N . ASP A 1 669 ? -25.783 10.078 5.711 1.00 90.88 669 ASP A N 1
ATOM 5305 C CA . ASP A 1 669 ? -25.477 11.497 5.457 1.00 90.88 669 ASP A CA 1
ATOM 5306 C C . ASP A 1 669 ? -24.684 12.157 6.597 1.00 90.88 669 ASP A C 1
ATOM 5308 O O . ASP A 1 669 ? -23.721 12.874 6.334 1.00 90.88 669 ASP A O 1
ATOM 5312 N N . ASP A 1 670 ? -25.029 11.852 7.852 1.00 91.69 670 ASP A N 1
ATOM 5313 C CA . ASP A 1 670 ? -24.421 12.455 9.052 1.00 91.69 670 ASP A CA 1
ATOM 5314 C C . ASP A 1 670 ? -23.495 11.502 9.825 1.00 91.69 670 ASP A C 1
ATOM 5316 O O . ASP A 1 670 ? -22.734 11.928 10.701 1.00 91.69 670 ASP A O 1
ATOM 5320 N N . LEU A 1 671 ? -23.598 10.201 9.549 1.00 94.88 671 LEU A N 1
ATOM 5321 C CA . LEU A 1 671 ? -22.976 9.140 10.329 1.00 94.88 671 LEU A CA 1
ATOM 5322 C C . LEU A 1 671 ? -22.600 7.969 9.423 1.00 94.88 671 LEU A C 1
ATOM 5324 O O . LEU A 1 671 ? -23.457 7.430 8.728 1.00 94.88 671 LEU A O 1
ATOM 5328 N N . ASP A 1 672 ? -21.349 7.534 9.521 1.00 97.31 672 ASP A N 1
ATOM 5329 C CA . ASP A 1 672 ? -20.899 6.239 9.013 1.00 97.31 672 ASP A CA 1
ATOM 5330 C C . ASP A 1 672 ? -20.459 5.352 10.190 1.00 97.31 672 ASP A C 1
ATOM 5332 O O . ASP A 1 672 ? -20.164 5.848 11.281 1.00 97.31 672 ASP A O 1
ATOM 5336 N N . MET A 1 673 ? -20.422 4.035 9.997 1.00 97.75 673 MET A N 1
ATOM 5337 C CA . MET A 1 673 ? -20.030 3.084 11.036 1.00 97.75 673 MET A CA 1
ATOM 5338 C C . MET A 1 673 ? -19.372 1.847 10.434 1.00 97.75 673 MET A C 1
ATOM 5340 O O . MET A 1 673 ? -19.821 1.334 9.412 1.00 97.75 673 MET A O 1
ATOM 5344 N N . ILE A 1 674 ? -18.373 1.319 11.137 1.00 98.56 674 ILE A N 1
ATOM 5345 C CA . ILE A 1 674 ? -17.902 -0.053 10.960 1.00 98.56 674 ILE A CA 1
ATOM 5346 C C . ILE A 1 674 ? -17.854 -0.766 12.308 1.00 98.56 674 ILE A C 1
ATOM 5348 O O . ILE A 1 674 ? -17.416 -0.185 13.299 1.00 98.56 674 ILE A O 1
ATOM 5352 N N . ALA A 1 675 ? -18.263 -2.030 12.337 1.00 98.56 675 ALA A N 1
ATOM 5353 C CA . ALA A 1 675 ? -18.032 -2.920 13.463 1.00 98.56 675 ALA A CA 1
ATOM 5354 C C . ALA A 1 675 ? -17.327 -4.196 13.001 1.00 98.56 675 ALA A C 1
ATOM 5356 O O . ALA A 1 675 ? -17.674 -4.765 11.965 1.00 98.56 675 ALA A O 1
ATOM 5357 N N . VAL A 1 676 ? -16.327 -4.640 13.760 1.00 98.62 676 VAL A N 1
ATOM 5358 C CA . VAL A 1 676 ? -15.467 -5.782 13.426 1.00 98.62 676 VAL A CA 1
ATOM 5359 C C . VAL A 1 676 ? -15.201 -6.643 14.654 1.00 98.62 676 VAL A C 1
ATOM 5361 O O . VAL A 1 676 ? -15.219 -6.152 15.780 1.00 98.62 676 VAL A O 1
ATOM 5364 N N . SER A 1 677 ? -14.916 -7.924 14.437 1.00 98.19 677 SER A N 1
ATOM 5365 C CA . SER A 1 677 ? -14.502 -8.869 15.481 1.00 98.19 677 SER A CA 1
ATOM 5366 C C . SER A 1 677 ? -13.260 -9.644 15.073 1.00 98.19 677 SER A C 1
ATOM 5368 O O . SER A 1 677 ? -13.098 -9.931 13.889 1.00 98.19 677 SER A O 1
ATOM 5370 N N . HIS A 1 678 ? -12.445 -10.082 16.024 1.00 97.12 678 HIS A N 1
ATOM 5371 C CA . HIS A 1 678 ? -11.419 -11.092 15.775 1.00 97.12 678 HIS A CA 1
ATOM 5372 C C . HIS A 1 678 ? -11.158 -11.955 17.014 1.00 97.12 678 HIS A C 1
ATOM 5374 O O . HIS A 1 678 ? -11.447 -11.565 18.145 1.00 97.12 678 HIS A O 1
ATOM 5380 N N . CYS A 1 679 ? -10.557 -13.120 16.774 1.00 93.38 679 CYS A N 1
ATOM 5381 C CA . CYS A 1 679 ? -10.066 -14.037 17.803 1.00 93.38 679 CYS A CA 1
ATOM 5382 C C . CYS A 1 679 ? -8.534 -14.085 17.749 1.00 93.38 679 CYS A C 1
ATOM 5384 O O . CYS A 1 679 ? -7.939 -15.144 17.591 1.00 93.38 679 CYS A O 1
ATOM 5386 N N . GLY A 1 680 ? -7.903 -12.905 17.785 1.00 92.88 680 GLY A N 1
ATOM 5387 C CA . GLY A 1 680 ? -6.438 -12.793 17.846 1.00 92.88 680 GLY A CA 1
ATOM 5388 C C . GLY A 1 680 ? -5.876 -13.272 19.185 1.00 92.88 680 GLY A C 1
ATOM 5389 O O . GLY A 1 680 ? -4.695 -13.550 19.290 1.00 92.88 680 GLY A O 1
ATOM 5390 N N . TYR A 1 681 ? -6.731 -13.406 20.193 1.00 93.06 681 TYR A N 1
ATOM 5391 C CA . TYR A 1 681 ? -6.426 -14.038 21.463 1.00 93.06 681 TYR A CA 1
ATOM 5392 C C . TYR A 1 681 ? -7.281 -15.296 21.569 1.00 93.06 681 TYR A C 1
ATOM 5394 O O . TYR A 1 681 ? -8.494 -15.236 21.368 1.00 93.06 681 TYR A O 1
ATOM 5402 N N . ALA A 1 682 ? -6.669 -16.444 21.858 1.00 89.88 682 ALA A N 1
ATOM 5403 C CA . ALA A 1 682 ? -7.390 -17.719 21.918 1.00 89.88 682 ALA A CA 1
ATOM 5404 C C . ALA A 1 682 ? -8.497 -17.741 22.993 1.00 89.88 682 ALA A C 1
ATOM 5406 O O . ALA A 1 682 ? -9.466 -18.488 22.881 1.00 89.88 682 ALA A O 1
ATOM 5407 N N . ASP A 1 683 ? -8.338 -16.924 24.028 1.00 94.56 683 ASP A N 1
ATOM 5408 C CA . ASP A 1 683 ? -9.155 -16.844 25.233 1.00 94.56 683 ASP A CA 1
ATOM 5409 C C . ASP A 1 683 ? -10.049 -15.598 25.300 1.00 94.56 683 ASP A C 1
ATOM 5411 O O . ASP A 1 683 ? -10.877 -15.503 26.201 1.00 94.56 683 ASP A O 1
ATOM 5415 N N . VAL A 1 684 ? -9.946 -14.671 24.342 1.00 96.62 684 VAL A N 1
ATOM 5416 C CA . VAL A 1 684 ? -10.752 -13.441 24.317 1.00 96.62 684 VAL A CA 1
ATOM 5417 C C . VAL A 1 684 ? -11.246 -13.145 22.905 1.00 96.62 684 VAL A C 1
ATOM 5419 O O . VAL A 1 684 ? -10.463 -13.044 21.960 1.00 96.62 684 VAL A O 1
ATOM 5422 N N . VAL A 1 685 ? -12.553 -12.913 22.767 1.00 97.06 685 VAL A N 1
ATOM 5423 C CA . VAL A 1 685 ? -13.119 -12.321 21.547 1.00 97.06 685 VAL A CA 1
ATOM 5424 C C . VAL A 1 685 ? -13.087 -10.808 21.685 1.00 97.06 685 VAL A C 1
ATOM 5426 O O . VAL A 1 685 ? -13.718 -10.249 22.581 1.00 97.06 685 VAL A O 1
ATOM 5429 N N . HIS A 1 686 ? -12.384 -10.138 20.773 1.00 98.44 686 HIS A N 1
ATOM 5430 C CA . HIS A 1 686 ? -12.350 -8.680 20.704 1.00 98.44 686 HIS A CA 1
ATOM 5431 C C . HIS A 1 686 ? -13.281 -8.201 19.591 1.00 98.44 686 HIS A C 1
ATOM 5433 O O . HIS A 1 686 ? -13.120 -8.570 18.425 1.00 98.44 686 HIS A O 1
ATOM 5439 N N . ARG A 1 687 ? -14.269 -7.379 19.957 1.00 98.50 687 ARG A N 1
ATOM 5440 C CA . ARG A 1 687 ? -15.155 -6.659 19.039 1.00 98.50 687 ARG A CA 1
ATOM 5441 C C . ARG A 1 687 ? -14.922 -5.156 19.166 1.00 98.50 687 ARG A C 1
ATOM 5443 O O . ARG A 1 687 ? -14.872 -4.638 20.279 1.00 98.50 687 ARG A O 1
ATOM 5450 N N . ARG A 1 688 ? -14.845 -4.455 18.037 1.00 98.75 688 ARG A N 1
ATOM 5451 C CA . ARG A 1 688 ? -14.719 -2.995 17.967 1.00 98.75 688 ARG A CA 1
ATOM 5452 C C . ARG A 1 688 ? -15.785 -2.413 17.056 1.00 98.75 688 ARG A C 1
ATOM 5454 O O . ARG A 1 688 ? -15.897 -2.844 15.913 1.00 98.75 688 ARG A O 1
ATOM 5461 N N . ALA A 1 689 ? -16.483 -1.386 17.523 1.00 98.69 689 ALA A N 1
ATOM 5462 C CA . ALA A 1 689 ? -17.319 -0.515 16.709 1.00 98.69 689 ALA A CA 1
ATOM 5463 C C . ALA A 1 689 ? -16.704 0.889 16.641 1.00 98.69 689 ALA A C 1
ATOM 5465 O O . ALA A 1 689 ? -16.291 1.451 17.657 1.00 98.69 689 ALA A O 1
ATOM 5466 N N . VAL A 1 690 ? -16.640 1.457 15.440 1.00 98.75 690 VAL A N 1
ATOM 5467 C CA . VAL A 1 690 ? -16.183 2.825 15.191 1.00 98.75 690 VAL A CA 1
ATOM 5468 C C . VAL A 1 690 ? -17.273 3.570 14.440 1.00 98.75 690 VAL A C 1
ATOM 5470 O O . VAL A 1 690 ? -17.652 3.188 13.335 1.00 98.75 690 VAL A O 1
ATOM 5473 N N . PHE A 1 691 ? -17.754 4.650 15.044 1.00 98.25 691 PHE A N 1
ATOM 5474 C CA . PHE A 1 691 ? -18.756 5.547 14.488 1.00 98.25 691 PHE A CA 1
ATOM 5475 C C . PHE A 1 691 ? -18.075 6.834 14.038 1.00 98.25 691 PHE A C 1
ATOM 5477 O O . PHE A 1 691 ? -17.437 7.503 14.848 1.00 98.25 691 PHE A O 1
ATOM 5484 N N . TYR A 1 692 ? -18.241 7.210 12.777 1.00 98.00 692 TYR A N 1
ATOM 5485 C CA . TYR A 1 692 ? -17.777 8.481 12.239 1.00 98.00 692 TYR A CA 1
ATOM 5486 C C . TYR A 1 692 ? -18.943 9.452 12.103 1.00 98.00 692 TYR A C 1
ATOM 5488 O O . TYR A 1 692 ? -19.745 9.358 11.175 1.00 98.00 692 TYR A O 1
ATOM 5496 N N . VAL A 1 693 ? -19.032 10.401 13.034 1.00 95.19 693 VAL A N 1
ATOM 5497 C CA . VAL A 1 693 ? -19.972 11.520 12.952 1.00 95.19 693 VAL A CA 1
ATOM 5498 C C . VAL A 1 693 ? -19.325 12.634 12.141 1.00 95.19 693 VAL A C 1
ATOM 5500 O O . VAL A 1 693 ? -18.297 13.209 12.523 1.00 95.19 693 VAL A O 1
ATOM 5503 N N . LYS A 1 694 ? -19.941 12.947 11.004 1.00 94.12 694 LYS A N 1
ATOM 5504 C CA . LYS A 1 694 ? -19.395 13.901 10.042 1.00 94.12 694 LYS A CA 1
ATOM 5505 C C . LYS A 1 694 ? -19.410 15.332 10.602 1.00 94.12 694 LYS A C 1
ATOM 5507 O O . LYS A 1 694 ? -20.342 15.703 11.318 1.00 94.12 694 LYS A O 1
ATOM 5512 N N . PRO A 1 695 ? -18.391 16.154 10.285 1.00 89.38 695 PRO A N 1
ATOM 5513 C CA . PRO A 1 695 ? -17.272 15.854 9.387 1.00 89.38 695 PRO A CA 1
ATOM 5514 C C . PRO A 1 695 ? -15.991 15.331 10.071 1.00 89.38 695 PRO A C 1
ATOM 5516 O O . PRO A 1 695 ? -15.005 15.136 9.370 1.00 89.38 695 PRO A O 1
ATOM 5519 N N . GLY A 1 696 ? -15.929 15.099 11.388 1.00 86.19 696 GLY A N 1
ATOM 5520 C CA . GLY A 1 696 ? -14.610 14.904 12.024 1.00 86.19 696 GLY A CA 1
ATOM 5521 C C . GLY A 1 696 ? -14.561 14.283 13.414 1.00 86.19 696 GLY A C 1
ATOM 5522 O O . GLY A 1 696 ? -13.561 14.461 14.098 1.00 86.19 696 GLY A O 1
ATOM 5523 N N . MET A 1 697 ? -15.610 13.597 13.865 1.00 94.00 697 MET A N 1
ATOM 5524 C CA . MET A 1 697 ? -15.657 13.014 15.209 1.00 94.00 697 MET A CA 1
ATOM 5525 C C . MET A 1 697 ? -15.755 11.492 15.114 1.00 94.00 697 MET A C 1
ATOM 5527 O O . MET A 1 697 ? -16.696 10.983 14.506 1.00 94.00 697 MET A O 1
ATOM 5531 N N . LEU A 1 698 ? -14.816 10.768 15.731 1.00 98.06 698 LEU A N 1
ATOM 5532 C CA . LEU A 1 698 ? -14.923 9.316 15.894 1.00 98.06 698 LEU A CA 1
ATOM 5533 C C . LEU A 1 698 ? -15.384 8.971 17.305 1.00 98.06 698 LEU A C 1
ATOM 5535 O O . LEU A 1 698 ? -14.848 9.495 18.275 1.00 98.06 698 LEU A O 1
ATOM 5539 N N . LEU A 1 699 ? -16.327 8.045 17.429 1.00 98.44 699 LEU A N 1
ATOM 5540 C CA . LEU A 1 699 ? -16.588 7.331 18.673 1.00 98.44 699 LEU A CA 1
ATOM 5541 C C . LEU A 1 699 ? -16.119 5.890 18.491 1.00 98.44 699 LEU A C 1
ATOM 5543 O O . LEU A 1 699 ? -16.588 5.199 17.590 1.00 98.44 699 LEU A O 1
ATOM 5547 N N . VAL A 1 700 ? -15.196 5.451 19.339 1.00 98.75 700 VAL A N 1
ATOM 5548 C CA . VAL A 1 700 ? -14.672 4.083 19.356 1.00 98.75 700 VAL A CA 1
ATOM 5549 C C . VAL A 1 700 ? -15.250 3.369 20.566 1.00 98.75 700 VAL A C 1
ATOM 5551 O O . VAL A 1 700 ? -15.252 3.931 21.660 1.00 98.75 700 VAL A O 1
ATOM 5554 N N . ALA A 1 701 ? -15.737 2.150 20.364 1.00 98.75 701 ALA A N 1
ATOM 5555 C CA . ALA A 1 701 ? -16.283 1.284 21.395 1.00 98.75 701 ALA A CA 1
ATOM 5556 C C . ALA A 1 701 ? -15.693 -0.120 21.243 1.00 98.75 701 ALA A C 1
ATOM 5558 O O . ALA A 1 701 ? -15.829 -0.734 20.187 1.00 98.75 701 ALA A O 1
ATOM 5559 N N . ASP A 1 702 ? -15.067 -0.632 22.295 1.00 98.75 702 ASP A N 1
ATOM 5560 C CA . ASP A 1 702 ? -14.532 -1.987 22.351 1.00 98.75 702 ASP A CA 1
ATOM 5561 C C . ASP A 1 702 ? -15.294 -2.823 23.368 1.00 98.75 702 ASP A C 1
ATOM 5563 O O . ASP A 1 702 ? -15.588 -2.359 24.471 1.00 98.75 702 ASP A O 1
ATOM 5567 N N . VAL A 1 703 ? -15.565 -4.070 22.996 1.00 98.38 703 VAL A N 1
ATOM 5568 C CA . VAL A 1 703 ? -16.133 -5.108 23.852 1.00 98.38 703 VAL A CA 1
ATOM 5569 C C . VAL A 1 703 ? -15.209 -6.317 23.782 1.00 98.38 703 VAL A C 1
ATOM 5571 O O . VAL A 1 703 ? -14.945 -6.840 22.698 1.00 98.38 703 VAL A O 1
ATOM 5574 N N . LEU A 1 704 ? -14.709 -6.743 24.938 1.00 97.94 704 LEU A N 1
ATOM 5575 C CA . LEU A 1 704 ? -13.824 -7.893 25.076 1.00 97.94 704 LEU A CA 1
ATOM 5576 C C . LEU A 1 704 ? -14.504 -8.933 25.954 1.00 97.94 704 LEU A C 1
ATOM 5578 O O . LEU A 1 704 ? -14.770 -8.680 27.130 1.00 97.94 704 LEU A O 1
ATOM 5582 N N . ASP A 1 705 ? -14.812 -10.082 25.362 1.00 95.69 705 ASP A N 1
ATOM 5583 C CA . ASP A 1 705 ? -15.488 -11.188 26.029 1.00 95.69 705 ASP A CA 1
ATOM 5584 C C . ASP A 1 705 ? -14.484 -12.303 26.343 1.00 95.69 705 ASP A C 1
ATOM 5586 O O . ASP A 1 705 ? -13.964 -12.914 25.401 1.00 95.69 705 ASP A O 1
ATOM 5590 N N . PRO A 1 706 ? -14.215 -12.596 27.629 1.00 96.12 706 PRO A N 1
ATOM 5591 C CA . PRO A 1 706 ? -13.408 -13.749 27.997 1.00 96.12 706 PRO A CA 1
ATOM 5592 C C . PRO A 1 706 ? -14.165 -15.046 27.692 1.00 96.12 706 PRO A C 1
ATOM 5594 O O . PRO A 1 706 ? -15.364 -15.167 27.954 1.00 96.12 706 PRO A O 1
ATOM 5597 N N . LEU A 1 707 ? -13.457 -16.027 27.140 1.00 94.62 707 LEU A N 1
ATOM 5598 C CA . LEU A 1 707 ? -13.999 -17.332 26.753 1.00 94.62 707 LEU A CA 1
ATOM 5599 C C . LEU A 1 707 ? -13.758 -18.422 27.803 1.00 94.62 707 LEU A C 1
ATOM 5601 O O . LEU A 1 707 ? -14.316 -19.513 27.695 1.00 94.62 707 LEU A O 1
ATOM 5605 N N . ASP A 1 708 ? -12.932 -18.145 28.809 1.00 93.44 708 ASP A N 1
ATOM 5606 C CA . ASP A 1 708 ? -12.462 -19.123 29.793 1.00 93.44 708 ASP A CA 1
ATOM 5607 C C . ASP A 1 708 ? -12.922 -18.832 31.235 1.00 93.44 708 ASP A C 1
ATOM 5609 O O . ASP A 1 708 ? -12.614 -19.597 32.150 1.00 93.44 708 ASP A O 1
ATOM 5613 N N . GLY A 1 709 ? -13.667 -17.739 31.438 1.00 87.88 709 GLY A N 1
ATOM 5614 C CA . GLY A 1 709 ? -14.177 -17.314 32.741 1.00 87.88 709 GLY A CA 1
ATOM 5615 C C . GLY A 1 709 ? -13.104 -16.841 33.727 1.00 87.88 709 GLY A C 1
ATOM 5616 O O . GLY A 1 709 ? -13.363 -16.846 34.932 1.00 87.88 709 GLY A O 1
ATOM 5617 N N . ARG A 1 710 ? -11.901 -16.477 33.261 1.00 92.06 710 ARG A N 1
ATOM 5618 C CA . ARG A 1 710 ? -10.808 -15.983 34.110 1.00 92.06 710 ARG A CA 1
ATOM 5619 C C . ARG A 1 710 ? -10.679 -14.461 34.062 1.00 92.06 710 ARG A C 1
ATOM 5621 O O . ARG A 1 710 ? -11.167 -13.782 33.165 1.00 92.06 710 ARG A O 1
ATOM 5628 N N . ALA A 1 711 ? -9.977 -13.922 35.059 1.00 95.69 711 ALA A N 1
ATOM 5629 C CA . ALA A 1 711 ? -9.548 -12.530 35.054 1.00 95.69 711 ALA A CA 1
ATOM 5630 C C . ALA A 1 711 ? -8.455 -12.290 34.013 1.00 95.69 711 ALA A C 1
ATOM 5632 O O . ALA A 1 711 ? -7.399 -12.919 34.091 1.00 95.69 711 ALA A O 1
ATOM 5633 N N . HIS A 1 712 ? -8.664 -11.297 33.152 1.00 97.81 712 HIS A N 1
ATOM 5634 C CA . HIS A 1 712 ? -7.669 -10.829 32.188 1.00 97.81 712 HIS A CA 1
ATOM 5635 C C . HIS A 1 712 ? -7.291 -9.373 32.443 1.00 97.81 712 HIS A C 1
ATOM 5637 O O . HIS A 1 712 ? -8.092 -8.577 32.950 1.00 97.81 712 HIS A O 1
ATOM 5643 N N . ALA A 1 713 ? -6.050 -9.033 32.102 1.00 98.19 713 ALA A N 1
ATOM 5644 C CA . ALA A 1 713 ? -5.583 -7.656 32.025 1.00 98.19 713 ALA A CA 1
ATOM 5645 C C . ALA A 1 713 ? -5.737 -7.140 30.590 1.00 98.19 713 ALA A C 1
ATOM 5647 O O . ALA A 1 713 ? -5.358 -7.815 29.638 1.00 98.19 713 ALA A O 1
ATOM 5648 N N . TYR A 1 714 ? -6.268 -5.933 30.446 1.00 98.56 714 TYR A N 1
ATOM 5649 C CA . TYR A 1 714 ? -6.548 -5.299 29.166 1.00 98.56 714 TYR A CA 1
ATOM 5650 C C . TYR A 1 714 ? -5.889 -3.929 29.121 1.00 98.56 714 TYR A C 1
ATOM 5652 O O . TYR A 1 714 ? -6.205 -3.084 29.958 1.00 98.56 714 TYR A O 1
ATOM 5660 N N . ASP A 1 715 ? -5.039 -3.690 28.128 1.00 98.62 715 ASP A N 1
ATOM 5661 C CA . ASP A 1 715 ? -4.451 -2.377 27.874 1.00 98.62 715 ASP A CA 1
ATOM 5662 C C . ASP A 1 715 ? -4.978 -1.831 26.544 1.00 98.62 715 ASP A C 1
ATOM 5664 O O . ASP A 1 715 ? -4.658 -2.350 25.475 1.00 98.62 715 ASP A O 1
ATOM 5668 N N . TRP A 1 716 ? -5.805 -0.787 26.601 1.00 98.62 716 TRP A N 1
ATOM 5669 C CA . TRP A 1 716 ? -6.289 -0.079 25.416 1.00 98.62 716 TRP A CA 1
ATOM 5670 C C . TRP A 1 716 ? -5.265 0.972 24.985 1.00 98.62 716 TRP A C 1
ATOM 5672 O O . TRP A 1 716 ? -4.993 1.916 25.734 1.00 98.62 716 TRP A O 1
ATOM 5682 N N . MET A 1 717 ? -4.689 0.791 23.796 1.00 98.25 717 MET A N 1
ATOM 5683 C CA . MET A 1 717 ? -3.503 1.515 23.339 1.00 98.25 717 MET A CA 1
ATOM 5684 C C . MET A 1 717 ? -3.835 2.532 22.246 1.00 98.25 717 MET A C 1
ATOM 5686 O O . MET A 1 717 ? -4.624 2.245 21.346 1.00 98.25 717 MET A O 1
ATOM 5690 N N . LEU A 1 718 ? -3.170 3.691 22.282 1.00 98.00 718 LEU A N 1
ATOM 5691 C CA . LEU A 1 718 ? -3.124 4.665 21.185 1.00 98.00 718 LEU A CA 1
ATOM 5692 C C . LEU A 1 718 ? -1.704 5.209 20.979 1.00 98.00 718 LEU A C 1
ATOM 5694 O O . LEU A 1 718 ? -1.009 5.515 21.946 1.00 98.00 718 LEU A O 1
ATOM 5698 N N . GLN A 1 719 ? -1.305 5.396 19.722 1.00 96.25 719 GLN A N 1
ATOM 5699 C CA . GLN A 1 719 ? -0.023 5.960 19.303 1.00 96.25 719 GLN A CA 1
ATOM 5700 C C . GLN A 1 719 ? -0.244 7.318 18.632 1.00 96.25 719 GLN A C 1
ATOM 5702 O O . GLN A 1 719 ? -0.765 7.415 17.519 1.00 96.25 719 GLN A O 1
ATOM 5707 N N . PHE A 1 720 ? 0.169 8.377 19.314 1.00 95.62 720 PHE A N 1
ATOM 5708 C CA . PHE A 1 720 ? 0.018 9.755 18.878 1.00 95.62 720 PHE A CA 1
ATOM 5709 C C . PHE A 1 720 ? 1.287 10.252 18.185 1.00 95.62 720 PHE A C 1
ATOM 5711 O O . PHE A 1 720 ? 2.375 10.239 18.763 1.00 95.62 720 PHE A O 1
ATOM 5718 N N . ASN A 1 721 ? 1.135 10.767 16.968 1.00 91.75 721 ASN A N 1
ATOM 5719 C CA . ASN A 1 721 ? 2.171 11.536 16.288 1.00 91.75 721 ASN A CA 1
ATOM 5720 C C . ASN A 1 721 ? 2.091 12.998 16.746 1.00 91.75 721 ASN A C 1
ATOM 5722 O O . ASN A 1 721 ? 1.320 13.794 16.194 1.00 91.75 721 ASN A O 1
ATOM 5726 N N . SER A 1 722 ? 2.842 13.367 17.781 1.00 82.50 722 SER A N 1
ATOM 5727 C CA . SER A 1 722 ? 2.806 14.720 18.343 1.00 82.50 722 SER A CA 1
ATOM 5728 C C . SER A 1 722 ? 4.032 15.083 19.158 1.00 82.50 722 SER A C 1
ATOM 5730 O O . SER A 1 722 ? 4.670 14.214 19.738 1.00 82.50 722 SER A O 1
ATOM 5732 N N . ASP A 1 723 ? 4.269 16.385 19.295 1.00 77.88 723 ASP A N 1
ATOM 5733 C CA . ASP A 1 723 ? 5.388 16.922 20.074 1.00 77.88 723 ASP A CA 1
ATOM 5734 C C . ASP A 1 723 ? 5.084 16.920 21.584 1.00 77.88 723 ASP A C 1
ATOM 5736 O O . ASP A 1 723 ? 5.988 16.881 22.415 1.00 77.88 723 ASP A O 1
ATOM 5740 N N . ASN A 1 724 ? 3.799 16.952 21.963 1.00 85.69 724 ASN A N 1
ATOM 5741 C CA . ASN A 1 724 ? 3.360 16.948 23.357 1.00 85.69 724 ASN A CA 1
ATOM 5742 C C . ASN A 1 724 ? 2.082 16.128 23.588 1.00 85.69 724 ASN A C 1
ATOM 5744 O O . ASN A 1 724 ? 1.265 15.933 22.686 1.00 85.69 724 ASN A O 1
ATOM 5748 N N . GLY A 1 725 ? 1.912 15.691 24.835 1.00 89.69 725 GLY A N 1
ATOM 5749 C CA . GLY A 1 725 ? 0.719 15.028 25.336 1.00 89.69 725 GLY A CA 1
ATOM 5750 C C . GLY A 1 725 ? 0.424 15.465 26.770 1.00 89.69 725 GLY A C 1
ATOM 5751 O O . GLY A 1 725 ? 1.328 15.635 27.585 1.00 89.69 725 GLY A O 1
ATOM 5752 N N . ILE A 1 726 ? -0.853 15.673 27.076 1.00 92.38 726 ILE A N 1
ATOM 5753 C CA . ILE A 1 726 ? -1.359 16.010 28.406 1.00 92.38 726 ILE A CA 1
ATOM 5754 C C . ILE A 1 726 ? -2.397 14.958 28.791 1.00 92.38 726 ILE A C 1
ATOM 5756 O O . ILE A 1 726 ? -3.410 14.791 28.106 1.00 92.38 726 ILE A O 1
ATOM 5760 N N . ALA A 1 727 ? -2.149 14.262 29.899 1.00 92.94 727 ALA A N 1
ATOM 5761 C CA . ALA A 1 727 ? -3.134 13.395 30.530 1.00 92.94 727 ALA A CA 1
ATOM 5762 C C . ALA A 1 727 ? -4.000 14.206 31.504 1.00 92.94 727 ALA A C 1
ATOM 5764 O O . ALA A 1 727 ? -3.487 14.831 32.430 1.00 92.94 727 ALA A O 1
ATOM 5765 N N . GLY A 1 728 ? -5.314 14.180 31.300 1.00 88.19 728 GLY A N 1
ATOM 5766 C CA . GLY A 1 728 ? -6.322 14.603 32.268 1.00 88.19 728 GLY A CA 1
ATOM 5767 C C . GLY A 1 728 ? -7.136 13.408 32.767 1.00 88.19 728 GLY A C 1
ATOM 5768 O O . GLY A 1 728 ? -7.041 12.307 32.227 1.00 88.19 728 GLY A O 1
ATOM 5769 N N . GLU A 1 729 ? -7.980 13.626 33.776 1.00 85.00 729 GLU A N 1
ATOM 5770 C CA . GLU A 1 729 ? -8.796 12.564 34.392 1.00 85.00 729 GLU A CA 1
ATOM 5771 C C . GLU A 1 729 ? -9.734 11.879 33.378 1.00 85.00 729 GLU A C 1
ATOM 5773 O O . GLU A 1 729 ? -9.833 10.651 33.316 1.00 85.00 729 GLU A O 1
ATOM 5778 N N . THR A 1 730 ? -10.388 12.677 32.530 1.00 91.31 730 THR A N 1
ATOM 5779 C CA . THR A 1 730 ? -11.366 12.209 31.535 1.00 91.31 730 THR A CA 1
ATOM 5780 C C . THR A 1 730 ? -10.916 12.439 30.097 1.00 91.31 730 THR A C 1
ATOM 5782 O O . THR A 1 730 ? -11.730 12.319 29.182 1.00 91.31 730 THR A O 1
ATOM 5785 N N . SER A 1 731 ? -9.649 12.789 29.858 1.00 96.06 731 SER A N 1
ATOM 5786 C CA . SER A 1 731 ? -9.172 12.994 28.491 1.00 96.06 731 SER A CA 1
ATOM 5787 C C . SER A 1 731 ? -7.665 12.891 28.321 1.00 96.06 731 SER A C 1
ATOM 5789 O O . SER A 1 731 ? -6.906 13.272 29.206 1.00 96.06 731 SER A O 1
ATOM 5791 N N . TRP A 1 732 ? -7.242 12.513 27.122 1.00 97.31 732 TRP A N 1
ATOM 5792 C CA . TRP A 1 732 ? -5.903 12.775 26.605 1.00 97.31 732 TRP A CA 1
ATOM 5793 C C . TRP A 1 732 ? -5.958 13.902 25.580 1.00 97.31 732 TRP A C 1
ATOM 5795 O O . TRP A 1 732 ? -6.857 13.947 24.741 1.00 97.31 732 TRP A O 1
ATOM 5805 N N . LEU A 1 733 ? -4.994 14.813 25.648 1.00 95.44 733 LEU A N 1
ATOM 5806 C CA . LEU A 1 733 ? -4.866 15.931 24.722 1.00 95.44 733 LEU A CA 1
ATOM 5807 C C . LEU A 1 733 ? -3.471 15.930 24.117 1.00 95.44 733 LEU A C 1
ATOM 5809 O O . LEU A 1 733 ? -2.483 15.855 24.837 1.00 95.44 733 LEU A O 1
ATOM 5813 N N . SER A 1 734 ? -3.397 16.068 22.803 1.00 92.94 734 SER A N 1
ATOM 5814 C CA . SER A 1 734 ? -2.143 16.153 22.064 1.00 92.94 734 SER A CA 1
ATOM 5815 C C . SER A 1 734 ? -2.215 17.318 21.076 1.00 92.94 734 SER A C 1
ATOM 5817 O O . SER A 1 734 ? -3.267 17.566 20.479 1.00 92.94 734 SER A O 1
ATOM 5819 N N . ARG A 1 735 ? -1.130 18.091 20.941 1.00 90.69 735 ARG A N 1
ATOM 5820 C CA . ARG A 1 735 ? -1.060 19.273 20.065 1.00 90.69 735 ARG A CA 1
ATOM 5821 C C . ARG A 1 735 ? 0.218 19.277 19.238 1.00 90.69 735 ARG A C 1
ATOM 5823 O O . ARG A 1 735 ? 1.278 18.864 19.697 1.00 90.69 735 ARG A O 1
ATOM 5830 N N . ALA A 1 736 ? 0.109 19.804 18.023 1.00 87.19 736 ALA A N 1
ATOM 5831 C CA . ALA A 1 736 ? 1.226 20.014 17.109 1.00 87.19 736 ALA A CA 1
ATOM 5832 C C . ALA A 1 736 ? 0.845 21.068 16.060 1.00 87.19 736 ALA A C 1
ATOM 5834 O O . ALA A 1 736 ? -0.284 21.084 15.571 1.00 87.19 736 ALA A O 1
ATOM 5835 N N . GLN A 1 737 ? 1.783 21.954 15.710 1.00 82.81 737 GLN A N 1
ATOM 5836 C CA . GLN A 1 737 ? 1.658 22.902 14.586 1.00 82.81 737 GLN A CA 1
ATOM 5837 C C . GLN A 1 737 ? 0.330 23.697 14.535 1.00 82.81 737 GLN A C 1
ATOM 5839 O O . GLN A 1 737 ? -0.246 23.911 13.473 1.00 82.81 737 GLN A O 1
ATOM 5844 N N . GLY A 1 738 ? -0.183 24.143 15.690 1.00 84.75 738 GLY A N 1
ATOM 5845 C CA . GLY A 1 738 ? -1.405 24.959 15.755 1.00 84.75 738 GLY A CA 1
ATOM 5846 C C . GLY A 1 738 ? -2.717 24.193 15.540 1.00 84.75 738 GLY A C 1
ATOM 5847 O O . GLY A 1 738 ? -3.746 24.828 15.320 1.00 84.75 738 GLY A O 1
ATOM 5848 N N . SER A 1 739 ? -2.676 22.861 15.619 1.00 92.94 739 SER A N 1
ATOM 5849 C CA . SER A 1 739 ? -3.824 21.950 15.678 1.00 92.94 739 SER A CA 1
ATOM 5850 C C . SER A 1 739 ? -3.649 20.945 16.828 1.00 92.94 739 SER A C 1
ATOM 5852 O O . SER A 1 739 ? -2.622 20.939 17.519 1.00 92.94 739 SER A O 1
ATOM 5854 N N . GLY A 1 740 ? -4.665 20.132 17.099 1.00 94.31 740 GLY A N 1
ATOM 5855 C CA . GLY A 1 740 ? -4.641 19.134 18.160 1.00 94.31 740 GLY A CA 1
ATOM 5856 C C . GLY A 1 740 ? -5.609 17.984 17.931 1.00 94.31 740 GLY A C 1
ATOM 5857 O O . GLY A 1 740 ? -6.476 18.040 17.063 1.00 94.31 740 GLY A O 1
ATOM 5858 N N . ILE A 1 741 ? -5.466 16.948 18.748 1.00 96.44 741 ILE A N 1
ATOM 5859 C CA . ILE A 1 741 ? -6.421 15.853 18.875 1.00 96.44 741 ILE A CA 1
ATOM 5860 C C . ILE A 1 741 ? -6.745 15.649 20.350 1.00 96.44 741 ILE A C 1
ATOM 5862 O O . ILE A 1 741 ? -5.857 15.657 21.208 1.00 96.44 741 ILE A O 1
ATOM 5866 N N . LYS A 1 742 ? -8.034 15.501 20.649 1.00 97.12 742 LYS A N 1
ATOM 5867 C CA . LYS A 1 742 ? -8.527 15.190 21.987 1.00 97.12 742 LYS A CA 1
ATOM 5868 C C . LYS A 1 742 ? -9.190 13.823 21.982 1.00 97.12 742 LYS A C 1
ATOM 5870 O O . LYS A 1 742 ? -10.005 13.537 21.110 1.00 97.12 742 LYS A O 1
ATOM 5875 N N . VAL A 1 743 ? -8.845 13.005 22.967 1.00 98.25 743 VAL A N 1
ATOM 5876 C CA . VAL A 1 743 ? -9.499 11.731 23.261 1.00 98.25 743 VAL A CA 1
ATOM 5877 C C . VAL A 1 743 ? -10.240 11.898 24.578 1.00 98.25 743 VAL A C 1
ATOM 5879 O O . VAL A 1 743 ? -9.604 12.075 25.610 1.00 98.25 743 VAL A O 1
ATOM 5882 N N . THR A 1 744 ? -11.568 11.885 24.549 1.00 98.12 744 THR A N 1
ATOM 5883 C CA . THR A 1 744 ? -12.431 12.046 25.726 1.00 98.12 744 THR A CA 1
ATOM 5884 C C . THR A 1 744 ? -12.993 10.692 26.145 1.00 98.12 744 THR A C 1
ATOM 5886 O O . THR A 1 744 ? -13.611 9.992 25.343 1.00 98.12 744 THR A O 1
ATOM 5889 N N . PHE A 1 745 ? -12.807 10.338 27.413 1.00 97.88 745 PHE A N 1
ATOM 5890 C CA . PHE A 1 745 ? -13.295 9.097 28.011 1.00 97.88 745 PHE A CA 1
ATOM 5891 C C . PHE A 1 745 ? -14.643 9.305 28.720 1.00 97.88 745 PHE A C 1
ATOM 5893 O O . PHE A 1 745 ? -14.979 10.441 29.071 1.00 97.88 745 PHE A O 1
ATOM 5900 N N . PRO A 1 746 ? -15.418 8.235 28.980 1.00 97.50 746 PRO A N 1
ATOM 5901 C CA . PRO A 1 746 ? -16.651 8.333 29.742 1.00 97.50 746 PRO A CA 1
ATOM 5902 C C . PRO A 1 746 ? -16.389 8.875 31.152 1.00 97.50 746 PRO A C 1
ATOM 5904 O O . PRO A 1 746 ? -15.659 8.268 31.933 1.00 97.50 746 PRO A O 1
ATOM 5907 N N . GLY A 1 747 ? -16.999 10.009 31.504 1.00 94.88 747 GLY A N 1
ATOM 5908 C CA . GLY A 1 747 ? -16.779 10.664 32.802 1.00 94.88 747 GLY A CA 1
ATOM 5909 C C . GLY A 1 747 ? -17.330 9.877 33.997 1.00 94.88 747 GLY A C 1
ATOM 5910 O O . GLY A 1 747 ? -16.953 10.125 35.139 1.00 94.88 747 GLY A O 1
ATOM 5911 N N . ASN A 1 748 ? -18.220 8.918 33.738 1.00 95.00 748 ASN A N 1
ATOM 5912 C CA . ASN A 1 748 ? -18.751 7.992 34.733 1.00 95.00 748 ASN A CA 1
ATOM 5913 C C . ASN A 1 748 ? -18.022 6.636 34.767 1.00 95.00 748 ASN A C 1
ATOM 5915 O O . ASN A 1 748 ? -18.380 5.798 35.591 1.00 95.00 748 ASN A O 1
ATOM 5919 N N . ASP A 1 749 ? -17.018 6.423 33.910 1.00 92.19 749 ASP A N 1
ATOM 5920 C CA . ASP A 1 749 ? -16.142 5.253 33.959 1.00 92.19 749 ASP A CA 1
ATOM 5921 C C . ASP A 1 749 ? -14.881 5.593 34.758 1.00 92.19 749 ASP A C 1
ATOM 5923 O O . ASP A 1 749 ? -13.965 6.266 34.265 1.00 92.19 749 ASP A O 1
ATOM 5927 N N . LYS A 1 750 ? -14.885 5.139 36.013 1.00 86.69 750 LYS A N 1
ATOM 5928 C CA . LYS A 1 750 ? -13.780 5.287 36.963 1.00 86.69 750 LYS A CA 1
ATOM 5929 C C . LYS A 1 750 ? -12.862 4.061 36.989 1.00 86.69 750 LYS A C 1
ATOM 5931 O O . LYS A 1 750 ? -11.949 4.022 37.810 1.00 86.69 750 LYS A O 1
ATOM 5936 N N . ASP A 1 751 ? -13.102 3.074 36.126 1.00 87.69 751 ASP A N 1
ATOM 5937 C CA . ASP A 1 751 ? -12.364 1.820 36.143 1.00 87.69 751 ASP A CA 1
ATOM 5938 C C . ASP A 1 751 ? -11.056 1.937 35.359 1.00 87.69 751 ASP A C 1
ATOM 5940 O O . ASP A 1 751 ? -11.003 2.408 34.215 1.00 87.69 751 ASP A O 1
ATOM 5944 N N . GLY A 1 752 ? -9.995 1.407 35.961 1.00 88.62 752 GLY A N 1
ATOM 5945 C CA . GLY A 1 752 ? -8.683 1.317 35.340 1.00 88.62 752 GLY A CA 1
ATOM 5946 C C . GLY A 1 752 ? -7.815 2.568 35.473 1.00 88.62 752 GLY A C 1
ATOM 5947 O O . GLY A 1 752 ? -8.243 3.616 35.950 1.00 88.62 752 GLY A O 1
ATOM 5948 N N . ALA A 1 753 ? -6.562 2.441 35.045 1.00 93.81 753 ALA A N 1
ATOM 5949 C CA . ALA A 1 753 ? -5.576 3.518 35.060 1.00 93.81 753 ALA A CA 1
ATOM 5950 C C . ALA A 1 753 ? -5.346 4.041 33.641 1.00 93.81 753 ALA A C 1
ATOM 5952 O O . ALA A 1 753 ? -5.208 3.252 32.709 1.00 93.81 753 ALA A O 1
ATOM 5953 N N . ARG A 1 754 ? -5.299 5.365 33.476 1.00 95.31 754 ARG A N 1
ATOM 5954 C CA . ARG A 1 754 ? -5.054 6.029 32.190 1.00 95.31 754 ARG A CA 1
ATOM 5955 C C . ARG A 1 754 ? -3.727 6.768 32.250 1.00 95.31 754 ARG A C 1
ATOM 5957 O O . ARG A 1 754 ? -3.542 7.622 33.112 1.00 95.31 754 ARG A O 1
ATOM 5964 N N . GLU A 1 755 ? -2.842 6.482 31.309 1.00 94.94 755 GLU A N 1
ATOM 5965 C CA . GLU A 1 755 ? -1.540 7.128 31.180 1.00 94.94 755 GLU A CA 1
ATOM 5966 C C . GLU A 1 755 ? -1.306 7.601 29.745 1.00 94.94 755 GLU A C 1
ATOM 5968 O O . GLU A 1 755 ? -1.793 7.003 28.787 1.00 94.94 755 GLU A O 1
ATOM 5973 N N . LEU A 1 756 ? -0.569 8.701 29.608 1.00 95.81 756 LEU A N 1
ATOM 5974 C CA . LEU A 1 756 ? -0.102 9.230 28.333 1.00 95.81 756 LEU A CA 1
ATOM 5975 C C . LEU A 1 756 ? 1.331 9.708 28.536 1.00 95.81 756 LEU A C 1
ATOM 5977 O O . LEU A 1 756 ? 1.571 10.608 29.342 1.00 95.81 756 LEU A O 1
ATOM 5981 N N . GLY A 1 757 ? 2.275 9.106 27.822 1.00 93.19 757 GLY A N 1
ATOM 5982 C CA . GLY A 1 757 ? 3.695 9.408 27.980 1.00 93.19 757 GLY A CA 1
ATOM 5983 C C . GLY A 1 757 ? 4.440 9.405 26.656 1.00 93.19 757 GLY A C 1
ATOM 5984 O O . GLY A 1 757 ? 4.031 8.739 25.706 1.00 93.19 757 GLY A O 1
ATOM 5985 N N . ALA A 1 758 ? 5.540 10.152 26.598 1.00 90.94 758 ALA A N 1
ATOM 5986 C CA . ALA A 1 758 ? 6.462 10.087 25.474 1.00 90.94 758 ALA A CA 1
ATOM 5987 C C . ALA A 1 758 ? 7.044 8.668 25.349 1.00 90.94 758 ALA A C 1
ATOM 5989 O O . ALA A 1 758 ? 7.371 8.025 26.350 1.00 90.94 758 ALA A O 1
ATOM 5990 N N . ALA A 1 759 ? 7.171 8.184 24.119 1.00 86.31 759 ALA A N 1
ATOM 5991 C CA . ALA A 1 759 ? 7.698 6.868 23.801 1.00 86.31 759 ALA A CA 1
ATOM 5992 C C . ALA A 1 759 ? 8.491 6.904 22.488 1.00 86.31 759 ALA A C 1
ATOM 5994 O O . ALA A 1 759 ? 8.344 7.807 21.664 1.00 86.31 759 ALA A O 1
ATOM 5995 N N . LEU A 1 760 ? 9.324 5.884 22.290 1.00 80.44 760 LEU A N 1
ATOM 5996 C CA . LEU A 1 760 ? 10.043 5.660 21.041 1.00 80.44 760 LEU A CA 1
ATOM 5997 C C . LEU A 1 760 ? 9.389 4.524 20.256 1.00 80.44 760 LEU A C 1
ATOM 5999 O O . LEU A 1 760 ? 8.997 3.498 20.819 1.00 80.44 760 LEU A O 1
ATOM 6003 N N . ASN A 1 761 ? 9.325 4.703 18.941 1.00 74.56 761 ASN A N 1
ATOM 6004 C CA . ASN A 1 761 ? 8.782 3.729 17.995 1.00 74.56 761 ASN A CA 1
ATOM 6005 C C . ASN A 1 761 ? 9.848 2.760 17.427 1.00 74.56 761 ASN A C 1
ATOM 6007 O O . ASN A 1 761 ? 9.616 2.100 16.422 1.00 74.56 761 ASN A O 1
ATOM 6011 N N . VAL A 1 762 ? 11.056 2.713 18.007 1.00 63.94 762 VAL A N 1
ATOM 6012 C CA . VAL A 1 762 ? 12.218 1.993 17.430 1.00 63.94 762 VAL A CA 1
ATOM 6013 C C . VAL A 1 762 ? 12.982 1.108 18.411 1.00 63.94 762 VAL A C 1
ATOM 6015 O O . VAL A 1 762 ? 14.047 0.602 18.070 1.00 63.94 762 VAL A O 1
ATOM 6018 N N . ASN A 1 763 ? 12.463 0.885 19.617 1.00 51.75 763 ASN A N 1
ATOM 6019 C CA . ASN A 1 763 ? 13.257 0.300 20.703 1.00 51.75 763 ASN A CA 1
ATOM 6020 C C . ASN A 1 763 ? 13.767 -1.139 20.460 1.00 51.75 763 ASN A C 1
ATOM 6022 O O . ASN A 1 763 ? 14.556 -1.622 21.266 1.00 51.75 763 ASN A O 1
ATOM 6026 N N . GLU A 1 764 ? 13.357 -1.833 19.390 1.00 51.88 764 GLU A N 1
ATOM 6027 C CA . GLU A 1 764 ? 13.512 -3.294 19.275 1.00 51.88 764 GLU A CA 1
ATOM 6028 C C . GLU A 1 764 ? 13.904 -3.807 17.869 1.00 51.88 764 GLU A C 1
ATOM 6030 O O . GLU A 1 764 ? 13.707 -4.981 17.566 1.00 51.88 764 GLU A O 1
ATOM 6035 N N . LEU A 1 765 ? 14.487 -2.983 16.983 1.00 46.59 765 LEU A N 1
ATOM 6036 C CA . LEU A 1 765 ? 14.973 -3.503 15.691 1.00 46.59 765 LEU A CA 1
ATOM 6037 C C . LEU A 1 765 ? 16.297 -4.284 15.854 1.00 46.59 765 LEU A C 1
ATOM 6039 O O . LEU A 1 765 ? 17.255 -3.740 16.420 1.00 46.59 765 LEU A O 1
ATOM 6043 N N . PRO A 1 766 ? 16.414 -5.516 15.312 1.00 40.94 766 PRO A N 1
ATOM 6044 C CA . PRO A 1 766 ? 17.686 -6.232 15.273 1.00 40.94 766 PRO A CA 1
ATOM 6045 C C . PRO A 1 766 ? 18.749 -5.437 14.491 1.00 40.94 766 PRO A C 1
ATOM 6047 O O . PRO A 1 766 ? 18.443 -4.634 13.606 1.00 40.94 766 PRO A O 1
ATOM 6050 N N . SER A 1 767 ? 20.023 -5.632 14.848 1.00 41.28 767 SER A N 1
ATOM 6051 C CA . SER A 1 767 ? 21.171 -4.797 14.436 1.00 41.28 767 SER A CA 1
ATOM 6052 C C . SER A 1 767 ? 21.360 -4.642 12.920 1.00 41.28 767 SER A C 1
ATOM 6054 O O . SER A 1 767 ? 21.908 -3.643 12.457 1.00 41.28 767 SER A O 1
ATOM 6056 N N . ASN A 1 768 ? 20.860 -5.587 12.128 1.00 38.06 768 ASN A N 1
ATOM 6057 C CA . ASN A 1 768 ? 20.862 -5.559 10.666 1.00 38.06 768 ASN A CA 1
ATOM 6058 C C . ASN A 1 768 ? 19.824 -4.595 10.049 1.00 38.06 768 ASN A C 1
ATOM 6060 O O . ASN A 1 768 ? 19.967 -4.229 8.882 1.00 38.06 768 ASN A O 1
ATOM 6064 N N . TYR A 1 769 ? 18.832 -4.134 10.821 1.00 45.72 769 TYR A N 1
ATOM 6065 C CA . TYR A 1 769 ? 17.791 -3.184 10.396 1.00 45.72 769 TYR A CA 1
ATOM 6066 C C . TYR A 1 769 ? 17.896 -1.799 11.055 1.00 45.72 769 TYR A C 1
ATOM 6068 O O . TYR A 1 769 ? 17.150 -0.894 10.686 1.00 45.72 769 TYR A O 1
ATOM 6076 N N . GLN A 1 770 ? 18.885 -1.575 11.930 1.00 40.75 770 GLN A N 1
ATOM 6077 C CA . GLN A 1 770 ? 19.177 -0.285 12.590 1.00 40.75 770 GLN A CA 1
ATOM 6078 C C . GLN A 1 770 ? 19.603 0.857 11.635 1.00 40.75 770 GLN A C 1
ATOM 6080 O O . GLN A 1 770 ? 20.047 1.912 12.079 1.00 40.75 770 GLN A O 1
ATOM 6085 N N . ARG A 1 771 ? 19.490 0.664 10.314 1.00 43.03 771 ARG A N 1
ATOM 6086 C CA . ARG A 1 771 ? 19.814 1.655 9.274 1.00 43.03 771 ARG A CA 1
ATOM 6087 C C . ARG A 1 771 ? 18.603 2.131 8.473 1.00 43.03 771 ARG A C 1
ATOM 6089 O O . ARG A 1 771 ? 18.792 2.705 7.401 1.00 43.03 771 ARG A O 1
ATOM 6096 N N . MET A 1 772 ? 17.374 1.892 8.930 1.00 47.56 772 MET A N 1
ATOM 6097 C CA . MET A 1 772 ? 16.272 2.682 8.380 1.00 47.56 772 MET A CA 1
ATOM 6098 C C . MET A 1 772 ? 16.516 4.143 8.754 1.00 47.56 772 MET A C 1
ATOM 6100 O O . MET A 1 772 ? 16.679 4.458 9.928 1.00 47.56 772 MET A O 1
ATOM 6104 N N . ASP A 1 773 ? 16.619 5.008 7.742 1.00 50.06 773 ASP A N 1
ATOM 6105 C CA . ASP A 1 773 ? 16.752 6.451 7.940 1.00 50.06 773 ASP A CA 1
ATOM 6106 C C . ASP A 1 773 ? 15.616 6.921 8.857 1.00 50.06 773 ASP A C 1
ATOM 6108 O O . ASP A 1 773 ? 14.458 6.547 8.645 1.00 50.06 773 ASP A O 1
ATOM 6112 N N . ASN A 1 774 ? 15.948 7.755 9.843 1.00 53.09 774 ASN A N 1
ATOM 6113 C CA . ASN A 1 774 ? 15.019 8.378 10.783 1.00 53.09 774 ASN A CA 1
ATOM 6114 C C . ASN A 1 774 ? 13.822 9.051 10.084 1.00 53.09 774 ASN A C 1
ATOM 6116 O O . ASN A 1 774 ? 12.756 9.207 10.675 1.00 53.09 774 ASN A O 1
ATOM 6120 N N . ASN A 1 775 ? 13.971 9.400 8.804 1.00 64.19 775 ASN A N 1
ATOM 6121 C CA . ASN A 1 775 ? 12.913 9.960 7.967 1.00 64.19 775 ASN A CA 1
ATOM 6122 C C . ASN A 1 775 ? 11.851 8.950 7.491 1.00 64.19 775 ASN A C 1
ATOM 6124 O O . ASN A 1 775 ? 10.827 9.375 6.963 1.00 64.19 775 ASN A O 1
ATOM 6128 N N . SER A 1 776 ? 12.063 7.640 7.658 1.00 70.50 776 SER A N 1
ATOM 6129 C CA . SER A 1 776 ? 11.200 6.587 7.089 1.00 70.50 776 SER A CA 1
ATOM 6130 C C . SER A 1 776 ? 10.074 6.133 8.022 1.00 70.50 776 SER A C 1
ATOM 6132 O O . SER A 1 776 ? 9.141 5.481 7.562 1.00 70.50 776 SER A O 1
ATOM 6134 N N . LEU A 1 777 ? 10.142 6.468 9.315 1.00 78.00 777 LEU A N 1
ATOM 6135 C CA . LEU A 1 777 ? 9.174 6.085 10.353 1.00 78.00 777 LEU A CA 1
ATOM 6136 C C . LEU A 1 777 ? 8.844 7.293 11.249 1.00 78.00 777 LEU A C 1
ATOM 6138 O O . LEU A 1 777 ? 9.518 8.325 11.197 1.00 78.00 777 LEU A O 1
ATOM 6142 N N . TYR A 1 778 ? 7.786 7.209 12.058 1.00 80.25 778 TYR A N 1
ATOM 6143 C CA . TYR A 1 778 ? 7.551 8.169 13.148 1.00 80.25 778 TYR A CA 1
ATOM 6144 C C . TYR A 1 778 ? 8.354 7.711 14.361 1.00 80.25 778 TYR A C 1
ATOM 6146 O O . TYR A 1 778 ? 8.017 6.682 14.922 1.00 80.25 778 TYR A O 1
ATOM 6154 N N . LEU A 1 779 ? 9.438 8.400 14.722 1.00 77.62 779 LEU A N 1
ATOM 6155 C CA . LEU A 1 779 ? 10.347 7.924 15.774 1.00 77.62 779 LEU A CA 1
ATOM 6156 C C . LEU A 1 779 ? 9.894 8.305 17.180 1.00 77.62 779 LEU A C 1
ATOM 6158 O O . LEU A 1 779 ? 9.805 7.445 18.055 1.00 77.62 779 LEU A O 1
ATOM 6162 N N . GLU A 1 780 ? 9.634 9.592 17.378 1.00 83.12 780 GLU A N 1
ATOM 6163 C CA . GLU A 1 780 ? 9.159 10.150 18.637 1.00 83.12 780 GLU A CA 1
ATOM 6164 C C . GLU A 1 780 ? 7.640 10.223 18.588 1.00 83.12 780 GLU A C 1
ATOM 6166 O O . GLU A 1 780 ? 7.057 10.827 17.684 1.00 83.12 780 GLU A O 1
ATOM 6171 N N . ILE A 1 781 ? 7.007 9.548 19.540 1.00 89.69 781 ILE A N 1
ATOM 6172 C CA . ILE A 1 781 ? 5.557 9.429 19.620 1.00 89.69 781 ILE A CA 1
ATOM 6173 C C . ILE A 1 781 ? 5.112 9.650 21.063 1.00 89.69 781 ILE A C 1
ATOM 6175 O O . ILE A 1 781 ? 5.907 9.586 22.002 1.00 89.69 781 ILE A O 1
ATOM 6179 N N . TRP A 1 782 ? 3.818 9.854 21.257 1.00 93.69 782 TRP A N 1
ATOM 6180 C CA . TRP A 1 782 ? 3.194 9.751 22.571 1.00 93.69 782 TRP A CA 1
ATOM 6181 C C . TRP A 1 782 ? 2.320 8.507 22.607 1.00 93.69 782 TRP A C 1
ATOM 6183 O O . TRP A 1 782 ? 1.542 8.269 21.690 1.00 93.69 782 TRP A O 1
ATOM 6193 N N . ARG A 1 783 ? 2.443 7.699 23.655 1.00 94.50 783 ARG A N 1
ATOM 6194 C CA . ARG A 1 783 ? 1.679 6.464 23.817 1.00 94.50 783 ARG A CA 1
ATOM 6195 C C . ARG A 1 783 ? 0.666 6.634 24.933 1.00 94.50 783 ARG A C 1
ATOM 6197 O O . ARG A 1 783 ? 1.034 6.912 26.073 1.00 94.50 783 ARG A O 1
ATOM 6204 N N . GLY A 1 784 ? -0.603 6.492 24.576 1.00 96.81 784 GLY A N 1
ATOM 6205 C CA . GLY A 1 784 ? -1.709 6.410 25.515 1.00 96.81 784 GLY A CA 1
ATOM 6206 C C . GLY A 1 784 ? -1.986 4.955 25.869 1.00 96.81 784 GLY A C 1
ATOM 6207 O O . GLY A 1 784 ? -2.027 4.110 24.974 1.00 96.81 784 GLY A O 1
ATOM 6208 N N . LYS A 1 785 ? -2.190 4.672 27.154 1.00 97.31 785 LYS A N 1
ATOM 6209 C CA . LYS A 1 785 ? -2.593 3.358 27.660 1.00 97.31 785 LYS A CA 1
ATOM 6210 C C . LYS A 1 785 ? -3.699 3.512 28.699 1.00 97.31 785 LYS A C 1
ATOM 6212 O O . LYS A 1 785 ? -3.561 4.266 29.661 1.00 97.31 785 LYS A O 1
ATOM 6217 N N . TRP A 1 786 ? -4.807 2.797 28.510 1.00 97.81 786 TRP A N 1
ATOM 6218 C CA . TRP A 1 786 ? -5.870 2.658 29.506 1.00 97.81 786 TRP A CA 1
ATOM 6219 C C . TRP A 1 786 ? -5.972 1.197 29.946 1.00 97.81 786 TRP A C 1
ATOM 6221 O O . TRP A 1 786 ? -6.455 0.348 29.201 1.00 97.81 786 TRP A O 1
ATOM 6231 N N . ALA A 1 787 ? -5.493 0.920 31.158 1.00 97.75 787 ALA A N 1
ATOM 6232 C CA . ALA A 1 787 ? -5.370 -0.415 31.727 1.00 97.75 787 ALA A CA 1
ATOM 6233 C C . ALA A 1 787 ? -6.581 -0.779 32.593 1.00 97.75 787 ALA A C 1
ATOM 6235 O O . ALA A 1 787 ? -6.893 -0.051 33.537 1.00 97.75 787 ALA A O 1
ATOM 6236 N N . LYS A 1 788 ? -7.217 -1.926 32.343 1.00 97.50 788 LYS A N 1
ATOM 6237 C CA . LYS A 1 788 ? -8.271 -2.521 33.186 1.00 97.50 788 LYS A CA 1
ATOM 6238 C C . LYS A 1 788 ? -7.943 -3.979 33.506 1.00 97.50 788 LYS A C 1
ATOM 6240 O O . LYS A 1 788 ? -7.266 -4.650 32.736 1.00 97.50 788 LYS A O 1
ATOM 6245 N N . LYS A 1 789 ? -8.466 -4.495 34.620 1.00 96.69 789 LYS A N 1
ATOM 6246 C CA . LYS A 1 789 ? -8.424 -5.926 34.952 1.00 96.69 789 LYS A CA 1
ATOM 6247 C C . LYS A 1 789 ? -9.796 -6.376 35.436 1.00 96.69 789 LYS A C 1
ATOM 6249 O O . LYS A 1 789 ? -10.336 -5.764 36.352 1.00 96.69 789 LYS A O 1
ATOM 6254 N N . THR A 1 790 ? -10.358 -7.412 34.822 1.00 95.12 790 THR A N 1
ATOM 6255 C CA . THR A 1 790 ? -11.702 -7.915 35.156 1.00 95.12 790 THR A CA 1
ATOM 6256 C C . THR A 1 790 ? -11.846 -9.396 34.800 1.00 95.12 790 THR A C 1
ATOM 6258 O O . THR A 1 790 ? -11.178 -9.872 33.886 1.00 95.12 790 THR A O 1
ATOM 6261 N N . GLU A 1 791 ? -12.698 -10.110 35.543 1.00 90.25 791 GLU A N 1
ATOM 6262 C CA . GLU A 1 791 ? -13.127 -11.503 35.291 1.00 90.25 791 GLU A CA 1
ATOM 6263 C C . GLU A 1 791 ? -14.210 -11.612 34.217 1.00 90.25 791 GLU A C 1
ATOM 6265 O O . GLU A 1 791 ? -14.366 -12.652 33.585 1.00 90.25 791 GLU A O 1
ATOM 6270 N N . GLY A 1 792 ? -14.980 -10.542 34.022 1.00 91.25 792 GLY A N 1
ATOM 6271 C CA . GLY A 1 792 ? -16.075 -10.506 33.063 1.00 91.25 792 GLY A CA 1
ATOM 6272 C C . GLY A 1 792 ? -15.715 -9.767 31.781 1.00 91.25 792 GLY A C 1
ATOM 6273 O O . GLY A 1 792 ? -14.564 -9.422 31.516 1.00 91.25 792 GLY A O 1
ATOM 6274 N N . ARG A 1 793 ? -16.753 -9.465 31.001 1.00 94.44 793 ARG A N 1
ATOM 6275 C CA . ARG A 1 793 ? -16.661 -8.590 29.831 1.00 94.44 793 ARG A CA 1
ATOM 6276 C C . ARG A 1 793 ? -15.991 -7.264 30.200 1.00 94.44 793 ARG A C 1
ATOM 6278 O O . ARG A 1 793 ? -16.447 -6.571 31.111 1.00 94.44 793 ARG A O 1
ATOM 6285 N N . ALA A 1 794 ? -14.959 -6.885 29.454 1.00 96.50 794 ALA A N 1
ATOM 6286 C CA . ALA A 1 794 ? -14.380 -5.549 29.523 1.00 96.50 794 ALA A CA 1
ATOM 6287 C C . ALA A 1 794 ? -14.953 -4.673 28.406 1.00 96.50 794 ALA A C 1
ATOM 6289 O O . ALA A 1 794 ? -15.170 -5.141 27.287 1.00 96.50 794 ALA A O 1
ATOM 6290 N N . VAL A 1 795 ? -15.179 -3.393 28.707 1.00 97.75 795 VAL A N 1
ATOM 6291 C CA . VAL A 1 795 ? -15.558 -2.395 27.703 1.00 97.75 795 VAL A CA 1
ATOM 6292 C C . VAL A 1 795 ? -14.662 -1.171 27.777 1.00 97.75 795 VAL A C 1
ATOM 6294 O O . VAL A 1 795 ? -14.276 -0.730 28.867 1.00 97.75 795 VAL A O 1
ATOM 6297 N N . PHE A 1 796 ? -14.362 -0.612 26.611 1.00 98.50 796 PHE A N 1
ATOM 6298 C CA . PHE A 1 796 ? -13.693 0.675 26.466 1.00 98.50 796 PHE A CA 1
ATOM 6299 C C . PHE A 1 796 ? -14.504 1.549 25.520 1.00 98.50 796 PHE A C 1
ATOM 6301 O O . PHE A 1 796 ? -15.081 1.058 24.551 1.00 98.50 796 PHE A O 1
ATOM 6308 N N . ALA A 1 797 ? -14.540 2.849 25.789 1.00 98.31 797 ALA A N 1
ATOM 6309 C CA . ALA A 1 797 ? -15.120 3.813 24.874 1.00 98.31 797 ALA A CA 1
ATOM 6310 C C . ALA A 1 797 ? -14.324 5.113 24.883 1.00 98.31 797 ALA A C 1
ATOM 6312 O O . ALA A 1 797 ? -13.825 5.535 25.927 1.00 98.31 797 ALA A O 1
ATOM 6313 N N . ALA A 1 798 ? -14.214 5.752 23.725 1.00 98.38 798 ALA A N 1
ATOM 6314 C CA . ALA A 1 798 ? -13.534 7.029 23.601 1.00 98.38 798 ALA A CA 1
ATOM 6315 C C . ALA A 1 798 ? -14.098 7.853 22.444 1.00 98.38 798 ALA A C 1
ATOM 6317 O O . ALA A 1 798 ? -14.353 7.334 21.357 1.00 98.38 798 ALA A O 1
ATOM 6318 N N . LEU A 1 799 ? -14.251 9.154 22.680 1.00 98.19 799 LEU A N 1
ATOM 6319 C CA . LEU A 1 799 ? -14.535 10.144 21.651 1.00 98.19 799 LEU A CA 1
ATOM 6320 C C . LEU A 1 799 ? -13.217 10.752 21.172 1.00 98.19 799 LEU A C 1
ATOM 6322 O O . LEU A 1 799 ? -12.467 11.279 21.986 1.00 98.19 799 LEU A O 1
ATOM 6326 N N . ILE A 1 800 ? -12.930 10.687 19.878 1.00 98.31 800 ILE A N 1
ATOM 6327 C CA . ILE A 1 800 ? -11.683 11.157 19.274 1.00 98.31 800 ILE A CA 1
ATOM 6328 C C . ILE A 1 800 ? -12.006 12.320 18.335 1.00 98.31 800 ILE A C 1
ATOM 6330 O O . ILE A 1 800 ? -12.704 12.155 17.332 1.00 98.31 800 ILE A O 1
ATOM 6334 N N . GLU A 1 801 ? -11.491 13.499 18.672 1.00 97.31 801 GLU A N 1
ATOM 6335 C CA . GLU A 1 801 ? -11.815 14.763 18.014 1.00 97.31 801 GLU A CA 1
ATOM 6336 C C . GLU A 1 801 ? -10.542 15.544 17.674 1.00 97.31 801 GLU A C 1
ATOM 6338 O O . GLU A 1 801 ? -9.943 16.185 18.548 1.00 97.31 801 GLU A O 1
ATOM 6343 N N . PRO A 1 802 ? -10.118 15.534 16.401 1.00 95.88 802 PRO A N 1
ATOM 6344 C CA . PRO A 1 802 ? -9.182 16.516 15.892 1.00 95.88 802 PRO A CA 1
ATOM 6345 C C . PRO A 1 802 ? -9.803 17.918 15.926 1.00 95.88 802 PRO A C 1
ATOM 6347 O O . PRO A 1 802 ? -10.978 18.111 15.612 1.00 95.88 802 PRO A O 1
ATOM 6350 N N . PHE A 1 803 ? -9.000 18.925 16.245 1.00 94.56 803 PHE A N 1
ATOM 6351 C CA . PHE A 1 803 ? -9.395 20.328 16.211 1.00 94.56 803 PHE A CA 1
ATOM 6352 C C . PHE A 1 803 ? -8.237 21.218 15.738 1.00 94.56 803 PHE A C 1
ATOM 6354 O O . PHE A 1 803 ? -7.067 20.877 15.882 1.00 94.56 803 PHE A O 1
ATOM 6361 N N . SER A 1 804 ? -8.548 22.392 15.188 1.00 90.44 804 SER A N 1
ATOM 6362 C CA . SER A 1 804 ? -7.531 23.381 14.813 1.00 90.44 804 SER A CA 1
ATOM 6363 C C . SER A 1 804 ? -7.201 24.299 15.996 1.00 90.44 804 SER A C 1
ATOM 6365 O O . SER A 1 804 ? -6.181 24.146 16.654 1.00 90.44 804 SER A O 1
ATOM 6367 N N . LYS A 1 805 ? -8.097 25.230 16.338 1.00 85.62 805 LYS A N 1
ATOM 6368 C CA . LYS A 1 805 ? -7.844 26.241 17.382 1.00 85.62 805 LYS A CA 1
ATOM 6369 C C . LYS A 1 805 ? -8.464 25.891 18.730 1.00 85.62 805 LYS A C 1
ATOM 6371 O O . LYS A 1 805 ? -7.768 25.836 19.743 1.00 85.62 805 LYS A O 1
ATOM 6376 N N . ASN A 1 806 ? -9.777 25.676 18.733 1.00 89.12 806 ASN A N 1
ATOM 6377 C CA . ASN A 1 806 ? -10.553 25.524 19.958 1.00 89.12 806 ASN A CA 1
ATOM 6378 C C . ASN A 1 806 ? -10.634 24.058 20.351 1.00 89.12 806 ASN A C 1
ATOM 6380 O O . ASN A 1 806 ? -11.007 23.215 19.538 1.00 89.12 806 ASN A O 1
ATOM 6384 N N . GLU A 1 807 ? -10.308 23.781 21.606 1.00 90.75 807 GLU A N 1
ATOM 6385 C CA . GLU A 1 807 ? -10.435 22.440 22.147 1.00 90.75 807 GLU A CA 1
ATOM 6386 C C . GLU A 1 807 ? -11.914 22.027 22.239 1.00 90.75 807 GLU A C 1
ATOM 6388 O O . GLU A 1 807 ? -12.740 22.822 22.698 1.00 90.75 807 GLU A O 1
ATOM 6393 N N . PRO A 1 808 ? -12.263 20.792 21.844 1.00 91.44 808 PRO A N 1
ATOM 6394 C CA . PRO A 1 808 ? -13.600 20.259 22.031 1.00 91.44 808 PRO A CA 1
ATOM 6395 C C . PRO A 1 808 ? -13.982 20.190 23.514 1.00 91.44 808 PRO A C 1
ATOM 6397 O O . PRO A 1 808 ? -13.222 19.699 24.356 1.00 91.44 808 PRO A O 1
ATOM 6400 N N . ALA A 1 809 ? -15.195 20.647 23.826 1.00 91.94 809 ALA A N 1
ATOM 6401 C CA . ALA A 1 809 ? -15.784 20.597 25.165 1.00 91.94 809 ALA A CA 1
ATOM 6402 C C . ALA A 1 809 ? -16.826 19.473 25.316 1.00 91.94 809 ALA A C 1
ATOM 6404 O O . ALA A 1 809 ? -17.599 19.474 26.275 1.00 91.94 809 ALA A O 1
ATOM 6405 N N . LYS A 1 810 ? -16.876 18.533 24.361 1.00 94.88 810 LYS A N 1
ATOM 6406 C CA . LYS A 1 810 ? -17.828 17.425 24.407 1.00 94.88 810 LYS A CA 1
ATOM 6407 C C . LYS A 1 810 ? -17.512 16.492 25.566 1.00 94.88 810 LYS A C 1
ATOM 6409 O O . LYS A 1 810 ? -16.349 16.292 25.917 1.00 94.88 810 LYS A O 1
ATOM 6414 N N . THR A 1 811 ? -18.554 15.908 26.141 1.00 96.62 811 THR A N 1
ATOM 6415 C CA . THR A 1 811 ? -18.437 14.898 27.194 1.00 96.62 811 THR A CA 1
ATOM 6416 C C . THR A 1 811 ? -18.990 13.568 26.711 1.00 96.62 811 THR A C 1
ATOM 6418 O O . THR A 1 811 ? -19.845 13.513 25.825 1.00 96.62 811 THR A O 1
ATOM 6421 N N . LEU A 1 812 ? -18.478 12.489 27.297 1.00 97.88 812 LEU A N 1
ATOM 6422 C CA . LEU A 1 812 ? -18.920 11.130 27.034 1.00 97.88 812 LEU A CA 1
ATOM 6423 C C . LEU A 1 812 ? -19.398 10.513 28.350 1.00 97.88 812 LEU A C 1
ATOM 6425 O O . LEU A 1 812 ? -18.807 10.745 29.407 1.00 97.88 812 LEU A O 1
ATOM 6429 N N . SER A 1 813 ? -20.456 9.717 28.294 1.00 97.75 813 SER A N 1
ATOM 6430 C CA . SER A 1 813 ? -20.831 8.801 29.368 1.00 97.75 813 SER A CA 1
ATOM 6431 C C . SER A 1 813 ? -21.225 7.451 28.783 1.00 97.75 813 SER A C 1
ATOM 6433 O O . SER A 1 813 ? -21.550 7.353 27.597 1.00 97.75 813 SER A O 1
ATOM 6435 N N . GLN A 1 814 ? -21.157 6.407 29.603 1.00 97.25 814 GLN A N 1
ATOM 6436 C CA . GLN A 1 814 ? -21.462 5.048 29.173 1.00 97.25 814 GLN A CA 1
ATOM 6437 C C . GLN A 1 814 ? -22.422 4.338 30.122 1.00 97.25 814 GLN A C 1
ATOM 6439 O O . GLN A 1 814 ? -22.448 4.608 31.323 1.00 97.25 814 GLN A O 1
ATOM 6444 N N . LYS A 1 815 ? -23.172 3.374 29.601 1.00 97.44 815 LYS A N 1
ATOM 6445 C CA . LYS A 1 815 ? -23.979 2.442 30.384 1.00 97.44 815 LYS A CA 1
ATOM 6446 C C . LYS A 1 815 ? -23.853 1.054 29.773 1.00 97.44 815 LYS A C 1
ATOM 6448 O O . LYS A 1 815 ? -24.280 0.836 28.642 1.00 97.44 815 LYS A O 1
ATOM 6453 N N . LEU A 1 816 ? -23.284 0.125 30.533 1.00 95.75 816 LEU A N 1
ATOM 6454 C CA . LEU A 1 816 ? -23.235 -1.288 30.179 1.00 95.75 816 LEU A CA 1
ATOM 6455 C C . LEU A 1 816 ? -24.356 -2.035 30.909 1.00 95.75 816 LEU A C 1
ATOM 6457 O O . LEU A 1 816 ? -24.585 -1.824 32.098 1.00 95.75 816 LEU A O 1
ATOM 6461 N N . THR A 1 817 ? -25.056 -2.890 30.179 1.00 94.19 817 THR A N 1
ATOM 6462 C CA . THR A 1 817 ? -26.043 -3.850 30.687 1.00 94.19 817 THR A CA 1
ATOM 6463 C C . THR A 1 817 ? -25.739 -5.221 30.084 1.00 94.19 817 THR A C 1
ATOM 6465 O O . THR A 1 817 ? -24.913 -5.319 29.174 1.00 94.19 817 THR A O 1
ATOM 6468 N N . ASP A 1 818 ? -26.425 -6.269 30.535 1.00 88.31 818 ASP A N 1
ATOM 6469 C CA . ASP A 1 818 ? -26.259 -7.611 29.958 1.00 88.31 818 ASP A CA 1
ATOM 6470 C C . ASP A 1 818 ? -26.642 -7.660 28.466 1.00 88.31 818 ASP A C 1
ATOM 6472 O O . ASP A 1 818 ? -26.069 -8.434 27.698 1.00 88.31 818 ASP A O 1
ATOM 6476 N N . GLU A 1 819 ? -27.580 -6.803 28.044 1.00 93.31 819 GLU A N 1
ATOM 6477 C CA . GLU A 1 819 ? -28.131 -6.784 26.683 1.00 93.31 819 GLU A CA 1
ATOM 6478 C C . GLU A 1 819 ? -27.452 -5.766 25.760 1.00 93.31 819 GLU A C 1
ATOM 6480 O O . GLU A 1 819 ? -27.308 -6.021 24.562 1.00 93.31 819 GLU A O 1
ATOM 6485 N N . ALA A 1 820 ? -27.041 -4.612 26.291 1.00 96.44 820 ALA A N 1
ATOM 6486 C CA . ALA A 1 820 ? -26.593 -3.483 25.483 1.00 96.44 820 ALA A CA 1
ATOM 6487 C C . ALA A 1 820 ? -25.460 -2.673 26.123 1.00 96.44 820 ALA A C 1
ATOM 6489 O O . ALA A 1 820 ? -25.411 -2.480 27.343 1.00 96.44 820 ALA A O 1
ATOM 6490 N N . PHE A 1 821 ? -24.607 -2.125 25.259 1.00 98.06 821 PHE A N 1
ATOM 6491 C CA . PHE A 1 821 ? -23.631 -1.091 25.571 1.00 98.06 821 PHE A CA 1
ATOM 6492 C C . PHE A 1 821 ? -24.086 0.237 24.956 1.00 98.06 821 PHE A C 1
ATOM 6494 O O . PHE A 1 821 ? -24.188 0.371 23.736 1.00 98.06 821 PHE A O 1
ATOM 6501 N N . VAL A 1 822 ? -24.411 1.208 25.811 1.00 98.19 822 VAL A N 1
ATOM 6502 C CA . VAL A 1 822 ? -24.954 2.511 25.411 1.00 98.19 822 VAL A CA 1
ATOM 6503 C C . VAL A 1 822 ? -23.944 3.609 25.708 1.00 98.19 822 VAL A C 1
ATOM 6505 O O . VAL A 1 822 ? -23.436 3.703 26.825 1.00 98.19 822 VAL A O 1
ATOM 6508 N N . LEU A 1 823 ? -23.695 4.463 24.721 1.00 98.50 823 LEU A N 1
ATOM 6509 C CA . LEU A 1 823 ? -22.795 5.606 24.809 1.00 98.50 823 LEU A CA 1
ATOM 6510 C C . LEU A 1 823 ? -23.568 6.894 24.544 1.00 98.50 823 LEU A C 1
ATOM 6512 O O . LEU A 1 823 ? -24.316 6.999 23.574 1.00 98.50 823 LEU A O 1
ATOM 6516 N N . GLU A 1 824 ? -23.375 7.885 25.406 1.00 98.00 824 GLU A N 1
ATOM 6517 C CA . GLU A 1 824 ? -24.000 9.199 25.296 1.00 98.00 824 GLU A CA 1
ATOM 6518 C C . GLU A 1 824 ? -22.921 10.267 25.120 1.00 98.00 824 GLU A C 1
ATOM 6520 O O . GLU A 1 824 ? -22.138 10.521 26.037 1.00 98.00 824 GLU A O 1
ATOM 6525 N N . ALA A 1 825 ? -22.902 10.905 23.948 1.00 97.12 825 ALA A N 1
ATOM 6526 C CA . ALA A 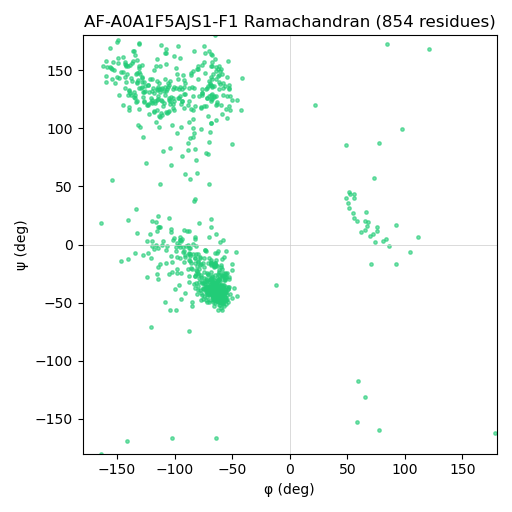1 825 ? -22.031 12.035 23.652 1.00 97.12 825 ALA A CA 1
ATOM 6527 C C . ALA A 1 825 ? -22.822 13.348 23.741 1.00 97.12 825 ALA A C 1
ATOM 6529 O O . ALA A 1 825 ? -23.849 13.509 23.072 1.00 97.12 825 ALA A O 1
ATOM 6530 N N . LYS A 1 826 ? -22.337 14.295 24.548 1.00 96.38 826 LYS A N 1
ATOM 6531 C CA . LYS A 1 826 ? -22.974 15.598 24.780 1.00 96.38 826 LYS A CA 1
ATOM 6532 C C . LYS A 1 826 ? -22.113 16.745 24.270 1.00 96.38 826 LYS A C 1
ATOM 6534 O O . LYS A 1 826 ? -20.923 16.806 24.556 1.00 96.38 826 LYS A O 1
ATOM 6539 N N . ASP A 1 827 ? -22.748 17.676 23.564 1.00 92.31 827 ASP A N 1
ATOM 6540 C CA . ASP A 1 827 ? -22.182 18.948 23.109 1.00 92.31 827 ASP A CA 1
ATOM 6541 C C . ASP A 1 827 ? -23.114 20.091 23.542 1.00 92.31 827 ASP A C 1
ATOM 6543 O O . ASP A 1 827 ? -24.129 20.386 22.899 1.00 92.31 827 ASP A O 1
ATOM 6547 N N . GLY A 1 828 ? -22.836 20.672 24.713 1.00 90.38 828 GLY A N 1
ATOM 6548 C CA . GLY A 1 828 ? -23.762 21.589 25.377 1.00 90.38 828 GLY A CA 1
ATOM 6549 C C . GLY A 1 828 ? -25.101 20.907 25.684 1.00 90.38 828 GLY A C 1
ATOM 6550 O O . GLY A 1 828 ? -25.149 19.939 26.440 1.00 90.38 828 GLY A O 1
ATOM 6551 N N . SER A 1 829 ? -26.195 21.405 25.099 1.00 88.88 829 SER A N 1
ATOM 6552 C CA . SER A 1 829 ? -27.536 20.810 25.230 1.00 88.88 829 SER A CA 1
ATOM 6553 C C . SER A 1 829 ? -27.835 19.705 24.209 1.00 88.88 829 SER A C 1
ATOM 6555 O O . SER A 1 829 ? -28.848 19.016 24.334 1.00 88.88 829 SER A O 1
ATOM 6557 N N . ARG A 1 830 ? -26.984 19.521 23.189 1.00 93.12 830 ARG A N 1
ATOM 6558 C CA . ARG A 1 830 ? -27.181 18.511 22.142 1.00 93.12 830 ARG A CA 1
ATOM 6559 C C . ARG A 1 830 ? -26.653 17.170 22.625 1.00 93.12 830 ARG A C 1
ATOM 6561 O O . ARG A 1 830 ? -25.501 17.074 23.035 1.00 93.12 830 ARG A O 1
ATOM 6568 N N . THR A 1 831 ? -27.483 16.137 22.538 1.00 95.69 831 THR A N 1
ATOM 6569 C CA . THR A 1 831 ? -27.140 14.782 22.987 1.00 95.69 831 THR A CA 1
ATOM 6570 C C . THR A 1 831 ? -27.276 13.807 21.831 1.00 95.69 831 THR A C 1
ATOM 6572 O O . THR A 1 831 ? -28.295 13.808 21.150 1.00 95.69 831 THR A O 1
ATOM 6575 N N . ARG A 1 832 ? -26.269 12.966 21.607 1.00 96.56 832 ARG A N 1
ATOM 6576 C CA . ARG A 1 832 ? -26.331 11.854 20.656 1.00 96.56 832 ARG A CA 1
ATOM 6577 C C . ARG A 1 832 ? -26.142 10.548 21.417 1.00 96.56 832 ARG A C 1
ATOM 6579 O O . ARG A 1 832 ? -25.204 10.433 22.205 1.00 96.56 832 ARG A O 1
ATOM 6586 N N . LEU A 1 833 ? -27.027 9.584 21.181 1.00 97.56 833 LEU A N 1
ATOM 6587 C CA . LEU A 1 833 ? -26.982 8.264 21.811 1.00 97.56 833 LEU A CA 1
ATOM 6588 C C . LEU A 1 833 ? -26.572 7.216 20.785 1.00 97.56 833 LEU A C 1
ATOM 6590 O O . LEU A 1 833 ? -27.109 7.203 19.679 1.00 97.56 833 LEU A O 1
ATOM 6594 N N . PHE A 1 834 ? -25.670 6.327 21.172 1.00 97.94 834 PHE A N 1
ATOM 6595 C CA . PHE A 1 834 ? -25.246 5.171 20.396 1.00 97.94 834 PHE A CA 1
ATOM 6596 C C . PHE A 1 834 ? -25.560 3.927 21.217 1.00 97.94 834 PHE A C 1
ATOM 6598 O O . PHE A 1 834 ? -25.173 3.843 22.380 1.00 97.94 834 PHE A O 1
ATOM 6605 N N . GLU A 1 835 ? -26.290 2.982 20.641 1.00 97.88 835 GLU A N 1
ATOM 6606 C CA . GLU A 1 835 ? -26.685 1.736 21.296 1.00 97.88 835 GLU A CA 1
ATOM 6607 C C . GLU A 1 835 ? -26.131 0.570 20.479 1.00 97.88 835 GLU A C 1
ATOM 6609 O O . GLU A 1 835 ? -26.439 0.446 19.293 1.00 97.88 835 GLU A O 1
ATOM 6614 N N . TRP A 1 836 ? -25.329 -0.277 21.123 1.00 97.88 836 TRP A N 1
ATOM 6615 C CA . TRP A 1 836 ? -24.869 -1.558 20.596 1.00 97.88 836 TRP A CA 1
ATOM 6616 C C . TRP A 1 836 ? -25.508 -2.680 21.407 1.00 97.88 836 TRP A C 1
ATOM 6618 O O . TRP A 1 836 ? -25.210 -2.847 22.592 1.00 97.88 836 TRP A O 1
ATOM 6628 N N . ARG A 1 837 ? -26.390 -3.459 20.781 1.00 96.75 837 ARG A N 1
ATOM 6629 C CA . ARG A 1 837 ? -26.957 -4.666 21.385 1.00 96.75 837 ARG A CA 1
ATOM 6630 C C . ARG A 1 837 ? -25.986 -5.823 21.211 1.00 96.75 837 ARG A C 1
ATOM 6632 O O . ARG A 1 837 ? -25.632 -6.209 20.103 1.00 96.75 837 ARG A O 1
ATOM 6639 N N . LEU A 1 838 ? -25.539 -6.374 22.331 1.00 94.25 838 LEU A N 1
ATOM 6640 C CA . LEU A 1 838 ? -24.361 -7.241 22.386 1.00 94.25 838 LEU A CA 1
ATOM 6641 C C . LEU A 1 838 ? -24.648 -8.686 21.965 1.00 94.25 838 LEU A C 1
ATOM 6643 O O . LEU A 1 838 ? -23.711 -9.434 21.685 1.00 94.25 838 LEU A O 1
ATOM 6647 N N . LYS A 1 839 ? -25.926 -9.085 21.965 1.00 91.06 839 LYS A N 1
ATOM 6648 C CA . LYS A 1 839 ? -26.371 -10.452 21.661 1.00 91.06 839 LYS A CA 1
ATOM 6649 C C . LYS A 1 839 ? -26.377 -10.754 20.164 1.00 91.06 839 LYS A C 1
ATOM 6651 O O . LYS A 1 839 ? -26.060 -11.873 19.777 1.00 91.06 839 LYS A O 1
ATOM 6656 N N . ASP A 1 840 ? -26.791 -9.789 19.354 1.00 91.94 840 ASP A N 1
ATOM 6657 C CA . ASP A 1 840 ? -26.961 -9.932 17.907 1.00 91.94 840 ASP A CA 1
ATOM 6658 C C . ASP A 1 840 ? -26.084 -8.965 17.102 1.00 91.94 840 ASP A C 1
ATOM 6660 O O . ASP A 1 840 ? -26.163 -8.964 15.878 1.00 91.94 840 ASP A O 1
ATOM 6664 N N . ASP A 1 841 ? -25.244 -8.177 17.782 1.00 93.56 841 ASP A N 1
ATOM 6665 C CA . ASP A 1 841 ? -24.413 -7.133 17.183 1.00 93.56 841 ASP A CA 1
ATOM 6666 C C . ASP A 1 841 ? -25.234 -6.169 16.311 1.00 93.56 841 ASP A C 1
ATOM 6668 O O . ASP A 1 841 ? -24.831 -5.791 15.214 1.00 93.56 841 ASP A O 1
ATOM 6672 N N . THR A 1 842 ? -26.408 -5.759 16.809 1.00 96.19 842 THR A N 1
ATOM 6673 C CA . THR A 1 842 ? -27.208 -4.700 16.181 1.00 96.19 842 THR A CA 1
ATOM 6674 C C . THR A 1 842 ? -26.866 -3.333 16.761 1.00 96.19 842 THR A C 1
ATOM 6676 O O . THR A 1 842 ? -26.621 -3.174 17.962 1.00 96.19 842 THR A O 1
ATOM 6679 N N . PHE A 1 843 ? -26.844 -2.325 15.892 1.00 97.56 843 PHE A N 1
ATOM 6680 C CA . PHE A 1 843 ? -26.370 -0.986 16.220 1.00 97.56 843 PHE A CA 1
ATOM 6681 C C . PHE A 1 843 ? -27.423 0.057 15.866 1.00 97.56 843 PHE A C 1
ATOM 6683 O O . PHE A 1 843 ? -28.039 0.007 14.804 1.00 97.56 843 PHE A O 1
ATOM 6690 N N . SER A 1 844 ? -27.593 1.057 16.723 1.00 97.00 844 SER A N 1
ATOM 6691 C CA . SER A 1 844 ? -28.445 2.205 16.423 1.00 97.00 844 SER A CA 1
ATOM 6692 C C . SER A 1 844 ? -27.851 3.503 16.955 1.00 97.00 844 SER A C 1
ATOM 6694 O O . SER A 1 844 ? -27.088 3.517 17.922 1.00 97.00 844 SER A O 1
ATOM 6696 N N . CYS A 1 845 ? -28.209 4.614 16.318 1.00 96.88 845 CYS A N 1
ATOM 6697 C CA . CYS A 1 845 ? -27.857 5.955 16.761 1.00 96.88 845 CYS A CA 1
ATOM 6698 C C . CYS A 1 845 ? -29.119 6.809 16.871 1.00 96.88 845 CYS A C 1
ATOM 6700 O O . CYS A 1 845 ? -29.904 6.885 15.931 1.00 96.88 845 CYS A O 1
ATOM 6702 N N . THR A 1 846 ? -29.297 7.507 17.990 1.00 96.75 846 THR A N 1
ATOM 6703 C CA . THR A 1 846 ? -30.295 8.576 18.127 1.00 96.75 846 THR A CA 1
ATOM 6704 C C . THR A 1 846 ? -29.595 9.923 18.012 1.00 96.75 846 THR A C 1
ATOM 6706 O O . THR A 1 846 ? -28.703 10.235 18.805 1.00 96.75 846 THR A O 1
ATOM 6709 N N . ALA A 1 847 ? -29.959 10.698 16.993 1.00 92.69 847 ALA A N 1
ATOM 6710 C CA . ALA A 1 847 ? -29.415 12.024 16.733 1.00 92.69 847 ALA A CA 1
ATOM 6711 C C . ALA A 1 847 ? -29.953 13.076 17.733 1.00 92.69 847 ALA A C 1
ATOM 6713 O O . ALA A 1 847 ? -30.948 12.822 18.415 1.00 92.69 847 ALA A O 1
ATOM 6714 N N . PRO A 1 848 ? -29.329 14.270 17.825 1.00 91.56 848 PRO A N 1
ATOM 6715 C CA . PRO A 1 848 ? -29.766 15.325 18.750 1.00 91.56 848 PRO A CA 1
ATOM 6716 C C . PRO A 1 848 ? -31.192 15.848 18.561 1.00 91.56 848 PRO A C 1
ATOM 6718 O O . PRO A 1 848 ? -31.734 16.453 19.480 1.00 91.56 848 PRO A O 1
ATOM 6721 N N . ASP A 1 849 ? -31.795 15.631 17.395 1.00 91.50 849 ASP A N 1
ATOM 6722 C CA . ASP A 1 849 ? -33.196 15.950 17.098 1.00 91.50 849 ASP A CA 1
ATOM 6723 C C . ASP A 1 849 ? -34.180 14.851 17.554 1.00 91.50 849 ASP A C 1
ATOM 6725 O O . ASP A 1 849 ? -35.387 14.979 17.359 1.00 91.50 849 ASP A O 1
ATOM 6729 N N . GLY A 1 850 ? -33.677 13.772 18.164 1.00 90.94 850 GLY A N 1
ATOM 6730 C CA . GLY A 1 850 ? -34.456 12.620 18.616 1.00 90.94 850 GLY A CA 1
ATOM 6731 C C . GLY A 1 850 ? -34.684 11.552 17.544 1.00 90.94 850 GLY A C 1
ATOM 6732 O O . GLY A 1 850 ? -35.289 10.520 17.840 1.00 90.94 850 GLY A O 1
ATOM 6733 N N . LYS A 1 851 ? -34.200 11.743 16.309 1.00 92.75 851 LYS A N 1
ATOM 6734 C CA . LYS A 1 851 ? -34.352 10.751 15.242 1.00 92.75 851 LYS A CA 1
ATOM 6735 C C . LYS A 1 851 ? -33.439 9.553 15.496 1.00 92.75 851 LYS A C 1
ATOM 6737 O O . LYS A 1 851 ? -32.215 9.683 15.523 1.00 92.75 851 LYS A O 1
ATOM 6742 N N . ARG A 1 852 ? -34.038 8.370 15.640 1.00 94.38 852 ARG A N 1
ATOM 6743 C CA . ARG A 1 852 ? -33.327 7.090 15.742 1.00 94.38 852 ARG A CA 1
ATOM 6744 C C . ARG A 1 852 ? -33.061 6.510 14.352 1.00 94.38 852 ARG A C 1
ATOM 6746 O O . ARG A 1 852 ? -33.948 6.496 13.500 1.00 94.38 852 ARG A O 1
ATOM 6753 N N . ILE A 1 853 ? -31.839 6.041 14.138 1.00 93.12 853 ILE A N 1
ATOM 6754 C CA . ILE A 1 853 ? -31.352 5.406 12.914 1.00 93.12 853 ILE A CA 1
ATOM 6755 C C . ILE A 1 853 ? -30.830 4.027 13.308 1.00 93.12 853 ILE A C 1
ATOM 6757 O O . ILE A 1 853 ? -29.915 3.927 14.123 1.00 93.12 853 ILE A O 1
ATOM 6761 N N . GLU A 1 854 ? -31.410 2.979 12.734 1.00 93.56 854 GLU A N 1
ATOM 6762 C CA . GLU A 1 854 ? -30.846 1.630 12.804 1.00 93.56 854 GLU A CA 1
ATOM 6763 C C . GLU A 1 854 ? -29.708 1.530 11.781 1.00 93.56 854 GLU A C 1
ATOM 6765 O O . GLU A 1 854 ? -29.869 1.900 10.612 1.00 93.56 854 GLU A O 1
A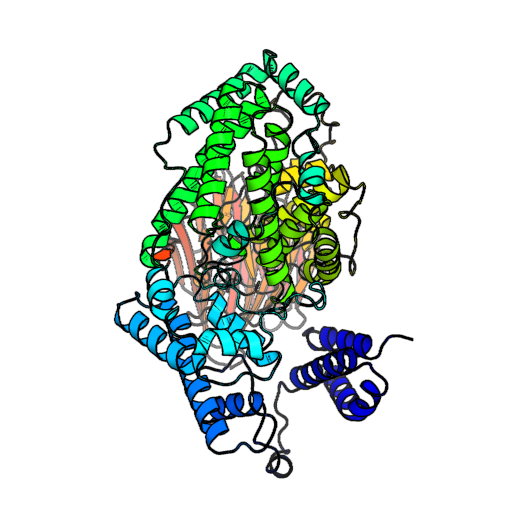TOM 6770 N N . LEU A 1 855 ? -28.542 1.085 12.237 1.00 91.31 855 LEU A N 1
ATOM 6771 C CA . LEU A 1 855 ? -27.325 0.992 11.441 1.00 91.31 855 LEU A CA 1
ATOM 6772 C C . LEU A 1 855 ? -27.231 -0.433 10.892 1.00 91.31 855 LEU A C 1
ATOM 6774 O O . LEU A 1 855 ? -27.560 -1.394 11.585 1.00 91.31 855 LEU A O 1
ATOM 6778 N N . LYS A 1 856 ? -26.885 -0.532 9.608 1.00 74.81 856 LYS A N 1
ATOM 6779 C CA . LYS A 1 856 ? -26.970 -1.771 8.828 1.00 74.81 856 LYS A CA 1
ATOM 6780 C C . LYS A 1 856 ? -25.721 -2.627 8.951 1.00 74.81 856 LYS A C 1
ATOM 6782 O O . LYS A 1 856 ? -24.624 -2.050 9.133 1.00 74.81 856 LYS A O 1
#

Nearest PDB structures (foldseek):
  6jph-assembly1_A  TM=7.520E-01  e=5.423E-22  Defluviitalea phaphyphila
  5jmf-assembly1_A  TM=7.323E-01  e=6.494E-22  Bacteroides thetaiotaomicron VPI-5482
  6jpn-assembly1_A  TM=7.412E-01  e=5.934E-22  Defluviitalea phaphyphila
  4mmh-assembly1_A  TM=6.442E-01  e=4.975E-23  Pedobacter heparinus
  5jmd-assembly1_A  TM=6.336E-01  e=6.793E-22  Bacteroides thetaiotaomicron VPI-5482

Mean predicted aligned error: 15.18 Å